Protein AF-0000000071089035 (afdb_homodimer)

Foldseek 3Di:
DDDDPPDPDDDPDDPDDDDDDDDDPPPPPPPDPPPVVVQAWAWEKEDDPPDQWIKIWTDDPNDIDIDIGGQFAFQLVVQVVVQVVVLVVLVVVVVVVVVVVVDDDDDDDDVPPPSPPRWDWFKAAQVRHTDDRRDGNNPRQDQQIWIDTRPHIHGYDYFFKDWPDWDWFLAAAAQFKTFIDTDITSFDPVPKKKWKWKKDFQVVVPVVDDDPDDPPPPSPPPGIDIHTDDIDNMDHHHPVQAPIKMKMWMWGDDVVGIDDIDMDIHNGGYHHADPDFLLVVLLVVQVDADDLQKFKEKEEALAALVCQQDPCCCVPWFVLADNQLSHCSQLLRLVLVNVLSNNGQKYKYFFAFQSSCVGPVQVSVVVVQKHKDDDAFPPPHRGGMMMIHGPLFKDWDDWDKDFLLCLCVPPPVNVVVCVLQVLFVVQNVVLNPGRKMKTWTWIATPVDRLEIEIEIETAADDDPLQLLSLLSSLLSVQVSVVVVVVVVCVVPVSHDYKYKYWYFSNDACPDPHRVCCQAVQKDDQPDPSQCSVHPNSHRSGDIGGHDFAWDWQDDPDQFFAKIPPDTGHGITIIIGPVWKDFPFWSDWRDPCSQCVSHHPDYSNRSGRGHMTMTMMGTDDD/DPDDPDDDPDDPDDDDDDDDDPDDDPPVPDPPPPVVVVQAWAWEKEDDPPDQWIKIWTDDPNDIDIDIGGQQDFQLVVQVVVQVVVLVVLVVVVVVVVVVVVPPDDDDDDVPPPSPPRWDKFKAAQVRHTDDRRDGNNPRQDQQIWIDTRPHIHGYDYFFKDWPDWDWFLAAAAQFKTFIDTDITSFDPVPKKKWKWKKDFQVVVPVVPDDPDDPPPPSDPPGIDIHTDDIDNMDHHHPVQAPIKMKMWMWGDDVVGIDDIDMDIHNGGYHHADPDFLLVVLLVVQVDADDLQKFKEKEEALAALVCQQDPCCCVPWFVLADNQLSHCSQLLRLVLVNVLSNNGQKYKYFFAFQSSCVGPVQVSVVVVQKHKDDDAFPPPHRGGMMMIHGNLFKDWDDWDKDFLLCLCVPPPVNVVVCVLQVLFPVQNVVLNPGRKMKTWTWIATPVHRLEIEIEIETAADDDPLQLLSLLSSLLSVQVSVVVVVVVVCVVPVSHDYKYKYWYFSNDACPDPHRVCCQAVQKDDQPDPSQCSVHPNSHRSGDIGGHDFAWDWQDDPDQFFAKIPPDTGHGITIIIGPVWKDFPFWSDWRDPCSQCVSHHPDYSNRSGRGHMTMTMMGTDDD

Nearest PDB structures (foldseek):
  4z2b-assembly1_A  TM=8.509E-01  e=2.675E-57  Homo sapiens
  4z0v-assembly1_A  TM=8.620E-01  e=4.207E-56  Homo sapiens
  3ngq-assembly1_A  TM=8.540E-01  e=1.198E-25  Homo sapiens
  6rw0-assembly1_A  TM=8.017E-01  e=3.126E-23  Homo sapiens
  6rvz-assembly1_A  TM=7.801E-01  e=8.099E-24  Homo sapiens

Solvent-accessible surface area (backbone atoms only — not comparable to full-atom values): 67061 Å² total; per-residue (Å²): 146,91,70,89,78,69,80,73,75,71,88,72,78,72,82,74,82,80,78,82,78,83,78,79,79,75,74,76,74,75,77,67,82,70,67,71,70,73,70,51,45,61,26,41,30,45,68,52,90,91,53,63,52,24,38,41,33,37,68,56,95,91,37,82,42,77,44,81,41,54,29,85,32,42,32,46,57,56,43,49,48,53,41,52,55,50,48,52,53,52,51,50,53,53,51,49,53,53,63,61,56,68,53,88,84,74,78,80,72,75,78,76,65,67,81,74,72,78,67,52,59,53,47,24,40,76,82,73,38,75,54,65,46,76,36,35,32,67,71,60,66,36,70,55,16,34,39,33,49,60,90,45,40,19,41,28,38,47,54,54,11,34,65,75,40,69,46,61,49,59,44,44,38,43,75,32,64,43,57,54,39,71,41,68,43,64,53,40,78,89,55,42,44,31,38,29,27,35,52,40,65,50,70,73,69,48,63,81,62,82,82,81,76,81,80,76,72,76,76,55,92,78,47,66,43,74,44,79,75,45,57,50,83,54,51,59,43,43,80,88,38,51,72,23,34,41,33,39,37,40,30,29,13,35,85,90,42,66,28,68,63,46,74,41,65,36,79,37,47,26,34,77,57,75,94,70,50,66,61,58,67,47,23,69,79,20,71,60,72,68,53,95,65,39,44,30,43,33,25,31,47,49,54,27,55,79,68,44,59,35,72,62,22,46,38,42,54,34,47,82,36,53,70,64,39,37,32,55,45,43,22,51,42,48,45,52,56,51,58,61,40,46,47,50,44,34,37,35,32,26,39,38,28,51,65,52,37,67,40,38,49,42,58,56,39,38,76,73,43,32,47,72,48,77,48,57,25,45,92,85,37,68,29,19,35,32,42,35,34,31,52,87,49,35,41,84,71,49,74,65,62,44,46,47,32,56,46,42,72,67,36,74,91,28,48,69,55,46,60,41,37,54,68,8,64,59,34,37,51,58,47,59,69,46,42,43,38,38,42,30,38,33,31,28,29,66,89,42,75,48,38,31,37,39,44,32,32,32,48,48,67,80,52,76,42,34,48,42,54,39,38,52,51,49,51,48,50,51,53,53,50,50,51,51,51,50,54,51,41,69,76,37,70,82,48,47,73,34,46,31,44,30,27,38,53,63,50,34,78,88,41,80,48,56,47,39,34,55,66,68,28,45,38,58,42,61,44,39,34,42,40,19,55,10,56,66,30,32,42,79,48,58,69,47,71,64,85,73,57,52,36,75,52,64,77,84,68,82,50,30,30,42,36,44,53,48,72,40,36,29,66,42,46,28,34,17,54,85,42,38,43,74,72,44,58,54,70,71,76,56,68,69,65,51,42,68,63,34,32,33,34,20,89,68,38,54,19,43,39,51,69,45,36,27,35,30,30,65,54,86,124,148,94,74,84,87,66,78,90,72,74,86,79,77,76,81,79,82,76,88,82,86,75,71,78,80,78,70,79,73,76,74,68,77,71,70,68,67,75,68,46,45,60,26,41,30,45,69,52,91,92,53,65,52,24,38,40,32,36,68,58,94,90,37,81,43,77,43,82,41,54,29,85,32,43,31,47,57,56,44,49,48,52,43,50,54,52,48,53,52,51,51,49,53,52,50,51,54,54,62,63,55,70,55,88,82,72,76,80,74,74,77,74,65,64,81,71,71,77,66,53,57,54,47,23,39,76,82,74,38,76,55,66,47,77,37,36,32,68,72,59,65,36,69,55,16,35,39,32,50,60,90,44,40,20,41,28,37,46,53,53,10,33,66,77,40,69,46,61,50,58,43,46,39,43,74,31,64,42,59,52,40,71,41,68,42,64,51,40,78,90,54,41,45,30,37,29,27,36,52,41,64,48,69,74,69,50,60,82,62,81,84,81,77,82,79,76,70,77,75,57,92,80,47,67,42,74,43,79,76,46,57,50,82,55,50,59,42,44,81,87,38,50,74,22,34,42,34,40,37,40,30,28,11,37,86,91,44,64,29,68,64,46,72,40,64,35,80,38,47,26,34,77,58,76,93,68,49,68,59,57,68,47,25,71,79,20,72,60,72,68,54,94,63,39,44,31,41,33,25,31,48,50,54,27,53,78,68,44,59,36,73,60,22,46,37,42,54,35,50,83,37,52,71,64,38,39,31,56,44,43,22,50,41,51,46,52,56,50,57,63,40,45,47,49,43,34,36,36,34,25,40,38,28,50,65,52,38,67,40,38,51,42,58,56,38,38,75,71,44,32,46,72,48,77,48,56,26,46,92,84,37,70,29,17,35,31,41,36,35,32,53,88,48,35,41,83,71,50,75,66,62,46,47,47,31,54,45,41,72,66,36,75,90,29,48,68,55,45,57,41,36,55,68,8,64,60,35,37,51,56,48,60,70,46,41,41,38,39,42,31,40,32,32,30,29,64,89,43,73,48,39,31,38,37,43,32,31,33,49,48,68,81,51,75,42,34,48,40,55,39,38,54,51,49,54,50,51,50,52,53,51,50,51,51,52,50,54,50,41,69,77,37,71,81,47,47,75,33,47,31,45,30,28,38,53,64,51,35,77,87,40,81,49,54,46,40,33,54,67,69,29,45,39,58,42,61,44,40,33,42,39,19,53,10,56,66,30,32,42,78,47,57,68,46,71,63,85,74,56,51,36,76,53,65,76,83,67,82,48,29,30,41,37,45,52,47,73,41,36,29,66,41,47,29,33,18,54,84,44,38,44,75,73,42,58,55,70,70,76,56,67,68,66,51,42,68,63,33,32,34,35,20,90,68,37,54,20,43,38,51,69,46,37,28,35,30,30,66,54,84,126

Radius of gyration: 47.82 Å; Cα contacts (8 Å, |Δi|>4): 2536; chains: 2; bounding box: 101×175×119 Å

Organism: Strongylocentrotus purpuratus (NCBI:txid7668)

pLDDT: mean 85.96, std 21.94, range [14.51, 98.94]

InterPro domains:
  IPR005135 Endonuclease/exonuclease/phosphatase [PF03372] (326-609)
  IPR036691 Endonuclease/exonuclease/phosphatase superfamily [G3DSA:3.60.10.10] (276-621)
  IPR036691 Endonuclease/exonuclease/phosphatase superfamily [SSF56219] (281-619)
  IPR048821 2',5'-phosphodiesterase 12-like, N-terminal domain [PF21171] (161-266)
  IPR050410 CCR4/nocturin mRNA turnover and transcription [PTHR12121] (195-618)

Secondary structure (DSSP, 8-state):
---TT-TTS------------------------TTSGGG-EEEEEE--TT-SEEEEEEEETTEEEEEEEETTSBHHHHHHHHHHHHHHHHHHHHHHHHHHTTSS-S----TT--S-----EEEE-TTSPBPPTTSBHHHHS-TT-EEEETTEEEEEEET--EEEEEE--S--BTTS-B--EEEEES--GGG-EEEEEEEEEGGGTGGGS-----------GGGEEEEEEE-SSSB---GGGBT--EEEEEE-EETTEE---EEEE-SS-BB---S--THHHHHTTSSSPPPTTEEEEEEEE---HHHHSSHHIIIIISTTS-HHHHSHHHHHHHHHHHHHHT--SEEEEEEEEHHHIIIIIHHHHHHTTEEEEEEE-TTT-SEEEEEEEETTTEEEEEE--EEHHHHHHH-GGGHHHHHHHTT-HHHHHHHHT---EEEEEEEEESS-TTEEEEEEEEE----TT-HHHHHHHHHHHHHHHHHHHHHHHHH-TT-EEEEEEEEE-S--TTSSSHHHHHHHSEE-TT-GGGGTTTTTT------EE----EEES----S-SEEETTEEE--EEEEEETTTEEEEEEPPPPPHHHHTTTSSSS-SS--SSB--EEEEEEE---/---------------------------------TTSSTT-EEEEEE--TT-SEEEEEEEETTEEEEEEEETTSBHHHHHHHHHHHHHHHHHHHHHHHHHHTTSTTS----TTS-TT----EEEE-TTSPBPPTTSBHHHHS-TT-EEEETTEEEEEEET--EEEEEE--S--BTTS-B--EEEEES--GGG-EEEEEEEEEHHHHGGGS-----------GGGEEEEEEE-SSSB---GGGBT--EEEEEE-EETTEE---EEEE-SS-BB---S--THHHHHTTSSSPPPTTEEEEEEEE---HHHHSSHHIIIIISTTS-HHHHSHHHHHHHHHHHHHHT--SEEEEEEEEHHHIIIIIHHHHHHTTEEEEEEE-TTT-SEEEEEEEETTTEEEEEE--EEHHHHHHH-GGGHHHHHHHTT-HHHHHHHHT---EEEEEEEEESS-TTEEEEEEEEE----TT-HHHHHHHHHHHHHHHHHHHHHHHHH-TT-EEEEEEEEE-S--TTSSSHHHHHHHSEE-TT-GGGGTTTTTT------EE----EEES----S-SEEETTEEE--EEEEEETTTEEEEEEPPPPPHHHHTTTSSSS-SS--SSB--EEEEEEE---

Structure (mmCIF, N/CA/C/O backbone):
data_AF-0000000071089035-model_v1
#
loop_
_entity.id
_entity.type
_entity.pdbx_description
1 polymer '2,5-phosphodiesterase 12'
#
loop_
_atom_site.group_PDB
_atom_site.id
_atom_site.type_symbol
_atom_site.label_atom_id
_atom_site.label_alt_id
_atom_site.label_comp_id
_atom_site.label_asym_id
_atom_site.label_entity_id
_atom_site.label_seq_id
_atom_site.pdbx_PDB_ins_code
_atom_site.Cartn_x
_atom_site.Cartn_y
_atom_site.Cartn_z
_atom_site.occupancy
_atom_site.B_iso_or_equiv
_atom_site.auth_seq_id
_atom_site.auth_comp_id
_atom_site.auth_asym_id
_atom_site.auth_atom_id
_atom_site.pdbx_PDB_model_num
ATOM 1 N N . MET A 1 1 ? -37.531 -51.594 -10.273 1 14.84 1 MET A N 1
ATOM 2 C CA . MET A 1 1 ? -37.406 -53.031 -10.484 1 14.84 1 MET A CA 1
ATOM 3 C C . MET A 1 1 ? -35.938 -53.469 -10.477 1 14.84 1 MET A C 1
ATOM 5 O O . MET A 1 1 ? -35.062 -52.688 -10.898 1 14.84 1 MET A O 1
ATOM 9 N N . LYS A 1 2 ? -35.562 -54.781 -10.008 1 15.98 2 LYS A N 1
ATOM 10 C CA . LYS A 1 2 ? -35.156 -55.688 -8.945 1 15.98 2 LYS A CA 1
ATOM 11 C C . LYS A 1 2 ? -33.844 -56.406 -9.32 1 15.98 2 LYS A C 1
ATOM 13 O O . LYS A 1 2 ? -32.906 -56.469 -8.531 1 15.98 2 LYS A O 1
ATOM 18 N N . LEU A 1 3 ? -33.781 -57.094 -10.531 1 14.91 3 LEU A N 1
ATOM 19 C CA . LEU A 1 3 ? -33.375 -58.5 -10.656 1 14.91 3 LEU A CA 1
ATOM 20 C C . LEU A 1 3 ? -31.922 -58.594 -11.141 1 14.91 3 LEU A C 1
ATOM 22 O O . LEU A 1 3 ? -31.141 -59.375 -10.609 1 14.91 3 LEU A O 1
ATOM 26 N N . LEU A 1 4 ? -31.438 -58.062 -12.328 1 17 4 LEU A N 1
ATOM 27 C CA . LEU A 1 4 ? -30.781 -59 -13.211 1 17 4 LEU A CA 1
ATOM 28 C C . LEU A 1 4 ? -29.312 -59.188 -12.805 1 17 4 LEU A C 1
ATOM 30 O O . LEU A 1 4 ? -28.438 -59.312 -13.672 1 17 4 LEU A O 1
ATOM 34 N N . ARG A 1 5 ? -28.906 -58.781 -11.562 1 18.06 5 ARG A N 1
ATOM 35 C CA . ARG A 1 5 ? -27.484 -58.562 -11.266 1 18.06 5 ARG A CA 1
ATOM 36 C C . ARG A 1 5 ? -26.719 -59.875 -11.305 1 18.06 5 ARG A C 1
ATOM 38 O O . ARG A 1 5 ? -25.5 -59.906 -11.141 1 18.06 5 ARG A O 1
ATOM 45 N N . TYR A 1 6 ? -27.641 -61 -11.219 1 17.38 6 TYR A N 1
ATOM 46 C CA . TYR A 1 6 ? -27.078 -62.031 -10.367 1 17.38 6 TYR A CA 1
ATOM 47 C C . TYR A 1 6 ? -25.969 -62.781 -11.086 1 17.38 6 TYR A C 1
ATOM 49 O O . TYR A 1 6 ? -25.125 -63.406 -10.453 1 17.38 6 TYR A O 1
ATOM 57 N N . ILE A 1 7 ? -26.047 -62.875 -12.523 1 17.77 7 ILE A N 1
ATOM 58 C CA . ILE A 1 7 ? -25.922 -64.25 -13.047 1 17.77 7 ILE A CA 1
ATOM 59 C C . ILE A 1 7 ? -24.453 -64.625 -13.234 1 17.77 7 ILE A C 1
ATOM 61 O O . ILE A 1 7 ? -24 -64.812 -14.359 1 17.77 7 ILE A O 1
ATOM 65 N N . GLN A 1 8 ? -23.438 -63.844 -12.656 1 17.06 8 GLN A N 1
ATOM 66 C CA . GLN A 1 8 ? -22.109 -63.875 -13.258 1 17.06 8 GLN A CA 1
ATOM 67 C C . GLN A 1 8 ? -21.453 -65.25 -13.055 1 17.06 8 GLN A C 1
ATOM 69 O O . GLN A 1 8 ? -20.328 -65.5 -13.484 1 17.06 8 GLN A O 1
ATOM 74 N N . ASN A 1 9 ? -22.047 -66.062 -12.125 1 16.66 9 ASN A N 1
ATOM 75 C CA . ASN A 1 9 ? -21 -66.75 -11.391 1 16.66 9 ASN A CA 1
ATOM 76 C C . ASN A 1 9 ? -20.344 -67.812 -12.266 1 16.66 9 ASN A C 1
ATOM 78 O O . ASN A 1 9 ? -19.125 -68.062 -12.188 1 16.66 9 ASN A O 1
ATOM 82 N N . ALA A 1 10 ? -21.188 -68.688 -12.914 1 16.33 10 ALA A N 1
ATOM 83 C CA . ALA A 1 10 ? -20.922 -70.125 -12.531 1 16.33 10 ALA A CA 1
ATOM 84 C C . ALA A 1 10 ? -19.844 -70.688 -13.414 1 16.33 10 ALA A C 1
ATOM 86 O O . ALA A 1 10 ? -18.984 -71.438 -12.93 1 16.33 10 ALA A O 1
ATOM 87 N N . LEU A 1 11 ? -19.875 -70.688 -14.812 1 17.22 11 LEU A N 1
ATOM 88 C CA . LEU A 1 11 ? -19.766 -72.062 -15.398 1 17.22 11 LEU A CA 1
ATOM 89 C C . LEU A 1 11 ? -18.312 -72.438 -15.625 1 17.22 11 LEU A C 1
ATOM 91 O O . LEU A 1 11 ? -17.641 -71.812 -16.469 1 17.22 11 LEU A O 1
ATOM 95 N N . ALA A 1 12 ? -17.484 -72.812 -14.641 1 18.92 12 ALA A N 1
ATOM 96 C CA . ALA A 1 12 ? -16.062 -73.188 -14.547 1 18.92 12 ALA A CA 1
ATOM 97 C C . ALA A 1 12 ? -15.758 -74.438 -15.391 1 18.92 12 ALA A C 1
ATOM 99 O O . ALA A 1 12 ? -14.641 -74.938 -15.336 1 18.92 12 ALA A O 1
ATOM 100 N N . VAL A 1 13 ? -16.781 -74.875 -16.328 1 17.7 13 VAL A N 1
ATOM 101 C CA . VAL A 1 13 ? -16.625 -76.312 -16.422 1 17.7 13 VAL A CA 1
ATOM 102 C C . VAL A 1 13 ? -15.258 -76.625 -17.016 1 17.7 13 VAL A C 1
ATOM 104 O O . VAL A 1 13 ? -14.727 -75.875 -17.828 1 17.7 13 VAL A O 1
ATOM 107 N N . ILE A 1 14 ? -14.727 -77.75 -16.641 1 19.12 14 ILE A N 1
ATOM 108 C CA . ILE A 1 14 ? -13.516 -78.562 -16.484 1 19.12 14 ILE A CA 1
ATOM 109 C C . ILE A 1 14 ? -13.117 -79.188 -17.828 1 19.12 14 ILE A C 1
ATOM 111 O O . ILE A 1 14 ? -12.648 -80.312 -17.891 1 19.12 14 ILE A O 1
ATOM 115 N N . VAL A 1 15 ? -13.305 -78.375 -18.969 1 18.66 15 VAL A N 1
ATOM 116 C CA . VAL A 1 15 ? -13.297 -79.25 -20.125 1 18.66 15 VAL A CA 1
ATOM 117 C C . VAL A 1 15 ? -11.93 -79.938 -20.234 1 18.66 15 VAL A C 1
ATOM 119 O O . VAL A 1 15 ? -10.898 -79.312 -20.312 1 18.66 15 VAL A O 1
ATOM 122 N N . PRO A 1 16 ? -11.984 -81.188 -19.953 1 17.95 16 PRO A N 1
ATOM 123 C CA . PRO A 1 16 ? -10.844 -82.062 -19.734 1 17.95 16 PRO A CA 1
ATOM 124 C C . PRO A 1 16 ? -9.891 -82.125 -20.938 1 17.95 16 PRO A C 1
ATOM 126 O O . PRO A 1 16 ? -10.203 -81.562 -21.984 1 17.95 16 PRO A O 1
ATOM 129 N N . ARG A 1 17 ? -9.562 -83.375 -21.312 1 18.69 17 ARG A N 1
ATOM 130 C CA . ARG A 1 17 ? -8.336 -84.125 -21.359 1 18.69 17 ARG A CA 1
ATOM 131 C C . ARG A 1 17 ? -7.789 -84.188 -22.781 1 18.69 17 ARG A C 1
ATOM 133 O O . ARG A 1 17 ? -6.574 -84.25 -23 1 18.69 17 ARG A O 1
ATOM 140 N N . GLY A 1 18 ? -8.695 -84.312 -23.859 1 18.83 18 GLY A N 1
ATOM 141 C CA . GLY A 1 18 ? -8.328 -85.438 -24.688 1 18.83 18 GLY A CA 1
ATOM 142 C C . GLY A 1 18 ? -7.109 -85.188 -25.547 1 18.83 18 GLY A C 1
ATOM 143 O O . GLY A 1 18 ? -6.719 -84 -25.75 1 18.83 18 GLY A O 1
ATOM 144 N N . ARG A 1 19 ? -6.539 -86.25 -26.188 1 20.5 19 ARG A N 1
ATOM 145 C CA . ARG A 1 19 ? -5.266 -86.812 -26.609 1 20.5 19 ARG A CA 1
ATOM 146 C C . ARG A 1 19 ? -4.848 -86.25 -27.969 1 20.5 19 ARG A C 1
ATOM 148 O O . ARG A 1 19 ? -3.717 -86.5 -28.406 1 20.5 19 ARG A O 1
ATOM 155 N N . GLN A 1 20 ? -5.703 -85.438 -28.719 1 18.91 20 GLN A N 1
ATOM 156 C CA . GLN A 1 20 ? -5.629 -85.938 -30.094 1 18.91 20 GLN A CA 1
ATOM 157 C C . GLN A 1 20 ? -4.246 -85.625 -30.688 1 18.91 20 GLN A C 1
ATOM 159 O O . GLN A 1 20 ? -3.576 -84.688 -30.312 1 18.91 20 GLN A O 1
ATOM 164 N N . GLY A 1 21 ? -3.742 -86.5 -31.672 1 20.06 21 GLY A N 1
ATOM 165 C CA . GLY A 1 21 ? -2.564 -87.062 -32.312 1 20.06 21 GLY A CA 1
ATOM 166 C C . GLY A 1 21 ? -1.979 -86.125 -33.375 1 20.06 21 GLY A C 1
ATOM 167 O O . GLY A 1 21 ? -0.901 -86.375 -33.906 1 20.06 21 GLY A O 1
ATOM 168 N N . THR A 1 22 ? -2.664 -85 -33.781 1 19.12 22 THR A N 1
ATOM 169 C CA . THR A 1 22 ? -2.48 -84.812 -35.219 1 19.12 22 THR A CA 1
ATOM 170 C C . THR A 1 22 ? -1.015 -84.562 -35.531 1 19.12 22 THR A C 1
ATOM 172 O O . THR A 1 22 ? -0.258 -84.062 -34.688 1 19.12 22 THR A O 1
ATOM 175 N N . LEU A 1 23 ? -0.651 -84.812 -36.875 1 22.42 23 LEU A N 1
ATOM 176 C CA . LEU A 1 23 ? 0.403 -85.188 -37.812 1 22.42 23 LEU A CA 1
ATOM 177 C C . LEU A 1 23 ? 1.292 -83.938 -38.094 1 22.42 23 LEU A C 1
ATOM 179 O O . LEU A 1 23 ? 0.811 -82.812 -38.156 1 22.42 23 LEU A O 1
ATOM 183 N N . PRO A 1 24 ? 2.605 -84.188 -38.125 1 21.05 24 PRO A N 1
ATOM 184 C CA . PRO A 1 24 ? 3.762 -83.25 -38.094 1 21.05 24 PRO A CA 1
ATOM 185 C C . PRO A 1 24 ? 3.898 -82.438 -39.375 1 21.05 24 PRO A C 1
ATOM 187 O O . PRO A 1 24 ? 4.891 -81.75 -39.562 1 21.05 24 PRO A O 1
ATOM 190 N N . LEU A 1 25 ? 2.781 -82.062 -40.094 1 21.42 25 LEU A N 1
ATOM 191 C CA . LEU A 1 25 ? 3.141 -81.688 -41.469 1 21.42 25 LEU A CA 1
ATOM 192 C C . LEU A 1 25 ? 4.148 -80.5 -41.469 1 21.42 25 LEU A C 1
ATOM 194 O O . LEU A 1 25 ? 3.881 -79.438 -40.906 1 21.42 25 LEU A O 1
ATOM 198 N N . LYS A 1 26 ? 5.414 -80.812 -41.625 1 21.5 26 LYS A N 1
ATOM 199 C CA . LYS A 1 26 ? 6.617 -80 -41.719 1 21.5 26 LYS A CA 1
ATOM 200 C C . LYS A 1 26 ? 6.547 -79.062 -42.906 1 21.5 26 LYS A C 1
ATOM 202 O O . LYS A 1 26 ? 6.863 -79.438 -44.031 1 21.5 26 LYS A O 1
ATOM 207 N N . LEU A 1 27 ? 5.383 -78.375 -43.188 1 20.44 27 LEU A N 1
ATOM 208 C CA . LEU A 1 27 ? 5.449 -77.625 -44.438 1 20.44 27 LEU A CA 1
ATOM 209 C C . LEU A 1 27 ? 6.629 -76.688 -44.438 1 20.44 27 LEU A C 1
ATOM 211 O O . LEU A 1 27 ? 6.773 -75.875 -43.531 1 20.44 27 LEU A O 1
ATOM 215 N N . ALA A 1 28 ? 7.727 -77 -45.125 1 22.58 28 ALA A N 1
ATOM 216 C CA . ALA A 1 28 ? 8.953 -76.25 -45.406 1 22.58 28 ALA A CA 1
ATOM 217 C C . ALA A 1 28 ? 8.641 -74.875 -46.031 1 22.58 28 ALA A C 1
ATOM 219 O O . ALA A 1 28 ? 8.148 -74.812 -47.156 1 22.58 28 ALA A O 1
ATOM 220 N N . ARG A 1 29 ? 8.055 -74 -45.312 1 24.42 29 ARG A N 1
ATOM 221 C CA . ARG A 1 29 ? 7.793 -72.688 -45.906 1 24.42 29 ARG A CA 1
ATOM 222 C C . ARG A 1 29 ? 9.039 -72.125 -46.594 1 24.42 29 ARG A C 1
ATOM 224 O O . ARG A 1 29 ? 10.086 -72 -45.938 1 24.42 29 ARG A O 1
ATOM 231 N N . ARG A 1 30 ? 9.258 -72.438 -47.844 1 25.5 30 ARG A N 1
ATOM 232 C CA . ARG A 1 30 ? 10.211 -71.812 -48.75 1 25.5 30 ARG A CA 1
ATOM 233 C C . ARG A 1 30 ? 10.258 -70.312 -48.594 1 25.5 30 ARG A C 1
ATOM 235 O O . ARG A 1 30 ? 9.219 -69.625 -48.625 1 25.5 30 ARG A O 1
ATOM 242 N N . SER A 1 31 ? 11.266 -69.812 -47.875 1 23.7 31 SER A N 1
ATOM 243 C CA . SER A 1 31 ? 11.609 -68.375 -47.562 1 23.7 31 SER A CA 1
ATOM 244 C C . SER A 1 31 ? 11.57 -67.562 -48.812 1 23.7 31 SER A C 1
ATOM 246 O O . SER A 1 31 ? 12.25 -67.812 -49.812 1 23.7 31 SER A O 1
ATOM 248 N N . LEU A 1 32 ? 10.461 -67.062 -49.312 1 27.33 32 LEU A N 1
ATOM 249 C CA . LEU A 1 32 ? 10.5 -66.062 -50.375 1 27.33 32 LEU A CA 1
ATOM 250 C C . LEU A 1 32 ? 11.656 -65.125 -50.188 1 27.33 32 LEU A C 1
ATOM 252 O O . LEU A 1 32 ? 12.031 -64.812 -49.031 1 27.33 32 LEU A O 1
ATOM 256 N N . PRO A 1 33 ? 12.531 -64.875 -51.188 1 28.86 33 PRO A N 1
ATOM 257 C CA . PRO A 1 33 ? 13.695 -64 -51.094 1 28.86 33 PRO A CA 1
ATOM 258 C C . PRO A 1 33 ? 13.359 -62.656 -50.406 1 28.86 33 PRO A C 1
ATOM 260 O O . PRO A 1 33 ? 12.305 -62.094 -50.656 1 28.86 33 PRO A O 1
ATOM 263 N N . GLY A 1 34 ? 13.742 -62.438 -49.188 1 29.7 34 GLY A N 1
ATOM 264 C CA . GLY A 1 34 ? 13.711 -61.312 -48.25 1 29.7 34 GLY A CA 1
ATOM 265 C C . GLY A 1 34 ? 14.078 -60 -48.906 1 29.7 34 GLY A C 1
ATOM 266 O O . GLY A 1 34 ? 14.156 -58.969 -48.219 1 29.7 34 GLY A O 1
ATOM 267 N N . SER A 1 35 ? 14.711 -60 -50.125 1 32.62 35 SER A N 1
ATOM 268 C CA . SER A 1 35 ? 15.328 -58.75 -50.625 1 32.62 35 SER A CA 1
ATOM 269 C C . SER A 1 35 ? 14.273 -57.719 -50.969 1 32.62 35 SER A C 1
ATOM 271 O O . SER A 1 35 ? 14.586 -56.531 -51.125 1 32.62 35 SER A O 1
ATOM 273 N N . LEU A 1 36 ? 13.195 -58.094 -51.562 1 34.84 36 LEU A N 1
ATOM 274 C CA . LEU A 1 36 ? 12.289 -57.062 -52.062 1 34.84 36 LEU A CA 1
ATOM 275 C C . LEU A 1 36 ? 11.703 -56.25 -50.906 1 34.84 36 LEU A C 1
ATOM 277 O O . LEU A 1 36 ? 11.094 -55.219 -51.125 1 34.84 36 LEU A O 1
ATOM 281 N N . LEU A 1 37 ? 11.453 -56.812 -49.781 1 38.16 37 LEU A N 1
ATOM 282 C CA . LEU A 1 37 ? 10.852 -56.125 -48.656 1 38.16 37 LEU A CA 1
ATOM 283 C C . LEU A 1 37 ? 11.781 -55.062 -48.125 1 38.16 37 LEU A C 1
ATOM 285 O O . LEU A 1 37 ? 11.391 -54.25 -47.25 1 38.16 37 LEU A O 1
ATOM 289 N N . ASP A 1 38 ? 13.016 -55.219 -48.281 1 43.19 38 ASP A N 1
ATOM 290 C CA . ASP A 1 38 ? 13.992 -54.312 -47.688 1 43.19 38 ASP A CA 1
ATOM 291 C C . ASP A 1 38 ? 13.797 -52.875 -48.188 1 43.19 38 ASP A C 1
ATOM 293 O O . ASP A 1 38 ? 14.234 -51.938 -47.531 1 43.19 38 ASP A O 1
ATOM 297 N N . LYS A 1 39 ? 13.305 -52.625 -49.531 1 54.81 39 LYS A N 1
ATOM 298 C CA . LYS A 1 39 ? 13.352 -51.25 -50.062 1 54.81 39 LYS A CA 1
ATOM 299 C C . LYS A 1 39 ? 11.984 -50.594 -50 1 54.81 39 LYS A C 1
ATOM 301 O O . LYS A 1 39 ? 11.688 -49.688 -50.781 1 54.81 39 LYS A O 1
ATOM 306 N N . MET A 1 40 ? 11.031 -51.188 -49.438 1 70.06 40 MET A N 1
ATOM 307 C CA . MET A 1 40 ? 9.734 -50.531 -49.469 1 70.06 40 MET A CA 1
ATOM 308 C C . MET A 1 40 ? 9.734 -49.312 -48.562 1 70.06 40 MET A C 1
ATOM 310 O O . MET A 1 40 ? 10.086 -49.406 -47.375 1 70.06 40 MET A O 1
ATOM 314 N N . GLY A 1 41 ? 9.469 -48.188 -49.125 1 84.5 41 GLY A N 1
ATOM 315 C CA . GLY A 1 41 ? 9.305 -46.969 -48.344 1 84.5 41 GLY A CA 1
ATOM 316 C C . GLY A 1 41 ? 8 -46.938 -47.562 1 84.5 41 GLY A C 1
ATOM 317 O O . GLY A 1 41 ? 7.242 -47.906 -47.594 1 84.5 41 GLY A O 1
ATOM 318 N N . ARG A 1 42 ? 7.84 -46.031 -46.75 1 88.5 42 ARG A N 1
ATOM 319 C CA . ARG A 1 42 ? 6.605 -45.875 -45.969 1 88.5 42 ARG A CA 1
ATOM 320 C C . ARG A 1 42 ? 5.867 -44.594 -46.438 1 88.5 42 ARG A C 1
ATOM 322 O O . ARG A 1 42 ? 6.492 -43.562 -46.719 1 88.5 42 ARG A O 1
ATOM 329 N N . ALA A 1 43 ? 4.547 -44.781 -46.625 1 91.81 43 ALA A N 1
ATOM 330 C CA . ALA A 1 43 ? 3.654 -43.656 -46.844 1 91.81 43 ALA A CA 1
ATOM 331 C C . ALA A 1 43 ? 2.756 -43.406 -45.625 1 91.81 43 ALA A C 1
ATOM 333 O O . ALA A 1 43 ? 1.956 -44.281 -45.281 1 91.81 43 ALA A O 1
ATOM 334 N N . TYR A 1 44 ? 2.895 -42.25 -45.094 1 91.88 44 TYR A N 1
ATOM 335 C CA . TYR A 1 44 ? 2.129 -41.938 -43.875 1 91.88 44 TYR A CA 1
ATOM 336 C C . TYR A 1 44 ? 0.84 -41.219 -44.219 1 91.88 44 TYR A C 1
ATOM 338 O O . TYR A 1 44 ? 0.861 -40.219 -44.969 1 91.88 44 TYR A O 1
ATOM 346 N N . VAL A 1 45 ? -0.262 -41.75 -43.688 1 94.44 45 VAL A N 1
ATOM 347 C CA . VAL A 1 45 ? -1.568 -41.156 -43.938 1 94.44 45 VAL A CA 1
ATOM 348 C C . VAL A 1 45 ? -2.232 -40.812 -42.625 1 94.44 45 VAL A C 1
ATOM 350 O O . VAL A 1 45 ? -2.398 -41.656 -41.75 1 94.44 45 VAL A O 1
ATOM 353 N N . ARG A 1 46 ? -2.498 -39.562 -42.406 1 94.12 46 ARG A N 1
ATOM 354 C CA . ARG A 1 46 ? -3.256 -39.094 -41.219 1 94.12 46 ARG A CA 1
ATOM 355 C C . ARG A 1 46 ? -4.727 -38.906 -41.562 1 94.12 46 ARG A C 1
ATOM 357 O O . ARG A 1 46 ? -5.074 -38.031 -42.375 1 94.12 46 ARG A O 1
ATOM 364 N N . CYS A 1 47 ? -5.586 -39.719 -41.031 1 94.25 47 CYS A N 1
ATOM 365 C CA . CYS A 1 47 ? -7.023 -39.688 -41.281 1 94.25 47 CYS A CA 1
ATOM 366 C C . CYS A 1 47 ? -7.801 -39.781 -39.969 1 94.25 47 CYS A C 1
ATOM 368 O O . CYS A 1 47 ? -7.973 -40.875 -39.438 1 94.25 47 CYS A O 1
ATOM 370 N N . VAL A 1 48 ? -8.25 -38.656 -39.531 1 92.31 48 VAL A N 1
ATOM 371 C CA . VAL A 1 48 ? -8.93 -38.562 -38.25 1 92.31 48 VAL A CA 1
ATOM 372 C C . VAL A 1 48 ? -10.438 -38.406 -38.469 1 92.31 48 VAL A C 1
ATOM 374 O O . VAL A 1 48 ? -10.867 -37.625 -39.281 1 92.31 48 VAL A O 1
ATOM 377 N N . GLU A 1 49 ? -11.125 -39.25 -37.688 1 88.69 49 GLU A N 1
ATOM 378 C CA . GLU A 1 49 ? -12.586 -39.219 -37.812 1 88.69 49 GLU A CA 1
ATOM 379 C C . GLU A 1 49 ? -13.125 -37.844 -37.438 1 88.69 49 GLU A C 1
ATOM 381 O O . GLU A 1 49 ? -12.734 -37.281 -36.406 1 88.69 49 GLU A O 1
ATOM 386 N N . GLY A 1 50 ? -13.953 -37.25 -38.188 1 87.31 50 GLY A N 1
ATOM 387 C CA . GLY A 1 50 ? -14.555 -35.969 -37.906 1 87.31 50 GLY A CA 1
ATOM 388 C C . GLY A 1 50 ? -13.883 -34.812 -38.656 1 87.31 50 GLY A C 1
ATOM 389 O O . GLY A 1 50 ? -14.469 -33.75 -38.844 1 87.31 50 GLY A O 1
ATOM 390 N N . GLU A 1 51 ? -12.648 -35.094 -39.094 1 92.44 51 GLU A N 1
ATOM 391 C CA . GLU A 1 51 ? -11.961 -34.062 -39.875 1 92.44 51 GLU A CA 1
ATOM 392 C C . GLU A 1 51 ? -12.32 -34.188 -41.344 1 92.44 51 GLU A C 1
ATOM 394 O O . GLU A 1 51 ? -12.57 -35.281 -41.844 1 92.44 51 GLU A O 1
ATOM 399 N N . GLU A 1 52 ? -12.281 -33.094 -42.094 1 93.25 52 GLU A N 1
ATOM 400 C CA . GLU A 1 52 ? -12.664 -33.062 -43.5 1 93.25 52 GLU A CA 1
ATOM 401 C C . GLU A 1 52 ? -11.531 -33.594 -44.375 1 93.25 52 GLU A C 1
ATOM 403 O O . GLU A 1 52 ? -11.781 -34.281 -45.375 1 93.25 52 GLU A O 1
ATOM 408 N N . ASN A 1 53 ? -10.352 -33.281 -43.938 1 95.5 53 ASN A N 1
ATOM 409 C CA . ASN A 1 53 ? -9.219 -33.594 -44.781 1 95.5 53 ASN A CA 1
ATOM 410 C C . ASN A 1 53 ? -8.312 -34.656 -44.188 1 95.5 53 ASN A C 1
ATOM 412 O O . ASN A 1 53 ? -8.398 -34.938 -42.969 1 95.5 53 ASN A O 1
ATOM 416 N N . MET A 1 54 ? -7.641 -35.344 -45 1 94.5 54 MET A N 1
ATOM 417 C CA . MET A 1 54 ? -6.582 -36.25 -44.625 1 94.5 54 MET A CA 1
ATOM 418 C C . MET A 1 54 ? -5.254 -35.875 -45.25 1 94.5 54 MET A C 1
ATOM 420 O O . MET A 1 54 ? -5.234 -35.156 -46.281 1 94.5 54 MET A O 1
ATOM 424 N N . ASN A 1 55 ? -4.203 -36.25 -44.625 1 94.25 55 ASN A N 1
ATOM 425 C CA . ASN A 1 55 ? -2.867 -35.906 -45.125 1 94.25 55 ASN A CA 1
ATOM 426 C C . ASN A 1 55 ? -2.09 -37.156 -45.531 1 94.25 55 ASN A C 1
ATOM 428 O O . ASN A 1 55 ? -2.074 -38.156 -44.781 1 94.25 55 ASN A O 1
ATOM 432 N N . ILE A 1 56 ? -1.511 -37.156 -46.719 1 93.38 56 ILE A N 1
ATOM 433 C CA . ILE A 1 56 ? -0.687 -38.25 -47.219 1 93.38 56 ILE A CA 1
ATOM 434 C C . ILE A 1 56 ? 0.747 -37.75 -47.406 1 93.38 56 ILE A C 1
ATOM 436 O O . ILE A 1 56 ? 0.98 -36.75 -48.125 1 93.38 56 ILE A O 1
ATOM 440 N N . SER A 1 57 ? 1.67 -38.438 -46.75 1 91.19 57 SER A N 1
ATOM 441 C CA . SER A 1 57 ? 3.066 -38.031 -46.875 1 91.19 57 SER A CA 1
ATOM 442 C C . SER A 1 57 ? 3.969 -39.219 -47.188 1 91.19 57 SER A C 1
ATOM 444 O O . SER A 1 57 ? 3.781 -40.312 -46.656 1 91.19 57 SER A O 1
ATOM 446 N N . PHE A 1 58 ? 4.91 -39.062 -48.156 1 89.25 58 PHE A N 1
ATOM 447 C CA . PHE A 1 58 ? 5.902 -40.094 -48.5 1 89.25 58 PHE A CA 1
ATOM 448 C C . PHE A 1 58 ? 7.105 -39.438 -49.188 1 89.25 58 PHE A C 1
ATOM 450 O O . PHE A 1 58 ? 7.043 -38.281 -49.625 1 89.25 58 PHE A O 1
ATOM 457 N N . SER A 1 59 ? 8.227 -40.156 -49.125 1 86.94 59 SER A N 1
ATOM 458 C CA . SER A 1 59 ? 9.453 -39.656 -49.75 1 86.94 59 SER A CA 1
ATOM 459 C C . SER A 1 59 ? 9.719 -40.312 -51.094 1 86.94 59 SER A C 1
ATOM 461 O O . SER A 1 59 ? 9.672 -41.531 -51.188 1 86.94 59 SER A O 1
ATOM 463 N N . TYR A 1 60 ? 9.867 -39.5 -52.094 1 84.06 60 TYR A N 1
ATOM 464 C CA . TYR A 1 60 ? 10.227 -40 -53.406 1 84.06 60 TYR A CA 1
ATOM 465 C C . TYR A 1 60 ? 11.531 -39.375 -53.875 1 84.06 60 TYR A C 1
ATOM 467 O O . TYR A 1 60 ? 11.617 -38.156 -54.031 1 84.06 60 TYR A O 1
ATOM 475 N N . ARG A 1 61 ? 12.508 -40.188 -54.094 1 74.56 61 ARG A N 1
ATOM 476 C CA . ARG A 1 61 ? 13.828 -39.75 -54.531 1 74.56 61 ARG A CA 1
ATOM 477 C C . ARG A 1 61 ? 14.367 -38.625 -53.656 1 74.56 61 ARG A C 1
ATOM 479 O O . ARG A 1 61 ? 14.766 -37.594 -54.156 1 74.56 61 ARG A O 1
ATOM 486 N N . ASN A 1 62 ? 14.32 -38.719 -52.344 1 71.5 62 ASN A N 1
ATOM 487 C CA . ASN A 1 62 ? 14.867 -37.875 -51.281 1 71.5 62 ASN A CA 1
ATOM 488 C C . ASN A 1 62 ? 14.078 -36.594 -51.156 1 71.5 62 ASN A C 1
ATOM 490 O O . ASN A 1 62 ? 14.586 -35.594 -50.625 1 71.5 62 ASN A O 1
ATOM 494 N N . LYS A 1 63 ? 13.008 -36.594 -51.812 1 79.62 63 LYS A N 1
ATOM 495 C CA . LYS A 1 63 ? 12.141 -35.438 -51.656 1 79.62 63 LYS A CA 1
ATOM 496 C C . LYS A 1 63 ? 10.859 -35.812 -50.906 1 79.62 63 LYS A C 1
ATOM 498 O O . LYS A 1 63 ? 10.18 -36.781 -51.281 1 79.62 63 LYS A O 1
ATOM 503 N N . GLN A 1 64 ? 10.633 -35.062 -49.875 1 81.12 64 GLN A N 1
ATOM 504 C CA . GLN A 1 64 ? 9.438 -35.281 -49.062 1 81.12 64 GLN A CA 1
ATOM 505 C C . GLN A 1 64 ? 8.203 -34.688 -49.719 1 81.12 64 GLN A C 1
ATOM 507 O O . GLN A 1 64 ? 8.234 -33.5 -50.156 1 81.12 64 GLN A O 1
ATOM 512 N N . SER A 1 65 ? 7.156 -35.5 -49.969 1 85.56 65 SER A N 1
ATOM 513 C CA . SER A 1 65 ? 5.895 -35.031 -50.531 1 85.56 65 SER A CA 1
ATOM 514 C C . SER A 1 65 ? 4.754 -35.156 -49.531 1 85.56 65 SER A C 1
ATOM 516 O O . SER A 1 65 ? 4.684 -36.156 -48.812 1 85.56 65 SER A O 1
ATOM 518 N N . SER A 1 66 ? 4.023 -34.094 -49.406 1 88.56 66 SER A N 1
ATOM 519 C CA . SER A 1 66 ? 2.846 -34.094 -48.531 1 88.56 66 SER A CA 1
ATOM 520 C C . SER A 1 66 ? 1.609 -33.594 -49.281 1 88.56 66 SER A C 1
ATOM 522 O O . SER A 1 66 ? 1.645 -32.531 -49.938 1 88.56 66 SER A O 1
ATOM 524 N N . LEU A 1 67 ? 0.515 -34.375 -49.25 1 91.62 67 LEU A N 1
ATOM 525 C CA . LEU A 1 67 ? -0.721 -34.031 -49.938 1 91.62 67 LEU A CA 1
ATOM 526 C C . LEU A 1 67 ? -1.889 -33.938 -48.969 1 91.62 67 LEU A C 1
ATOM 528 O O . LEU A 1 67 ? -2.086 -34.875 -48.156 1 91.62 67 LEU A O 1
ATOM 532 N N . ASN A 1 68 ? -2.557 -32.844 -49.031 1 93.81 68 ASN A N 1
ATOM 533 C CA . ASN A 1 68 ? -3.795 -32.688 -48.281 1 93.81 68 ASN A CA 1
ATOM 534 C C . ASN A 1 68 ? -5.023 -32.906 -49.156 1 93.81 68 ASN A C 1
ATOM 536 O O . ASN A 1 68 ? -5.238 -32.188 -50.125 1 93.81 68 ASN A O 1
ATOM 540 N N . ARG A 1 69 ? -5.793 -33.938 -48.781 1 93.62 69 ARG A N 1
ATOM 541 C CA . ARG A 1 69 ? -6.934 -34.312 -49.625 1 93.62 69 ARG A CA 1
ATOM 542 C C . ARG A 1 69 ? -8.188 -34.5 -48.781 1 93.62 69 ARG A C 1
ATOM 544 O O . ARG A 1 69 ? -8.102 -34.938 -47.625 1 93.62 69 ARG A O 1
ATOM 551 N N . PRO A 1 70 ? -9.375 -34.188 -49.375 1 95.5 70 PRO A N 1
ATOM 552 C CA . PRO A 1 70 ? -10.609 -34.5 -48.656 1 95.5 70 PRO A CA 1
ATOM 553 C C . PRO A 1 70 ? -10.797 -36 -48.438 1 95.5 70 PRO A C 1
ATOM 555 O O . PRO A 1 70 ? -10.492 -36.812 -49.312 1 95.5 70 PRO A O 1
ATOM 558 N N . GLN A 1 71 ? -11.273 -36.375 -47.281 1 94.69 71 GLN A N 1
ATOM 559 C CA . GLN A 1 71 ? -11.516 -37.781 -46.938 1 94.69 71 GLN A CA 1
ATOM 560 C C . GLN A 1 71 ? -12.609 -38.375 -47.812 1 94.69 71 GLN A C 1
ATOM 562 O O . GLN A 1 71 ? -12.594 -39.562 -48.125 1 94.69 71 GLN A O 1
ATOM 567 N N . ASN A 1 72 ? -13.531 -37.531 -48.25 1 93.62 72 ASN A N 1
ATOM 568 C CA . ASN A 1 72 ? -14.695 -37.969 -49 1 93.62 72 ASN A CA 1
ATOM 569 C C . ASN A 1 72 ? -14.516 -37.781 -50.5 1 93.62 72 ASN A C 1
ATOM 571 O O . ASN A 1 72 ? -15.5 -37.719 -51.25 1 93.62 72 ASN A O 1
ATOM 575 N N . GLU A 1 73 ? -13.352 -37.719 -50.875 1 94.69 73 GLU A N 1
ATOM 576 C CA . GLU A 1 73 ? -13.023 -37.625 -52.281 1 94.69 73 GLU A CA 1
ATOM 577 C C . GLU A 1 73 ? -12.609 -39 -52.844 1 94.69 73 GLU A C 1
ATOM 579 O O . GLU A 1 73 ? -12.078 -39.844 -52.125 1 94.69 73 GLU A O 1
ATOM 584 N N . ALA A 1 74 ? -12.875 -39.125 -54.188 1 95.19 74 ALA A N 1
ATOM 585 C CA . ALA A 1 74 ? -12.516 -40.375 -54.844 1 95.19 74 ALA A CA 1
ATOM 586 C C . ALA A 1 74 ? -11 -40.562 -54.875 1 95.19 74 ALA A C 1
ATOM 588 O O . ALA A 1 74 ? -10.266 -39.594 -55.125 1 95.19 74 ALA A O 1
ATOM 589 N N . LEU A 1 75 ? -10.555 -41.75 -54.688 1 95.56 75 LEU A N 1
ATOM 590 C CA . LEU A 1 75 ? -9.148 -42.125 -54.688 1 95.56 75 LEU A CA 1
ATOM 591 C C . LEU A 1 75 ? -8.469 -41.656 -55.969 1 95.56 75 LEU A C 1
ATOM 593 O O . LEU A 1 75 ? -7.301 -41.281 -55.969 1 95.56 75 LEU A O 1
ATOM 597 N N . GLU A 1 76 ? -9.141 -41.625 -57.062 1 94.5 76 GLU A N 1
ATOM 598 C CA . GLU A 1 76 ? -8.617 -41.219 -58.375 1 94.5 76 GLU A CA 1
ATOM 599 C C . GLU A 1 76 ? -7.984 -39.844 -58.344 1 94.5 76 GLU A C 1
ATOM 601 O O . GLU A 1 76 ? -6.93 -39.625 -58.938 1 94.5 76 GLU A O 1
ATOM 606 N N . LYS A 1 77 ? -8.625 -39.031 -57.625 1 94.62 77 LYS A N 1
ATOM 607 C CA . LYS A 1 77 ? -8.148 -37.656 -57.594 1 94.62 77 LYS A CA 1
ATOM 608 C C . LYS A 1 77 ? -6.832 -37.562 -56.812 1 94.62 77 LYS A C 1
ATOM 610 O O . LYS A 1 77 ? -5.938 -36.812 -57.188 1 94.62 77 LYS A O 1
ATOM 615 N N . ALA A 1 78 ? -6.773 -38.25 -55.719 1 94.62 78 ALA A N 1
ATOM 616 C CA . ALA A 1 78 ? -5.539 -38.25 -54.938 1 94.62 78 ALA A CA 1
ATOM 617 C C . ALA A 1 78 ? -4.379 -38.844 -55.75 1 94.62 78 ALA A C 1
ATOM 619 O O . ALA A 1 78 ? -3.283 -38.281 -55.75 1 94.62 78 ALA A O 1
ATOM 620 N N . LEU A 1 79 ? -4.59 -39.906 -56.438 1 93.81 79 LEU A N 1
ATOM 621 C CA . LEU A 1 79 ? -3.551 -40.562 -57.219 1 93.81 79 LEU A CA 1
ATOM 622 C C . LEU A 1 79 ? -3.107 -39.656 -58.375 1 93.81 79 LEU A C 1
ATOM 624 O O . LEU A 1 79 ? -1.916 -39.594 -58.688 1 93.81 79 LEU A O 1
ATOM 628 N N . ALA A 1 80 ? -4.082 -39.031 -58.938 1 92.38 80 ALA A N 1
ATOM 629 C CA . ALA A 1 80 ? -3.768 -38.094 -60 1 92.38 80 ALA A CA 1
ATOM 630 C C . ALA A 1 80 ? -2.887 -36.938 -59.531 1 92.38 80 ALA A C 1
ATOM 632 O O . ALA A 1 80 ? -1.965 -36.531 -60.219 1 92.38 80 ALA A O 1
ATOM 633 N N . ARG A 1 81 ? -3.26 -36.469 -58.375 1 92.69 81 ARG A N 1
ATOM 634 C CA . ARG A 1 81 ? -2.486 -35.406 -57.781 1 92.69 81 ARG A CA 1
ATOM 635 C C . ARG A 1 81 ? -1.062 -35.844 -57.469 1 92.69 81 ARG A C 1
ATOM 637 O O . ARG A 1 81 ? -0.113 -35.062 -57.625 1 92.69 81 ARG A O 1
ATOM 644 N N . ILE A 1 82 ? -0.894 -37.031 -56.938 1 91.88 82 ILE A N 1
ATOM 645 C CA . ILE A 1 82 ? 0.426 -37.594 -56.656 1 91.88 82 ILE A CA 1
ATOM 646 C C . ILE A 1 82 ? 1.234 -37.688 -57.938 1 91.88 82 ILE A C 1
ATOM 648 O O . ILE A 1 82 ? 2.398 -37.281 -58 1 91.88 82 ILE A O 1
ATOM 652 N N . GLN A 1 83 ? 0.607 -38.125 -58.938 1 89.12 83 GLN A N 1
ATOM 653 C CA . GLN A 1 83 ? 1.259 -38.25 -60.25 1 89.12 83 GLN A CA 1
ATOM 654 C C . GLN A 1 83 ? 1.706 -36.906 -60.781 1 89.12 83 GLN A C 1
ATOM 656 O O . GLN A 1 83 ? 2.832 -36.75 -61.25 1 89.12 83 GLN A O 1
ATOM 661 N N . CYS A 1 84 ? 0.793 -35.969 -60.625 1 87.94 84 CYS A N 1
ATOM 662 C CA . CYS A 1 84 ? 1.068 -34.625 -61.125 1 87.94 84 CYS A CA 1
ATOM 663 C C . CYS A 1 84 ? 2.215 -33.969 -60.375 1 87.94 84 CYS A C 1
ATOM 665 O O . CYS A 1 84 ? 3.098 -33.344 -60.969 1 87.94 84 CYS A O 1
ATOM 667 N N . THR A 1 85 ? 2.141 -34.094 -59.062 1 86.69 85 THR A N 1
ATOM 668 C CA . THR A 1 85 ? 3.15 -33.5 -58.219 1 86.69 85 THR A CA 1
ATOM 669 C C . THR A 1 85 ? 4.527 -34.094 -58.5 1 86.69 85 THR A C 1
ATOM 671 O O . THR A 1 85 ? 5.523 -33.344 -58.562 1 86.69 85 THR A O 1
ATOM 674 N N . LEU A 1 86 ? 4.637 -35.375 -58.688 1 85.38 86 LEU A N 1
ATOM 675 C CA . LEU A 1 86 ? 5.906 -36.062 -58.906 1 85.38 86 LEU A CA 1
ATOM 676 C C . LEU A 1 86 ? 6.438 -35.781 -60.312 1 85.38 86 LEU A C 1
ATOM 678 O O . LEU A 1 86 ? 7.648 -35.625 -60.5 1 85.38 86 LEU A O 1
ATOM 682 N N . LYS A 1 87 ? 5.566 -35.656 -61.219 1 81 87 LYS A N 1
ATOM 683 C CA . LYS A 1 87 ? 5.973 -35.312 -62.594 1 81 87 LYS A CA 1
ATOM 684 C C . LYS A 1 87 ? 6.57 -33.906 -62.625 1 81 87 LYS A C 1
ATOM 686 O O . LYS A 1 87 ? 7.578 -33.688 -63.312 1 81 87 LYS A O 1
ATOM 691 N N . LYS A 1 88 ? 5.906 -33.125 -61.906 1 82.06 88 LYS A N 1
ATOM 692 C CA . LYS A 1 88 ? 6.402 -31.75 -61.875 1 82.06 88 LYS A CA 1
ATOM 693 C C . LYS A 1 88 ? 7.809 -31.703 -61.281 1 82.06 88 LYS A C 1
ATOM 695 O O . LYS A 1 88 ? 8.664 -30.969 -61.781 1 82.06 88 LYS A O 1
ATOM 700 N N . HIS A 1 89 ? 8.031 -32.5 -60.25 1 79.31 89 HIS A N 1
ATOM 701 C CA . HIS A 1 89 ? 9.344 -32.531 -59.594 1 79.31 89 HIS A CA 1
ATOM 702 C C . HIS A 1 89 ? 10.398 -33.125 -60.531 1 79.31 89 HIS A C 1
ATOM 704 O O . HIS A 1 89 ? 11.539 -32.656 -60.562 1 79.31 89 HIS A O 1
ATOM 710 N N . MET A 1 90 ? 10.07 -34.125 -61.25 1 76.12 90 MET A N 1
ATOM 711 C CA . MET A 1 90 ? 10.992 -34.781 -62.156 1 76.12 90 MET A CA 1
ATOM 712 C C . MET A 1 90 ? 11.344 -33.875 -63.344 1 76.12 90 MET A C 1
ATOM 714 O O . MET A 1 90 ? 12.5 -33.844 -63.75 1 76.12 90 MET A O 1
ATOM 718 N N . ASP A 1 91 ? 10.344 -33.188 -63.75 1 76.31 91 ASP A N 1
ATOM 719 C CA . ASP A 1 91 ? 10.57 -32.25 -64.875 1 76.31 91 ASP A CA 1
ATOM 720 C C . ASP A 1 91 ? 11.492 -31.094 -64.438 1 76.31 91 ASP A C 1
ATOM 722 O O . ASP A 1 91 ? 12.359 -30.672 -65.188 1 76.31 91 ASP A O 1
ATOM 726 N N . LYS A 1 92 ? 11.32 -30.703 -63.219 1 73.19 92 LYS A N 1
ATOM 727 C CA . LYS A 1 92 ? 12.148 -29.625 -62.719 1 73.19 92 LYS A CA 1
ATOM 728 C C . LYS A 1 92 ? 13.602 -30.062 -62.562 1 73.19 92 LYS A C 1
ATOM 730 O O . LYS A 1 92 ? 14.523 -29.297 -62.812 1 73.19 92 LYS A O 1
ATOM 735 N N . GLU A 1 93 ? 13.836 -31.281 -62.156 1 71.81 93 GLU A N 1
ATOM 736 C CA . GLU A 1 93 ? 15.18 -31.828 -62 1 71.81 93 GLU A CA 1
ATOM 737 C C . GLU A 1 93 ? 15.859 -32 -63.375 1 71.81 93 GLU A C 1
ATOM 739 O O . GLU A 1 93 ? 17.062 -31.781 -63.5 1 71.81 93 GLU A O 1
ATOM 744 N N . LEU A 1 94 ? 15.102 -32.344 -64.312 1 68.25 94 LEU A N 1
ATOM 745 C CA . LEU A 1 94 ? 15.641 -32.5 -65.688 1 68.25 94 LEU A CA 1
ATOM 746 C C . LEU A 1 94 ? 16 -31.172 -66.25 1 68.25 94 LEU A C 1
ATOM 748 O O . LEU A 1 94 ? 17.031 -31.031 -66.938 1 68.25 94 LEU A O 1
ATOM 752 N N . LYS A 1 95 ? 15.172 -30.172 -65.938 1 63.69 95 LYS A N 1
ATOM 753 C CA . LYS A 1 95 ? 15.461 -28.828 -66.438 1 63.69 95 LYS A CA 1
ATOM 754 C C . LYS A 1 95 ? 16.688 -28.234 -65.75 1 63.69 95 LYS A C 1
ATOM 756 O O . LYS A 1 95 ? 17.516 -27.594 -66.375 1 63.69 95 LYS A O 1
ATOM 761 N N . LYS A 1 96 ? 16.844 -28.562 -64.5 1 60.47 96 LYS A N 1
ATOM 762 C CA . LYS A 1 96 ? 18.016 -28.062 -63.781 1 60.47 96 LYS A CA 1
ATOM 763 C C . LYS A 1 96 ? 19.297 -28.75 -64.25 1 60.47 96 LYS A C 1
ATOM 765 O O . LYS A 1 96 ? 20.328 -28.125 -64.438 1 60.47 96 LYS A O 1
ATOM 770 N N . ARG A 1 97 ? 19.344 -29.906 -64.562 1 61.88 97 ARG A N 1
ATOM 771 C CA . ARG A 1 97 ? 20.484 -30.656 -65.062 1 61.88 97 ARG A CA 1
ATOM 772 C C . ARG A 1 97 ? 20.828 -30.203 -66.5 1 61.88 97 ARG A C 1
ATOM 774 O O . ARG A 1 97 ? 22.016 -30.125 -66.875 1 61.88 97 ARG A O 1
ATOM 781 N N . LYS A 1 98 ? 19.875 -29.797 -67.188 1 58.94 98 LYS A N 1
ATOM 782 C CA . LYS A 1 98 ? 20.141 -29.281 -68.562 1 58.94 98 LYS A CA 1
ATOM 783 C C . LYS A 1 98 ? 20.734 -27.875 -68.5 1 58.94 98 LYS A C 1
ATOM 785 O O . LYS A 1 98 ? 21.578 -27.547 -69.312 1 58.94 98 LYS A O 1
ATOM 790 N N . LYS A 1 99 ? 20.203 -27.109 -67.438 1 54.69 99 LYS A N 1
ATOM 791 C CA . LYS A 1 99 ? 20.766 -25.75 -67.375 1 54.69 99 LYS A CA 1
ATOM 792 C C . LYS A 1 99 ? 22.203 -25.781 -66.812 1 54.69 99 LYS A C 1
ATOM 794 O O . LYS A 1 99 ? 23.031 -24.969 -67.25 1 54.69 99 LYS A O 1
ATOM 799 N N . MET A 1 100 ? 22.625 -26.609 -66.062 1 51.62 100 MET A N 1
ATOM 800 C CA . MET A 1 100 ? 23.984 -26.75 -65.562 1 51.62 100 MET A CA 1
ATOM 801 C C . MET A 1 100 ? 24.891 -27.375 -66.625 1 51.62 100 MET A C 1
ATOM 803 O O . MET A 1 100 ? 26.109 -27.234 -66.562 1 51.62 100 MET A O 1
ATOM 807 N N . LYS A 1 101 ? 24.453 -28.25 -67.312 1 48.44 101 LYS A N 1
ATOM 808 C CA . LYS A 1 101 ? 25.266 -28.875 -68.375 1 48.44 101 LYS A CA 1
ATOM 809 C C . LYS A 1 101 ? 25.594 -27.875 -69.5 1 48.44 101 LYS A C 1
ATOM 811 O O . LYS A 1 101 ? 26.25 -28.234 -70.5 1 48.44 101 LYS A O 1
ATOM 816 N N . LEU A 1 102 ? 24.828 -26.812 -69.562 1 44.53 102 LEU A N 1
ATOM 817 C CA . LEU A 1 102 ? 25.297 -25.953 -70.625 1 44.53 102 LEU A CA 1
ATOM 818 C C . LEU A 1 102 ? 26.719 -25.484 -70.375 1 44.53 102 LEU A C 1
ATOM 820 O O . LEU A 1 102 ? 27.25 -24.672 -71.125 1 44.53 102 LEU A O 1
ATOM 824 N N . ASP A 1 103 ? 27.375 -25.609 -69.188 1 41.12 103 ASP A N 1
ATOM 825 C CA . ASP A 1 103 ? 28.812 -25.359 -69.25 1 41.12 103 ASP A CA 1
ATOM 826 C C . ASP A 1 103 ? 29.547 -26.5 -69.938 1 41.12 103 ASP A C 1
ATOM 828 O O . ASP A 1 103 ? 29.031 -27.609 -70 1 41.12 103 ASP A O 1
ATOM 832 N N . ASP A 1 104 ? 30.922 -26.5 -70.375 1 41.06 104 ASP A N 1
ATOM 833 C CA . ASP A 1 104 ? 31.688 -27.078 -71.438 1 41.06 104 ASP A CA 1
ATOM 834 C C . ASP A 1 104 ? 31.5 -28.594 -71.5 1 41.06 104 ASP A C 1
ATOM 836 O O . ASP A 1 104 ? 31.297 -29.156 -72.625 1 41.06 104 ASP A O 1
ATOM 840 N N . SER A 1 105 ? 32.406 -29.453 -70.75 1 38.97 105 SER A N 1
ATOM 841 C CA . SER A 1 105 ? 33.094 -30.656 -71.188 1 38.97 105 SER A CA 1
ATOM 842 C C . SER A 1 105 ? 32.188 -31.875 -71.062 1 38.97 105 SER A C 1
ATOM 844 O O . SER A 1 105 ? 32.625 -33 -71.25 1 38.97 105 SER A O 1
ATOM 846 N N . VAL A 1 106 ? 31.109 -31.844 -70.375 1 40.44 106 VAL A N 1
ATOM 847 C CA . VAL A 1 106 ? 30.609 -33.156 -69.938 1 40.44 106 VAL A CA 1
ATOM 848 C C . VAL A 1 106 ? 29.781 -33.781 -71.062 1 40.44 106 VAL A C 1
ATOM 850 O O . VAL A 1 106 ? 29.141 -33.031 -71.875 1 40.44 106 VAL A O 1
ATOM 853 N N . ALA A 1 107 ? 30.094 -35.156 -71.5 1 46.19 107 ALA A N 1
ATOM 854 C CA . ALA A 1 107 ? 29.609 -36.094 -72.5 1 46.19 107 ALA A CA 1
ATOM 855 C C . ALA A 1 107 ? 28.078 -36 -72.625 1 46.19 107 ALA A C 1
ATOM 857 O O . ALA A 1 107 ? 27.391 -35.844 -71.625 1 46.19 107 ALA A O 1
ATOM 858 N N . PRO A 1 108 ? 27.516 -35.781 -73.875 1 42.16 108 PRO A N 1
ATOM 859 C CA . PRO A 1 108 ? 26.094 -35.625 -74.188 1 42.16 108 PRO A CA 1
ATOM 860 C C . PRO A 1 108 ? 25.234 -36.75 -73.625 1 42.16 108 PRO A C 1
ATOM 862 O O . PRO A 1 108 ? 25.672 -37.906 -73.562 1 42.16 108 PRO A O 1
ATOM 865 N N . LEU A 1 109 ? 24.438 -36.531 -72.625 1 39.25 109 LEU A N 1
ATOM 866 C CA . LEU A 1 109 ? 23.484 -37.5 -72.125 1 39.25 109 LEU A CA 1
ATOM 867 C C . LEU A 1 109 ? 22.703 -38.156 -73.25 1 39.25 109 LEU A C 1
ATOM 869 O O . LEU A 1 109 ? 22.531 -37.562 -74.312 1 39.25 109 LEU A O 1
ATOM 873 N N . ASN A 1 110 ? 22.766 -39.5 -73.375 1 40.09 110 ASN A N 1
ATOM 874 C CA . ASN A 1 110 ? 22.031 -40.312 -74.375 1 40.09 110 ASN A CA 1
ATOM 875 C C . ASN A 1 110 ? 20.625 -39.75 -74.625 1 40.09 110 ASN A C 1
ATOM 877 O O . ASN A 1 110 ? 19.859 -39.594 -73.625 1 40.09 110 ASN A O 1
ATOM 881 N N . PRO A 1 111 ? 20.312 -39 -75.688 1 43.25 111 PRO A N 1
ATOM 882 C CA . PRO A 1 111 ? 19.016 -38.438 -76.125 1 43.25 111 PRO A CA 1
ATOM 883 C C . PRO A 1 111 ? 17.859 -39.406 -75.875 1 43.25 111 PRO A C 1
ATOM 885 O O . PRO A 1 111 ? 16.688 -39 -76.062 1 43.25 111 PRO A O 1
ATOM 888 N N . ASN A 1 112 ? 18.156 -40.625 -76.062 1 40.62 112 ASN A N 1
ATOM 889 C CA . ASN A 1 112 ? 17.031 -41.562 -76.062 1 40.62 112 ASN A CA 1
ATOM 890 C C . ASN A 1 112 ? 16.328 -41.656 -74.75 1 40.62 112 ASN A C 1
ATOM 892 O O . ASN A 1 112 ? 15.523 -42.562 -74.5 1 40.62 112 ASN A O 1
ATOM 896 N N . GLU A 1 113 ? 16.875 -41.094 -73.75 1 41.88 113 GLU A N 1
ATOM 897 C CA . GLU A 1 113 ? 16.031 -41.25 -72.562 1 41.88 113 GLU A CA 1
ATOM 898 C C . GLU A 1 113 ? 14.742 -40.438 -72.688 1 41.88 113 GLU A C 1
ATOM 900 O O . GLU A 1 113 ? 14.766 -39.219 -72.75 1 41.88 113 GLU A O 1
ATOM 905 N N . LYS A 1 114 ? 13.812 -40.969 -73.562 1 43.09 114 LYS A N 1
ATOM 906 C CA . LYS A 1 114 ? 12.477 -40.375 -73.688 1 43.09 114 LYS A CA 1
ATOM 907 C C . LYS A 1 114 ? 11.945 -39.938 -72.312 1 43.09 114 LYS A C 1
ATOM 909 O O . LYS A 1 114 ? 11.953 -40.719 -71.375 1 43.09 114 LYS A O 1
ATOM 914 N N . PRO A 1 115 ? 11.828 -38.75 -72.125 1 43.59 115 PRO A N 1
ATOM 915 C CA . PRO A 1 115 ? 11.32 -38.125 -70.875 1 43.59 115 PRO A CA 1
ATOM 916 C C . PRO A 1 115 ? 10.008 -38.719 -70.375 1 43.59 115 PRO A C 1
ATOM 918 O O . PRO A 1 115 ? 9.586 -38.469 -69.25 1 43.59 115 PRO A O 1
ATOM 921 N N . ASN A 1 116 ? 9.125 -39.094 -71.375 1 45.16 116 ASN A N 1
ATOM 922 C CA . ASN A 1 116 ? 7.699 -39.156 -71.062 1 45.16 116 ASN A CA 1
ATOM 923 C C . ASN A 1 116 ? 7.371 -40.375 -70.25 1 45.16 116 ASN A C 1
ATOM 925 O O . ASN A 1 116 ? 6.34 -41.031 -70.438 1 45.16 116 ASN A O 1
ATOM 929 N N . ASP A 1 117 ? 8.211 -41.156 -69.75 1 50.91 117 ASP A N 1
ATOM 930 C CA . ASP A 1 117 ? 7.68 -42.344 -69.125 1 50.91 117 ASP A CA 1
ATOM 931 C C . ASP A 1 117 ? 6.668 -42 -68 1 50.91 117 ASP A C 1
ATOM 933 O O . ASP A 1 117 ? 6.973 -41.219 -67.125 1 50.91 117 ASP A O 1
ATOM 937 N N . GLU A 1 118 ? 5.363 -42.062 -68.375 1 63.72 118 GLU A N 1
ATOM 938 C CA . GLU A 1 118 ? 4.211 -41.875 -67.5 1 63.72 118 GLU A CA 1
ATOM 939 C C . GLU A 1 118 ? 4.422 -42.594 -66.125 1 63.72 118 GLU A C 1
ATOM 941 O O . GLU A 1 118 ? 4.695 -43.812 -66.125 1 63.72 118 GLU A O 1
ATOM 946 N N . LEU A 1 119 ? 4.668 -41.906 -65.125 1 78.19 119 LEU A N 1
ATOM 947 C CA . LEU A 1 119 ? 4.789 -42.469 -63.781 1 78.19 119 LEU A CA 1
ATOM 948 C C . LEU A 1 119 ? 3.494 -43.156 -63.344 1 78.19 119 LEU A C 1
ATOM 950 O O . LEU A 1 119 ? 2.445 -42.5 -63.281 1 78.19 119 LEU A O 1
ATOM 954 N N . ASN A 1 120 ? 3.443 -44.438 -63.406 1 85.88 120 ASN A N 1
ATOM 955 C CA . ASN A 1 120 ? 2.277 -45.219 -62.969 1 85.88 120 ASN A CA 1
ATOM 956 C C . ASN A 1 120 ? 2.139 -45.219 -61.469 1 85.88 120 ASN A C 1
ATOM 958 O O . ASN A 1 120 ? 3.053 -45.625 -60.75 1 85.88 120 ASN A O 1
ATOM 962 N N . VAL A 1 121 ? 0.972 -44.625 -61 1 92.56 121 VAL A N 1
ATOM 963 C CA . VAL A 1 121 ? 0.693 -44.562 -59.562 1 92.56 121 VAL A CA 1
ATOM 964 C C . VAL A 1 121 ? -0.61 -45.312 -59.25 1 92.56 121 VAL A C 1
ATOM 966 O O . VAL A 1 121 ? -1.638 -45.031 -59.906 1 92.56 121 VAL A O 1
ATOM 969 N N . PHE A 1 122 ? -0.606 -46.25 -58.438 1 93 122 PHE A N 1
ATOM 970 C CA . PHE A 1 122 ? -1.827 -46.938 -58.062 1 93 122 PHE A CA 1
ATOM 971 C C . PHE A 1 122 ? -1.711 -47.469 -56.625 1 93 122 PHE A C 1
ATOM 973 O O . PHE A 1 122 ? -0.615 -47.531 -56.062 1 93 122 PHE A O 1
ATOM 980 N N . LEU A 1 123 ? -2.795 -47.812 -56 1 94.5 123 LEU A N 1
ATOM 981 C CA . LEU A 1 123 ? -2.889 -48.344 -54.625 1 94.5 123 LEU A CA 1
ATOM 982 C C . LEU A 1 123 ? -3.387 -49.781 -54.625 1 94.5 123 LEU A C 1
ATOM 984 O O . LEU A 1 123 ? -4.336 -50.125 -55.344 1 94.5 123 LEU A O 1
ATOM 988 N N . MET A 1 124 ? -2.68 -50.562 -53.875 1 93.75 124 MET A N 1
ATOM 989 C CA . MET A 1 124 ? -3.057 -51.969 -53.781 1 93.75 124 MET A CA 1
ATOM 990 C C . MET A 1 124 ? -3.42 -52.312 -52.344 1 93.75 124 MET A C 1
ATOM 992 O O . MET A 1 124 ? -2.869 -51.75 -51.375 1 93.75 124 MET A O 1
ATOM 996 N N . SER A 1 125 ? -4.379 -53.188 -52.219 1 90.5 125 SER A N 1
ATOM 997 C CA . SER A 1 125 ? -4.738 -53.656 -50.875 1 90.5 125 SER A CA 1
ATOM 998 C C . SER A 1 125 ? -3.703 -54.656 -50.344 1 90.5 125 SER A C 1
ATOM 1000 O O . SER A 1 125 ? -2.783 -55.031 -51.094 1 90.5 125 SER A O 1
ATOM 1002 N N . ASN A 1 126 ? -3.861 -55.062 -49.094 1 82.88 126 ASN A N 1
ATOM 1003 C CA . ASN A 1 126 ? -2.959 -56 -48.438 1 82.88 126 ASN A CA 1
ATOM 1004 C C . ASN A 1 126 ? -2.947 -57.344 -49.156 1 82.88 126 ASN A C 1
ATOM 1006 O O . ASN A 1 126 ? -1.97 -58.094 -49.062 1 82.88 126 ASN A O 1
ATOM 1010 N N . ASP A 1 127 ? -4.008 -57.594 -49.938 1 83.25 127 ASP A N 1
ATOM 1011 C CA . ASP A 1 127 ? -4.121 -58.844 -50.656 1 83.25 127 ASP A CA 1
ATOM 1012 C C . ASP A 1 127 ? -3.605 -58.719 -52.094 1 83.25 127 ASP A C 1
ATOM 1014 O O . ASP A 1 127 ? -3.887 -59.562 -52.938 1 83.25 127 ASP A O 1
ATOM 1018 N N . ASN A 1 128 ? -2.926 -57.656 -52.312 1 82.69 128 ASN A N 1
ATOM 1019 C CA . ASN A 1 128 ? -2.318 -57.406 -53.625 1 82.69 128 ASN A CA 1
ATOM 1020 C C . ASN A 1 128 ? -3.377 -57.219 -54.719 1 82.69 128 ASN A C 1
ATOM 1022 O O . ASN A 1 128 ? -3.201 -57.688 -55.844 1 82.69 128 ASN A O 1
ATOM 1026 N N . THR A 1 129 ? -4.465 -56.75 -54.219 1 90.25 129 THR A N 1
ATOM 1027 C CA . THR A 1 129 ? -5.504 -56.406 -55.188 1 90.25 129 THR A CA 1
ATOM 1028 C C . THR A 1 129 ? -5.566 -54.906 -55.375 1 90.25 129 THR A C 1
ATOM 1030 O O . THR A 1 129 ? -5.379 -54.125 -54.438 1 90.25 129 THR A O 1
ATOM 1033 N N . PHE A 1 130 ? -5.746 -54.594 -56.594 1 91.06 130 PHE A N 1
ATOM 1034 C CA . PHE A 1 130 ? -5.867 -53.188 -56.906 1 91.06 130 PHE A CA 1
ATOM 1035 C C . PHE A 1 130 ? -7.117 -52.594 -56.281 1 91.06 130 PHE A C 1
ATOM 1037 O O . PHE A 1 130 ? -8.188 -53.219 -56.312 1 91.06 130 PHE A O 1
ATOM 1044 N N . ILE A 1 131 ? -6.922 -51.469 -55.656 1 93.5 131 ILE A N 1
ATOM 1045 C CA . ILE A 1 131 ? -8.07 -50.781 -55.094 1 93.5 131 ILE A CA 1
ATOM 1046 C C . ILE A 1 131 ? -8.734 -49.938 -56.188 1 93.5 131 ILE A C 1
ATOM 1048 O O . ILE A 1 131 ? -8.055 -49.219 -56.906 1 93.5 131 ILE A O 1
ATOM 1052 N N . ASP A 1 132 ? -10.094 -50.062 -56.188 1 92.88 132 ASP A N 1
ATOM 1053 C CA . ASP A 1 132 ? -10.875 -49.312 -57.156 1 92.88 132 ASP A CA 1
ATOM 1054 C C . ASP A 1 132 ? -10.68 -47.781 -56.969 1 92.88 132 ASP A C 1
ATOM 1056 O O . ASP A 1 132 ? -10.719 -47.281 -55.844 1 92.88 132 ASP A O 1
ATOM 1060 N N . VAL A 1 133 ? -10.492 -47.094 -58 1 92.56 133 VAL A N 1
ATOM 1061 C CA . VAL A 1 133 ? -10.172 -45.656 -57.969 1 92.56 133 VAL A CA 1
ATOM 1062 C C . VAL A 1 133 ? -11.398 -44.844 -57.562 1 92.56 133 VAL A C 1
ATOM 1064 O O . VAL A 1 133 ? -11.289 -43.688 -57.156 1 92.56 133 VAL A O 1
ATOM 1067 N N . ASN A 1 134 ? -12.562 -45.438 -57.562 1 93.06 134 ASN A N 1
ATOM 1068 C CA . ASN A 1 134 ? -13.797 -44.719 -57.188 1 93.06 134 ASN A CA 1
ATOM 1069 C C . ASN A 1 134 ? -14.078 -44.812 -55.719 1 93.06 134 ASN A C 1
ATOM 1071 O O . ASN A 1 134 ? -14.977 -44.125 -55.188 1 93.06 134 ASN A O 1
ATOM 1075 N N . VAL A 1 135 ? -13.266 -45.594 -55.062 1 94.31 135 VAL A N 1
ATOM 1076 C CA . VAL A 1 135 ? -13.422 -45.719 -53.625 1 94.31 135 VAL A CA 1
ATOM 1077 C C . VAL A 1 135 ? -12.977 -44.406 -52.969 1 94.31 135 VAL A C 1
ATOM 1079 O O . VAL A 1 135 ? -12.086 -43.719 -53.469 1 94.31 135 VAL A O 1
ATOM 1082 N N . LEU A 1 136 ? -13.711 -44.062 -51.906 1 95 136 LEU A N 1
ATOM 1083 C CA . LEU A 1 136 ? -13.375 -42.844 -51.188 1 95 136 LEU A CA 1
ATOM 1084 C C . LEU A 1 136 ? -12.023 -42.969 -50.5 1 95 136 LEU A C 1
ATOM 1086 O O . LEU A 1 136 ? -11.641 -44.062 -50.062 1 95 136 LEU A O 1
ATOM 1090 N N . ASN A 1 137 ? -11.344 -41.844 -50.406 1 94.88 137 ASN A N 1
ATOM 1091 C CA . ASN A 1 137 ? -10.023 -41.812 -49.781 1 94.88 137 ASN A CA 1
ATOM 1092 C C . ASN A 1 137 ? -10.055 -42.438 -48.375 1 94.88 137 ASN A C 1
ATOM 1094 O O . ASN A 1 137 ? -9.156 -43.188 -48 1 94.88 137 ASN A O 1
ATOM 1098 N N . GLU A 1 138 ? -11.047 -42.094 -47.562 1 93.69 138 GLU A N 1
ATOM 1099 C CA . GLU A 1 138 ? -11.148 -42.562 -46.188 1 93.69 138 GLU A CA 1
ATOM 1100 C C . GLU A 1 138 ? -11.156 -44.094 -46.125 1 93.69 138 GLU A C 1
ATOM 1102 O O . GLU A 1 138 ? -10.641 -44.688 -45.188 1 93.69 138 GLU A O 1
ATOM 1107 N N . LYS A 1 139 ? -11.641 -44.75 -47.188 1 92.94 139 LYS A N 1
ATOM 1108 C CA . LYS A 1 139 ? -11.758 -46.219 -47.188 1 92.94 139 LYS A CA 1
ATOM 1109 C C . LYS A 1 139 ? -10.609 -46.844 -47.969 1 92.94 139 LYS A C 1
ATOM 1111 O O . LYS A 1 139 ? -10.258 -48 -47.75 1 92.94 139 LYS A O 1
ATOM 1116 N N . ALA A 1 140 ? -10.023 -46.094 -48.875 1 94.44 140 ALA A N 1
ATOM 1117 C CA . ALA A 1 140 ? -9 -46.625 -49.75 1 94.44 140 ALA A CA 1
ATOM 1118 C C . ALA A 1 140 ? -7.66 -46.781 -49.031 1 94.44 140 ALA A C 1
ATOM 1120 O O . ALA A 1 140 ? -7.004 -47.812 -49.094 1 94.44 140 ALA A O 1
ATOM 1121 N N . TRP A 1 141 ? -7.32 -45.719 -48.281 1 94.31 141 TRP A N 1
ATOM 1122 C CA . TRP A 1 141 ? -6.008 -45.656 -47.656 1 94.31 141 TRP A CA 1
ATOM 1123 C C . TRP A 1 141 ? -6.016 -46.375 -46.312 1 94.31 141 TRP A C 1
ATOM 1125 O O . TRP A 1 141 ? -5.992 -45.75 -45.25 1 94.31 141 TRP A O 1
ATOM 1135 N N . ARG A 1 142 ? -5.996 -47.656 -46.344 1 90.44 142 ARG A N 1
ATOM 1136 C CA . ARG A 1 142 ? -6.02 -48.5 -45.156 1 90.44 142 ARG A CA 1
ATOM 1137 C C . ARG A 1 142 ? -4.613 -48.938 -44.75 1 90.44 142 ARG A C 1
ATOM 1139 O O . ARG A 1 142 ? -3.701 -48.938 -45.594 1 90.44 142 ARG A O 1
ATOM 1146 N N . ASP A 1 143 ? -4.57 -49.156 -43.469 1 89.5 143 ASP A N 1
ATOM 1147 C CA . ASP A 1 143 ? -3.299 -49.656 -42.969 1 89.5 143 ASP A CA 1
ATOM 1148 C C . ASP A 1 143 ? -2.883 -50.938 -43.688 1 89.5 143 ASP A C 1
ATOM 1150 O O . ASP A 1 143 ? -3.672 -51.875 -43.781 1 89.5 143 ASP A O 1
ATOM 1154 N N . GLY A 1 144 ? -1.669 -50.969 -44.25 1 87.38 144 GLY A N 1
ATOM 1155 C CA . GLY A 1 144 ? -1.154 -52.156 -44.906 1 87.38 144 GLY A CA 1
ATOM 1156 C C . GLY A 1 144 ? -1.299 -52.094 -46.406 1 87.38 144 GLY A C 1
ATOM 1157 O O . GLY A 1 144 ? -0.727 -52.906 -47.125 1 87.38 144 GLY A O 1
ATOM 1158 N N . ALA A 1 145 ? -2.043 -51.188 -46.875 1 92.12 145 ALA A N 1
ATOM 1159 C CA . ALA A 1 145 ? -2.115 -50.969 -48.312 1 92.12 145 ALA A CA 1
ATOM 1160 C C . ALA A 1 145 ? -0.753 -50.594 -48.875 1 92.12 145 ALA A C 1
ATOM 1162 O O . ALA A 1 145 ? 0.162 -50.25 -48.125 1 92.12 145 ALA A O 1
ATOM 1163 N N . VAL A 1 146 ? -0.61 -50.812 -50.219 1 94.12 146 VAL A N 1
ATOM 1164 C CA . VAL A 1 146 ? 0.674 -50.5 -50.844 1 94.12 146 VAL A CA 1
ATOM 1165 C C . VAL A 1 146 ? 0.487 -49.5 -51.969 1 94.12 146 VAL A C 1
ATOM 1167 O O . VAL A 1 146 ? -0.252 -49.75 -52.906 1 94.12 146 VAL A O 1
ATOM 1170 N N . LEU A 1 147 ? 1.137 -48.406 -51.75 1 93.81 147 LEU A N 1
ATOM 1171 C CA . LEU A 1 147 ? 1.188 -47.406 -52.812 1 93.81 147 LEU A CA 1
ATOM 1172 C C . LEU A 1 147 ? 2.35 -47.688 -53.781 1 93.81 147 LEU A C 1
ATOM 1174 O O . LEU A 1 147 ? 3.498 -47.781 -53.344 1 93.81 147 LEU A O 1
ATOM 1178 N N . SER A 1 148 ? 2.047 -47.719 -54.969 1 91.81 148 SER A N 1
ATOM 1179 C CA . SER A 1 148 ? 3.078 -47.938 -56 1 91.81 148 SER A CA 1
ATOM 1180 C C . SER A 1 148 ? 3.281 -46.688 -56.844 1 91.81 148 SER A C 1
ATOM 1182 O O . SER A 1 148 ? 2.33 -46.188 -57.438 1 91.81 148 SER A O 1
ATOM 1184 N N . VAL A 1 149 ? 4.473 -46.281 -56.812 1 90.44 149 VAL A N 1
ATOM 1185 C CA . VAL A 1 149 ? 4.871 -45.125 -57.625 1 90.44 149 VAL A CA 1
ATOM 1186 C C . VAL A 1 149 ? 6.051 -45.531 -58.531 1 90.44 149 VAL A C 1
ATOM 1188 O O . VAL A 1 149 ? 7.203 -45.5 -58.094 1 90.44 149 VAL A O 1
ATOM 1191 N N . GLY A 1 150 ? 5.727 -45.75 -59.75 1 82.88 150 GLY A N 1
ATOM 1192 C CA . GLY A 1 150 ? 6.777 -46.25 -60.625 1 82.88 150 GLY A CA 1
ATOM 1193 C C . GLY A 1 150 ? 7.371 -47.562 -60.156 1 82.88 150 GLY A C 1
ATOM 1194 O O . GLY A 1 150 ? 6.656 -48.531 -60 1 82.88 150 GLY A O 1
ATOM 1195 N N . GLU A 1 151 ? 8.648 -47.469 -59.812 1 82.06 151 GLU A N 1
ATOM 1196 C CA . GLU A 1 151 ? 9.328 -48.656 -59.375 1 82.06 151 GLU A CA 1
ATOM 1197 C C . GLU A 1 151 ? 9.398 -48.75 -57.875 1 82.06 151 GLU A C 1
ATOM 1199 O O . GLU A 1 151 ? 9.812 -49.75 -57.312 1 82.06 151 GLU A O 1
ATOM 1204 N N . MET A 1 152 ? 8.898 -47.719 -57.312 1 88.12 152 MET A N 1
ATOM 1205 C CA . MET A 1 152 ? 8.992 -47.656 -55.844 1 88.12 152 MET A CA 1
ATOM 1206 C C . MET A 1 152 ? 7.668 -48.031 -55.188 1 88.12 152 MET A C 1
ATOM 1208 O O . MET A 1 152 ? 6.598 -47.688 -55.719 1 88.12 152 MET A O 1
ATOM 1212 N N . GLN A 1 153 ? 7.707 -48.812 -54.188 1 90.62 153 GLN A N 1
ATOM 1213 C CA . GLN A 1 153 ? 6.531 -49.188 -53.438 1 90.62 153 GLN A CA 1
ATOM 1214 C C . GLN A 1 153 ? 6.613 -48.688 -52 1 90.62 153 GLN A C 1
ATOM 1216 O O . GLN A 1 153 ? 7.688 -48.656 -51.406 1 90.62 153 GLN A O 1
ATOM 1221 N N . TYR A 1 154 ? 5.426 -48.219 -51.5 1 92.75 154 TYR A N 1
ATOM 1222 C CA . TYR A 1 154 ? 5.328 -47.688 -50.156 1 92.75 154 TYR A CA 1
ATOM 1223 C C . TYR A 1 154 ? 4.234 -48.375 -49.344 1 92.75 154 TYR A C 1
ATOM 1225 O O . TYR A 1 154 ? 3.107 -48.531 -49.844 1 92.75 154 TYR A O 1
ATOM 1233 N N . GLU A 1 155 ? 4.617 -48.844 -48.219 1 91.62 155 GLU A N 1
ATOM 1234 C CA . GLU A 1 155 ? 3.584 -49.344 -47.312 1 91.62 155 GLU A CA 1
ATOM 1235 C C . GLU A 1 155 ? 2.799 -48.188 -46.688 1 91.62 155 GLU A C 1
ATOM 1237 O O . GLU A 1 155 ? 3.385 -47.281 -46.125 1 91.62 155 GLU A O 1
ATOM 1242 N N . VAL A 1 156 ? 1.506 -48.281 -46.781 1 93.31 156 VAL A N 1
ATOM 1243 C CA . VAL A 1 156 ? 0.667 -47.25 -46.219 1 93.31 156 VAL A CA 1
ATOM 1244 C C . VAL A 1 156 ? 0.555 -47.438 -44.719 1 93.31 156 VAL A C 1
ATOM 1246 O O . VAL A 1 156 ? 0.157 -48.5 -44.25 1 93.31 156 VAL A O 1
ATOM 1249 N N . CYS A 1 157 ? 0.959 -46.406 -44 1 91.56 157 CYS A N 1
ATOM 1250 C CA . CYS A 1 157 ? 0.844 -46.344 -42.531 1 91.56 157 CYS A CA 1
ATOM 1251 C C . CYS A 1 157 ? -0.211 -45.312 -42.125 1 91.56 157 CYS A C 1
ATOM 1253 O O . CYS A 1 157 ? 0.079 -44.125 -42 1 91.56 157 CYS A O 1
ATOM 1255 N N . ARG A 1 158 ? -1.373 -45.875 -41.75 1 92.75 158 ARG A N 1
ATOM 1256 C CA . ARG A 1 158 ? -2.484 -45 -41.406 1 92.75 158 ARG A CA 1
ATOM 1257 C C . ARG A 1 158 ? -2.477 -44.688 -39.906 1 92.75 158 ARG A C 1
ATOM 1259 O O . ARG A 1 158 ? -2.492 -45.594 -39.062 1 92.75 158 ARG A O 1
ATOM 1266 N N . ASN A 1 159 ? -2.529 -43.438 -39.531 1 93.31 159 ASN A N 1
ATOM 1267 C CA . ASN A 1 159 ? -2.617 -42.938 -38.156 1 93.31 159 ASN A CA 1
ATOM 1268 C C . ASN A 1 159 ? -1.551 -43.562 -37.281 1 93.31 159 ASN A C 1
ATOM 1270 O O . ASN A 1 159 ? -1.859 -44.062 -36.188 1 93.31 159 ASN A O 1
ATOM 1274 N N . PHE A 1 160 ? -0.348 -43.531 -37.781 1 91.5 160 PHE A N 1
ATOM 1275 C CA . PHE A 1 160 ? 0.788 -44.031 -37.031 1 91.5 160 PHE A CA 1
ATOM 1276 C C . PHE A 1 160 ? 1.198 -43.031 -35.969 1 91.5 160 PHE A C 1
ATOM 1278 O O . PHE A 1 160 ? 1 -41.812 -36.125 1 91.5 160 PHE A O 1
ATOM 1285 N N . PRO A 1 161 ? 1.733 -43.594 -34.844 1 94.12 161 PRO A N 1
ATOM 1286 C CA . PRO A 1 161 ? 2.201 -42.719 -33.781 1 94.12 161 PRO A CA 1
ATOM 1287 C C . PRO A 1 161 ? 3.168 -41.656 -34.312 1 94.12 161 PRO A C 1
ATOM 1289 O O . PRO A 1 161 ? 4.09 -41.969 -35.062 1 94.12 161 PRO A O 1
ATOM 1292 N N . SER A 1 162 ? 2.902 -40.406 -33.938 1 92.5 162 SER A N 1
ATOM 1293 C CA . SER A 1 162 ? 3.732 -39.312 -34.406 1 92.5 162 SER A CA 1
ATOM 1294 C C . SER A 1 162 ? 3.967 -38.281 -33.312 1 92.5 162 SER A C 1
ATOM 1296 O O . SER A 1 162 ? 3.094 -38.031 -32.469 1 92.5 162 SER A O 1
ATOM 1298 N N . VAL A 1 163 ? 5.18 -37.688 -33.344 1 93.94 163 VAL A N 1
ATOM 1299 C CA . VAL A 1 163 ? 5.5 -36.562 -32.469 1 93.94 163 VAL A CA 1
ATOM 1300 C C . VAL A 1 163 ? 5.266 -35.25 -33.25 1 93.94 163 VAL A C 1
ATOM 1302 O O . VAL A 1 163 ? 5.941 -34.969 -34.219 1 93.94 163 VAL A O 1
ATOM 1305 N N . LEU A 1 164 ? 4.316 -34.5 -32.781 1 91.12 164 LEU A N 1
ATOM 1306 C CA . LEU A 1 164 ? 3.977 -33.25 -33.438 1 91.12 164 LEU A CA 1
ATOM 1307 C C . LEU A 1 164 ? 4.945 -32.156 -33.031 1 91.12 164 LEU A C 1
ATOM 1309 O O . LEU A 1 164 ? 5.383 -31.359 -33.844 1 91.12 164 LEU A O 1
ATOM 1313 N N . ARG A 1 165 ? 5.137 -32.094 -31.781 1 92.5 165 ARG A N 1
ATOM 1314 C CA . ARG A 1 165 ? 6.031 -31.078 -31.25 1 92.5 165 ARG A CA 1
ATOM 1315 C C . ARG A 1 165 ? 6.891 -31.641 -30.109 1 92.5 165 ARG A C 1
ATOM 1317 O O . ARG A 1 165 ? 6.414 -32.438 -29.297 1 92.5 165 ARG A O 1
ATOM 1324 N N . LEU A 1 166 ? 8.141 -31.344 -30.172 1 94.38 166 LEU A N 1
ATOM 1325 C CA . LEU A 1 166 ? 9.102 -31.703 -29.141 1 94.38 166 LEU A CA 1
ATOM 1326 C C . LEU A 1 166 ? 10 -30.516 -28.797 1 94.38 166 LEU A C 1
ATOM 1328 O O . LEU A 1 166 ? 10.742 -30.031 -29.656 1 94.38 166 LEU A O 1
ATOM 1332 N N . CYS A 1 167 ? 9.844 -30.062 -27.547 1 92.75 167 CYS A N 1
ATOM 1333 C CA . CYS A 1 167 ? 10.648 -28.922 -27.125 1 92.75 167 CYS A CA 1
ATOM 1334 C C . CYS A 1 167 ? 11.32 -29.203 -25.781 1 92.75 167 CYS A C 1
ATOM 1336 O O . CYS A 1 167 ? 10.734 -29.844 -24.906 1 92.75 167 CYS A O 1
ATOM 1338 N N . LEU A 1 168 ? 12.562 -28.766 -25.734 1 93.38 168 LEU A N 1
ATOM 1339 C CA . LEU A 1 168 ? 13.297 -28.828 -24.469 1 93.38 168 LEU A CA 1
ATOM 1340 C C . LEU A 1 168 ? 13.469 -27.438 -23.875 1 93.38 168 LEU A C 1
ATOM 1342 O O . LEU A 1 168 ? 13.438 -26.438 -24.594 1 93.38 168 LEU A O 1
ATOM 1346 N N . PRO A 1 169 ? 13.602 -27.375 -22.547 1 91.5 169 PRO A N 1
ATOM 1347 C CA . PRO A 1 169 ? 13.836 -26.078 -21.938 1 91.5 169 PRO A CA 1
ATOM 1348 C C . PRO A 1 169 ? 15.117 -25.406 -22.422 1 91.5 169 PRO A C 1
ATOM 1350 O O . PRO A 1 169 ? 16.109 -26.094 -22.703 1 91.5 169 PRO A O 1
ATOM 1353 N N . SER A 1 170 ? 15.086 -24.047 -22.516 1 89.56 170 SER A N 1
ATOM 1354 C CA . SER A 1 170 ? 16.219 -23.281 -23 1 89.56 170 SER A CA 1
ATOM 1355 C C . SER A 1 170 ? 17.359 -23.281 -21.984 1 89.56 170 SER A C 1
ATOM 1357 O O . SER A 1 170 ? 18.516 -23.047 -22.344 1 89.56 170 SER A O 1
ATOM 1359 N N . PHE A 1 171 ? 16.969 -23.531 -20.734 1 89.94 171 PHE A N 1
ATOM 1360 C CA . PHE A 1 171 ? 17.938 -23.578 -19.656 1 89.94 171 PHE A CA 1
ATOM 1361 C C . PHE A 1 171 ? 17.859 -24.906 -18.922 1 89.94 171 PHE A C 1
ATOM 1363 O O . PHE A 1 171 ? 16.781 -25.391 -18.609 1 89.94 171 PHE A O 1
ATOM 1370 N N . VAL A 1 172 ? 19.094 -25.5 -18.797 1 93.25 172 VAL A N 1
ATOM 1371 C CA . VAL A 1 172 ? 19.156 -26.781 -18.109 1 93.25 172 VAL A CA 1
ATOM 1372 C C . VAL A 1 172 ? 20.219 -26.719 -17.016 1 93.25 172 VAL A C 1
ATOM 1374 O O . VAL A 1 172 ? 21.375 -26.391 -17.281 1 93.25 172 VAL A O 1
ATOM 1377 N N . LEU A 1 173 ? 19.812 -27.047 -15.773 1 92.5 173 LEU A N 1
ATOM 1378 C CA . LEU A 1 173 ? 20.703 -26.984 -14.625 1 92.5 173 LEU A CA 1
ATOM 1379 C C . LEU A 1 173 ? 21.031 -28.375 -14.109 1 92.5 173 LEU A C 1
ATOM 1381 O O . LEU A 1 173 ? 20.172 -29.266 -14.109 1 92.5 173 LEU A O 1
ATOM 1385 N N . VAL A 1 174 ? 22.297 -28.469 -13.617 1 92.44 174 VAL A N 1
ATOM 1386 C CA . VAL A 1 174 ? 22.734 -29.719 -13 1 92.44 174 VAL A CA 1
ATOM 1387 C C . VAL A 1 174 ? 21.859 -30.016 -11.781 1 92.44 174 VAL A C 1
ATOM 1389 O O . VAL A 1 174 ? 21.547 -29.125 -10.992 1 92.44 174 VAL A O 1
ATOM 1392 N N . GLY A 1 175 ? 21.406 -31.203 -11.727 1 86.12 175 GLY A N 1
ATOM 1393 C CA . GLY A 1 175 ? 20.656 -31.625 -10.547 1 86.12 175 GLY A CA 1
ATOM 1394 C C . GLY A 1 175 ? 19.172 -31.391 -10.664 1 86.12 175 GLY A C 1
ATOM 1395 O O . GLY A 1 175 ? 18.406 -31.812 -9.789 1 86.12 175 GLY A O 1
ATOM 1396 N N . CYS A 1 176 ? 18.75 -30.797 -11.711 1 87.19 176 CYS A N 1
ATOM 1397 C CA . CYS A 1 176 ? 17.328 -30.562 -11.953 1 87.19 176 CYS A CA 1
ATOM 1398 C C . CYS A 1 176 ? 16.828 -31.406 -13.117 1 87.19 176 CYS A C 1
ATOM 1400 O O . CYS A 1 176 ? 17.359 -31.312 -14.227 1 87.19 176 CYS A O 1
ATOM 1402 N N . PRO A 1 177 ? 15.836 -32.156 -12.844 1 86.62 177 PRO A N 1
ATOM 1403 C CA . PRO A 1 177 ? 15.305 -32.969 -13.945 1 86.62 177 PRO A CA 1
ATOM 1404 C C . PRO A 1 177 ? 14.75 -32.094 -15.086 1 86.62 177 PRO A C 1
ATOM 1406 O O . PRO A 1 177 ? 14.125 -31.078 -14.844 1 86.62 177 PRO A O 1
ATOM 1409 N N . VAL A 1 178 ? 15.016 -32.594 -16.25 1 89.69 178 VAL A N 1
ATOM 1410 C CA . VAL A 1 178 ? 14.523 -31.906 -17.453 1 89.69 178 VAL A CA 1
ATOM 1411 C C . VAL A 1 178 ? 13.242 -32.562 -17.938 1 89.69 178 VAL A C 1
ATOM 1413 O O . VAL A 1 178 ? 13.219 -33.781 -18.203 1 89.69 178 VAL A O 1
ATOM 1416 N N . PHE A 1 179 ? 12.18 -31.781 -18.047 1 88.44 179 PHE A N 1
ATOM 1417 C CA . PHE A 1 179 ? 10.898 -32.281 -18.516 1 88.44 179 PHE A CA 1
ATOM 1418 C C . PHE A 1 179 ? 10.617 -31.797 -19.938 1 88.44 179 PHE A C 1
ATOM 1420 O O . PHE A 1 179 ? 10.305 -30.625 -20.141 1 88.44 179 PHE A O 1
ATOM 1427 N N . PRO A 1 180 ? 10.664 -32.719 -20.906 1 91.12 180 PRO A N 1
ATOM 1428 C CA . PRO A 1 180 ? 10.391 -32.281 -22.281 1 91.12 180 PRO A CA 1
ATOM 1429 C C . PRO A 1 180 ? 8.914 -31.984 -22.531 1 91.12 180 PRO A C 1
ATOM 1431 O O . PRO A 1 180 ? 8.039 -32.594 -21.906 1 91.12 180 PRO A O 1
ATOM 1434 N N . ARG A 1 181 ? 8.719 -31.047 -23.375 1 91.06 181 ARG A N 1
ATOM 1435 C CA . ARG A 1 181 ? 7.375 -30.734 -23.844 1 91.06 181 ARG A CA 1
ATOM 1436 C C . ARG A 1 181 ? 7.086 -31.438 -25.172 1 91.06 181 ARG A C 1
ATOM 1438 O O . ARG A 1 181 ? 7.547 -30.984 -26.219 1 91.06 181 ARG A O 1
ATOM 1445 N N . ILE A 1 182 ? 6.215 -32.469 -25.047 1 91.62 182 ILE A N 1
ATOM 1446 C CA . ILE A 1 182 ? 5.98 -33.312 -26.219 1 91.62 182 ILE A CA 1
ATOM 1447 C C . ILE A 1 182 ? 4.488 -33.344 -26.531 1 91.62 182 ILE A C 1
ATOM 1449 O O . ILE A 1 182 ? 3.666 -33.594 -25.641 1 91.62 182 ILE A O 1
ATOM 1453 N N . THR A 1 183 ? 4.203 -32.969 -27.688 1 90.12 183 THR A N 1
ATOM 1454 C CA . THR A 1 183 ? 2.855 -33.188 -28.203 1 90.12 183 THR A CA 1
ATOM 1455 C C . THR A 1 183 ? 2.826 -34.344 -29.203 1 90.12 183 THR A C 1
ATOM 1457 O O . THR A 1 183 ? 3.617 -34.344 -30.156 1 90.12 183 THR A O 1
ATOM 1460 N N . THR A 1 184 ? 1.971 -35.312 -28.938 1 92.12 184 THR A N 1
ATOM 1461 C CA . THR A 1 184 ? 1.915 -36.469 -29.781 1 92.12 184 THR A CA 1
ATOM 1462 C C . THR A 1 184 ? 0.493 -36.719 -30.281 1 92.12 184 THR A C 1
ATOM 1464 O O . THR A 1 184 ? -0.449 -36.062 -29.828 1 92.12 184 THR A O 1
ATOM 1467 N N . GLU A 1 185 ? 0.47 -37.469 -31.328 1 92.5 185 GLU A N 1
ATOM 1468 C CA . GLU A 1 185 ? -0.805 -37.969 -31.844 1 92.5 185 GLU A CA 1
ATOM 1469 C C . GLU A 1 185 ? -0.771 -39.469 -32.094 1 92.5 185 GLU A C 1
ATOM 1471 O O . GLU A 1 185 ? 0.242 -40 -32.562 1 92.5 185 GLU A O 1
ATOM 1476 N N . PHE A 1 186 ? -1.928 -40.188 -31.766 1 92.75 186 PHE A N 1
ATOM 1477 C CA . PHE A 1 186 ? -2.152 -41.625 -32 1 92.75 186 PHE A CA 1
ATOM 1478 C C . PHE A 1 186 ? -1.174 -42.469 -31.188 1 92.75 186 PHE A C 1
ATOM 1480 O O . PHE A 1 186 ? -0.657 -43.469 -31.672 1 92.75 186 PHE A O 1
ATOM 1487 N N . VAL A 1 187 ? -0.815 -41.969 -30.016 1 92.75 187 VAL A N 1
ATOM 1488 C CA . VAL A 1 187 ? 0.184 -42.625 -29.188 1 92.75 187 VAL A CA 1
ATOM 1489 C C . VAL A 1 187 ? -0.46 -43.094 -27.875 1 92.75 187 VAL A C 1
ATOM 1491 O O . VAL A 1 187 ? -1.505 -42.562 -27.484 1 92.75 187 VAL A O 1
ATOM 1494 N N . LYS A 1 188 ? 0.001 -44.156 -27.438 1 90.19 188 LYS A N 1
ATOM 1495 C CA . LYS A 1 188 ? -0.13 -44.438 -26.016 1 90.19 188 LYS A CA 1
ATOM 1496 C C . LYS A 1 188 ? 1.13 -44.062 -25.25 1 90.19 188 LYS A C 1
ATOM 1498 O O . LYS A 1 188 ? 2.146 -44.75 -25.312 1 90.19 188 LYS A O 1
ATOM 1503 N N . GLU A 1 189 ? 1.021 -43.094 -24.484 1 85.25 189 GLU A N 1
ATOM 1504 C CA . GLU A 1 189 ? 2.16 -42.406 -23.891 1 85.25 189 GLU A CA 1
ATOM 1505 C C . GLU A 1 189 ? 3.076 -43.375 -23.156 1 85.25 189 GLU A C 1
ATOM 1507 O O . GLU A 1 189 ? 4.297 -43.219 -23.156 1 85.25 189 GLU A O 1
ATOM 1512 N N . GLU A 1 190 ? 2.49 -44.406 -22.609 1 85.94 190 GLU A N 1
ATOM 1513 C CA . GLU A 1 190 ? 3.266 -45.344 -21.812 1 85.94 190 GLU A CA 1
ATOM 1514 C C . GLU A 1 190 ? 4.195 -46.188 -22.688 1 85.94 190 GLU A C 1
ATOM 1516 O O . GLU A 1 190 ? 5.141 -46.781 -22.188 1 85.94 190 GLU A O 1
ATOM 1521 N N . TRP A 1 191 ? 3.967 -46.156 -24.016 1 90.81 191 TRP A N 1
ATOM 1522 C CA . TRP A 1 191 ? 4.738 -47.031 -24.891 1 90.81 191 TRP A CA 1
ATOM 1523 C C . TRP A 1 191 ? 5.863 -46.25 -25.578 1 90.81 191 TRP A C 1
ATOM 1525 O O . TRP A 1 191 ? 6.754 -46.844 -26.188 1 90.81 191 TRP A O 1
ATOM 1535 N N . ASN A 1 192 ? 5.805 -44.969 -25.438 1 93.06 192 ASN A N 1
ATOM 1536 C CA . ASN A 1 192 ? 6.863 -44.188 -26.047 1 93.06 192 ASN A CA 1
ATOM 1537 C C . ASN A 1 192 ? 8.234 -44.562 -25.469 1 93.06 192 ASN A C 1
ATOM 1539 O O . ASN A 1 192 ? 8.344 -44.938 -24.312 1 93.06 192 ASN A O 1
ATOM 1543 N N . THR A 1 193 ? 9.203 -44.469 -26.344 1 94.5 193 THR A N 1
ATOM 1544 C CA . THR A 1 193 ? 10.57 -44.656 -25.875 1 94.5 193 THR A CA 1
ATOM 1545 C C . THR A 1 193 ? 11.367 -43.375 -25.984 1 94.5 193 THR A C 1
ATOM 1547 O O . THR A 1 193 ? 11.109 -42.562 -26.875 1 94.5 193 THR A O 1
ATOM 1550 N N . TYR A 1 194 ? 12.266 -43.219 -25.094 1 95.75 194 TYR A N 1
ATOM 1551 C CA . TYR A 1 194 ? 13.078 -42.031 -25 1 95.75 194 TYR A CA 1
ATOM 1552 C C . TYR A 1 194 ? 14.562 -42.375 -24.906 1 95.75 194 TYR A C 1
ATOM 1554 O O . TYR A 1 194 ? 14.93 -43.375 -24.297 1 95.75 194 TYR A O 1
ATOM 1562 N N . GLN A 1 195 ? 15.375 -41.562 -25.594 1 96.69 195 GLN A N 1
ATOM 1563 C CA . GLN A 1 195 ? 16.828 -41.656 -25.469 1 96.69 195 GLN A CA 1
ATOM 1564 C C . GLN A 1 195 ? 17.453 -40.281 -25.312 1 96.69 195 GLN A C 1
ATOM 1566 O O . GLN A 1 195 ? 17.219 -39.375 -26.109 1 96.69 195 GLN A O 1
ATOM 1571 N N . TRP A 1 196 ? 18.234 -40.125 -24.234 1 97.06 196 TRP A N 1
ATOM 1572 C CA . TRP A 1 196 ? 18.953 -38.906 -23.984 1 97.06 196 TRP A CA 1
ATOM 1573 C C . TRP A 1 196 ? 20.422 -39.031 -24.375 1 97.06 196 TRP A C 1
ATOM 1575 O O . TRP A 1 196 ? 21.047 -40.062 -24.125 1 97.06 196 TRP A O 1
ATOM 1585 N N . PHE A 1 197 ? 20.938 -38 -25.047 1 96.94 197 PHE A N 1
ATOM 1586 C CA . PHE A 1 197 ? 22.328 -38 -25.469 1 96.94 197 PHE A CA 1
ATOM 1587 C C . PHE A 1 197 ? 23.031 -36.75 -24.953 1 96.94 197 PHE A C 1
ATOM 1589 O O . PHE A 1 197 ? 22.422 -35.688 -24.797 1 96.94 197 PHE A O 1
ATOM 1596 N N . ARG A 1 198 ? 24.312 -36.812 -24.703 1 96.88 198 ARG A N 1
ATOM 1597 C CA . ARG A 1 198 ? 25.203 -35.688 -24.359 1 96.88 198 ARG A CA 1
ATOM 1598 C C . ARG A 1 198 ? 26.219 -35.438 -25.469 1 96.88 198 ARG A C 1
ATOM 1600 O O . ARG A 1 198 ? 26.781 -36.375 -26.016 1 96.88 198 ARG A O 1
ATOM 1607 N N . GLN A 1 199 ? 26.406 -34.219 -25.734 1 95 199 GLN A N 1
ATOM 1608 C CA . GLN A 1 199 ? 27.406 -33.844 -26.734 1 95 199 GLN A CA 1
ATOM 1609 C C . GLN A 1 199 ? 28.812 -34.031 -26.203 1 95 199 GLN A C 1
ATOM 1611 O O . GLN A 1 199 ? 29.141 -33.5 -25.125 1 95 199 GLN A O 1
ATOM 1616 N N . VAL A 1 200 ? 29.672 -34.781 -26.922 1 91.75 200 VAL A N 1
ATOM 1617 C CA . VAL A 1 200 ? 31.047 -34.969 -26.5 1 91.75 200 VAL A CA 1
ATOM 1618 C C . VAL A 1 200 ? 32 -34.656 -27.641 1 91.75 200 VAL A C 1
ATOM 1620 O O . VAL A 1 200 ? 31.609 -34.719 -28.812 1 91.75 200 VAL A O 1
ATOM 1623 N N . ASN A 1 201 ? 33.281 -34.094 -27.359 1 79.75 201 ASN A N 1
ATOM 1624 C CA . ASN A 1 201 ? 34.312 -33.875 -28.375 1 79.75 201 ASN A CA 1
ATOM 1625 C C . ASN A 1 201 ? 34.906 -35.219 -28.844 1 79.75 201 ASN A C 1
ATOM 1627 O O . ASN A 1 201 ? 35.094 -36.125 -28.047 1 79.75 201 ASN A O 1
ATOM 1631 N N . LYS A 1 202 ? 35.125 -35.5 -30.094 1 70.25 202 LYS A N 1
ATOM 1632 C CA . LYS A 1 202 ? 35.656 -36.719 -30.688 1 70.25 202 LYS A CA 1
ATOM 1633 C C . LYS A 1 202 ? 37 -37.094 -30.078 1 70.25 202 LYS A C 1
ATOM 1635 O O . LYS A 1 202 ? 37.312 -38.281 -29.953 1 70.25 202 LYS A O 1
ATOM 1640 N N . ASP A 1 203 ? 37.844 -36.125 -29.812 1 55.59 203 ASP A N 1
ATOM 1641 C CA . ASP A 1 203 ? 39.188 -36.562 -29.391 1 55.59 203 ASP A CA 1
ATOM 1642 C C . ASP A 1 203 ? 39.125 -37.344 -28.078 1 55.59 203 ASP A C 1
ATOM 1644 O O . ASP A 1 203 ? 39.938 -38.219 -27.828 1 55.59 203 ASP A O 1
ATOM 1648 N N . MET A 1 204 ? 38.219 -37 -27.203 1 48.97 204 MET A N 1
ATOM 1649 C CA . MET A 1 204 ? 38.25 -37.625 -25.875 1 48.97 204 MET A CA 1
ATOM 1650 C C . MET A 1 204 ? 37.719 -39.031 -25.922 1 48.97 204 MET A C 1
ATOM 1652 O O . MET A 1 204 ? 37.781 -39.781 -24.922 1 48.97 204 MET A O 1
ATOM 1656 N N . SER A 1 205 ? 36.969 -39.312 -26.938 1 41.88 205 SER A N 1
ATOM 1657 C CA . SER A 1 205 ? 36.531 -40.719 -26.891 1 41.88 205 SER A CA 1
ATOM 1658 C C . SER A 1 205 ? 37.656 -41.656 -27.25 1 41.88 205 SER A C 1
ATOM 1660 O O . SER A 1 205 ? 37.688 -42.844 -26.844 1 41.88 205 SER A O 1
ATOM 1662 N N . GLU A 1 206 ? 38.531 -41.312 -28.328 1 36.31 206 GLU A N 1
ATOM 1663 C CA . GLU A 1 206 ? 39.531 -42.25 -28.766 1 36.31 206 GLU A CA 1
ATOM 1664 C C . GLU A 1 206 ? 40.75 -42.219 -27.859 1 36.31 206 GLU A C 1
ATOM 1666 O O . GLU A 1 206 ? 41.812 -42.75 -28.188 1 36.31 206 GLU A O 1
ATOM 1671 N N . LYS A 1 207 ? 40.844 -41.531 -26.797 1 38.94 207 LYS A N 1
ATOM 1672 C CA . LYS A 1 207 ? 42.156 -41.656 -26.188 1 38.94 207 LYS A CA 1
ATOM 1673 C C . LYS A 1 207 ? 42.5 -43.125 -25.953 1 38.94 207 LYS A C 1
ATOM 1675 O O . LYS A 1 207 ? 43.531 -43.438 -25.328 1 38.94 207 LYS A O 1
ATOM 1680 N N . ASP A 1 208 ? 41.656 -44.25 -25.891 1 33.25 208 ASP A N 1
ATOM 1681 C CA . ASP A 1 208 ? 42.656 -45.312 -25.719 1 33.25 208 ASP A CA 1
ATOM 1682 C C . ASP A 1 208 ? 43.594 -45.406 -26.922 1 33.25 208 ASP A C 1
ATOM 1684 O O . ASP A 1 208 ? 44.5 -46.219 -26.938 1 33.25 208 ASP A O 1
ATOM 1688 N N . VAL A 1 209 ? 43.062 -45.281 -28.172 1 30.5 209 VAL A N 1
ATOM 1689 C CA . VAL A 1 209 ? 44.062 -45.781 -29.109 1 30.5 209 VAL A CA 1
ATOM 1690 C C . VAL A 1 209 ? 45.125 -44.688 -29.312 1 30.5 209 VAL A C 1
ATOM 1692 O O . VAL A 1 209 ? 44.875 -43.5 -29.094 1 30.5 209 VAL A O 1
ATOM 1695 N N . ASN A 1 210 ? 46.375 -44.938 -30.031 1 28.31 210 ASN A N 1
ATOM 1696 C CA . ASN A 1 210 ? 47.75 -44.5 -30.172 1 28.31 210 ASN A CA 1
ATOM 1697 C C . ASN A 1 210 ? 47.844 -43.094 -30.766 1 28.31 210 ASN A C 1
ATOM 1699 O O . ASN A 1 210 ? 48.938 -42.594 -31 1 28.31 210 ASN A O 1
ATOM 1703 N N . LYS A 1 211 ? 46.969 -42.719 -31.906 1 27.16 211 LYS A N 1
ATOM 1704 C CA . LYS A 1 211 ? 47.719 -41.875 -32.812 1 27.16 211 LYS A CA 1
ATOM 1705 C C . LYS A 1 211 ? 47.938 -40.5 -32.219 1 27.16 211 LYS A C 1
ATOM 1707 O O . LYS A 1 211 ? 47 -39.906 -31.672 1 27.16 211 LYS A O 1
ATOM 1712 N N . GLU A 1 212 ? 49.219 -39.969 -32 1 29.16 212 GLU A N 1
ATOM 1713 C CA . GLU A 1 212 ? 49.875 -38.688 -31.75 1 29.16 212 GLU A CA 1
ATOM 1714 C C . GLU A 1 212 ? 49.312 -37.594 -32.656 1 29.16 212 GLU A C 1
ATOM 1716 O O . GLU A 1 212 ? 49.844 -36.469 -32.688 1 29.16 212 GLU A O 1
ATOM 1721 N N . SER A 1 213 ? 48.562 -38 -33.844 1 26.88 213 SER A N 1
ATOM 1722 C CA . SER A 1 213 ? 48.812 -37.062 -34.938 1 26.88 213 SER A CA 1
ATOM 1723 C C . SER A 1 213 ? 48.406 -35.656 -34.562 1 26.88 213 SER A C 1
ATOM 1725 O O . SER A 1 213 ? 47.75 -35.438 -33.562 1 26.88 213 SER A O 1
ATOM 1727 N N . SER A 1 214 ? 47.938 -34.781 -35.719 1 28.83 214 SER A N 1
ATOM 1728 C CA . SER A 1 214 ? 48.094 -33.438 -36.25 1 28.83 214 SER A CA 1
ATOM 1729 C C . SER A 1 214 ? 47.125 -32.469 -35.625 1 28.83 214 SER A C 1
ATOM 1731 O O . SER A 1 214 ? 45.969 -32.844 -35.312 1 28.83 214 SER A O 1
ATOM 1733 N N . ASN A 1 215 ? 47.656 -31.391 -35.062 1 30.8 215 ASN A N 1
ATOM 1734 C CA . ASN A 1 215 ? 47.219 -30.188 -34.344 1 30.8 215 ASN A CA 1
ATOM 1735 C C . ASN A 1 215 ? 46.188 -29.406 -35.125 1 30.8 215 ASN A C 1
ATOM 1737 O O . ASN A 1 215 ? 46 -28.203 -34.875 1 30.8 215 ASN A O 1
ATOM 1741 N N . ASP A 1 216 ? 45.781 -29.859 -36.406 1 29.45 216 ASP A N 1
ATOM 1742 C CA . ASP A 1 216 ? 45.094 -28.797 -37.125 1 29.45 216 ASP A CA 1
ATOM 1743 C C . ASP A 1 216 ? 43.844 -28.328 -36.344 1 29.45 216 ASP A C 1
ATOM 1745 O O . ASP A 1 216 ? 43.062 -29.156 -35.875 1 29.45 216 ASP A O 1
ATOM 1749 N N . ALA A 1 217 ? 43.75 -27.078 -35.969 1 31.94 217 ALA A N 1
ATOM 1750 C CA . ALA A 1 217 ? 42.906 -26.125 -35.25 1 31.94 217 ALA A CA 1
ATOM 1751 C C . ALA A 1 217 ? 41.469 -26.203 -35.781 1 31.94 217 ALA A C 1
ATOM 1753 O O . ALA A 1 217 ? 40.562 -25.562 -35.25 1 31.94 217 ALA A O 1
ATOM 1754 N N . THR A 1 218 ? 41.469 -26.344 -37.156 1 33.75 218 THR A N 1
ATOM 1755 C CA . THR A 1 218 ? 40.094 -26.016 -37.562 1 33.75 218 THR A CA 1
ATOM 1756 C C . THR A 1 218 ? 39.094 -27 -36.938 1 33.75 218 THR A C 1
ATOM 1758 O O . THR A 1 218 ? 38.969 -28.125 -37.438 1 33.75 218 THR A O 1
ATOM 1761 N N . LYS A 1 219 ? 38.938 -27.109 -35.688 1 38.28 219 LYS A N 1
ATOM 1762 C CA . LYS A 1 219 ? 37.938 -28 -35.094 1 38.28 219 LYS A CA 1
ATOM 1763 C C . LYS A 1 219 ? 36.562 -27.828 -35.75 1 38.28 219 LYS A C 1
ATOM 1765 O O . LYS A 1 219 ? 35.875 -26.844 -35.531 1 38.28 219 LYS A O 1
ATOM 1770 N N . THR A 1 220 ? 36.406 -28.109 -37.094 1 37.72 220 THR A N 1
ATOM 1771 C CA . THR A 1 220 ? 35.156 -28.047 -37.844 1 37.72 220 THR A CA 1
ATOM 1772 C C . THR A 1 220 ? 34.031 -28.734 -37.094 1 37.72 220 THR A C 1
ATOM 1774 O O . THR A 1 220 ? 34.25 -29.656 -36.312 1 37.72 220 THR A O 1
ATOM 1777 N N . GLU A 1 221 ? 32.719 -28.234 -37.031 1 46.47 221 GLU A N 1
ATOM 1778 C CA . GLU A 1 221 ? 31.406 -28.734 -36.594 1 46.47 221 GLU A CA 1
ATOM 1779 C C . GLU A 1 221 ? 31.297 -30.234 -36.844 1 46.47 221 GLU A C 1
ATOM 1781 O O . GLU A 1 221 ? 30.328 -30.859 -36.438 1 46.47 221 GLU A O 1
ATOM 1786 N N . HIS A 1 222 ? 32.219 -30.828 -37.531 1 48.19 222 HIS A N 1
ATOM 1787 C CA . HIS A 1 222 ? 32.156 -32.219 -38 1 48.19 222 HIS A CA 1
ATOM 1788 C C . HIS A 1 222 ? 32.469 -33.188 -36.875 1 48.19 222 HIS A C 1
ATOM 1790 O O . HIS A 1 222 ? 32.188 -34.375 -36.969 1 48.19 222 HIS A O 1
ATOM 1796 N N . ASP A 1 223 ? 33.125 -32.719 -35.844 1 54.38 223 ASP A N 1
ATOM 1797 C CA . ASP A 1 223 ? 33.719 -33.688 -34.906 1 54.38 223 ASP A CA 1
ATOM 1798 C C . ASP A 1 223 ? 32.812 -33.906 -33.688 1 54.38 223 ASP A C 1
ATOM 1800 O O . ASP A 1 223 ? 33.312 -34.281 -32.625 1 54.38 223 ASP A O 1
ATOM 1804 N N . LEU A 1 224 ? 31.641 -33.531 -33.625 1 69.94 224 LEU A N 1
ATOM 1805 C CA . LEU A 1 224 ? 30.797 -33.719 -32.438 1 69.94 224 LEU A CA 1
ATOM 1806 C C . LEU A 1 224 ? 30.078 -35.062 -32.469 1 69.94 224 LEU A C 1
ATOM 1808 O O . LEU A 1 224 ? 29.578 -35.469 -33.531 1 69.94 224 LEU A O 1
ATOM 1812 N N . GLU A 1 225 ? 30.359 -35.875 -31.484 1 87.88 225 GLU A N 1
ATOM 1813 C CA . GLU A 1 225 ? 29.672 -37.156 -31.297 1 87.88 225 GLU A CA 1
ATOM 1814 C C . GLU A 1 225 ? 28.672 -37.062 -30.141 1 87.88 225 GLU A C 1
ATOM 1816 O O . GLU A 1 225 ? 28.719 -36.125 -29.328 1 87.88 225 GLU A O 1
ATOM 1821 N N . TRP A 1 226 ? 27.656 -37.875 -30.188 1 94.56 226 TRP A N 1
ATOM 1822 C CA . TRP A 1 226 ? 26.609 -37.938 -29.172 1 94.56 226 TRP A CA 1
ATOM 1823 C C . TRP A 1 226 ? 26.719 -39.25 -28.375 1 94.56 226 TRP A C 1
ATOM 1825 O O . TRP A 1 226 ? 26.766 -40.312 -28.969 1 94.56 226 TRP A O 1
ATOM 1835 N N . LEU A 1 227 ? 26.844 -39.094 -27.016 1 95.12 227 LEU A N 1
ATOM 1836 C CA . LEU A 1 227 ? 26.875 -40.219 -26.109 1 95.12 227 LEU A CA 1
ATOM 1837 C C . LEU A 1 227 ? 25.516 -40.406 -25.438 1 95.12 227 LEU A C 1
ATOM 1839 O O . LEU A 1 227 ? 24.984 -39.469 -24.828 1 95.12 227 LEU A O 1
ATOM 1843 N N . GLU A 1 228 ? 24.969 -41.656 -25.5 1 96.19 228 GLU A N 1
ATOM 1844 C CA . GLU A 1 228 ? 23.688 -41.906 -24.844 1 96.19 228 GLU A CA 1
ATOM 1845 C C . GLU A 1 228 ? 23.844 -41.875 -23.328 1 96.19 228 GLU A C 1
ATOM 1847 O O . GLU A 1 228 ? 24.703 -42.594 -22.781 1 96.19 228 GLU A O 1
ATOM 1852 N N . VAL A 1 229 ? 23.047 -41.188 -22.625 1 95.69 229 VAL A N 1
ATOM 1853 C CA . VAL A 1 229 ? 23.25 -41.031 -21.188 1 95.69 229 VAL A CA 1
ATOM 1854 C C . VAL A 1 229 ? 21.984 -41.406 -20.453 1 95.69 229 VAL A C 1
ATOM 1856 O O . VAL A 1 229 ? 21.969 -41.469 -19.219 1 95.69 229 VAL A O 1
ATOM 1859 N N . GLY A 1 230 ? 20.891 -41.656 -21.156 1 94.31 230 GLY A N 1
ATOM 1860 C CA . GLY A 1 230 ? 19.672 -42.031 -20.469 1 94.31 230 GLY A CA 1
ATOM 1861 C C . GLY A 1 230 ? 18.578 -42.531 -21.422 1 94.31 2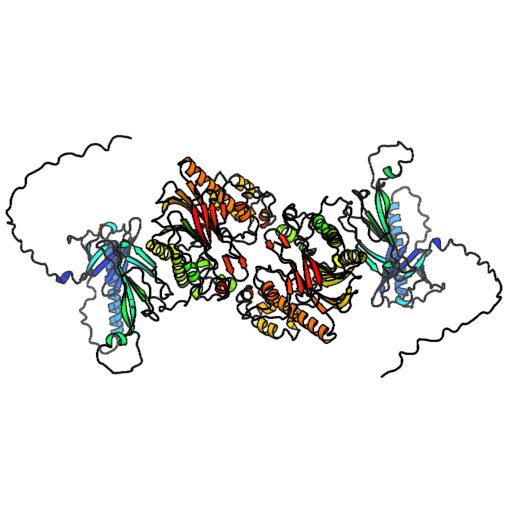30 GLY A C 1
ATOM 1862 O O . GLY A 1 230 ? 18.609 -42.188 -22.609 1 94.31 230 GLY A O 1
ATOM 1863 N N . GLN A 1 231 ? 17.531 -43.219 -20.891 1 94.56 231 GLN A N 1
ATOM 1864 C CA . GLN A 1 231 ? 16.469 -43.812 -21.719 1 94.56 231 GLN A CA 1
ATOM 1865 C C . GLN A 1 231 ? 15.094 -43.531 -21.125 1 94.56 231 GLN A C 1
ATOM 1867 O O . GLN A 1 231 ? 14.086 -44 -21.641 1 94.56 231 GLN A O 1
ATOM 1872 N N . ARG A 1 232 ? 15.062 -42.688 -20.047 1 91.19 232 ARG A N 1
ATOM 1873 C CA . ARG A 1 232 ? 13.789 -42.312 -19.453 1 91.19 232 ARG A CA 1
ATOM 1874 C C . ARG A 1 232 ? 13.266 -41.031 -20.094 1 91.19 232 ARG A C 1
ATOM 1876 O O . ARG A 1 232 ? 13.984 -40.344 -20.844 1 91.19 232 ARG A O 1
ATOM 1883 N N . LYS A 1 233 ? 11.992 -40.844 -19.859 1 90.25 233 LYS A N 1
ATOM 1884 C CA . LYS A 1 233 ? 11.391 -39.625 -20.422 1 90.25 233 LYS A CA 1
ATOM 1885 C C . LYS A 1 233 ? 12.109 -38.375 -19.922 1 90.25 233 LYS A C 1
ATOM 1887 O O . LYS A 1 233 ? 12.289 -37.406 -20.672 1 90.25 233 LYS A O 1
ATOM 1892 N N . THR A 1 234 ? 12.461 -38.469 -18.609 1 90.94 234 THR A N 1
ATOM 1893 C CA . THR A 1 234 ? 13.148 -37.344 -18 1 90.94 234 THR A CA 1
ATOM 1894 C C . THR A 1 234 ? 14.617 -37.656 -17.75 1 90.94 234 THR A C 1
ATOM 1896 O O . THR A 1 234 ? 14.977 -38.844 -17.609 1 90.94 234 THR A O 1
ATOM 1899 N N . TYR A 1 235 ? 15.445 -36.625 -17.812 1 92.88 235 TYR A N 1
ATOM 1900 C CA . TYR A 1 235 ? 16.859 -36.781 -17.531 1 92.88 235 TYR A CA 1
ATOM 1901 C C . TYR A 1 235 ? 17.344 -35.719 -16.547 1 92.88 235 TYR A C 1
ATOM 1903 O O . TYR A 1 235 ? 16.938 -34.562 -16.641 1 92.88 235 TYR A O 1
ATOM 1911 N N . THR A 1 236 ? 18.062 -36.125 -15.539 1 91.69 236 THR A N 1
ATOM 1912 C CA . THR A 1 236 ? 18.672 -35.188 -14.586 1 91.69 236 THR A CA 1
ATOM 1913 C C . THR A 1 236 ? 20.156 -35.031 -14.859 1 91.69 236 THR A C 1
ATOM 1915 O O . THR A 1 236 ? 20.953 -35.906 -14.547 1 91.69 236 THR A O 1
ATOM 1918 N N . PRO A 1 237 ? 20.5 -33.938 -15.391 1 94.62 237 PRO A N 1
ATOM 1919 C CA . PRO A 1 237 ? 21.922 -33.719 -15.703 1 94.62 237 PRO A CA 1
ATOM 1920 C C . PRO A 1 237 ? 22.812 -33.812 -14.469 1 94.62 237 PRO A C 1
ATOM 1922 O O . PRO A 1 237 ? 22.406 -33.438 -13.367 1 94.62 237 PRO A O 1
ATOM 1925 N N . THR A 1 238 ? 24 -34.25 -14.734 1 93.75 238 THR A N 1
ATOM 1926 C CA . THR A 1 238 ? 25.016 -34.375 -13.695 1 93.75 238 THR A CA 1
ATOM 1927 C C . THR A 1 238 ? 26.172 -33.438 -13.969 1 93.75 238 THR A C 1
ATOM 1929 O O . THR A 1 238 ? 26.156 -32.688 -14.953 1 93.75 238 THR A O 1
ATOM 1932 N N . LEU A 1 239 ? 27.078 -33.469 -13.078 1 93.69 239 LEU A N 1
ATOM 1933 C CA . LEU A 1 239 ? 28.234 -32.594 -13.219 1 93.69 239 LEU A CA 1
ATOM 1934 C C . LEU A 1 239 ? 29 -32.906 -14.5 1 93.69 239 LEU A C 1
ATOM 1936 O O . LEU A 1 239 ? 29.625 -32 -15.086 1 93.69 239 LEU A O 1
ATOM 1940 N N . THR A 1 240 ? 28.938 -34.094 -14.969 1 93.88 240 THR A N 1
ATOM 1941 C CA . THR A 1 240 ? 29.625 -34.5 -16.188 1 93.88 240 THR A CA 1
ATOM 1942 C C . THR A 1 240 ? 29 -33.875 -17.422 1 93.88 240 THR A C 1
ATOM 1944 O O . THR A 1 240 ? 29.609 -33.812 -18.484 1 93.88 240 THR A O 1
ATOM 1947 N N . ASP A 1 241 ? 27.781 -33.406 -17.219 1 95.88 241 ASP A N 1
ATOM 1948 C CA . ASP A 1 241 ? 27.047 -32.844 -18.359 1 95.88 241 ASP A CA 1
ATOM 1949 C C . ASP A 1 241 ? 27.344 -31.359 -18.531 1 95.88 241 ASP A C 1
ATOM 1951 O O . ASP A 1 241 ? 26.984 -30.766 -19.547 1 95.88 241 ASP A O 1
ATOM 1955 N N . VAL A 1 242 ? 28 -30.781 -17.547 1 95.56 242 VAL A N 1
ATOM 1956 C CA . VAL A 1 242 ? 28.203 -29.328 -17.547 1 95.56 242 VA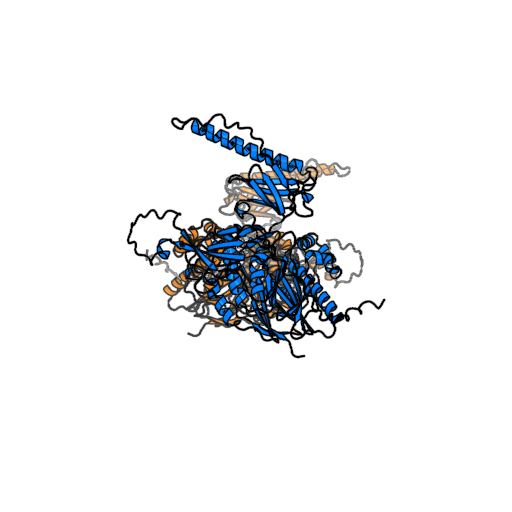L A CA 1
ATOM 1957 C C . VAL A 1 242 ? 29 -28.922 -18.797 1 95.56 242 VAL A C 1
ATOM 1959 O O . VAL A 1 242 ? 30.031 -29.547 -19.109 1 95.56 242 VAL A O 1
ATOM 1962 N N . GLY A 1 243 ? 28.5 -27.891 -19.469 1 94.81 243 GLY A N 1
ATOM 1963 C CA . GLY A 1 243 ? 29.188 -27.375 -20.641 1 94.81 243 GLY A CA 1
ATOM 1964 C C . GLY A 1 243 ? 28.75 -28.062 -21.938 1 94.81 243 GLY A C 1
ATOM 1965 O O . GLY A 1 243 ? 29.109 -27.625 -23.031 1 94.81 243 GLY A O 1
ATOM 1966 N N . SER A 1 244 ? 27.984 -29.172 -21.828 1 95.25 244 SER A N 1
ATOM 1967 C CA . SER A 1 244 ? 27.531 -29.938 -23 1 95.25 244 SER A CA 1
ATOM 1968 C C . SER A 1 244 ? 26.047 -29.688 -23.281 1 95.25 244 SER A C 1
ATOM 1970 O O . SER A 1 244 ? 25.281 -29.391 -22.359 1 95.25 244 SER A O 1
ATOM 1972 N N . LYS A 1 245 ? 25.719 -29.812 -24.469 1 96.06 245 LYS A N 1
ATOM 1973 C CA . LYS A 1 245 ? 24.312 -29.812 -24.828 1 96.06 245 LYS A CA 1
ATOM 1974 C C . LYS A 1 245 ? 23.703 -31.203 -24.688 1 96.06 245 LYS A C 1
ATOM 1976 O O . LYS A 1 245 ? 24.422 -32.219 -24.672 1 96.06 245 LYS A O 1
ATOM 1981 N N . LEU A 1 246 ? 22.469 -31.203 -24.531 1 96.06 246 LEU A N 1
ATOM 1982 C CA . LEU A 1 246 ? 21.734 -32.469 -24.469 1 96.06 246 LEU A CA 1
ATOM 1983 C C . LEU A 1 246 ? 20.797 -32.594 -25.672 1 96.06 246 LEU A C 1
ATOM 1985 O O . LEU A 1 246 ? 20.344 -31.609 -26.234 1 96.06 246 LEU A O 1
ATOM 1989 N N . LYS A 1 247 ? 20.609 -33.844 -26.047 1 96.75 247 LYS A N 1
ATOM 1990 C CA . LYS A 1 247 ? 19.688 -34.188 -27.125 1 96.75 247 LYS A CA 1
ATOM 1991 C C . LYS A 1 247 ? 18.703 -35.25 -26.688 1 96.75 247 LYS A C 1
ATOM 1993 O O . LYS A 1 247 ? 19.094 -36.219 -26.016 1 96.75 247 LYS A O 1
ATOM 1998 N N . LEU A 1 248 ? 17.5 -35.062 -26.969 1 97 248 LEU A N 1
ATOM 1999 C CA . LEU A 1 248 ? 16.484 -36.062 -26.703 1 97 248 LEU A CA 1
ATOM 2000 C C . LEU A 1 248 ? 15.914 -36.625 -28 1 97 248 LEU A C 1
ATOM 2002 O O . LEU A 1 248 ? 15.57 -35.875 -28.906 1 97 248 LEU A O 1
ATOM 2006 N N . LEU A 1 249 ? 15.906 -37.938 -28.094 1 96.94 249 LEU A N 1
ATOM 2007 C CA . LEU A 1 249 ? 15.203 -38.625 -29.156 1 96.94 249 LEU A CA 1
ATOM 2008 C C . LEU A 1 249 ? 13.945 -39.312 -28.625 1 96.94 249 LEU A C 1
ATOM 2010 O O . LEU A 1 249 ? 14.023 -40.156 -27.734 1 96.94 249 LEU A O 1
ATOM 2014 N N . CYS A 1 250 ? 12.867 -38.906 -29.094 1 96 250 CYS A N 1
ATOM 2015 C CA . CYS A 1 250 ? 11.594 -39.5 -28.703 1 96 250 CYS A CA 1
ATOM 2016 C C . CYS A 1 250 ? 11 -40.312 -29.859 1 96 250 CYS A C 1
ATOM 2018 O O . CYS A 1 250 ? 10.805 -39.781 -30.953 1 96 250 CYS A O 1
ATOM 2020 N N . THR A 1 251 ? 10.719 -41.562 -29.609 1 95.5 251 THR A N 1
ATOM 2021 C CA . THR A 1 251 ? 10.078 -42.406 -30.594 1 95.5 251 THR A CA 1
ATOM 2022 C C . THR A 1 251 ? 8.656 -42.781 -30.156 1 95.5 251 THR A C 1
ATOM 2024 O O . THR A 1 251 ? 8.469 -43.5 -29.188 1 95.5 251 THR A O 1
ATOM 2027 N N . PRO A 1 252 ? 7.715 -42.25 -30.875 1 95.06 252 PRO A N 1
ATOM 2028 C CA . PRO A 1 252 ? 6.324 -42.531 -30.5 1 95.06 252 PRO A CA 1
ATOM 2029 C C . PRO A 1 252 ? 5.895 -43.938 -30.828 1 95.06 252 PRO A C 1
ATOM 2031 O O . PRO A 1 252 ? 6.277 -44.5 -31.875 1 95.06 252 PRO A O 1
ATOM 2034 N N . LYS A 1 253 ? 5.09 -44.5 -29.922 1 94.56 253 LYS A N 1
ATOM 2035 C CA . LYS A 1 253 ? 4.668 -45.875 -30.094 1 94.56 253 LYS A CA 1
ATOM 2036 C C . LYS A 1 253 ? 3.211 -46.062 -29.688 1 94.56 253 LYS A C 1
ATOM 2038 O O . LYS A 1 253 ? 2.684 -45.312 -28.875 1 94.56 253 LYS A O 1
ATOM 2043 N N . ASN A 1 254 ? 2.609 -46.906 -30.312 1 92.88 254 ASN A N 1
ATOM 2044 C CA . ASN A 1 254 ? 1.283 -47.406 -29.969 1 92.88 254 ASN A CA 1
ATOM 2045 C C . ASN A 1 254 ? 1.188 -48.906 -30.156 1 92.88 254 ASN A C 1
ATOM 2047 O O . ASN A 1 254 ? 0.836 -49.375 -31.234 1 92.88 254 ASN A O 1
ATOM 2051 N N . GLY A 1 255 ? 1.481 -49.656 -29.094 1 88.19 255 GLY A N 1
ATOM 2052 C CA . GLY A 1 255 ? 1.571 -51.094 -29.25 1 88.19 255 GLY A CA 1
ATOM 2053 C C . GLY A 1 255 ? 2.721 -51.531 -30.141 1 88.19 255 GLY A C 1
ATOM 2054 O O . GLY A 1 255 ? 3.873 -51.156 -29.906 1 88.19 255 GLY A O 1
ATOM 2055 N N . GLU A 1 256 ? 2.338 -52.156 -31.234 1 84.38 256 GLU A N 1
ATOM 2056 C CA . GLU A 1 256 ? 3.359 -52.656 -32.125 1 84.38 256 GLU A CA 1
ATOM 2057 C C . GLU A 1 256 ? 3.715 -51.625 -33.188 1 84.38 256 GLU A C 1
ATOM 2059 O O . GLU A 1 256 ? 4.734 -51.75 -33.875 1 84.38 256 GLU A O 1
ATOM 2064 N N . LYS A 1 257 ? 2.887 -50.594 -33.219 1 88.5 257 LYS A N 1
ATOM 2065 C CA . LYS A 1 257 ? 3.143 -49.531 -34.188 1 88.5 257 LYS A CA 1
ATOM 2066 C C . LYS A 1 257 ? 4.102 -48.5 -33.625 1 88.5 257 LYS A C 1
ATOM 2068 O O . LYS A 1 257 ? 3.973 -48.094 -32.469 1 88.5 257 LYS A O 1
ATOM 2073 N N . PHE A 1 258 ? 5.195 -48.219 -34.438 1 89.81 258 PHE A N 1
ATOM 2074 C CA . PHE A 1 258 ? 6.109 -47.156 -34 1 89.81 258 PHE A CA 1
ATOM 2075 C C . PHE A 1 258 ? 6.312 -46.125 -35.094 1 89.81 258 PHE A C 1
ATOM 2077 O O . PHE A 1 258 ? 6.363 -46.469 -36.281 1 89.81 258 PHE A O 1
ATOM 2084 N N . GLY A 1 259 ? 6.32 -44.938 -34.688 1 89.31 259 GLY A N 1
ATOM 2085 C CA . GLY A 1 259 ? 6.543 -43.812 -35.594 1 89.31 259 GLY A CA 1
ATOM 2086 C C . GLY A 1 259 ? 7.996 -43.406 -35.688 1 89.31 259 GLY A C 1
ATOM 2087 O O . GLY A 1 259 ? 8.867 -44.031 -35.094 1 89.31 259 GLY A O 1
ATOM 2088 N N . GLU A 1 260 ? 8.148 -42.344 -36.594 1 88.06 260 GLU A N 1
ATOM 2089 C CA . GLU A 1 260 ? 9.5 -41.812 -36.75 1 88.06 260 GLU A CA 1
ATOM 2090 C C . GLU A 1 260 ? 9.938 -41.031 -35.5 1 88.06 260 GLU A C 1
ATOM 2092 O O . GLU A 1 260 ? 9.156 -40.25 -34.938 1 88.06 260 GLU A O 1
ATOM 2097 N N . GLY A 1 261 ? 11.109 -41.312 -35.094 1 92.69 261 GLY A N 1
ATOM 2098 C CA . GLY A 1 261 ? 11.648 -40.594 -33.969 1 92.69 261 GLY A CA 1
ATOM 2099 C C . GLY A 1 261 ? 11.906 -39.125 -34.25 1 92.69 261 GLY A C 1
ATOM 2100 O O . GLY A 1 261 ? 12.328 -38.781 -35.375 1 92.69 261 GLY A O 1
ATOM 2101 N N . LYS A 1 262 ? 11.617 -38.344 -33.281 1 94.94 262 LYS A N 1
ATOM 2102 C CA . LYS A 1 262 ? 11.922 -36.938 -33.375 1 94.94 262 LYS A CA 1
ATOM 2103 C C . LYS A 1 262 ? 12.984 -36.531 -32.344 1 94.94 262 LYS A C 1
ATOM 2105 O O . LYS A 1 262 ? 12.945 -36.969 -31.203 1 94.94 262 LYS A O 1
ATOM 2110 N N . GLU A 1 263 ? 13.93 -35.719 -32.844 1 95.44 263 GLU A N 1
ATOM 2111 C CA . GLU A 1 263 ? 15.016 -35.312 -31.969 1 95.44 263 GLU A CA 1
ATOM 2112 C C . GLU A 1 263 ? 14.93 -33.812 -31.672 1 95.44 263 GLU A C 1
ATOM 2114 O O . GLU A 1 263 ? 14.391 -33.031 -32.469 1 95.44 263 GLU A O 1
ATOM 2119 N N . CYS A 1 264 ? 15.398 -33.438 -30.484 1 96.06 264 CYS A N 1
ATOM 2120 C CA . CYS A 1 264 ? 15.508 -32.062 -30.062 1 96.06 264 CYS A CA 1
ATOM 2121 C C . CYS A 1 264 ? 16.75 -31.828 -29.219 1 96.06 264 CYS A C 1
ATOM 2123 O O . CYS A 1 264 ? 17.031 -32.594 -28.312 1 96.06 264 CYS A O 1
ATOM 2125 N N . VAL A 1 265 ? 17.484 -30.781 -29.625 1 95.44 265 VAL A N 1
ATOM 2126 C CA . VAL A 1 265 ? 18.703 -30.438 -28.906 1 95.44 265 VAL A CA 1
ATOM 2127 C C . VAL A 1 265 ? 18.469 -29.203 -28.047 1 95.44 265 VAL A C 1
ATOM 2129 O O . VAL A 1 265 ? 17.766 -28.281 -28.453 1 95.44 265 VAL A O 1
ATOM 2132 N N . THR A 1 266 ? 19.031 -29.203 -26.844 1 94.62 266 THR A N 1
ATOM 2133 C CA . THR A 1 266 ? 18.906 -28.031 -26 1 94.62 266 THR A CA 1
ATOM 2134 C C . THR A 1 266 ? 19.562 -26.812 -26.641 1 94.62 266 THR A C 1
ATOM 2136 O O . THR A 1 266 ? 20.594 -26.938 -27.312 1 94.62 266 THR A O 1
ATOM 2139 N N . MET A 1 267 ? 18.922 -25.672 -26.438 1 91.06 267 MET A N 1
ATOM 2140 C CA . MET A 1 267 ? 19.422 -24.422 -27.016 1 91.06 267 MET A CA 1
ATOM 2141 C C . MET A 1 267 ? 20.766 -24.047 -26.375 1 91.06 267 MET A C 1
ATOM 2143 O O . MET A 1 267 ? 21.625 -23.469 -27.047 1 91.06 267 MET A O 1
ATOM 2147 N N . ARG A 1 268 ? 20.875 -24.281 -25.031 1 92.25 268 ARG A N 1
ATOM 2148 C CA . ARG A 1 268 ? 22.078 -23.922 -24.281 1 92.25 268 ARG A CA 1
ATOM 2149 C C . ARG A 1 268 ? 22.703 -25.156 -23.625 1 92.25 268 ARG A C 1
ATOM 2151 O O . ARG A 1 268 ? 22.047 -26.188 -23.5 1 92.25 268 ARG A O 1
ATOM 2158 N N . ALA A 1 269 ? 24 -24.969 -23.312 1 95 269 ALA A N 1
ATOM 2159 C CA . ALA A 1 269 ? 24.688 -26.047 -22.594 1 95 269 ALA A CA 1
ATOM 2160 C C . ALA A 1 269 ? 24.203 -26.141 -21.156 1 95 269 ALA A C 1
ATOM 2162 O O . ALA A 1 269 ? 23.703 -25.172 -20.594 1 95 269 ALA A O 1
ATOM 2163 N N . VAL A 1 270 ? 24.344 -27.281 -20.609 1 95.75 270 VAL A N 1
ATOM 2164 C CA . VAL A 1 270 ? 24.031 -27.516 -19.219 1 95.75 270 VAL A CA 1
ATOM 2165 C C . VAL A 1 270 ? 24.906 -26.656 -18.312 1 95.75 270 VAL A C 1
ATOM 2167 O O . VAL A 1 270 ? 26.109 -26.516 -18.562 1 95.75 270 VAL A O 1
ATOM 2170 N N . LYS A 1 271 ? 24.297 -26.016 -17.359 1 93.69 271 LYS A N 1
ATOM 2171 C CA . LYS A 1 271 ? 25.031 -25.172 -16.438 1 93.69 271 LYS A CA 1
ATOM 2172 C C . LYS A 1 271 ? 24.828 -25.625 -14.992 1 93.69 271 LYS A C 1
ATOM 2174 O O . LYS A 1 271 ? 23.891 -26.359 -14.695 1 93.69 271 LYS A O 1
ATOM 2179 N N . CYS A 1 272 ? 25.797 -25.172 -14.164 1 91.06 272 CYS A N 1
ATOM 2180 C CA . CYS A 1 272 ? 25.609 -25.359 -12.727 1 91.06 272 CYS A CA 1
ATOM 2181 C C . CYS A 1 272 ? 24.688 -24.281 -12.164 1 91.06 272 CYS A C 1
ATOM 2183 O O . CYS A 1 272 ? 24.797 -23.109 -12.523 1 91.06 272 CYS A O 1
ATOM 2185 N N . GLY A 1 273 ? 23.703 -24.75 -11.516 1 86.06 273 GLY A N 1
ATOM 2186 C CA . GLY A 1 273 ? 22.875 -23.781 -10.82 1 86.06 273 GLY A CA 1
ATOM 2187 C C . GLY A 1 273 ? 23.578 -23.141 -9.641 1 86.06 273 GLY A C 1
ATOM 2188 O O . GLY A 1 273 ? 24.781 -23.328 -9.453 1 86.06 273 GLY A O 1
ATOM 2189 N N . PRO A 1 274 ? 22.859 -22.312 -8.906 1 87.06 274 PRO A N 1
ATOM 2190 C CA . PRO A 1 274 ? 23.422 -21.719 -7.688 1 87.06 274 PRO A CA 1
ATOM 2191 C C . PRO A 1 274 ? 23.906 -22.766 -6.695 1 87.06 274 PRO A C 1
ATOM 2193 O O . PRO A 1 274 ? 23.375 -23.875 -6.652 1 87.06 274 PRO A O 1
ATOM 2196 N N . GLU A 1 275 ? 24.906 -22.453 -6.004 1 82.44 275 GLU A N 1
ATOM 2197 C CA . GLU A 1 275 ? 25.5 -23.391 -5.047 1 82.44 275 GLU A CA 1
ATOM 2198 C C . GLU A 1 275 ? 24.516 -23.719 -3.924 1 82.44 275 GLU A C 1
ATOM 2200 O O . GLU A 1 275 ? 24.453 -24.859 -3.465 1 82.44 275 GLU A O 1
ATOM 2205 N N . VAL A 1 276 ? 23.844 -22.688 -3.566 1 89.25 276 VAL A N 1
ATOM 2206 C CA . VAL A 1 276 ? 22.938 -22.859 -2.445 1 89.25 276 VAL A CA 1
ATOM 2207 C C . VAL A 1 276 ? 21.594 -22.219 -2.773 1 89.25 276 VAL A C 1
ATOM 2209 O O . VAL A 1 276 ? 21.531 -21.094 -3.262 1 89.25 276 VAL A O 1
ATOM 2212 N N . TYR A 1 277 ? 20.578 -23.062 -2.574 1 92.38 277 TYR A N 1
ATOM 2213 C CA . TYR A 1 277 ? 19.219 -22.547 -2.666 1 92.38 277 TYR A CA 1
ATOM 2214 C C . TYR A 1 277 ? 18.641 -22.297 -1.28 1 92.38 277 TYR A C 1
ATOM 2216 O O . TYR A 1 277 ? 18.609 -23.203 -0.439 1 92.38 277 TYR A O 1
ATOM 2224 N N . PRO A 1 278 ? 18.047 -21.109 -1.033 1 95.56 278 PRO A N 1
ATOM 2225 C CA . PRO A 1 278 ? 17.547 -20.781 0.302 1 95.56 278 PRO A CA 1
ATOM 2226 C C . PRO A 1 278 ? 16.469 -21.766 0.775 1 95.56 278 PRO A C 1
ATOM 2228 O O . PRO A 1 278 ? 16.359 -22.031 1.973 1 95.56 278 PRO A O 1
ATOM 2231 N N . PHE A 1 279 ? 15.75 -22.359 -0.157 1 96.25 279 PHE A N 1
ATOM 2232 C CA . PHE A 1 279 ? 14.664 -23.234 0.249 1 96.25 279 PHE A CA 1
ATOM 2233 C C . PHE A 1 279 ? 15.203 -24.562 0.789 1 96.25 279 PHE A C 1
ATOM 2235 O O . PHE A 1 279 ? 14.469 -25.328 1.408 1 96.25 279 PHE A O 1
ATOM 2242 N N . GLN A 1 280 ? 16.453 -24.875 0.61 1 94.38 280 GLN A N 1
ATOM 2243 C CA . GLN A 1 280 ? 17.047 -26.094 1.156 1 94.38 280 GLN A CA 1
ATOM 2244 C C . GLN A 1 280 ? 17.062 -26.047 2.682 1 94.38 280 GLN A C 1
ATOM 2246 O O . GLN A 1 280 ? 16.938 -27.078 3.338 1 94.38 280 GLN A O 1
ATOM 2251 N N . LYS A 1 281 ? 17.219 -24.812 3.23 1 96.5 281 LYS A N 1
ATOM 2252 C CA . LYS A 1 281 ? 17.125 -24.656 4.68 1 96.5 281 LYS A CA 1
ATOM 2253 C C . LYS A 1 281 ? 15.742 -25.031 5.191 1 96.5 281 LYS A C 1
ATOM 2255 O O . LYS A 1 281 ? 15.609 -25.625 6.266 1 96.5 281 LYS A O 1
ATOM 2260 N N . ARG A 1 282 ? 14.75 -24.75 4.445 1 97.5 282 ARG A N 1
ATOM 2261 C CA . ARG A 1 282 ? 13.383 -25.094 4.812 1 97.5 282 ARG A CA 1
ATOM 2262 C C . ARG A 1 282 ? 13.117 -26.578 4.664 1 97.5 282 ARG A C 1
ATOM 2264 O O . ARG A 1 282 ? 12.367 -27.172 5.449 1 97.5 282 ARG A O 1
ATOM 2271 N N . HIS A 1 283 ? 13.781 -27.188 3.678 1 96.56 283 HIS A N 1
ATOM 2272 C CA . HIS A 1 283 ? 13.633 -28.625 3.441 1 96.56 283 HIS A CA 1
ATOM 2273 C C . HIS A 1 283 ? 14.094 -29.438 4.648 1 96.56 283 HIS A C 1
ATOM 2275 O O . HIS A 1 283 ? 13.656 -30.562 4.848 1 96.56 283 HIS A O 1
ATOM 2281 N N . GLU A 1 284 ? 14.945 -28.828 5.445 1 97.19 284 GLU A N 1
ATOM 2282 C CA . GLU A 1 284 ? 15.398 -29.516 6.656 1 97.19 284 GLU A CA 1
ATOM 2283 C C . GLU A 1 284 ? 14.242 -29.766 7.613 1 97.19 284 GLU A C 1
ATOM 2285 O O . GLU A 1 284 ? 14.258 -30.719 8.383 1 97.19 284 GLU A O 1
ATOM 2290 N N . PHE A 1 285 ? 13.203 -28.984 7.465 1 97.62 285 PHE A N 1
ATOM 2291 C CA . PHE A 1 285 ? 12.055 -29.109 8.352 1 97.62 285 PHE A CA 1
ATOM 2292 C C . PHE A 1 285 ? 10.992 -30.016 7.742 1 97.62 285 PHE A C 1
ATOM 2294 O O . PHE A 1 285 ? 10.008 -30.359 8.398 1 97.62 285 PHE A O 1
ATOM 2301 N N . THR A 1 286 ? 11.203 -30.438 6.469 1 97.94 286 THR A N 1
ATOM 2302 C CA . THR A 1 286 ? 10.188 -31.219 5.766 1 97.94 286 THR A CA 1
ATOM 2303 C C . THR A 1 286 ? 10.789 -32.469 5.168 1 97.94 286 THR A C 1
ATOM 2305 O O . THR A 1 286 ? 10.258 -33.031 4.207 1 97.94 286 THR A O 1
ATOM 2308 N N . LYS A 1 287 ? 11.883 -32.875 5.617 1 94.88 287 LYS A N 1
ATOM 2309 C CA . LYS A 1 287 ? 12.625 -34.031 5.07 1 94.88 287 LYS A CA 1
ATOM 2310 C C . LYS A 1 287 ? 11.797 -35.312 5.125 1 94.88 287 LYS A C 1
ATOM 2312 O O . LYS A 1 287 ? 11.828 -36.125 4.199 1 94.88 287 LYS A O 1
ATOM 2317 N N . ASN A 1 288 ? 11.086 -35.438 6.207 1 95 288 ASN A N 1
ATOM 2318 C CA . ASN A 1 288 ? 10.297 -36.625 6.41 1 95 288 ASN A CA 1
ATOM 2319 C C . ASN A 1 288 ? 8.828 -36.406 6.062 1 95 288 ASN A C 1
ATOM 2321 O O . ASN A 1 288 ? 8.289 -35.344 6.309 1 95 288 ASN A O 1
ATOM 2325 N N . ARG A 1 289 ? 8.273 -37.469 5.551 1 95.25 289 ARG A N 1
ATOM 2326 C CA . ARG A 1 289 ? 6.836 -37.438 5.32 1 95.25 289 ARG A CA 1
ATOM 2327 C C . ARG A 1 289 ? 6.07 -37.375 6.637 1 95.25 289 ARG A C 1
ATOM 2329 O O . ARG A 1 289 ? 6.586 -37.781 7.68 1 95.25 289 ARG A O 1
ATOM 2336 N N . THR A 1 290 ? 4.875 -36.844 6.488 1 95.69 290 THR A N 1
ATOM 2337 C CA . THR A 1 290 ? 4.062 -36.75 7.695 1 95.69 290 THR A CA 1
ATOM 2338 C C . THR A 1 290 ? 3.463 -38.094 8.078 1 95.69 290 THR A C 1
ATOM 2340 O O . THR A 1 290 ? 3.408 -39 7.254 1 95.69 290 THR A O 1
ATOM 2343 N N . THR A 1 291 ? 3.07 -38.188 9.367 1 92.69 291 THR A N 1
ATOM 2344 C CA . THR A 1 291 ? 2.336 -39.344 9.844 1 92.69 291 THR A CA 1
ATOM 2345 C C . THR A 1 291 ? 0.864 -39.25 9.453 1 92.69 291 THR A C 1
ATOM 2347 O O . THR A 1 291 ? 0.375 -38.188 9.102 1 92.69 291 THR A O 1
ATOM 2350 N N . PRO A 1 292 ? 0.144 -40.375 9.508 1 89.06 292 PRO A N 1
ATOM 2351 C CA . PRO A 1 292 ? -1.254 -40.406 9.07 1 89.06 292 PRO A CA 1
ATOM 2352 C C . PRO A 1 292 ? -2.133 -39.406 9.844 1 89.06 292 PRO A C 1
ATOM 2354 O O . PRO A 1 292 ? -3.172 -38.969 9.336 1 89.06 292 PRO A O 1
ATOM 2357 N N . ASP A 1 293 ? -1.752 -39.031 11.008 1 90.06 293 ASP A N 1
ATOM 2358 C CA . ASP A 1 293 ? -2.576 -38.156 11.82 1 90.06 293 ASP A CA 1
ATOM 2359 C C . ASP A 1 293 ? -2.215 -36.688 11.562 1 90.06 293 ASP A C 1
ATOM 2361 O O . ASP A 1 293 ? -2.883 -35.781 12.07 1 90.06 293 ASP A O 1
ATOM 2365 N N . CYS A 1 294 ? -1.181 -36.469 10.805 1 94.81 294 CYS A N 1
ATOM 2366 C CA . CYS A 1 294 ? -0.684 -35.125 10.523 1 94.81 294 CYS A CA 1
ATOM 2367 C C . CYS A 1 294 ? -0.809 -34.812 9.039 1 94.81 294 CYS A C 1
ATOM 2369 O O . CYS A 1 294 ? -0.762 -35.719 8.195 1 94.81 294 CYS A O 1
ATOM 2371 N N . LEU A 1 295 ? -1.072 -33.562 8.781 1 96.5 295 LEU A N 1
ATOM 2372 C CA . LEU A 1 295 ? -1.17 -33.062 7.414 1 96.5 295 LEU A CA 1
ATOM 2373 C C . LEU A 1 295 ? -0.222 -31.891 7.199 1 96.5 295 LEU A C 1
ATOM 2375 O O . LEU A 1 295 ? -0.202 -30.953 7.992 1 96.5 295 LEU A O 1
ATOM 2379 N N . ARG A 1 296 ? 0.615 -32 6.207 1 98.69 296 ARG A N 1
ATOM 2380 C CA . ARG A 1 296 ? 1.441 -30.859 5.801 1 98.69 296 ARG A CA 1
ATOM 2381 C C . ARG A 1 296 ? 0.824 -30.141 4.613 1 98.69 296 ARG A C 1
ATOM 2383 O O . ARG A 1 296 ? 0.632 -30.719 3.547 1 98.69 296 ARG A O 1
ATOM 2390 N N . ILE A 1 297 ? 0.508 -28.844 4.789 1 98.81 297 ILE A N 1
ATOM 2391 C CA . ILE A 1 297 ? -0.19 -28.047 3.783 1 98.81 297 ILE A CA 1
ATOM 2392 C C . ILE A 1 297 ? 0.685 -26.859 3.355 1 98.81 297 ILE A C 1
ATOM 2394 O O . ILE A 1 297 ? 1.257 -26.172 4.199 1 98.81 297 ILE A O 1
ATOM 2398 N N . PHE A 1 298 ? 0.784 -26.672 2.018 1 98.88 298 PHE A N 1
ATOM 2399 C CA . PHE A 1 298 ? 1.488 -25.516 1.495 1 98.88 298 PHE A CA 1
ATOM 2400 C C . PHE A 1 298 ? 0.59 -24.703 0.563 1 98.88 298 PHE A C 1
ATOM 2402 O O . PHE A 1 298 ? -0.181 -25.281 -0.21 1 98.88 298 PHE A O 1
ATOM 2409 N N . SER A 1 299 ? 0.645 -23.422 0.631 1 98.94 299 SER A N 1
ATOM 2410 C CA . SER A 1 299 ? 0.111 -22.469 -0.338 1 98.94 299 SER A CA 1
ATOM 2411 C C . SER A 1 299 ? 1.225 -21.641 -0.971 1 98.94 299 SER A C 1
ATOM 2413 O O . SER A 1 299 ? 2.113 -21.141 -0.272 1 98.94 299 SER A O 1
ATOM 2415 N N . TYR A 1 300 ? 1.22 -21.547 -2.314 1 98.88 300 TYR A N 1
ATOM 2416 C CA . TYR A 1 300 ? 2.346 -20.906 -2.986 1 98.88 300 TYR A CA 1
ATOM 2417 C C . TYR A 1 300 ? 1.911 -20.281 -4.309 1 98.88 300 TYR A C 1
ATOM 2419 O O . TYR A 1 300 ? 1.545 -21 -5.246 1 98.88 300 TYR A O 1
ATOM 2427 N N . ASN A 1 301 ? 1.881 -18.938 -4.391 1 98.88 301 ASN A N 1
ATOM 2428 C CA . ASN A 1 301 ? 1.785 -18.266 -5.68 1 98.88 301 ASN A CA 1
ATOM 2429 C C . ASN A 1 301 ? 3.096 -18.344 -6.457 1 98.88 301 ASN A C 1
ATOM 2431 O O . ASN A 1 301 ? 4.09 -17.734 -6.074 1 98.88 301 ASN A O 1
ATOM 2435 N N . ILE A 1 302 ? 3.072 -19.031 -7.566 1 98.81 302 ILE A N 1
ATOM 2436 C CA . ILE A 1 302 ? 4.336 -19.391 -8.188 1 98.81 302 ILE A CA 1
ATOM 2437 C C . ILE A 1 302 ? 4.633 -18.469 -9.359 1 98.81 302 ILE A C 1
ATOM 2439 O O . ILE A 1 302 ? 5.562 -18.703 -10.133 1 98.81 302 ILE A O 1
ATOM 2443 N N . LEU A 1 303 ? 3.865 -17.406 -9.531 1 98.62 303 LEU A N 1
ATOM 2444 C CA . LEU A 1 303 ? 4.086 -16.359 -10.523 1 98.62 303 LEU A CA 1
ATOM 2445 C C . LEU A 1 303 ? 3.951 -16.906 -11.938 1 98.62 303 LEU A C 1
ATOM 2447 O O . LEU A 1 303 ? 4.859 -17.578 -12.438 1 98.62 303 LEU A O 1
ATOM 2451 N N . ALA A 1 304 ? 2.936 -16.609 -12.617 1 98.06 304 ALA A N 1
ATOM 2452 C CA . ALA A 1 304 ? 2.707 -17.062 -13.984 1 98.06 304 ALA A CA 1
ATOM 2453 C C . ALA A 1 304 ? 3.736 -16.469 -14.945 1 98.06 304 ALA A C 1
ATOM 2455 O O . ALA A 1 304 ? 4.172 -15.328 -14.766 1 98.06 304 ALA A O 1
ATOM 2456 N N . ASP A 1 305 ? 4.023 -17.188 -15.961 1 95.94 305 ASP A N 1
ATOM 2457 C CA . ASP A 1 305 ? 5.043 -16.781 -16.938 1 95.94 305 ASP A CA 1
ATOM 2458 C C . ASP A 1 305 ? 4.707 -15.422 -17.547 1 95.94 305 ASP A C 1
ATOM 2460 O O . ASP A 1 305 ? 5.59 -14.578 -17.719 1 95.94 305 ASP A O 1
ATOM 2464 N N . MET A 1 306 ? 3.494 -15.18 -17.875 1 93.94 306 MET A N 1
ATOM 2465 C CA . MET A 1 306 ? 3.074 -13.969 -18.562 1 93.94 306 MET A CA 1
ATOM 2466 C C . MET A 1 306 ? 3.252 -12.742 -17.672 1 93.94 306 MET A C 1
ATOM 2468 O O . MET A 1 306 ? 3.391 -11.625 -18.172 1 93.94 306 MET A O 1
ATOM 2472 N N . TYR A 1 307 ? 3.285 -12.953 -16.359 1 94.75 307 TYR A N 1
ATOM 2473 C CA . TYR A 1 307 ? 3.469 -11.844 -15.438 1 94.75 307 TYR A CA 1
ATOM 2474 C C . TYR A 1 307 ? 4.945 -11.633 -15.125 1 94.75 307 TYR A C 1
ATOM 2476 O O . TYR A 1 307 ? 5.336 -10.57 -14.633 1 94.75 307 TYR A O 1
ATOM 2484 N N . ALA A 1 308 ? 5.742 -12.602 -15.344 1 94.81 308 ALA A N 1
ATOM 2485 C CA . ALA A 1 308 ? 7.164 -12.57 -15 1 94.81 308 ALA A CA 1
ATOM 2486 C C . ALA A 1 308 ? 7.988 -11.984 -16.141 1 94.81 308 ALA A C 1
ATOM 2488 O O . ALA A 1 308 ? 8.883 -11.172 -15.914 1 94.81 308 ALA A O 1
ATOM 2489 N N . ASP A 1 309 ? 7.656 -12.43 -17.312 1 87.69 309 ASP A N 1
ATOM 2490 C CA . ASP A 1 309 ? 8.555 -12.102 -18.406 1 87.69 309 ASP A CA 1
ATOM 2491 C C . ASP A 1 309 ? 7.855 -11.227 -19.453 1 87.69 309 ASP A C 1
ATOM 2493 O O . ASP A 1 309 ? 7.531 -11.695 -20.547 1 87.69 309 ASP A O 1
ATOM 2497 N N . SER A 1 310 ? 7.629 -10.016 -19.188 1 90.38 310 SER A N 1
ATOM 2498 C CA . SER A 1 310 ? 7.148 -8.961 -20.062 1 90.38 310 SER A CA 1
ATOM 2499 C C . SER A 1 310 ? 8.039 -7.73 -20 1 90.38 310 SER A C 1
ATOM 2501 O O . SER A 1 310 ? 8.859 -7.602 -19.078 1 90.38 310 SER A O 1
ATOM 2503 N N . ASP A 1 311 ? 7.902 -6.879 -20.938 1 91.12 311 ASP A N 1
ATOM 2504 C CA . ASP A 1 311 ? 8.672 -5.637 -20.906 1 91.12 311 ASP A CA 1
ATOM 2505 C C . ASP A 1 311 ? 8.359 -4.832 -19.641 1 91.12 311 ASP A C 1
ATOM 2507 O O . ASP A 1 311 ? 9.266 -4.281 -19.016 1 91.12 311 ASP A O 1
ATOM 2511 N N . PHE A 1 312 ? 7.188 -4.832 -19.344 1 92.88 312 PHE A N 1
ATOM 2512 C CA . PHE A 1 312 ? 6.762 -4.105 -18.156 1 92.88 312 PHE A CA 1
ATOM 2513 C C . PHE A 1 312 ? 7.363 -4.719 -16.891 1 92.88 312 PHE A C 1
ATOM 2515 O O . PHE A 1 312 ? 7.879 -4.004 -16.031 1 92.88 312 PHE A O 1
ATOM 2522 N N . SER A 1 313 ? 7.281 -6.016 -16.781 1 93.06 313 SER A N 1
ATOM 2523 C CA . SER A 1 313 ? 7.832 -6.691 -15.602 1 93.06 313 SER A CA 1
ATOM 2524 C C . SER A 1 313 ? 9.344 -6.5 -15.516 1 93.06 313 SER A C 1
ATOM 2526 O O . SER A 1 313 ? 9.875 -6.223 -14.438 1 93.06 313 SER A O 1
ATOM 2528 N N . ARG A 1 314 ? 10.023 -6.59 -16.625 1 94.06 314 ARG A N 1
ATOM 2529 C CA . ARG A 1 314 ? 11.477 -6.48 -16.656 1 94.06 314 ARG A CA 1
ATOM 2530 C C . ARG A 1 314 ? 11.93 -5.07 -16.312 1 94.06 314 ARG A C 1
ATOM 2532 O O . ARG A 1 314 ? 12.953 -4.887 -15.641 1 94.06 314 ARG A O 1
ATOM 2539 N N . ASP A 1 315 ? 11.086 -4.137 -16.703 1 93.81 315 ASP A N 1
ATOM 2540 C CA . ASP A 1 315 ? 11.547 -2.756 -16.594 1 93.81 315 ASP A CA 1
ATOM 2541 C C . ASP A 1 315 ? 11.008 -2.096 -15.336 1 93.81 315 ASP A C 1
ATOM 2543 O O . ASP A 1 315 ? 11.617 -1.164 -14.805 1 93.81 315 ASP A O 1
ATOM 2547 N N . TYR A 1 316 ? 9.922 -2.648 -14.875 1 93.5 316 TYR A N 1
ATOM 2548 C CA . TYR A 1 316 ? 9.25 -1.869 -13.844 1 93.5 316 TYR A CA 1
ATOM 2549 C C . TYR A 1 316 ? 8.953 -2.727 -12.617 1 93.5 316 TYR A C 1
ATOM 2551 O O . TYR A 1 316 ? 9.18 -2.299 -11.484 1 93.5 316 TYR A O 1
ATOM 2559 N N . LEU A 1 317 ? 8.492 -3.91 -12.758 1 94.25 317 LEU A N 1
ATOM 2560 C CA . LEU A 1 317 ? 8.094 -4.723 -11.609 1 94.25 317 LEU A CA 1
ATOM 2561 C C . LEU A 1 317 ? 9.305 -5.391 -10.969 1 94.25 317 LEU A C 1
ATOM 2563 O O . LEU A 1 317 ? 9.438 -5.387 -9.742 1 94.25 317 LEU A O 1
ATOM 2567 N N . TYR A 1 318 ? 10.172 -5.953 -11.867 1 97.25 318 TYR A N 1
ATOM 2568 C CA . TYR A 1 318 ? 11.344 -6.68 -11.391 1 97.25 318 TYR A CA 1
ATOM 2569 C C . TYR A 1 318 ? 12.609 -6.156 -12.055 1 97.25 318 TYR A C 1
ATOM 2571 O O . TYR A 1 318 ? 13.398 -6.934 -12.602 1 97.25 318 TYR A O 1
ATOM 2579 N N . PRO A 1 319 ? 12.836 -4.855 -11.953 1 96.06 319 PRO A N 1
ATOM 2580 C CA . PRO A 1 319 ? 13.969 -4.273 -12.68 1 96.06 319 PRO A CA 1
ATOM 2581 C C . PRO A 1 319 ? 15.32 -4.793 -12.18 1 96.06 319 PRO A C 1
ATOM 2583 O O . PRO A 1 319 ? 16.328 -4.664 -12.883 1 96.06 319 PRO A O 1
ATOM 2586 N N . TYR A 1 320 ? 15.438 -5.402 -11.07 1 96.88 320 TYR A N 1
ATOM 2587 C CA . TYR A 1 320 ? 16.672 -5.91 -10.469 1 96.88 320 TYR A CA 1
ATOM 2588 C C . TYR A 1 320 ? 16.938 -7.344 -10.906 1 96.88 320 TYR A C 1
ATOM 2590 O O . TYR A 1 320 ? 18.047 -7.859 -10.719 1 96.88 320 TYR A O 1
ATOM 2598 N N . CYS A 1 321 ? 15.969 -8.023 -11.422 1 97 321 CYS A N 1
ATOM 2599 C CA . CYS A 1 321 ? 16.062 -9.453 -11.727 1 97 321 CYS A CA 1
ATOM 2600 C C . CYS A 1 321 ? 16.609 -9.664 -13.141 1 97 321 CYS A C 1
ATOM 2602 O O . CYS A 1 321 ? 16.172 -9 -14.078 1 97 321 CYS A O 1
ATOM 2604 N N . SER A 1 322 ? 17.5 -10.617 -13.312 1 94.75 322 SER A N 1
ATOM 2605 C CA . SER A 1 322 ? 18.047 -10.914 -14.633 1 94.75 322 SER A CA 1
ATOM 2606 C C . SER A 1 322 ? 17 -11.562 -15.531 1 94.75 322 SER A C 1
ATOM 2608 O O . SER A 1 322 ? 16.125 -12.297 -15.055 1 94.75 322 SER A O 1
ATOM 2610 N N . PRO A 1 323 ? 17.125 -11.32 -16.797 1 93.62 323 PRO A N 1
ATOM 2611 C CA . PRO A 1 323 ? 16.203 -11.969 -17.719 1 93.62 323 PRO A CA 1
ATOM 2612 C C . PRO A 1 323 ? 16.234 -13.492 -17.625 1 93.62 323 PRO A C 1
ATOM 2614 O O . PRO A 1 323 ? 15.195 -14.148 -17.797 1 93.62 323 PRO A O 1
ATOM 2617 N N . VAL A 1 324 ? 17.328 -14.086 -17.344 1 91.5 324 VAL A N 1
ATOM 2618 C CA . VAL A 1 324 ? 17.453 -15.539 -17.203 1 91.5 324 VAL A CA 1
ATOM 2619 C C . VAL A 1 324 ? 16.609 -16.016 -16.031 1 91.5 324 VAL A C 1
ATOM 2621 O O . VAL A 1 324 ? 15.906 -17.031 -16.141 1 91.5 324 VAL A O 1
ATOM 2624 N N . ALA A 1 325 ? 16.641 -15.289 -14.969 1 94.88 325 ALA A N 1
ATOM 2625 C CA . ALA A 1 325 ? 15.93 -15.688 -13.75 1 94.88 325 ALA A CA 1
ATOM 2626 C C . ALA A 1 325 ? 14.422 -15.477 -13.906 1 94.88 325 ALA A C 1
ATOM 2628 O O . ALA A 1 325 ? 13.641 -16.031 -13.125 1 94.88 325 ALA A O 1
ATOM 2629 N N . LEU A 1 326 ? 14.039 -14.75 -14.945 1 96.75 326 LEU A N 1
ATOM 2630 C CA . LEU A 1 326 ? 12.617 -14.508 -15.195 1 96.75 326 LEU A CA 1
ATOM 2631 C C . LEU A 1 326 ? 12.062 -15.523 -16.188 1 96.75 326 LEU A C 1
ATOM 2633 O O . LEU A 1 326 ? 10.844 -15.672 -16.312 1 96.75 326 LEU A O 1
ATOM 2637 N N . ASP A 1 327 ? 12.953 -16.172 -16.891 1 94.5 327 ASP A N 1
ATOM 2638 C CA . ASP A 1 327 ? 12.547 -17.141 -17.891 1 94.5 327 ASP A CA 1
ATOM 2639 C C . ASP A 1 327 ? 11.93 -18.391 -17.25 1 94.5 327 ASP A C 1
ATOM 2641 O O . ASP A 1 327 ? 12.5 -18.953 -16.312 1 94.5 327 ASP A O 1
ATOM 2645 N N . ILE A 1 328 ? 10.836 -18.812 -17.797 1 95.44 328 ILE A N 1
ATOM 2646 C CA . ILE A 1 328 ? 10.094 -19.906 -17.188 1 95.44 328 ILE A CA 1
ATOM 2647 C C . ILE A 1 328 ? 10.914 -21.188 -17.25 1 95.44 328 ILE A C 1
ATOM 2649 O O . ILE A 1 328 ? 10.82 -22.047 -16.359 1 95.44 328 ILE A O 1
ATOM 2653 N N . ASP A 1 329 ? 11.781 -21.359 -18.25 1 92.69 329 ASP A N 1
ATOM 2654 C CA . ASP A 1 329 ? 12.609 -22.562 -18.375 1 92.69 329 ASP A CA 1
ATOM 2655 C C . ASP A 1 329 ? 13.625 -22.656 -17.25 1 92.69 329 ASP A C 1
ATOM 2657 O O . ASP A 1 329 ? 14.039 -23.75 -16.875 1 92.69 329 ASP A O 1
ATOM 2661 N N . TYR A 1 330 ? 13.984 -21.516 -16.75 1 93.12 330 TYR A N 1
ATOM 2662 C CA . TYR A 1 330 ? 14.844 -21.484 -15.578 1 93.12 330 TYR A CA 1
ATOM 2663 C C . TYR A 1 330 ? 14.031 -21.656 -14.305 1 93.12 330 TYR A C 1
ATOM 2665 O O . TYR A 1 330 ? 14.352 -22.5 -13.461 1 93.12 330 TYR A O 1
ATOM 2673 N N . ARG A 1 331 ? 12.992 -20.922 -14.148 1 95.94 331 ARG A N 1
ATOM 2674 C CA . ARG A 1 331 ? 12.172 -20.875 -12.945 1 95.94 331 ARG A CA 1
ATOM 2675 C C . ARG A 1 331 ? 11.523 -22.219 -12.656 1 95.94 331 ARG A C 1
ATOM 2677 O O . ARG A 1 331 ? 11.406 -22.625 -11.5 1 95.94 331 ARG A O 1
ATOM 2684 N N . GLU A 1 332 ? 11.078 -22.906 -13.719 1 94.94 332 GLU A N 1
ATOM 2685 C CA . GLU A 1 332 ? 10.383 -24.172 -13.516 1 94.94 332 GLU A CA 1
ATOM 2686 C C . GLU A 1 332 ? 11.281 -25.188 -12.828 1 94.94 332 GLU A C 1
ATOM 2688 O O . GLU A 1 332 ? 10.812 -26 -12.023 1 94.94 332 GLU A O 1
ATOM 2693 N N . GLN A 1 333 ? 12.539 -25.203 -13.156 1 92.38 333 GLN A N 1
ATOM 2694 C CA . GLN A 1 333 ? 13.484 -26.125 -12.539 1 92.38 333 GLN A CA 1
ATOM 2695 C C . GLN A 1 333 ? 13.641 -25.828 -11.047 1 92.38 333 GLN A C 1
ATOM 2697 O O . GLN A 1 333 ? 13.68 -26.75 -10.227 1 92.38 333 GLN A O 1
ATOM 2702 N N . LEU A 1 334 ? 13.672 -24.531 -10.703 1 94.12 334 LEU A N 1
ATOM 2703 C CA . LEU A 1 334 ? 13.758 -24.141 -9.305 1 94.12 334 LEU A CA 1
ATOM 2704 C C . LEU A 1 334 ? 12.461 -24.469 -8.57 1 94.12 334 LEU A C 1
ATOM 2706 O O . LEU A 1 334 ? 12.492 -24.969 -7.438 1 94.12 334 LEU A O 1
ATOM 2710 N N . LEU A 1 335 ? 11.367 -24.203 -9.203 1 96.75 335 LEU A N 1
ATOM 2711 C CA . LEU A 1 335 ? 10.062 -24.484 -8.617 1 96.75 335 LEU A CA 1
ATOM 2712 C C . LEU A 1 335 ? 9.93 -25.969 -8.289 1 96.75 335 LEU A C 1
ATOM 2714 O O . LEU A 1 335 ? 9.5 -26.328 -7.188 1 96.75 335 LEU A O 1
ATOM 2718 N N . LEU A 1 336 ? 10.258 -26.781 -9.234 1 93.31 336 LEU A N 1
ATOM 2719 C CA . LEU A 1 336 ? 10.133 -28.234 -9.039 1 93.31 336 LEU A CA 1
ATOM 2720 C C . LEU A 1 336 ? 11.023 -28.703 -7.902 1 93.31 336 LEU A C 1
ATOM 2722 O O . LEU A 1 336 ? 10.609 -29.531 -7.082 1 93.31 336 LEU A O 1
ATOM 2726 N N . LYS A 1 337 ? 12.25 -28.188 -7.918 1 90.81 337 LYS A N 1
ATOM 2727 C CA . LYS A 1 337 ? 13.164 -28.531 -6.832 1 90.81 337 LYS A CA 1
ATOM 2728 C C . LYS A 1 337 ? 12.602 -28.109 -5.48 1 90.81 337 LYS A C 1
ATOM 2730 O O . LYS A 1 337 ? 12.625 -28.875 -4.516 1 90.81 337 LYS A O 1
ATOM 2735 N N . GLU A 1 338 ? 12.125 -26.922 -5.395 1 95.88 338 GLU A N 1
ATOM 2736 C CA . GLU A 1 338 ? 11.602 -26.375 -4.148 1 95.88 338 GLU A CA 1
ATOM 2737 C C . GLU A 1 338 ? 10.367 -27.141 -3.686 1 95.88 338 GLU A C 1
ATOM 2739 O O . GLU A 1 338 ? 10.328 -27.641 -2.559 1 95.88 338 GLU A O 1
ATOM 2744 N N . ILE A 1 339 ? 9.438 -27.281 -4.551 1 97.31 339 ILE A N 1
ATOM 2745 C CA . ILE A 1 339 ? 8.141 -27.875 -4.223 1 97.31 339 ILE A CA 1
ATOM 2746 C C . ILE A 1 339 ? 8.32 -29.344 -3.828 1 97.31 339 ILE A C 1
ATOM 2748 O O . ILE A 1 339 ? 7.691 -29.812 -2.881 1 97.31 339 ILE A O 1
ATOM 2752 N N . SER A 1 340 ? 9.18 -30.016 -4.527 1 93.12 340 SER A N 1
ATOM 2753 C CA . SER A 1 340 ? 9.406 -31.438 -4.266 1 93.12 340 SER A CA 1
ATOM 2754 C C . SER A 1 340 ? 9.953 -31.656 -2.861 1 93.12 340 SER A C 1
ATOM 2756 O O . SER A 1 340 ? 9.617 -32.656 -2.207 1 93.12 340 SER A O 1
ATOM 2758 N N . GLY A 1 341 ? 10.75 -30.734 -2.402 1 94.19 341 GLY A N 1
ATOM 2759 C CA . GLY A 1 341 ? 11.398 -30.891 -1.111 1 94.19 341 GLY A CA 1
ATOM 2760 C C . GLY A 1 341 ? 10.477 -30.641 0.061 1 94.19 341 GLY A C 1
ATOM 2761 O O . GLY A 1 341 ? 10.789 -30.984 1.199 1 94.19 341 GLY A O 1
ATOM 2762 N N . TYR A 1 342 ? 9.336 -30.078 -0.19 1 97.69 342 TYR A N 1
ATOM 2763 C CA . TYR A 1 342 ? 8.438 -29.719 0.899 1 97.69 342 TYR A CA 1
ATOM 2764 C C . TYR A 1 342 ? 7.695 -30.953 1.413 1 97.69 342 TYR A C 1
ATOM 2766 O O . TYR A 1 342 ? 7.137 -30.938 2.514 1 97.69 342 TYR A O 1
ATOM 2774 N N . ASN A 1 343 ? 7.656 -32.031 0.564 1 97.19 343 ASN A N 1
ATOM 2775 C CA . ASN A 1 343 ? 6.934 -33.25 0.963 1 97.19 343 ASN A CA 1
ATOM 2776 C C . ASN A 1 343 ? 5.547 -32.906 1.51 1 97.19 343 ASN A C 1
ATOM 2778 O O . ASN A 1 343 ? 5.172 -33.375 2.586 1 97.19 343 ASN A O 1
ATOM 2782 N N . ALA A 1 344 ? 4.859 -32.062 0.814 1 98.56 344 ALA A N 1
ATOM 2783 C CA . ALA A 1 344 ? 3.525 -31.641 1.238 1 98.56 344 ALA A CA 1
ATOM 2784 C C . ALA A 1 344 ? 2.514 -32.781 1.022 1 98.56 344 ALA A C 1
ATOM 2786 O O . ALA A 1 344 ? 2.66 -33.562 0.102 1 98.56 344 ALA A O 1
ATOM 2787 N N . ASP A 1 345 ? 1.541 -32.875 1.873 1 98.56 345 ASP A N 1
ATOM 2788 C CA . ASP A 1 345 ? 0.403 -33.75 1.63 1 98.56 345 ASP A CA 1
ATOM 2789 C C . ASP A 1 345 ? -0.623 -33.062 0.717 1 98.56 345 ASP A C 1
ATOM 2791 O O . ASP A 1 345 ? -1.272 -33.75 -0.091 1 98.56 345 ASP A O 1
ATOM 2795 N N . ILE A 1 346 ? -0.796 -31.812 0.95 1 98.75 346 ILE A N 1
ATOM 2796 C CA . ILE A 1 346 ? -1.658 -30.953 0.143 1 98.75 346 ILE A CA 1
ATOM 2797 C C . ILE A 1 346 ? -0.889 -29.719 -0.292 1 98.75 346 ILE A C 1
ATOM 2799 O O . ILE A 1 346 ? -0.325 -29 0.542 1 98.75 346 ILE A O 1
ATOM 2803 N N . LEU A 1 347 ? -0.845 -29.5 -1.567 1 98.88 347 LEU A N 1
ATOM 2804 C CA . LEU A 1 347 ? -0.131 -28.375 -2.146 1 98.88 347 LEU A CA 1
ATOM 2805 C C . LEU A 1 347 ? -1.062 -27.531 -3.006 1 98.88 347 LEU A C 1
ATOM 2807 O O . LEU A 1 347 ? -1.591 -28 -4.012 1 98.88 347 LEU A O 1
ATOM 2811 N N . CYS A 1 348 ? -1.321 -26.281 -2.609 1 98.94 348 CYS A N 1
ATOM 2812 C CA . CYS A 1 348 ? -2.139 -25.344 -3.359 1 98.94 348 CYS A CA 1
ATOM 2813 C C . CYS A 1 348 ? -1.268 -24.297 -4.055 1 98.94 348 CYS A C 1
ATOM 2815 O O . CYS A 1 348 ? -0.557 -23.531 -3.393 1 98.94 348 CYS A O 1
ATOM 2817 N N . LEU A 1 349 ? -1.351 -24.234 -5.344 1 98.94 349 LEU A N 1
ATOM 2818 C CA . LEU A 1 349 ? -0.563 -23.281 -6.129 1 98.94 349 LEU A CA 1
ATOM 2819 C C . LEU A 1 349 ? -1.465 -22.266 -6.812 1 98.94 349 LEU A C 1
ATOM 2821 O O . LEU A 1 349 ? -2.547 -22.609 -7.293 1 98.94 349 LEU A O 1
ATOM 2825 N N . GLN A 1 350 ? -1.092 -21 -6.809 1 98.94 350 GLN A N 1
ATOM 2826 C CA . GLN A 1 350 ? -1.742 -19.938 -7.555 1 98.94 350 GLN A CA 1
ATOM 2827 C C . GLN A 1 350 ? -0.857 -19.453 -8.695 1 98.94 350 GLN A C 1
ATOM 2829 O O . GLN A 1 350 ? 0.361 -19.641 -8.672 1 98.94 350 GLN A O 1
ATOM 2834 N N . GLU A 1 351 ? -1.495 -18.859 -9.727 1 98.5 351 GLU A N 1
ATOM 2835 C CA . GLU A 1 351 ? -0.822 -18.406 -10.938 1 98.5 351 GLU A CA 1
ATOM 2836 C C . GLU A 1 351 ? -0.057 -19.547 -11.602 1 98.5 351 GLU A C 1
ATOM 2838 O O . GLU A 1 351 ? 1.093 -19.375 -12.016 1 98.5 351 GLU A O 1
ATOM 2843 N N . CYS A 1 352 ? -0.664 -20.641 -11.602 1 98.69 352 CYS A N 1
ATOM 2844 C CA . CYS A 1 352 ? -0.099 -21.781 -12.289 1 98.69 352 CYS A CA 1
ATOM 2845 C C . CYS A 1 352 ? -0.45 -21.766 -13.773 1 98.69 352 CYS A C 1
ATOM 2847 O O . CYS A 1 352 ? -1.604 -21.984 -14.148 1 98.69 352 CYS A O 1
ATOM 2849 N N . GLY A 1 353 ? 0.575 -21.578 -14.555 1 98.06 353 GLY A N 1
ATOM 2850 C CA . GLY A 1 353 ? 0.339 -21.594 -15.984 1 98.06 353 GLY A CA 1
ATOM 2851 C C . GLY A 1 353 ? -0.104 -22.953 -16.5 1 98.06 353 GLY A C 1
ATOM 2852 O O . GLY A 1 353 ? 0.375 -23.984 -16.031 1 98.06 353 GLY A O 1
ATOM 2853 N N . LYS A 1 354 ? -0.971 -22.906 -17.484 1 97 354 LYS A N 1
ATOM 2854 C CA . LYS A 1 354 ? -1.502 -24.141 -18.062 1 97 354 LYS A CA 1
ATOM 2855 C C . LYS A 1 354 ? -0.387 -25 -18.641 1 97 354 LYS A C 1
ATOM 2857 O O . LYS A 1 354 ? -0.332 -26.219 -18.406 1 97 354 LYS A O 1
ATOM 2862 N N . LYS A 1 355 ? 0.488 -24.453 -19.406 1 93.31 355 LYS A N 1
ATOM 2863 C CA . LYS A 1 355 ? 1.589 -25.188 -20.031 1 93.31 355 LYS A CA 1
ATOM 2864 C C . LYS A 1 355 ? 2.547 -25.734 -18.969 1 93.31 355 LYS A C 1
ATOM 2866 O O . LYS A 1 355 ? 2.988 -26.891 -19.062 1 93.31 355 LYS A O 1
ATOM 2871 N N . LEU A 1 356 ? 2.869 -24.891 -18.047 1 95.5 356 LEU A N 1
ATOM 2872 C CA . LEU A 1 356 ? 3.738 -25.344 -16.969 1 95.5 356 LEU A CA 1
ATOM 2873 C C . LEU A 1 356 ? 3.135 -26.547 -16.25 1 95.5 356 LEU A C 1
ATOM 2875 O O . LEU A 1 356 ? 3.838 -27.516 -15.953 1 95.5 356 LEU A O 1
ATOM 2879 N N . TYR A 1 357 ? 1.893 -26.453 -15.961 1 96.94 357 TYR A N 1
ATOM 2880 C CA . TYR A 1 357 ? 1.187 -27.531 -15.281 1 96.94 357 TYR A CA 1
ATOM 2881 C C . TYR A 1 357 ? 1.246 -28.828 -16.094 1 96.94 357 TYR A C 1
ATOM 2883 O O . TYR A 1 357 ? 1.627 -29.875 -15.578 1 96.94 357 TYR A O 1
ATOM 2891 N N . GLU A 1 358 ? 0.889 -28.75 -17.344 1 93.88 358 GLU A N 1
ATOM 2892 C CA . GLU A 1 358 ? 0.704 -29.906 -18.203 1 93.88 358 GLU A CA 1
ATOM 2893 C C . GLU A 1 358 ? 2.039 -30.578 -18.516 1 93.88 358 GLU A C 1
ATOM 2895 O O . GLU A 1 358 ? 2.133 -31.812 -18.547 1 93.88 358 GLU A O 1
ATOM 2900 N N . TYR A 1 359 ? 3.049 -29.781 -18.656 1 89.44 359 TYR A N 1
ATOM 2901 C CA . TYR A 1 359 ? 4.262 -30.328 -19.234 1 89.44 359 TYR A CA 1
ATOM 2902 C C . TYR A 1 359 ? 5.32 -30.578 -18.172 1 89.44 359 TYR A C 1
ATOM 2904 O O . TYR A 1 359 ? 6.254 -31.359 -18.375 1 89.44 359 TYR A O 1
ATOM 2912 N N . SER A 1 360 ? 5.188 -29.922 -17.047 1 91.88 360 SER A N 1
ATOM 2913 C CA . SER A 1 360 ? 6.273 -30.031 -16.078 1 91.88 360 SER A CA 1
ATOM 2914 C C . SER A 1 360 ? 5.754 -30.438 -14.711 1 91.88 360 SER A C 1
ATOM 2916 O O . SER A 1 360 ? 6.055 -31.531 -14.219 1 91.88 360 SER A O 1
ATOM 2918 N N . LEU A 1 361 ? 4.871 -29.672 -14.172 1 96.19 361 LEU A N 1
ATOM 2919 C CA . LEU A 1 361 ? 4.473 -29.891 -12.781 1 96.19 361 LEU A CA 1
ATOM 2920 C C . LEU A 1 361 ? 3.719 -31.219 -12.641 1 96.19 361 LEU A C 1
ATOM 2922 O O . LEU A 1 361 ? 4.059 -32.031 -11.789 1 96.19 361 LEU A O 1
ATOM 2926 N N . LYS A 1 362 ? 2.689 -31.438 -13.492 1 95.44 362 LYS A N 1
ATOM 2927 C CA . LYS A 1 362 ? 1.851 -32.625 -13.359 1 95.44 362 LYS A CA 1
ATOM 2928 C C . LYS A 1 362 ? 2.668 -33.906 -13.555 1 95.44 362 LYS A C 1
ATOM 2930 O O . LYS A 1 362 ? 2.664 -34.781 -12.688 1 95.44 362 LYS A O 1
ATOM 2935 N N . PRO A 1 363 ? 3.4 -34.031 -14.648 1 88.81 363 PRO A N 1
ATOM 2936 C CA . PRO A 1 363 ? 4.172 -35.25 -14.797 1 88.81 363 PRO A CA 1
ATOM 2937 C C . PRO A 1 363 ? 5.207 -35.438 -13.688 1 88.81 363 PRO A C 1
ATOM 2939 O O . PRO A 1 363 ? 5.367 -36.562 -13.172 1 88.81 363 PRO A O 1
ATOM 2942 N N . ALA A 1 364 ? 5.934 -34.406 -13.273 1 90.25 364 ALA A N 1
ATOM 2943 C CA . ALA A 1 364 ? 6.973 -34.469 -12.25 1 90.25 364 ALA A CA 1
ATOM 2944 C C . ALA A 1 364 ? 6.387 -34.906 -10.906 1 90.25 364 ALA A C 1
ATOM 2946 O O . ALA A 1 364 ? 6.918 -35.781 -10.234 1 90.25 364 ALA A O 1
ATOM 2947 N N . LEU A 1 365 ? 5.332 -34.281 -10.555 1 95.38 365 LEU A N 1
ATOM 2948 C CA . LEU A 1 365 ? 4.758 -34.531 -9.242 1 95.38 365 LEU A CA 1
ATOM 2949 C C . LEU A 1 365 ? 4 -35.844 -9.234 1 95.38 365 LEU A C 1
ATOM 2951 O O . LEU A 1 365 ? 3.934 -36.531 -8.211 1 95.38 365 LEU A O 1
ATOM 2955 N N . THR A 1 366 ? 3.441 -36.25 -10.375 1 92.88 366 THR A N 1
ATOM 2956 C CA . THR A 1 366 ? 2.842 -37.562 -10.484 1 92.88 366 THR A CA 1
ATOM 2957 C C . THR A 1 366 ? 3.877 -38.656 -10.195 1 92.88 366 THR A C 1
ATOM 2959 O O . THR A 1 366 ? 3.59 -39.625 -9.484 1 92.88 366 THR A O 1
ATOM 2962 N N . ASP A 1 367 ? 4.988 -38.438 -10.727 1 85.75 367 ASP A N 1
ATOM 2963 C CA . ASP A 1 367 ? 6.074 -39.406 -10.5 1 85.75 367 ASP A CA 1
ATOM 2964 C C . ASP A 1 367 ? 6.434 -39.469 -9.016 1 85.75 367 ASP A C 1
ATOM 2966 O O . ASP A 1 367 ? 6.984 -40.469 -8.562 1 85.75 367 ASP A O 1
ATOM 2970 N N . GLN A 1 368 ? 6.141 -38.469 -8.328 1 90.69 368 GLN A N 1
ATOM 2971 C CA . GLN A 1 368 ? 6.453 -38.438 -6.902 1 90.69 368 GLN A CA 1
ATOM 2972 C C . GLN A 1 368 ? 5.266 -38.906 -6.062 1 90.69 368 GLN A C 1
ATOM 2974 O O . GLN A 1 368 ? 5.309 -38.844 -4.828 1 90.69 368 GLN A O 1
ATOM 2979 N N . GLY A 1 369 ? 4.199 -39.25 -6.715 1 94 369 GLY A N 1
ATOM 2980 C CA . GLY A 1 369 ? 3.072 -39.812 -6.004 1 94 369 GLY A CA 1
ATOM 2981 C C . GLY A 1 369 ? 1.932 -38.844 -5.797 1 94 369 GLY A C 1
ATOM 2982 O O . GLY A 1 369 ? 1.024 -39.094 -5.004 1 94 369 GLY A O 1
ATOM 2983 N N . TYR A 1 370 ? 1.956 -37.75 -6.527 1 97.75 370 TYR A N 1
ATOM 2984 C CA . TYR A 1 370 ? 0.881 -36.75 -6.406 1 97.75 370 TYR A CA 1
ATOM 2985 C C . TYR A 1 370 ? -0.134 -36.938 -7.531 1 97.75 370 TYR A C 1
ATOM 2987 O O . TYR A 1 370 ? 0.197 -37.438 -8.609 1 97.75 370 TYR A O 1
ATOM 2995 N N . LYS A 1 371 ? -1.302 -36.562 -7.25 1 98.12 371 LYS A N 1
ATOM 2996 C CA . LYS A 1 371 ? -2.307 -36.25 -8.266 1 98.12 371 LYS A CA 1
ATOM 2997 C C . LYS A 1 371 ? -2.6 -34.75 -8.328 1 98.12 371 LYS A C 1
ATOM 2999 O O . LYS A 1 371 ? -2.66 -34.094 -7.297 1 98.12 371 LYS A O 1
ATOM 3004 N N . GLY A 1 372 ? -2.748 -34.25 -9.539 1 98.38 372 GLY A N 1
ATOM 3005 C CA . GLY A 1 372 ? -2.926 -32.812 -9.703 1 98.38 372 GLY A CA 1
ATOM 3006 C C . GLY A 1 372 ? -4.25 -32.438 -10.344 1 98.38 372 GLY A C 1
ATOM 3007 O O . GLY A 1 372 ? -4.766 -33.188 -11.188 1 98.38 372 GLY A O 1
ATOM 3008 N N . LEU A 1 373 ? -4.828 -31.344 -9.953 1 98.69 373 LEU A N 1
ATOM 3009 C CA . LEU A 1 373 ? -6 -30.703 -10.531 1 98.69 373 LEU A CA 1
ATOM 3010 C C . LEU A 1 373 ? -5.703 -29.25 -10.898 1 98.69 373 LEU A C 1
ATOM 3012 O O . LEU A 1 373 ? -5 -28.562 -10.164 1 98.69 373 LEU A O 1
ATOM 3016 N N . LEU A 1 374 ? -6.16 -28.812 -12.07 1 98.62 374 LEU A N 1
ATOM 3017 C CA . LEU A 1 374 ? -5.965 -27.438 -12.492 1 98.62 374 LEU A CA 1
ATOM 3018 C C . LEU A 1 374 ? -7.285 -26.797 -12.906 1 98.62 374 LEU A C 1
ATOM 3020 O O . LEU A 1 374 ? -8.109 -27.438 -13.562 1 98.62 374 LEU A O 1
ATOM 3024 N N . ILE A 1 375 ? -7.535 -25.609 -12.5 1 98.62 375 ILE A N 1
ATOM 3025 C CA . ILE A 1 375 ? -8.57 -24.766 -13.086 1 98.62 375 ILE A CA 1
ATOM 3026 C C . ILE A 1 375 ? -7.969 -23.422 -13.484 1 98.62 375 ILE A C 1
ATOM 3028 O O . ILE A 1 375 ? -7.27 -22.781 -12.688 1 98.62 375 ILE A O 1
ATOM 3032 N N . CYS A 1 376 ? -8.188 -23.047 -14.688 1 98.19 376 CYS A N 1
ATOM 3033 C CA . CYS A 1 376 ? -7.684 -21.766 -15.164 1 98.19 376 CYS A CA 1
ATOM 3034 C C . CYS A 1 376 ? -8.695 -20.641 -14.914 1 98.19 376 CYS A C 1
ATOM 3036 O O . CYS A 1 376 ? -9.891 -20.906 -14.758 1 98.19 376 CYS A O 1
ATOM 3038 N N . LYS A 1 377 ? -8.219 -19.484 -14.828 1 97.56 377 LYS A N 1
ATOM 3039 C CA . LYS A 1 377 ? -9.094 -18.312 -14.766 1 97.56 377 LYS A CA 1
ATOM 3040 C C . LYS A 1 377 ? -9.984 -18.219 -16 1 97.56 377 LYS A C 1
ATOM 3042 O O . LYS A 1 377 ? -9.695 -18.844 -17.031 1 97.56 377 LYS A O 1
ATOM 3047 N N . THR A 1 378 ? -11 -17.469 -15.805 1 95 378 THR A N 1
ATOM 3048 C CA . THR A 1 378 ? -11.922 -17.312 -16.922 1 95 378 THR A CA 1
ATOM 3049 C C . THR A 1 378 ? -11.359 -16.344 -17.953 1 95 378 THR A C 1
ATOM 3051 O O . THR A 1 378 ? -10.203 -15.938 -17.875 1 95 378 THR A O 1
ATOM 3054 N N . ARG A 1 379 ? -12.109 -16.141 -19.062 1 91.25 379 ARG A N 1
ATOM 3055 C CA . ARG A 1 379 ? -11.805 -15.18 -20.125 1 91.25 379 ARG A CA 1
ATOM 3056 C C . ARG A 1 379 ? -10.516 -15.547 -20.844 1 91.25 379 ARG A C 1
ATOM 3058 O O . ARG A 1 379 ? -9.656 -14.695 -21.078 1 91.25 379 ARG A O 1
ATOM 3065 N N . GLN A 1 380 ? -10.234 -16.781 -20.969 1 89.44 380 GLN A N 1
ATOM 3066 C CA . GLN A 1 380 ? -9.141 -17.344 -21.75 1 89.44 380 GLN A CA 1
ATOM 3067 C C . GLN A 1 380 ? -7.789 -16.969 -21.156 1 89.44 380 GLN A C 1
ATOM 3069 O O . GLN A 1 380 ? -6.828 -16.719 -21.875 1 89.44 380 GLN A O 1
ATOM 3074 N N . THR A 1 381 ? -7.801 -16.812 -19.875 1 91.44 381 THR A N 1
ATOM 3075 C CA . THR A 1 381 ? -6.539 -16.594 -19.172 1 91.44 381 THR A CA 1
ATOM 3076 C C . THR A 1 381 ? -5.82 -17.922 -18.953 1 91.44 381 THR A C 1
ATOM 3078 O O . THR A 1 381 ? -6.34 -18.812 -18.266 1 91.44 381 THR A O 1
ATOM 3081 N N . PRO A 1 382 ? -4.609 -18.094 -19.422 1 94.62 382 PRO A N 1
ATOM 3082 C CA . PRO A 1 382 ? -3.979 -19.422 -19.422 1 94.62 382 PRO A CA 1
ATOM 3083 C C . PRO A 1 382 ? -3.213 -19.703 -18.141 1 94.62 382 PRO A C 1
ATOM 3085 O O . PRO A 1 382 ? -2.096 -20.234 -18.188 1 94.62 382 PRO A O 1
ATOM 3088 N N . GLU A 1 383 ? -3.666 -19.219 -17.062 1 97.5 383 GLU A N 1
ATOM 3089 C CA . GLU A 1 383 ? -3.137 -19.547 -15.742 1 97.5 383 GLU A CA 1
ATOM 3090 C C . GLU A 1 383 ? -4.242 -19.578 -14.695 1 97.5 383 GLU A C 1
ATOM 3092 O O . GLU A 1 383 ? -5.332 -19.047 -14.922 1 97.5 383 GLU A O 1
ATOM 3097 N N . GLY A 1 384 ? -4.008 -20.297 -13.641 1 98.44 384 GLY A N 1
ATOM 3098 C CA . GLY A 1 384 ? -5.004 -20.391 -12.586 1 98.44 384 GLY A CA 1
ATOM 3099 C C . GLY A 1 384 ? -4.488 -21.094 -11.344 1 98.44 384 GLY A C 1
ATOM 3100 O O . GLY A 1 384 ? -3.369 -20.828 -10.898 1 98.44 384 GLY A O 1
ATOM 3101 N N . GLU A 1 385 ? -5.445 -21.859 -10.711 1 98.88 385 GLU A N 1
ATOM 3102 C CA . GLU A 1 385 ? -5.176 -22.547 -9.453 1 98.88 385 GLU A CA 1
ATOM 3103 C C . GLU A 1 385 ? -4.91 -24.031 -9.68 1 98.88 385 GLU A C 1
ATOM 3105 O O . GLU A 1 385 ? -5.637 -24.688 -10.422 1 98.88 385 GLU A O 1
ATOM 3110 N N . ALA A 1 386 ? -3.846 -24.516 -9.047 1 98.94 386 ALA A N 1
ATOM 3111 C CA . ALA A 1 386 ? -3.541 -25.938 -9.094 1 98.94 386 ALA A CA 1
ATOM 3112 C C . ALA A 1 386 ? -3.49 -26.547 -7.691 1 98.94 386 ALA A C 1
ATOM 3114 O O . ALA A 1 386 ? -2.973 -25.922 -6.762 1 98.94 386 ALA A O 1
ATOM 3115 N N . LEU A 1 387 ? -4.07 -27.688 -7.555 1 98.88 387 LEU A N 1
ATOM 3116 C CA . LEU A 1 387 ? -4.066 -28.438 -6.309 1 98.88 387 LEU A CA 1
ATOM 3117 C C . LEU A 1 387 ? -3.404 -29.797 -6.5 1 98.88 387 LEU A C 1
ATOM 3119 O O . LEU A 1 387 ? -3.76 -30.547 -7.418 1 98.88 387 LEU A O 1
ATOM 3123 N N . PHE A 1 388 ? -2.389 -30.109 -5.766 1 98.88 388 PHE A N 1
ATOM 3124 C CA . PHE A 1 388 ? -1.763 -31.422 -5.746 1 98.88 388 PHE A CA 1
ATOM 3125 C C . PHE A 1 388 ? -1.952 -32.094 -4.391 1 98.88 388 PHE A C 1
ATOM 3127 O O . PHE A 1 388 ? -1.868 -31.438 -3.35 1 98.88 388 PHE A O 1
ATOM 3134 N N . TYR A 1 389 ? -2.26 -33.375 -4.375 1 98.81 389 TYR A N 1
ATOM 3135 C CA . TYR A 1 389 ? -2.365 -34.125 -3.143 1 98.81 389 TYR A CA 1
ATOM 3136 C C . TYR A 1 389 ? -1.704 -35.5 -3.297 1 98.81 389 TYR A C 1
ATOM 3138 O O . TYR A 1 389 ? -1.597 -36.031 -4.41 1 98.81 389 TYR A O 1
ATOM 3146 N N . ARG A 1 390 ? -1.261 -36.062 -2.264 1 97.81 390 ARG A N 1
ATOM 3147 C CA . ARG A 1 390 ? -0.616 -37.375 -2.279 1 97.81 390 ARG A CA 1
ATOM 3148 C C . ARG A 1 390 ? -1.642 -38.469 -2.457 1 97.81 390 ARG A C 1
ATOM 3150 O O . ARG A 1 390 ? -2.562 -38.625 -1.649 1 97.81 390 ARG A O 1
ATOM 3157 N N . GLU A 1 391 ? -1.415 -39.344 -3.375 1 96.56 391 GLU A N 1
ATOM 3158 C CA . GLU A 1 391 ? -2.389 -40.344 -3.756 1 96.56 391 GLU A CA 1
ATOM 3159 C C . GLU A 1 391 ? -2.453 -41.469 -2.719 1 96.56 391 GLU A C 1
ATOM 3161 O O . GLU A 1 391 ? -3.469 -42.156 -2.605 1 96.56 391 GLU A O 1
ATOM 3166 N N . ASP A 1 392 ? -1.384 -41.688 -2.061 1 95.94 392 ASP A N 1
ATOM 3167 C CA . ASP A 1 392 ? -1.379 -42.75 -1.061 1 95.94 392 ASP A CA 1
ATOM 3168 C C . ASP A 1 392 ? -2.051 -42.281 0.232 1 95.94 392 ASP A C 1
ATOM 3170 O O . ASP A 1 392 ? -2.338 -43.125 1.111 1 95.94 392 ASP A O 1
ATOM 3174 N N . ARG A 1 393 ? -2.398 -41.031 0.32 1 96.88 393 ARG A N 1
ATOM 3175 C CA . ARG A 1 393 ? -3.014 -40.5 1.529 1 96.88 393 ARG A CA 1
ATOM 3176 C C . ARG A 1 393 ? -4.477 -40.125 1.286 1 96.88 393 ARG A C 1
ATOM 3178 O O . ARG A 1 393 ? -5.301 -40.219 2.201 1 96.88 393 ARG A O 1
ATOM 3185 N N . PHE A 1 394 ? -4.734 -39.656 0.025 1 98 394 PHE A N 1
ATOM 3186 C CA . PHE A 1 394 ? -6.07 -39.125 -0.226 1 98 394 PHE A CA 1
ATOM 3187 C C . PHE A 1 394 ? -6.637 -39.688 -1.527 1 98 394 PHE A C 1
ATOM 3189 O O . PHE A 1 394 ? -5.887 -40.031 -2.434 1 98 394 PHE A O 1
ATOM 3196 N N . ARG A 1 395 ? -7.926 -39.719 -1.595 1 97.62 395 ARG A N 1
ATOM 3197 C CA . ARG A 1 395 ? -8.688 -40 -2.807 1 97.62 395 ARG A CA 1
ATOM 3198 C C . ARG A 1 395 ? -9.672 -38.875 -3.104 1 97.62 395 ARG A C 1
ATOM 3200 O O . ARG A 1 395 ? -10.328 -38.375 -2.197 1 97.62 395 ARG A O 1
ATOM 3207 N N . LEU A 1 396 ? -9.711 -38.5 -4.332 1 98.31 396 LEU A N 1
ATOM 3208 C CA . LEU A 1 396 ? -10.641 -37.438 -4.727 1 98.31 396 LEU A CA 1
ATOM 3209 C C . LEU A 1 396 ? -12.086 -37.938 -4.633 1 98.31 396 LEU A C 1
ATOM 3211 O O . LEU A 1 396 ? -12.461 -38.906 -5.281 1 98.31 396 LEU A O 1
ATOM 3215 N N . HIS A 1 397 ? -12.82 -37.344 -3.826 1 96.88 397 HIS A N 1
ATOM 3216 C CA . HIS A 1 397 ? -14.227 -37.688 -3.674 1 96.88 397 HIS A CA 1
ATOM 3217 C C . HIS A 1 397 ? -15.094 -36.906 -4.652 1 96.88 397 HIS A C 1
ATOM 3219 O O . HIS A 1 397 ? -15.945 -37.469 -5.336 1 96.88 397 HIS A O 1
ATOM 3225 N N . GLU A 1 398 ? -14.906 -35.531 -4.723 1 97.19 398 GLU A N 1
ATOM 3226 C CA . GLU A 1 398 ? -15.68 -34.688 -5.602 1 97.19 398 GLU A CA 1
ATOM 3227 C C . GLU A 1 398 ? -14.992 -33.312 -5.805 1 97.19 398 GLU A C 1
ATOM 3229 O O . GLU A 1 398 ? -14.18 -32.906 -4.98 1 97.19 398 GLU A O 1
ATOM 3234 N N . GLN A 1 399 ? -15.289 -32.656 -6.941 1 98.44 399 GLN A N 1
ATOM 3235 C CA . GLN A 1 399 ? -14.797 -31.328 -7.262 1 98.44 399 GLN A CA 1
ATOM 3236 C C . GLN A 1 399 ? -15.945 -30.328 -7.383 1 98.44 399 GLN A C 1
ATOM 3238 O O . GLN A 1 399 ? -17 -30.656 -7.934 1 98.44 399 GLN A O 1
ATOM 3243 N N . TYR A 1 400 ? -15.734 -29.094 -6.898 1 98.62 400 TYR A N 1
ATOM 3244 C CA . TYR A 1 400 ? -16.781 -28.094 -6.898 1 98.62 400 TYR A CA 1
ATOM 3245 C C . TYR A 1 400 ? -16.25 -26.75 -7.379 1 98.62 400 TYR A C 1
ATOM 3247 O O . TYR A 1 400 ? -16.578 -25.703 -6.809 1 98.62 400 TYR A O 1
ATOM 3255 N N . ASP A 1 401 ? -15.406 -26.75 -8.398 1 98.75 401 ASP A N 1
ATOM 3256 C CA . ASP A 1 401 ? -14.789 -25.531 -8.906 1 98.75 401 ASP A CA 1
ATOM 3257 C C . ASP A 1 401 ? -15.844 -24.547 -9.414 1 98.75 401 ASP A C 1
ATOM 3259 O O . ASP A 1 401 ? -16.859 -24.953 -9.992 1 98.75 401 ASP A O 1
ATOM 3263 N N . ILE A 1 402 ? -15.516 -23.188 -9.25 1 98.69 402 ILE A N 1
ATOM 3264 C CA . ILE A 1 402 ? -16.453 -22.188 -9.758 1 98.69 402 ILE A CA 1
ATOM 3265 C C . ILE A 1 402 ? -15.688 -20.969 -10.273 1 98.69 402 ILE A C 1
ATOM 3267 O O . ILE A 1 402 ? -14.562 -20.719 -9.852 1 98.69 402 ILE A O 1
ATOM 3271 N N . SER A 1 403 ? -16.375 -20.234 -11.234 1 98.44 403 SER A N 1
ATOM 3272 C CA . SER A 1 403 ? -16.062 -18.844 -11.516 1 98.44 403 SER A CA 1
ATOM 3273 C C . SER A 1 403 ? -16.703 -17.922 -10.484 1 98.44 403 SER A C 1
ATOM 3275 O O . SER A 1 403 ? -17.922 -18 -10.242 1 98.44 403 SER A O 1
ATOM 3277 N N . LEU A 1 404 ? -15.961 -17.078 -9.938 1 98.75 404 LEU A N 1
ATOM 3278 C CA . LEU A 1 404 ? -16.516 -16.25 -8.875 1 98.75 404 LEU A CA 1
ATOM 3279 C C . LEU A 1 404 ? -17.562 -15.273 -9.422 1 98.75 404 LEU A C 1
ATOM 3281 O O . LEU A 1 404 ? -18.594 -15.047 -8.797 1 98.75 404 LEU A O 1
ATOM 3285 N N . ALA A 1 405 ? -17.266 -14.688 -10.562 1 98.5 405 ALA A N 1
ATOM 3286 C CA . ALA A 1 405 ? -18.219 -13.766 -11.18 1 98.5 405 ALA A CA 1
ATOM 3287 C C . ALA A 1 405 ? -19.531 -14.469 -11.523 1 98.5 405 ALA A C 1
ATOM 3289 O O . ALA A 1 405 ? -20.609 -13.93 -11.289 1 98.5 405 ALA A O 1
ATOM 3290 N N . GLU A 1 406 ? -19.422 -15.695 -12.07 1 98.19 406 GLU A N 1
ATOM 3291 C CA . GLU A 1 406 ? -20.609 -16.453 -12.438 1 98.19 406 GLU A CA 1
ATOM 3292 C C . GLU A 1 406 ? -21.391 -16.891 -11.195 1 98.19 406 GLU A C 1
ATOM 3294 O O . GLU A 1 406 ? -22.625 -16.828 -11.18 1 98.19 406 GLU A O 1
ATOM 3299 N N . ALA A 1 407 ? -20.672 -17.359 -10.242 1 98.5 407 ALA A N 1
ATOM 3300 C CA . ALA A 1 407 ? -21.328 -17.766 -9.008 1 98.5 407 ALA A CA 1
ATOM 3301 C C . ALA A 1 407 ? -22.062 -16.594 -8.359 1 98.5 407 ALA A C 1
ATOM 3303 O O . ALA A 1 407 ? -23.172 -16.734 -7.852 1 98.5 407 ALA A O 1
ATOM 3304 N N . PHE A 1 408 ? -21.422 -15.453 -8.305 1 98.31 408 PHE A N 1
ATOM 3305 C CA . PHE A 1 408 ? -22.031 -14.227 -7.789 1 98.31 408 PHE A CA 1
ATOM 3306 C C . PHE A 1 408 ? -23.359 -13.938 -8.484 1 98.31 408 PHE A C 1
ATOM 3308 O O . PHE A 1 408 ? -24.359 -13.672 -7.82 1 98.31 408 PHE A O 1
ATOM 3315 N N . GLN A 1 409 ? -23.359 -14.031 -9.719 1 97.75 409 GLN A N 1
ATOM 3316 C CA . GLN A 1 409 ? -24.5 -13.625 -10.531 1 97.75 409 GLN A CA 1
ATOM 3317 C C . GLN A 1 409 ? -25.594 -14.688 -10.516 1 97.75 409 GLN A C 1
ATOM 3319 O O . GLN A 1 409 ? -26.781 -14.367 -10.492 1 97.75 409 GLN A O 1
ATOM 3324 N N . LYS A 1 410 ? -25.25 -16 -10.5 1 97.12 410 LYS A N 1
ATOM 3325 C CA . LYS A 1 410 ? -26.219 -17.047 -10.852 1 97.12 410 LYS A CA 1
ATOM 3326 C C . LYS A 1 410 ? -26.672 -17.812 -9.609 1 97.12 410 LYS A C 1
ATOM 3328 O O . LYS A 1 410 ? -27.766 -18.391 -9.602 1 97.12 410 LYS A O 1
ATOM 3333 N N . GLU A 1 411 ? -25.891 -17.859 -8.625 1 97.06 411 GLU A N 1
ATOM 3334 C CA . GLU A 1 411 ? -26.266 -18.641 -7.453 1 97.06 411 GLU A CA 1
ATOM 3335 C C . GLU A 1 411 ? -27.328 -17.938 -6.629 1 97.06 411 GLU A C 1
ATOM 3337 O O . GLU A 1 411 ? -27.203 -16.75 -6.324 1 97.06 411 GLU A O 1
ATOM 3342 N N . SER A 1 412 ? -28.328 -18.625 -6.215 1 96.31 412 SER A N 1
ATOM 3343 C CA . SER A 1 412 ? -29.453 -18.078 -5.48 1 96.31 412 SER A CA 1
ATOM 3344 C C . SER A 1 412 ? -29.031 -17.578 -4.102 1 96.31 412 SER A C 1
ATOM 3346 O O . SER A 1 412 ? -29.594 -16.609 -3.584 1 96.31 412 SER A O 1
ATOM 3348 N N . SER A 1 413 ? -28.031 -18.172 -3.549 1 96.06 413 SER A N 1
ATOM 3349 C CA . SER A 1 413 ? -27.547 -17.797 -2.227 1 96.06 413 SER A CA 1
ATOM 3350 C C . SER A 1 413 ? -26.938 -16.406 -2.244 1 96.06 413 SER A C 1
ATOM 3352 O O . SER A 1 413 ? -26.719 -15.797 -1.189 1 96.06 413 SER A O 1
ATOM 3354 N N . ASN A 1 414 ? -26.672 -15.883 -3.438 1 98 414 ASN A N 1
ATOM 3355 C CA . ASN A 1 414 ? -26.031 -14.578 -3.555 1 98 414 ASN A CA 1
ATOM 3356 C C . ASN A 1 414 ? -27 -13.516 -4.066 1 98 414 ASN A C 1
ATOM 3358 O O . ASN A 1 414 ? -26.578 -12.422 -4.449 1 98 414 ASN A O 1
ATOM 3362 N N . SER A 1 415 ? -28.281 -13.789 -4.094 1 97.62 415 SER A N 1
ATOM 3363 C CA . SER A 1 415 ? -29.266 -12.859 -4.637 1 97.62 415 SER A CA 1
ATOM 3364 C C . SER A 1 415 ? -29.25 -11.523 -3.895 1 97.62 415 SER A C 1
ATOM 3366 O O . SER A 1 415 ? -29.422 -10.469 -4.5 1 97.62 415 SER A O 1
ATOM 3368 N N . ASP A 1 416 ? -29.078 -11.586 -2.598 1 97.38 416 ASP A N 1
ATOM 3369 C CA . ASP A 1 416 ? -29.016 -10.367 -1.802 1 97.38 416 ASP A CA 1
ATOM 3370 C C . ASP A 1 416 ? -27.781 -9.539 -2.168 1 97.38 416 ASP A C 1
ATOM 3372 O O . ASP A 1 416 ? -27.844 -8.312 -2.205 1 97.38 416 ASP A O 1
ATOM 3376 N N . LEU A 1 417 ? -26.656 -10.219 -2.455 1 97.69 417 LEU A N 1
ATOM 3377 C CA . LEU A 1 417 ? -25.438 -9.539 -2.871 1 97.69 417 LEU A CA 1
ATOM 3378 C C . LEU A 1 417 ? -25.641 -8.82 -4.199 1 97.69 417 LEU A C 1
ATOM 3380 O O . LEU A 1 417 ? -25.234 -7.668 -4.355 1 97.69 417 LEU A O 1
ATOM 3384 N N . VAL A 1 418 ? -26.25 -9.539 -5.102 1 98.06 418 VAL A N 1
ATOM 3385 C CA . VAL A 1 418 ? -26.484 -8.984 -6.43 1 98.06 418 VAL A CA 1
ATOM 3386 C C . VAL A 1 418 ? -27.375 -7.75 -6.328 1 98.06 418 VAL A C 1
ATOM 3388 O O . VAL A 1 418 ? -27.109 -6.738 -6.98 1 98.06 418 VAL A O 1
ATOM 3391 N N . GLU A 1 419 ? -28.375 -7.828 -5.551 1 97.75 419 GLU A N 1
ATOM 3392 C CA . GLU A 1 419 ? -29.281 -6.707 -5.359 1 97.75 419 GLU A CA 1
ATOM 3393 C C . GLU A 1 419 ? -28.547 -5.492 -4.797 1 97.75 419 GLU A C 1
ATOM 3395 O O . GLU A 1 419 ? -28.734 -4.367 -5.27 1 97.75 419 GLU A O 1
ATOM 3400 N N . ALA A 1 420 ? -27.719 -5.727 -3.838 1 97.44 420 ALA A N 1
ATOM 3401 C CA . ALA A 1 420 ? -26.984 -4.641 -3.199 1 97.44 420 ALA A CA 1
ATOM 3402 C C . ALA A 1 420 ? -25.969 -4.02 -4.16 1 97.44 420 ALA A C 1
ATOM 3404 O O . ALA A 1 420 ? -25.922 -2.799 -4.309 1 97.44 420 ALA A O 1
ATOM 3405 N N . VAL A 1 421 ? -25.188 -4.824 -4.832 1 98.19 421 VAL A N 1
ATOM 3406 C CA . VAL A 1 421 ? -24.094 -4.379 -5.695 1 98.19 421 VAL A CA 1
ATOM 3407 C C . VAL A 1 421 ? -24.672 -3.688 -6.934 1 98.19 421 VAL A C 1
ATOM 3409 O O . VAL A 1 421 ? -24.062 -2.75 -7.461 1 98.19 421 VAL A O 1
ATOM 3412 N N . SER A 1 422 ? -25.875 -4.059 -7.309 1 97.44 422 SER A N 1
ATOM 3413 C CA . SER A 1 422 ? -26.516 -3.518 -8.508 1 97.44 422 SER A CA 1
ATOM 3414 C C . SER A 1 422 ? -26.938 -2.064 -8.305 1 97.44 422 SER A C 1
ATOM 3416 O O . SER A 1 422 ? -27.234 -1.356 -9.266 1 97.44 422 SER A O 1
ATOM 3418 N N . LYS A 1 423 ? -26.953 -1.646 -7.051 1 97.19 423 LYS A N 1
ATOM 3419 C CA . LYS A 1 423 ? -27.234 -0.243 -6.77 1 97.19 423 LYS A CA 1
ATOM 3420 C C . LYS A 1 423 ? -26.172 0.669 -7.363 1 97.19 423 LYS A C 1
ATOM 3422 O O . LYS A 1 423 ? -26.422 1.856 -7.59 1 97.19 423 LYS A O 1
ATOM 3427 N N . SER A 1 424 ? -25 0.126 -7.625 1 97.81 424 SER A N 1
ATOM 3428 C CA . SER A 1 424 ? -23.938 0.807 -8.344 1 97.81 424 SER A CA 1
ATOM 3429 C C . SER A 1 424 ? -23.547 0.052 -9.617 1 97.81 424 SER A C 1
ATOM 3431 O O . SER A 1 424 ? -22.844 -0.96 -9.555 1 97.81 424 SER A O 1
ATOM 3433 N N . PRO A 1 425 ? -23.953 0.612 -10.727 1 97.75 425 PRO A N 1
ATOM 3434 C CA . PRO A 1 425 ? -23.609 -0.059 -11.977 1 97.75 425 PRO A CA 1
ATOM 3435 C C . PRO A 1 425 ? -22.094 -0.201 -12.172 1 97.75 425 PRO A C 1
ATOM 3437 O O . PRO A 1 425 ? -21.641 -1.207 -12.719 1 97.75 425 PRO A O 1
ATOM 3440 N N . ALA A 1 426 ? -21.391 0.809 -11.711 1 97.94 426 ALA A N 1
ATOM 3441 C CA . ALA A 1 426 ? -19.938 0.765 -11.836 1 97.94 426 ALA A CA 1
ATOM 3442 C C . ALA A 1 426 ? -19.359 -0.381 -11.016 1 97.94 426 ALA A C 1
ATOM 3444 O O . ALA A 1 426 ? -18.469 -1.097 -11.477 1 97.94 426 ALA A O 1
ATOM 3445 N N . MET A 1 427 ? -19.812 -0.527 -9.844 1 98 427 MET A N 1
ATOM 3446 C CA . MET A 1 427 ? -19.328 -1.612 -8.992 1 98 427 MET A CA 1
ATOM 3447 C C . MET A 1 427 ? -19.719 -2.969 -9.57 1 98 427 MET A C 1
ATOM 3449 O O . MET A 1 427 ? -18.906 -3.902 -9.562 1 98 427 MET A O 1
ATOM 3453 N N . LEU A 1 428 ? -20.953 -3.07 -10.039 1 98.38 428 LEU A N 1
ATOM 3454 C CA . LEU A 1 428 ? -21.422 -4.312 -10.648 1 98.38 428 LEU A CA 1
ATOM 3455 C C . LEU A 1 428 ? -20.531 -4.723 -11.812 1 98.38 428 LEU A C 1
ATOM 3457 O O . LEU A 1 428 ? -20.172 -5.895 -11.93 1 98.38 428 LEU A O 1
ATOM 3461 N N . ASN A 1 429 ? -20.234 -3.779 -12.586 1 98.25 429 ASN A N 1
ATOM 3462 C CA . ASN A 1 429 ? -19.359 -4.051 -13.719 1 98.25 429 ASN A CA 1
ATOM 3463 C C . ASN A 1 429 ? -17.984 -4.555 -13.258 1 98.25 429 ASN A C 1
ATOM 3465 O O . ASN A 1 429 ? -17.406 -5.445 -13.883 1 98.25 429 ASN A O 1
ATOM 3469 N N . GLN A 1 430 ? -17.438 -4.004 -12.227 1 97.94 430 GLN A N 1
ATOM 3470 C CA . GLN A 1 430 ? -16.141 -4.43 -11.695 1 97.94 430 GLN A CA 1
ATOM 3471 C C . GLN A 1 430 ? -16.203 -5.879 -11.227 1 97.94 430 GLN A C 1
ATOM 3473 O O . GLN A 1 430 ? -15.258 -6.645 -11.445 1 97.94 430 GLN A O 1
ATOM 3478 N N . VAL A 1 431 ? -17.234 -6.285 -10.602 1 98.31 431 VAL A N 1
ATOM 3479 C CA . VAL A 1 431 ? -17.375 -7.637 -10.062 1 98.31 431 VAL A CA 1
ATOM 3480 C C . VAL A 1 431 ? -17.516 -8.633 -11.211 1 98.31 431 VAL A C 1
ATOM 3482 O O . VAL A 1 431 ? -16.859 -9.672 -11.227 1 98.31 431 VAL A O 1
ATOM 3485 N N . LEU A 1 432 ? -18.281 -8.297 -12.219 1 98.06 432 LEU A N 1
ATOM 3486 C CA . LEU A 1 432 ? -18.656 -9.227 -13.281 1 98.06 432 LEU A CA 1
ATOM 3487 C C . LEU A 1 432 ? -17.516 -9.406 -14.273 1 98.06 432 LEU A C 1
ATOM 3489 O O . LEU A 1 432 ? -17.484 -10.398 -15.008 1 98.06 432 LEU A O 1
ATOM 3493 N N . THR A 1 433 ? -16.594 -8.516 -14.281 1 97.44 433 THR A N 1
ATOM 3494 C CA . THR A 1 433 ? -15.539 -8.562 -15.297 1 97.44 433 THR A CA 1
ATOM 3495 C C . THR A 1 433 ? -14.273 -9.195 -14.742 1 97.44 433 THR A C 1
ATOM 3497 O O . THR A 1 433 ? -13.266 -9.305 -15.438 1 97.44 433 THR A O 1
ATOM 3500 N N . ARG A 1 434 ? -14.281 -9.602 -13.5 1 97.25 434 ARG A N 1
ATOM 3501 C CA . ARG A 1 434 ? -13.125 -10.281 -12.922 1 97.25 434 ARG A CA 1
ATOM 3502 C C . ARG A 1 434 ? -13.062 -11.734 -13.375 1 97.25 434 ARG A C 1
ATOM 3504 O O . ARG A 1 434 ? -14.094 -12.367 -13.602 1 97.25 434 ARG A O 1
ATOM 3511 N N . SER A 1 435 ? -11.883 -12.281 -13.477 1 98 435 SER A N 1
ATOM 3512 C CA . SER A 1 435 ? -11.695 -13.633 -14.008 1 98 435 SER A CA 1
ATOM 3513 C C . SER A 1 435 ? -11.367 -14.617 -12.898 1 98 435 SER A C 1
ATOM 3515 O O . SER A 1 435 ? -11.141 -15.805 -13.164 1 98 435 SER A O 1
ATOM 3517 N N . SER A 1 436 ? -11.367 -14.219 -11.672 1 98.38 436 SER A N 1
ATOM 3518 C CA . SER A 1 436 ? -10.938 -15.047 -10.555 1 98.38 436 SER A CA 1
ATOM 3519 C C . SER A 1 436 ? -11.805 -16.297 -10.43 1 98.38 436 SER A C 1
ATOM 3521 O O . SER A 1 436 ? -13.008 -16.25 -10.703 1 98.38 436 SER A O 1
ATOM 3523 N N . VAL A 1 437 ? -11.188 -17.406 -10.008 1 98.88 437 VAL A N 1
ATOM 3524 C CA . VAL A 1 437 ? -11.867 -18.688 -9.836 1 98.88 437 VAL A CA 1
ATOM 3525 C C . VAL A 1 437 ? -11.594 -19.234 -8.438 1 98.88 437 VAL A C 1
ATOM 3527 O O . VAL A 1 437 ? -10.68 -18.766 -7.75 1 98.88 437 VAL A O 1
ATOM 3530 N N . LEU A 1 438 ? -12.43 -20.109 -8.016 1 98.94 438 LEU A N 1
ATOM 3531 C CA . LEU A 1 438 ? -12.242 -20.906 -6.812 1 98.94 438 LEU A CA 1
ATOM 3532 C C . LEU A 1 438 ? -12.141 -22.391 -7.16 1 98.94 438 LEU A C 1
ATOM 3534 O O . LEU A 1 438 ? -13.055 -22.953 -7.762 1 98.94 438 LEU A O 1
ATOM 3538 N N . GLN A 1 439 ? -10.984 -22.953 -6.84 1 98.94 439 GLN A N 1
ATOM 3539 C CA . GLN A 1 439 ? -10.797 -24.391 -6.938 1 98.94 439 GLN A CA 1
ATOM 3540 C C . GLN A 1 439 ? -11.188 -25.078 -5.637 1 98.94 439 GLN A C 1
ATOM 3542 O O . GLN A 1 439 ? -10.742 -24.688 -4.559 1 98.94 439 GLN A O 1
ATOM 3547 N N . VAL A 1 440 ? -12.078 -26.125 -5.754 1 98.94 440 VAL A N 1
ATOM 3548 C CA . VAL A 1 440 ? -12.5 -26.844 -4.551 1 98.94 440 VAL A CA 1
ATOM 3549 C C . VAL A 1 440 ? -12.477 -28.344 -4.805 1 98.94 440 VAL A C 1
ATOM 3551 O O . VAL A 1 440 ? -13.07 -28.828 -5.777 1 98.94 440 VAL A O 1
ATOM 3554 N N . ALA A 1 441 ? -11.828 -29.078 -3.977 1 98.88 441 ALA A N 1
ATOM 3555 C CA . ALA A 1 441 ? -11.797 -30.531 -4.023 1 98.88 441 ALA A CA 1
ATOM 3556 C C . ALA A 1 441 ? -12.062 -31.125 -2.643 1 98.88 441 ALA A C 1
ATOM 3558 O O . ALA A 1 441 ? -11.531 -30.641 -1.64 1 98.88 441 ALA A O 1
ATOM 3559 N N . VAL A 1 442 ? -12.945 -32.094 -2.562 1 98.75 442 VAL A N 1
ATOM 3560 C CA . VAL A 1 442 ? -13.133 -32.875 -1.339 1 98.75 442 VAL A CA 1
ATOM 3561 C C . VAL A 1 442 ? -12.312 -34.156 -1.408 1 98.75 442 VAL A C 1
ATOM 3563 O O . VAL A 1 442 ? -12.508 -34.969 -2.312 1 98.75 442 VAL A O 1
ATOM 3566 N N . LEU A 1 443 ? -11.406 -34.312 -0.477 1 98.62 443 LEU A N 1
ATOM 3567 C CA . LEU A 1 443 ? -10.5 -35.438 -0.423 1 98.62 443 LEU A CA 1
ATOM 3568 C C . LEU A 1 443 ? -10.852 -36.375 0.741 1 98.62 443 LEU A C 1
ATOM 3570 O O . LEU A 1 443 ? -11.094 -35.906 1.856 1 98.62 443 LEU A O 1
ATOM 3574 N N . GLU A 1 444 ? -10.891 -37.625 0.432 1 97.62 444 GLU A N 1
ATOM 3575 C CA . GLU A 1 444 ? -11.109 -38.656 1.455 1 97.62 444 GLU A CA 1
ATOM 3576 C C . GLU A 1 444 ? -9.789 -39.219 1.95 1 97.62 444 GLU A C 1
ATOM 3578 O O . GLU A 1 444 ? -8.922 -39.562 1.15 1 97.62 444 GLU A O 1
ATOM 3583 N N . ASP A 1 445 ? -9.641 -39.25 3.244 1 95.75 445 ASP A N 1
ATOM 3584 C CA . ASP A 1 445 ? -8.445 -39.875 3.83 1 95.75 445 ASP A CA 1
ATOM 3585 C C . ASP A 1 445 ? -8.43 -41.375 3.607 1 95.75 445 ASP A C 1
ATOM 3587 O O . ASP A 1 445 ? -9.352 -42.062 4.023 1 95.75 445 ASP A O 1
ATOM 3591 N N . CYS A 1 446 ? -7.387 -41.906 3.037 1 95.62 446 CYS A N 1
ATOM 3592 C CA . CYS A 1 446 ? -7.293 -43.312 2.703 1 95.62 446 CYS A CA 1
ATOM 3593 C C . CYS A 1 446 ? -7.172 -44.156 3.963 1 95.62 446 CYS A C 1
ATOM 3595 O O . CYS A 1 446 ? -7.562 -45.344 3.967 1 95.62 446 CYS A O 1
ATOM 3597 N N . HIS A 1 447 ? -6.688 -43.594 5.035 1 92.06 447 HIS A N 1
ATOM 3598 C CA . HIS A 1 447 ? -6.48 -44.344 6.273 1 92.06 447 HIS A CA 1
ATOM 3599 C C . HIS A 1 447 ? -7.746 -44.344 7.129 1 92.06 447 HIS A C 1
ATOM 3601 O O . HIS A 1 447 ? -7.945 -45.25 7.934 1 92.06 447 HIS A O 1
ATOM 3607 N N . ASP A 1 448 ? -8.555 -43.312 7.008 1 92.69 448 ASP A N 1
ATOM 3608 C CA . ASP A 1 448 ? -9.82 -43.188 7.727 1 92.69 448 ASP A CA 1
ATOM 3609 C C . ASP A 1 448 ? -10.883 -42.531 6.859 1 92.69 448 ASP A C 1
ATOM 3611 O O . ASP A 1 448 ? -11.031 -41.281 6.891 1 92.69 448 ASP A O 1
ATOM 3615 N N . PRO A 1 449 ? -11.688 -43.281 6.254 1 91 449 PRO A N 1
ATOM 3616 C CA . PRO A 1 449 ? -12.648 -42.719 5.297 1 91 449 PRO A CA 1
ATOM 3617 C C . PRO A 1 449 ? -13.664 -41.781 5.949 1 91 449 PRO A C 1
ATOM 3619 O O . PRO A 1 449 ? -14.398 -41.094 5.25 1 91 449 PRO A O 1
ATOM 3622 N N . ARG A 1 450 ? -13.742 -41.781 7.273 1 93.81 450 ARG A N 1
ATOM 3623 C CA . ARG A 1 450 ? -14.633 -40.844 7.961 1 93.81 450 ARG A CA 1
ATOM 3624 C C . ARG A 1 450 ? -14.062 -39.438 7.941 1 93.81 450 ARG A C 1
ATOM 3626 O O . ARG A 1 450 ? -14.781 -38.469 8.188 1 93.81 450 ARG A O 1
ATOM 3633 N N . ARG A 1 451 ? -12.773 -39.375 7.723 1 94.94 451 ARG A N 1
ATOM 3634 C CA . ARG A 1 451 ? -12.102 -38.062 7.641 1 94.94 451 ARG A CA 1
ATOM 3635 C C . ARG A 1 451 ? -12.055 -37.562 6.199 1 94.94 451 ARG A C 1
ATOM 3637 O O . ARG A 1 451 ? -11.5 -38.25 5.324 1 94.94 451 ARG A O 1
ATOM 3644 N N . ARG A 1 452 ? -12.633 -36.438 5.973 1 97.12 452 ARG A N 1
ATOM 3645 C CA . ARG A 1 452 ? -12.57 -35.781 4.676 1 97.12 452 ARG A CA 1
ATOM 3646 C C . ARG A 1 452 ? -12.094 -34.344 4.82 1 97.12 452 ARG A C 1
ATOM 3648 O O . ARG A 1 452 ? -12.297 -33.719 5.859 1 97.12 452 ARG A O 1
ATOM 3655 N N . ILE A 1 453 ? -11.43 -33.875 3.82 1 98.19 453 ILE A N 1
ATOM 3656 C CA . ILE A 1 453 ? -10.93 -32.5 3.789 1 98.19 453 ILE A CA 1
ATOM 3657 C C . ILE A 1 453 ? -11.461 -31.797 2.547 1 98.19 453 ILE A C 1
ATOM 3659 O O . ILE A 1 453 ? -11.344 -32.312 1.431 1 98.19 453 ILE A O 1
ATOM 3663 N N . CYS A 1 454 ? -12.133 -30.75 2.754 1 98.81 454 CYS A N 1
ATOM 3664 C CA . CYS A 1 454 ? -12.492 -29.859 1.651 1 98.81 454 CYS A CA 1
ATOM 3665 C C . CYS A 1 454 ? -11.438 -28.781 1.445 1 98.81 454 CYS A C 1
ATOM 3667 O O . CYS A 1 454 ? -11.32 -27.859 2.254 1 98.81 454 CYS A O 1
ATOM 3669 N N . VAL A 1 455 ? -10.664 -28.906 0.38 1 98.88 455 VAL A N 1
ATOM 3670 C CA . VAL A 1 455 ? -9.586 -27.969 0.101 1 98.88 455 VAL A CA 1
ATOM 3671 C C . VAL A 1 455 ? -10.039 -26.938 -0.928 1 98.88 455 VAL A C 1
ATOM 3673 O O . VAL A 1 455 ? -10.453 -27.297 -2.035 1 98.88 455 VAL A O 1
ATOM 3676 N N . ALA A 1 456 ? -10.023 -25.719 -0.511 1 98.94 456 ALA A N 1
ATOM 3677 C CA . ALA A 1 456 ? -10.312 -24.594 -1.398 1 98.94 456 ALA A CA 1
ATOM 3678 C C . ALA A 1 456 ? -9.055 -23.781 -1.686 1 98.94 456 ALA A C 1
ATOM 3680 O O . ALA A 1 456 ? -8.227 -23.562 -0.794 1 98.94 456 ALA A O 1
ATOM 3681 N N . ASN A 1 457 ? -8.828 -23.391 -2.945 1 98.94 457 ASN A N 1
ATOM 3682 C CA . ASN A 1 457 ? -7.668 -22.656 -3.449 1 98.94 457 ASN A CA 1
ATOM 3683 C C . ASN A 1 457 ? -8.086 -21.5 -4.355 1 98.94 457 ASN A C 1
ATOM 3685 O O . ASN A 1 457 ? -8.898 -21.688 -5.27 1 98.94 457 ASN A O 1
ATOM 3689 N N . THR A 1 458 ? -7.523 -20.25 -4.074 1 98.94 458 THR A N 1
ATOM 3690 C CA . THR A 1 458 ? -7.973 -19.125 -4.883 1 98.94 458 THR A CA 1
ATOM 3691 C C . THR A 1 458 ? -6.898 -18.047 -4.953 1 98.94 458 THR A C 1
ATOM 3693 O O . THR A 1 458 ? -5.887 -18.125 -4.258 1 98.94 458 THR A O 1
ATOM 3696 N N . HIS A 1 459 ? -7.027 -17.156 -5.875 1 98.88 459 HIS A N 1
ATOM 3697 C CA . HIS A 1 459 ? -6.25 -15.93 -6.078 1 98.88 459 HIS A CA 1
ATOM 3698 C C . HIS A 1 459 ? -7.16 -14.742 -6.344 1 98.88 459 HIS A C 1
ATOM 3700 O O . HIS A 1 459 ? -7.656 -14.57 -7.457 1 98.88 459 HIS A O 1
ATOM 3706 N N . LEU A 1 460 ? -7.293 -13.891 -5.371 1 98.75 460 LEU A N 1
ATOM 3707 C CA . LEU A 1 460 ? -8.25 -12.797 -5.465 1 98.75 460 LEU A CA 1
ATOM 3708 C C . LEU A 1 460 ? -7.684 -11.648 -6.297 1 98.75 460 LEU A C 1
ATOM 3710 O O . LEU A 1 460 ? -6.469 -11.562 -6.492 1 98.75 460 LEU A O 1
ATOM 3714 N N . TYR A 1 461 ? -8.555 -10.758 -6.707 1 97.69 461 TYR A N 1
ATOM 3715 C CA . TYR A 1 461 ? -8.234 -9.609 -7.547 1 97.69 461 TYR A CA 1
ATOM 3716 C C . TYR A 1 461 ? -7.336 -8.625 -6.809 1 97.69 461 TYR A C 1
ATOM 3718 O O . TYR A 1 461 ? -7.586 -8.305 -5.645 1 97.69 461 TYR A O 1
ATOM 3726 N N . PHE A 1 462 ? -6.367 -8.141 -7.625 1 94.38 462 PHE A N 1
ATOM 3727 C CA . PHE A 1 462 ? -5.496 -7.152 -6.992 1 94.38 462 PHE A CA 1
ATOM 3728 C C . PHE A 1 462 ? -5.699 -5.777 -7.613 1 94.38 462 PHE A C 1
ATOM 3730 O O . PHE A 1 462 ? -5.566 -5.609 -8.828 1 94.38 462 PHE A O 1
ATOM 3737 N N . HIS A 1 463 ? -5.906 -4.918 -6.789 1 93.69 463 HIS A N 1
ATOM 3738 C CA . HIS A 1 463 ? -5.852 -3.469 -6.949 1 93.69 463 HIS A CA 1
ATOM 3739 C C . HIS A 1 463 ? -5.879 -2.762 -5.598 1 93.69 463 HIS A C 1
ATOM 3741 O O . HIS A 1 463 ? -6.621 -3.156 -4.699 1 93.69 463 HIS A O 1
ATOM 3747 N N . PRO A 1 464 ? -5.043 -1.752 -5.438 1 88.81 464 PRO A N 1
ATOM 3748 C CA . PRO A 1 464 ? -4.961 -1.108 -4.125 1 88.81 464 PRO A CA 1
ATOM 3749 C C . PRO A 1 464 ? -6.316 -0.606 -3.631 1 88.81 464 PRO A C 1
ATOM 3751 O O . PRO A 1 464 ? -6.559 -0.563 -2.422 1 88.81 464 PRO A O 1
ATOM 3754 N N . ARG A 1 465 ? -7.211 -0.291 -4.504 1 93.31 465 ARG A N 1
ATOM 3755 C CA . ARG A 1 465 ? -8.5 0.282 -4.125 1 93.31 465 ARG A CA 1
ATOM 3756 C C . ARG A 1 465 ? -9.641 -0.667 -4.473 1 93.31 465 ARG A C 1
ATOM 3758 O O . ARG A 1 465 ? -10.719 -0.227 -4.879 1 93.31 465 ARG A O 1
ATOM 3765 N N . ALA A 1 466 ? -9.352 -1.913 -4.363 1 96.31 466 ALA A N 1
ATOM 3766 C CA . ALA A 1 466 ? -10.383 -2.873 -4.73 1 96.31 466 ALA A CA 1
ATOM 3767 C C . ALA A 1 466 ? -10.773 -3.742 -3.539 1 96.31 466 ALA A C 1
ATOM 3769 O O . ALA A 1 466 ? -11.125 -4.914 -3.703 1 96.31 466 ALA A O 1
ATOM 3770 N N . GLY A 1 467 ? -10.711 -3.174 -2.348 1 97 467 GLY A N 1
ATOM 3771 C CA . GLY A 1 467 ? -11.086 -3.932 -1.164 1 97 467 GLY A CA 1
ATOM 3772 C C . GLY A 1 467 ? -12.523 -4.402 -1.185 1 97 467 GLY A C 1
ATOM 3773 O O . GLY A 1 467 ? -12.828 -5.516 -0.752 1 97 467 GLY A O 1
ATOM 3774 N N . HIS A 1 468 ? -13.445 -3.602 -1.709 1 97.69 468 HIS A N 1
ATOM 3775 C CA . HIS A 1 468 ? -14.859 -3.932 -1.783 1 97.69 468 HIS A CA 1
ATOM 3776 C C . HIS A 1 468 ? -15.109 -5.082 -2.754 1 97.69 468 HIS A C 1
ATOM 3778 O O . HIS A 1 468 ? -15.984 -5.918 -2.521 1 97.69 468 HIS A O 1
ATOM 3784 N N . ILE A 1 469 ? -14.32 -5.18 -3.809 1 98.31 469 ILE A N 1
ATOM 3785 C CA . ILE A 1 469 ? -14.438 -6.273 -4.766 1 98.31 469 ILE A CA 1
ATOM 3786 C C . ILE A 1 469 ? -13.969 -7.578 -4.121 1 98.31 469 ILE A C 1
ATOM 3788 O O . ILE A 1 469 ? -14.617 -8.617 -4.266 1 98.31 469 ILE A O 1
ATOM 3792 N N . ARG A 1 470 ? -12.859 -7.504 -3.391 1 98.44 470 ARG A N 1
ATOM 3793 C CA . ARG A 1 470 ? -12.328 -8.688 -2.719 1 98.44 470 ARG A CA 1
ATOM 3794 C C . ARG A 1 470 ? -13.289 -9.18 -1.641 1 98.44 470 ARG A C 1
ATOM 3796 O O . ARG A 1 470 ? -13.383 -10.383 -1.388 1 98.44 470 ARG A O 1
ATOM 3803 N N . LEU A 1 471 ? -13.992 -8.258 -1.017 1 98.38 471 LEU A N 1
ATOM 3804 C CA . LEU A 1 471 ? -15 -8.664 -0.043 1 98.38 471 LEU A CA 1
ATOM 3805 C C . LEU A 1 471 ? -16.109 -9.477 -0.709 1 98.38 471 LEU A C 1
ATOM 3807 O O . LEU A 1 471 ? -16.531 -10.5 -0.179 1 98.38 471 LEU A O 1
ATOM 3811 N N . ILE A 1 472 ? -16.562 -8.977 -1.86 1 98.62 472 ILE A N 1
ATOM 3812 C CA . ILE A 1 472 ? -17.594 -9.688 -2.6 1 98.62 472 ILE A CA 1
ATOM 3813 C C . ILE A 1 472 ? -17.094 -11.062 -3.014 1 98.62 472 ILE A C 1
ATOM 3815 O O . ILE A 1 472 ? -17.812 -12.055 -2.887 1 98.62 472 ILE A O 1
ATOM 3819 N N . GLN A 1 473 ? -15.914 -11.125 -3.504 1 98.81 473 GLN A N 1
ATOM 3820 C CA . GLN A 1 473 ? -15.328 -12.406 -3.877 1 98.81 473 GLN A CA 1
ATOM 3821 C C . GLN A 1 473 ? -15.242 -13.344 -2.676 1 98.81 473 GLN A C 1
ATOM 3823 O O . GLN A 1 473 ? -15.586 -14.523 -2.779 1 98.81 473 GLN A O 1
ATOM 3828 N N . THR A 1 474 ? -14.781 -12.812 -1.573 1 98.81 474 THR A N 1
ATOM 3829 C CA . THR A 1 474 ? -14.57 -13.617 -0.375 1 98.81 474 THR A CA 1
ATOM 3830 C C . THR A 1 474 ? -15.898 -14.18 0.135 1 98.81 474 THR A C 1
ATOM 3832 O O . THR A 1 474 ? -15.992 -15.359 0.462 1 98.81 474 THR A O 1
ATOM 3835 N N . ILE A 1 475 ? -16.938 -13.359 0.204 1 98.81 475 ILE A N 1
ATOM 3836 C CA . ILE A 1 475 ? -18.219 -13.844 0.722 1 98.81 475 ILE A CA 1
ATOM 3837 C C . ILE A 1 475 ? -18.812 -14.859 -0.245 1 98.81 475 ILE A C 1
ATOM 3839 O O . ILE A 1 475 ? -19.469 -15.812 0.177 1 98.81 475 ILE A O 1
ATOM 3843 N N . THR A 1 476 ? -18.641 -14.633 -1.529 1 98.88 476 THR A N 1
ATOM 3844 C CA . THR A 1 476 ? -19.078 -15.609 -2.523 1 98.88 476 THR A CA 1
ATOM 3845 C C . THR A 1 476 ? -18.406 -16.953 -2.287 1 98.88 476 THR A C 1
ATOM 3847 O O . THR A 1 476 ? -19.062 -18 -2.363 1 98.88 476 THR A O 1
ATOM 3850 N N . ILE A 1 477 ? -17.141 -16.969 -2.014 1 98.88 477 ILE A N 1
ATOM 3851 C CA . ILE A 1 477 ? -16.375 -18.172 -1.713 1 98.88 477 ILE A CA 1
ATOM 3852 C C . ILE A 1 477 ? -16.938 -18.844 -0.464 1 98.88 477 ILE A C 1
ATOM 3854 O O . ILE A 1 477 ? -17.219 -20.047 -0.466 1 98.88 477 ILE A O 1
ATOM 3858 N N . LEU A 1 478 ? -17.156 -18.062 0.563 1 98.81 478 LEU A N 1
ATOM 3859 C CA . LEU A 1 478 ? -17.562 -18.594 1.853 1 98.81 478 LEU A CA 1
ATOM 3860 C C . LEU A 1 478 ? -18.953 -19.219 1.755 1 98.81 478 LEU A C 1
ATOM 3862 O O . LEU A 1 478 ? -19.203 -20.297 2.326 1 98.81 478 LEU A O 1
ATOM 3866 N N . ARG A 1 479 ? -19.828 -18.578 1.067 1 98.75 479 ARG A N 1
ATOM 3867 C CA . ARG A 1 479 ? -21.172 -19.125 0.882 1 98.75 479 ARG A CA 1
ATOM 3868 C C . ARG A 1 479 ? -21.125 -20.422 0.093 1 98.75 479 ARG A C 1
ATOM 3870 O O . ARG A 1 479 ? -21.859 -21.359 0.401 1 98.75 479 ARG A O 1
ATOM 3877 N N . HIS A 1 480 ? -20.328 -20.438 -0.944 1 98.69 480 HIS A N 1
ATOM 3878 C CA . HIS A 1 480 ? -20.156 -21.672 -1.718 1 98.69 480 HIS A CA 1
ATOM 3879 C C . HIS A 1 480 ? -19.625 -22.797 -0.845 1 98.69 480 HIS A C 1
ATOM 3881 O O . HIS A 1 480 ? -20.109 -23.922 -0.922 1 98.69 480 HIS A O 1
ATOM 3887 N N . LEU A 1 481 ? -18.672 -22.562 -0.027 1 98.75 481 LEU A N 1
ATOM 3888 C CA . LEU A 1 481 ? -18.062 -23.562 0.848 1 98.75 481 LEU A CA 1
ATOM 3889 C C . LEU A 1 481 ? -19.062 -24.047 1.892 1 98.75 481 LEU A C 1
ATOM 3891 O O . LEU A 1 481 ? -19.094 -25.234 2.234 1 98.75 481 LEU A O 1
ATOM 3895 N N . GLN A 1 482 ? -19.844 -23.109 2.406 1 98.38 482 GLN A N 1
ATOM 3896 C CA . GLN A 1 482 ? -20.875 -23.484 3.359 1 98.38 482 GLN A CA 1
ATOM 3897 C C . GLN A 1 482 ? -21.875 -24.453 2.732 1 98.38 482 GLN A C 1
ATOM 3899 O O . GLN A 1 482 ? -22.312 -25.406 3.385 1 98.38 482 GLN A O 1
ATOM 3904 N N . LYS A 1 483 ? -22.234 -24.125 1.527 1 98.12 483 LYS A N 1
ATOM 3905 C CA . LYS A 1 483 ? -23.141 -25 0.806 1 98.12 483 LYS A CA 1
ATOM 3906 C C . LYS A 1 483 ? -22.547 -26.406 0.655 1 98.12 483 LYS A C 1
ATOM 3908 O O . LYS A 1 483 ? -23.25 -27.391 0.865 1 98.12 483 LYS A O 1
ATOM 3913 N N . ILE A 1 484 ? -21.328 -26.5 0.306 1 98.12 484 ILE A N 1
ATOM 3914 C CA . ILE A 1 484 ? -20.641 -27.781 0.14 1 98.12 484 ILE A CA 1
ATOM 3915 C C . ILE A 1 484 ? -20.609 -28.531 1.475 1 98.12 484 ILE A C 1
ATOM 3917 O O . ILE A 1 484 ? -20.875 -29.719 1.532 1 98.12 484 ILE A O 1
ATOM 3921 N N . GLN A 1 485 ? -20.219 -27.828 2.502 1 97.88 485 GLN A N 1
ATOM 3922 C CA . GLN A 1 485 ? -20.172 -28.438 3.828 1 97.88 485 GLN A CA 1
ATOM 3923 C C . GLN A 1 485 ? -21.516 -29.031 4.215 1 97.88 485 GLN A C 1
ATOM 3925 O O . GLN A 1 485 ? -21.594 -30.188 4.672 1 97.88 485 GLN A O 1
ATOM 3930 N N . GLN A 1 486 ? -22.562 -28.266 4.016 1 97.12 486 GLN A N 1
ATOM 3931 C CA . GLN A 1 486 ? -23.906 -28.719 4.352 1 97.12 486 GLN A CA 1
ATOM 3932 C C . GLN A 1 486 ? -24.297 -29.953 3.551 1 97.12 486 GLN A C 1
ATOM 3934 O O . GLN A 1 486 ? -24.828 -30.922 4.105 1 97.12 486 GLN A O 1
ATOM 3939 N N . GLN A 1 487 ? -24.047 -29.922 2.312 1 97.12 487 GLN A N 1
ATOM 3940 C CA . GLN A 1 487 ? -24.406 -31.031 1.432 1 97.12 487 GLN A CA 1
ATOM 3941 C C . GLN A 1 487 ? -23.703 -32.312 1.862 1 97.12 487 GLN A C 1
ATOM 3943 O O . GLN A 1 487 ? -24.328 -33.375 1.897 1 97.12 487 GLN A O 1
ATOM 3948 N N . HIS A 1 488 ? -22.453 -32.281 2.193 1 96.62 488 HIS A N 1
ATOM 3949 C CA . HIS A 1 488 ? -21.688 -33.438 2.568 1 96.62 488 HIS A CA 1
ATOM 3950 C C . HIS A 1 488 ? -22.125 -33.969 3.932 1 96.62 488 HIS A C 1
ATOM 3952 O O . HIS A 1 488 ? -22.219 -35.188 4.129 1 96.62 488 HIS A O 1
ATOM 3958 N N . LEU A 1 489 ? -22.359 -33.094 4.855 1 95.75 489 LEU A N 1
ATOM 3959 C CA . LEU A 1 489 ? -22.75 -33.5 6.203 1 95.75 489 LEU A CA 1
ATOM 3960 C C . LEU A 1 489 ? -24.172 -34.062 6.219 1 95.75 489 LEU A C 1
ATOM 3962 O O . LEU A 1 489 ? -24.484 -34.938 7.02 1 95.75 489 LEU A O 1
ATOM 3966 N N . GLU A 1 490 ? -25.031 -33.531 5.355 1 96.56 490 GLU A N 1
ATOM 3967 C CA . GLU A 1 490 ? -26.375 -34.062 5.227 1 96.56 490 GLU A CA 1
ATOM 3968 C C . GLU A 1 490 ? -26.359 -35.5 4.645 1 96.56 490 GLU A C 1
ATOM 3970 O O . GLU A 1 490 ? -27.109 -36.344 5.09 1 96.56 490 GLU A O 1
ATOM 3975 N N . LYS A 1 491 ? -25.547 -35.688 3.664 1 94.94 491 LYS A N 1
ATOM 3976 C CA . LYS A 1 491 ? -25.453 -36.969 3.006 1 94.94 491 LYS A CA 1
ATOM 3977 C C . LYS A 1 491 ? -24.766 -38 3.91 1 94.94 491 LYS A C 1
ATOM 3979 O O . LYS A 1 491 ? -25.125 -39.188 3.896 1 94.94 491 LYS A O 1
ATOM 3984 N N . ASN A 1 492 ? -23.766 -37.531 4.652 1 93.44 492 ASN A N 1
ATOM 3985 C CA . ASN A 1 492 ? -23.031 -38.406 5.551 1 93.44 492 ASN A CA 1
ATOM 3986 C C . ASN A 1 492 ? -22.812 -37.75 6.914 1 93.44 492 ASN A C 1
ATOM 3988 O O . ASN A 1 492 ? -21.734 -37.25 7.195 1 93.44 492 ASN A O 1
ATOM 3992 N N . PRO A 1 493 ? -23.703 -37.938 7.809 1 91.38 493 PRO A N 1
ATOM 3993 C CA . PRO A 1 493 ? -23.641 -37.25 9.094 1 91.38 493 PRO A CA 1
ATOM 3994 C C . PRO A 1 493 ? -22.484 -37.719 9.969 1 91.38 493 PRO A C 1
ATOM 3996 O O . PRO A 1 493 ? -22.062 -37 10.883 1 91.38 493 PRO A O 1
ATOM 3999 N N . ASP A 1 494 ? -21.922 -38.844 9.688 1 92 494 ASP A N 1
ATOM 4000 C CA . ASP A 1 494 ? -20.906 -39.438 10.555 1 92 494 ASP A CA 1
ATOM 4001 C C . ASP A 1 494 ? -19.5 -39 10.133 1 92 494 ASP A C 1
ATOM 4003 O O . ASP A 1 494 ? -18.531 -39.281 10.836 1 92 494 ASP A O 1
ATOM 4007 N N . ILE A 1 495 ? -19.391 -38.25 9.109 1 93.81 495 ILE A N 1
ATOM 4008 C CA . ILE A 1 495 ? -18.062 -37.875 8.641 1 93.81 495 ILE A CA 1
ATOM 4009 C C . ILE A 1 495 ? -17.594 -36.594 9.344 1 93.81 495 ILE A C 1
ATOM 4011 O O . ILE A 1 495 ? -18.422 -35.812 9.812 1 93.81 495 ILE A O 1
ATOM 4015 N N . LYS A 1 496 ? -16.266 -36.469 9.477 1 95 496 LYS A N 1
ATOM 4016 C CA . LYS A 1 496 ? -15.617 -35.188 9.828 1 95 496 LYS A CA 1
ATOM 4017 C C . LYS A 1 496 ? -15.102 -34.469 8.586 1 95 496 LYS A C 1
ATOM 4019 O O . LYS A 1 496 ? -14.211 -34.969 7.898 1 95 496 LYS A O 1
ATOM 4024 N N . LEU A 1 497 ? -15.711 -33.406 8.305 1 97.38 497 LEU A N 1
ATOM 4025 C CA . LEU A 1 497 ? -15.289 -32.625 7.137 1 97.38 497 LEU A CA 1
ATOM 4026 C C . LEU A 1 497 ? -14.531 -31.375 7.559 1 97.38 497 LEU A C 1
ATOM 4028 O O . LEU A 1 497 ? -15.133 -30.422 8.039 1 97.38 497 LEU A O 1
ATOM 4032 N N . ALA A 1 498 ? -13.242 -31.391 7.414 1 97.81 498 ALA A N 1
ATOM 4033 C CA . ALA A 1 498 ? -12.406 -30.234 7.734 1 97.81 498 ALA A CA 1
ATOM 4034 C C . ALA A 1 498 ? -12.273 -29.297 6.531 1 97.81 498 ALA A C 1
ATOM 4036 O O . ALA A 1 498 ? -11.922 -29.734 5.434 1 97.81 498 ALA A O 1
ATOM 4037 N N . MET A 1 499 ? -12.602 -28.047 6.723 1 98.5 499 MET A N 1
ATOM 4038 C CA . MET A 1 499 ? -12.484 -27.047 5.664 1 98.5 499 MET A CA 1
ATOM 4039 C C . MET A 1 499 ? -11.109 -26.406 5.664 1 98.5 499 MET A C 1
ATOM 4041 O O . MET A 1 499 ? -10.609 -25.984 6.715 1 98.5 499 MET A O 1
ATOM 4045 N N . ILE A 1 500 ? -10.453 -26.359 4.516 1 98.81 500 ILE A N 1
ATOM 4046 C CA . ILE A 1 500 ? -9.172 -25.688 4.348 1 98.81 500 ILE A CA 1
ATOM 4047 C C . ILE A 1 500 ? -9.266 -24.672 3.207 1 98.81 500 ILE A C 1
ATOM 4049 O O . ILE A 1 500 ? -9.734 -25 2.115 1 98.81 500 ILE A O 1
ATOM 4053 N N . LEU A 1 501 ? -8.922 -23.438 3.439 1 98.88 501 LEU A N 1
ATOM 4054 C CA . LEU A 1 501 ? -8.875 -22.391 2.422 1 98.88 501 LEU A CA 1
ATOM 4055 C C . LEU A 1 501 ? -7.453 -21.844 2.268 1 98.88 501 LEU A C 1
ATOM 4057 O O . LEU A 1 501 ? -6.891 -21.281 3.209 1 98.88 501 LEU A O 1
ATOM 4061 N N . CYS A 1 502 ? -6.844 -22.062 1.108 1 98.81 502 CYS A N 1
ATOM 4062 C CA . CYS A 1 502 ? -5.52 -21.547 0.764 1 98.81 502 CYS A CA 1
ATOM 4063 C C . CYS A 1 502 ? -5.602 -20.547 -0.377 1 98.81 502 CYS A C 1
ATOM 4065 O O . CYS A 1 502 ? -6.535 -20.578 -1.179 1 98.81 502 CYS A O 1
ATOM 4067 N N . GLY A 1 503 ? -4.617 -19.672 -0.396 1 98.69 503 GLY A N 1
ATOM 4068 C CA . GLY A 1 503 ? -4.535 -18.844 -1.59 1 98.69 503 GLY A CA 1
ATOM 4069 C C . GLY A 1 503 ? -3.873 -17.5 -1.342 1 98.69 503 GLY A C 1
ATOM 4070 O O . GLY A 1 503 ? -3.48 -17.203 -0.214 1 98.69 503 GLY A O 1
ATOM 4071 N N . ASP A 1 504 ? -3.662 -16.766 -2.398 1 98.75 504 ASP A N 1
ATOM 4072 C CA . ASP A 1 504 ? -3.291 -15.359 -2.398 1 98.75 504 ASP A CA 1
ATOM 4073 C C . ASP A 1 504 ? -4.527 -14.469 -2.363 1 98.75 504 ASP A C 1
ATOM 4075 O O . ASP A 1 504 ? -5.199 -14.289 -3.381 1 98.75 504 ASP A O 1
ATOM 4079 N N . LEU A 1 505 ? -4.742 -13.898 -1.215 1 98.62 505 LEU A N 1
ATOM 4080 C CA . LEU A 1 505 ? -5.988 -13.164 -1.04 1 98.62 505 LEU A CA 1
ATOM 4081 C C . LEU A 1 505 ? -5.793 -11.68 -1.336 1 98.62 505 LEU A C 1
ATOM 4083 O O . LEU A 1 505 ? -6.746 -10.898 -1.281 1 98.62 505 LEU A O 1
ATOM 4087 N N . ASN A 1 506 ? -4.594 -11.273 -1.652 1 97.75 506 ASN A N 1
ATOM 4088 C CA . ASN A 1 506 ? -4.262 -9.891 -1.961 1 97.75 506 ASN A CA 1
ATOM 4089 C C . ASN A 1 506 ? -4.785 -8.938 -0.891 1 97.75 506 ASN A C 1
ATOM 4091 O O . ASN A 1 506 ? -5.312 -7.867 -1.209 1 97.75 506 ASN A O 1
ATOM 4095 N N . SER A 1 507 ? -4.711 -9.359 0.313 1 96.56 507 SER A N 1
ATOM 4096 C CA . SER A 1 507 ? -5.102 -8.594 1.493 1 96.56 507 SER A CA 1
ATOM 4097 C C . SER A 1 507 ? -4.273 -8.992 2.709 1 96.56 507 SER A C 1
ATOM 4099 O O . SER A 1 507 ? -4.246 -10.164 3.094 1 96.56 507 SER A O 1
ATOM 4101 N N . ALA A 1 508 ? -3.621 -8.039 3.238 1 93.5 508 ALA A N 1
ATOM 4102 C CA . ALA A 1 508 ? -2.807 -8.305 4.422 1 93.5 508 ALA A CA 1
ATOM 4103 C C . ALA A 1 508 ? -3.678 -8.43 5.668 1 93.5 508 ALA A C 1
ATOM 4105 O O . ALA A 1 508 ? -4.785 -7.891 5.715 1 93.5 508 ALA A O 1
ATOM 4106 N N . PRO A 1 509 ? -3.191 -9.102 6.699 1 91.75 509 PRO A N 1
ATOM 4107 C CA . PRO A 1 509 ? -3.967 -9.273 7.93 1 91.75 509 PRO A CA 1
ATOM 4108 C C . PRO A 1 509 ? -4.293 -7.945 8.609 1 91.75 509 PRO A C 1
ATOM 4110 O O . PRO A 1 509 ? -5.305 -7.836 9.312 1 91.75 509 PRO A O 1
ATOM 4113 N N . THR A 1 510 ? -3.48 -6.938 8.398 1 86.12 510 THR A N 1
ATOM 4114 C CA . THR A 1 510 ? -3.658 -5.652 9.07 1 86.12 510 THR A CA 1
ATOM 4115 C C . THR A 1 510 ? -4.668 -4.785 8.32 1 86.12 510 THR A C 1
ATOM 4117 O O . THR A 1 510 ? -5.133 -3.773 8.844 1 86.12 510 THR A O 1
ATOM 4120 N N . CYS A 1 511 ? -4.949 -5.172 7.172 1 88.56 511 CYS A N 1
ATOM 4121 C CA . CYS A 1 511 ? -5.926 -4.434 6.379 1 88.56 511 CYS A CA 1
ATOM 4122 C C . CYS A 1 511 ? -7.348 -4.836 6.75 1 88.56 511 CYS A C 1
ATOM 4124 O O . CYS A 1 511 ? -7.648 -6.023 6.883 1 88.56 511 CYS A O 1
ATOM 4126 N N . PRO A 1 512 ? -8.18 -3.92 6.867 1 90.69 512 PRO A N 1
ATOM 4127 C CA . PRO A 1 512 ? -9.578 -4.289 7.109 1 90.69 512 PRO A CA 1
ATOM 4128 C C . PRO A 1 512 ? -10.203 -5.039 5.934 1 90.69 512 PRO A C 1
ATOM 4130 O O . PRO A 1 512 ? -9.719 -4.93 4.805 1 90.69 512 PRO A O 1
ATOM 4133 N N . GLY A 1 513 ? -11.234 -5.801 6.242 1 94.25 513 GLY A N 1
ATOM 4134 C CA . GLY A 1 513 ? -12.047 -6.371 5.184 1 94.25 513 GLY A CA 1
ATOM 4135 C C . GLY A 1 513 ? -11.938 -7.883 5.09 1 94.25 513 GLY A C 1
ATOM 4136 O O . GLY A 1 513 ? -12.625 -8.609 5.805 1 94.25 513 GLY A O 1
ATOM 4137 N N . VAL A 1 514 ? -11.023 -8.344 4.211 1 97.31 514 VAL A N 1
ATOM 4138 C CA . VAL A 1 514 ? -11 -9.75 3.816 1 97.31 514 VAL A CA 1
ATOM 4139 C C . VAL A 1 514 ? -10.656 -10.625 5.023 1 97.31 514 VAL A C 1
ATOM 4141 O O . VAL A 1 514 ? -11.43 -11.5 5.406 1 97.31 514 VAL A O 1
ATOM 4144 N N . PHE A 1 515 ? -9.531 -10.359 5.609 1 95.94 515 PHE A N 1
ATOM 4145 C CA . PHE A 1 515 ? -9.109 -11.18 6.742 1 95.94 515 PHE A CA 1
ATOM 4146 C C . PHE A 1 515 ? -10.062 -11 7.922 1 95.94 515 PHE A C 1
ATOM 4148 O O . PHE A 1 515 ? -10.32 -11.945 8.672 1 95.94 515 PHE A O 1
ATOM 4155 N N . GLU A 1 516 ? -10.539 -9.789 8.086 1 95.75 516 GLU A N 1
ATOM 4156 C CA . GLU A 1 516 ? -11.539 -9.516 9.109 1 95.75 516 GLU A CA 1
ATOM 4157 C C . GLU A 1 516 ? -12.766 -10.406 8.938 1 95.75 516 GLU A C 1
ATOM 4159 O O . GLU A 1 516 ? -13.25 -11.008 9.898 1 95.75 516 GLU A O 1
ATOM 4164 N N . LEU A 1 517 ? -13.273 -10.484 7.738 1 98.19 517 LEU A N 1
ATOM 4165 C CA . LEU A 1 517 ? -14.43 -11.336 7.441 1 98.19 517 LEU A CA 1
ATOM 4166 C C . LEU A 1 517 ? -14.117 -12.797 7.738 1 98.19 517 LEU A C 1
ATOM 4168 O O . LEU A 1 517 ? -14.93 -13.5 8.336 1 98.19 517 LEU A O 1
ATOM 4172 N N . LEU A 1 518 ? -12.953 -13.219 7.387 1 98.06 518 LEU A N 1
ATOM 4173 C CA . LEU A 1 518 ? -12.555 -14.609 7.562 1 98.06 518 LEU A CA 1
ATOM 4174 C C . LEU A 1 518 ? -12.383 -14.945 9.039 1 98.06 518 LEU A C 1
ATOM 4176 O O . LEU A 1 518 ? -12.75 -16.031 9.484 1 98.06 518 LEU A O 1
ATOM 4180 N N . SER A 1 519 ? -11.844 -14.039 9.797 1 95.56 519 SER A N 1
ATOM 4181 C CA . SER A 1 519 ? -11.484 -14.297 11.18 1 95.56 519 SER A CA 1
ATOM 4182 C C . SER A 1 519 ? -12.633 -13.977 12.125 1 95.56 519 SER A C 1
ATOM 4184 O O . SER A 1 519 ? -12.938 -14.75 13.039 1 95.56 519 SER A O 1
ATOM 4186 N N . LYS A 1 520 ? -13.352 -12.844 11.914 1 95.69 520 LYS A N 1
ATOM 4187 C CA . LYS A 1 520 ? -14.398 -12.391 12.828 1 95.69 520 LYS A CA 1
ATOM 4188 C C . LYS A 1 520 ? -15.773 -12.828 12.344 1 95.69 520 LYS A C 1
ATOM 4190 O O . LYS A 1 520 ? -16.766 -12.719 13.078 1 95.69 520 LYS A O 1
ATOM 4195 N N . LYS A 1 521 ? -15.891 -13.25 11.102 1 98.06 521 LYS A N 1
ATOM 4196 C CA . LYS A 1 521 ? -17.094 -13.836 10.508 1 98.06 521 LYS A CA 1
ATOM 4197 C C . LYS A 1 521 ? -18.156 -12.773 10.266 1 98.06 521 LYS A C 1
ATOM 4199 O O . LYS A 1 521 ? -19.328 -13.102 10.078 1 98.06 521 LYS A O 1
ATOM 4204 N N . HIS A 1 522 ? -17.672 -11.5 10.328 1 97.69 522 HIS A N 1
ATOM 4205 C CA . HIS A 1 522 ? -18.656 -10.422 10.219 1 97.69 522 HIS A CA 1
ATOM 4206 C C . HIS A 1 522 ? -18.016 -9.148 9.672 1 97.69 522 HIS A C 1
ATOM 4208 O O . HIS A 1 522 ? -16.891 -8.805 10.039 1 97.69 522 HIS A O 1
ATOM 4214 N N . ILE A 1 523 ? -18.688 -8.469 8.742 1 97.69 523 ILE A N 1
ATOM 4215 C CA . ILE A 1 523 ? -18.375 -7.133 8.25 1 97.69 523 ILE A CA 1
ATOM 4216 C C . ILE A 1 523 ? -19.594 -6.223 8.406 1 97.69 523 ILE A C 1
ATOM 4218 O O . ILE A 1 523 ? -20.656 -6.516 7.863 1 97.69 523 ILE A O 1
ATOM 4222 N N . PRO A 1 524 ? -19.469 -5.191 9.18 1 96.75 524 PRO A N 1
ATOM 4223 C CA . PRO A 1 524 ? -20.609 -4.277 9.312 1 96.75 524 PRO A CA 1
ATOM 4224 C C . PRO A 1 524 ? -20.859 -3.455 8.055 1 96.75 524 PRO A C 1
ATOM 4226 O O . PRO A 1 524 ? -19.969 -3.359 7.195 1 96.75 524 PRO A O 1
ATOM 4229 N N . GLU A 1 525 ? -22 -2.863 7.977 1 96.31 525 GLU A N 1
ATOM 4230 C CA . GLU A 1 525 ? -22.422 -2.094 6.812 1 96.31 525 GLU A CA 1
ATOM 4231 C C . GLU A 1 525 ? -21.562 -0.859 6.613 1 96.31 525 GLU A C 1
ATOM 4233 O O . GLU A 1 525 ? -21.359 -0.407 5.484 1 96.31 525 GLU A O 1
ATOM 4238 N N . ASN A 1 526 ? -21 -0.335 7.641 1 95.12 526 ASN A N 1
ATOM 4239 C CA . ASN A 1 526 ? -20.219 0.89 7.551 1 95.12 526 ASN A CA 1
ATOM 4240 C C . ASN A 1 526 ? -18.719 0.593 7.523 1 95.12 526 ASN A C 1
ATOM 4242 O O . ASN A 1 526 ? -17.906 1.437 7.91 1 95.12 526 ASN A O 1
ATOM 4246 N N . ASN A 1 527 ? -18.344 -0.581 7.117 1 96.81 527 ASN A N 1
ATOM 4247 C CA . ASN A 1 527 ? -16.922 -0.901 6.957 1 96.81 527 ASN A CA 1
ATOM 4248 C C . ASN A 1 527 ? -16.266 -0.036 5.883 1 96.81 527 ASN A C 1
ATOM 4250 O O . ASN A 1 527 ? -16.875 0.21 4.832 1 96.81 527 ASN A O 1
ATOM 4254 N N . VAL A 1 528 ? -15.062 0.369 6.117 1 97.12 528 VAL A N 1
ATOM 4255 C CA . VAL A 1 528 ? -14.359 1.337 5.277 1 97.12 528 VAL A CA 1
ATOM 4256 C C . VAL A 1 528 ? -14.109 0.734 3.896 1 97.12 528 VAL A C 1
ATOM 4258 O O . VAL A 1 528 ? -14.039 1.458 2.9 1 97.12 528 VAL A O 1
ATOM 4261 N N . GLN A 1 529 ? -14.016 -0.536 3.756 1 96.69 529 GLN A N 1
ATOM 4262 C CA . GLN A 1 529 ? -13.68 -1.212 2.508 1 96.69 529 GLN A CA 1
ATOM 4263 C C . GLN A 1 529 ? -14.75 -0.97 1.446 1 96.69 529 GLN A C 1
ATOM 4265 O O . GLN A 1 529 ? -14.469 -1.018 0.248 1 96.69 529 GLN A O 1
ATOM 4270 N N . TRP A 1 530 ? -15.961 -0.733 1.876 1 97.56 530 TRP A N 1
ATOM 4271 C CA . TRP A 1 530 ? -17.031 -0.493 0.92 1 97.56 530 TRP A CA 1
ATOM 4272 C C . TRP A 1 530 ? -16.781 0.785 0.128 1 97.56 530 TRP A C 1
ATOM 4274 O O . TRP A 1 530 ? -17.375 0.991 -0.934 1 97.56 530 TRP A O 1
ATOM 4284 N N . TYR A 1 531 ? -15.914 1.617 0.651 1 97.06 531 TYR A N 1
ATOM 4285 C CA . TYR A 1 531 ? -15.711 2.939 0.069 1 97.06 531 TYR A CA 1
ATOM 4286 C C . TYR A 1 531 ? -14.445 2.971 -0.78 1 97.06 531 TYR A C 1
ATOM 4288 O O . TYR A 1 531 ? -14.07 4.02 -1.306 1 97.06 531 TYR A O 1
ATOM 4296 N N . CYS A 1 532 ? -13.773 1.885 -1 1 96.25 532 CYS A N 1
ATOM 4297 C CA . CYS A 1 532 ? -12.469 1.823 -1.658 1 96.25 532 CYS A CA 1
ATOM 4298 C C . CYS A 1 532 ? -12.57 2.273 -3.111 1 96.25 532 CYS A C 1
ATOM 4300 O O . CYS A 1 532 ? -11.625 2.832 -3.662 1 96.25 532 CYS A O 1
ATOM 4302 N N . GLY A 1 533 ? -13.742 2.098 -3.695 1 95.94 533 GLY A N 1
ATOM 4303 C CA . GLY A 1 533 ? -13.906 2.465 -5.094 1 95.94 533 GLY A CA 1
ATOM 4304 C C . GLY A 1 533 ? -14.43 3.877 -5.281 1 95.94 533 GLY A C 1
ATOM 4305 O O . GLY A 1 533 ? -14.711 4.293 -6.406 1 95.94 533 GLY A O 1
ATOM 4306 N N . GLY A 1 534 ? -14.602 4.617 -4.238 1 96.38 534 GLY A N 1
ATOM 4307 C CA . GLY A 1 534 ? -15.188 5.945 -4.324 1 96.38 534 GLY A CA 1
ATOM 4308 C C . GLY A 1 534 ? -16.703 5.926 -4.34 1 96.38 534 GLY A C 1
ATOM 4309 O O . GLY A 1 534 ? -17.312 4.867 -4.215 1 96.38 534 GLY A O 1
ATOM 4310 N N . LYS A 1 535 ? -17.234 7.09 -4.547 1 95.25 535 LYS A N 1
ATOM 4311 C CA . LYS A 1 535 ? -18.688 7.223 -4.543 1 95.25 535 LYS A CA 1
ATOM 4312 C C . LYS A 1 535 ? -19.312 6.48 -5.723 1 95.25 535 LYS A C 1
ATOM 4314 O O . LYS A 1 535 ? -20.422 5.949 -5.613 1 95.25 535 LYS A O 1
ATOM 4319 N N . GLU A 1 536 ? -18.578 6.441 -6.754 1 95.62 536 GLU A N 1
ATOM 4320 C CA . GLU A 1 536 ? -19.094 5.824 -7.973 1 95.62 536 GLU A CA 1
ATOM 4321 C C . GLU A 1 536 ? -19.297 4.32 -7.789 1 95.62 536 GLU A C 1
ATOM 4323 O O . GLU A 1 536 ? -20.219 3.742 -8.344 1 95.62 536 GLU A O 1
ATOM 4328 N N . GLU A 1 537 ? -18.391 3.719 -7.051 1 96.94 537 GLU A N 1
ATOM 4329 C CA . GLU A 1 537 ? -18.469 2.277 -6.836 1 96.94 537 GLU A CA 1
ATOM 4330 C C . GLU A 1 537 ? -18.953 1.956 -5.426 1 96.94 537 GLU A C 1
ATOM 4332 O O . GLU A 1 537 ? -18.469 1.021 -4.793 1 96.94 537 GLU A O 1
ATOM 4337 N N . PHE A 1 538 ? -19.859 2.738 -4.957 1 97.06 538 PHE A N 1
ATOM 4338 C CA . PHE A 1 538 ? -20.422 2.523 -3.625 1 97.06 538 PHE A CA 1
ATOM 4339 C C . PHE A 1 538 ? -21.844 1.984 -3.709 1 97.06 538 PHE A C 1
ATOM 4341 O O . PHE A 1 538 ? -22.719 2.619 -4.297 1 97.06 538 PHE A O 1
ATOM 4348 N N . CYS A 1 539 ? -22.047 0.897 -3.045 1 95.5 539 CYS A N 1
ATOM 4349 C CA . CYS A 1 539 ? -23.344 0.244 -3.154 1 95.5 539 CYS A CA 1
ATOM 4350 C C . CYS A 1 539 ? -24.203 0.535 -1.93 1 95.5 539 CYS A C 1
ATOM 4352 O O . CYS A 1 539 ? -25.281 -0.041 -1.771 1 95.5 539 CYS A O 1
ATOM 4354 N N . GLY A 1 540 ? -23.812 1.309 -1.04 1 94.44 540 GLY A N 1
ATOM 4355 C CA . GLY A 1 540 ? -24.562 1.608 0.17 1 94.44 540 GLY A CA 1
ATOM 4356 C C . GLY A 1 540 ? -24.125 0.786 1.365 1 94.44 540 GLY A C 1
ATOM 4357 O O . GLY A 1 540 ? -24.719 0.863 2.438 1 94.44 540 GLY A O 1
ATOM 4358 N N . GLY A 1 541 ? -23.094 0.026 1.15 1 93.06 541 GLY A N 1
ATOM 4359 C CA . GLY A 1 541 ? -22.625 -0.846 2.219 1 93.06 541 GLY A CA 1
ATOM 4360 C C . GLY A 1 541 ? -23.547 -2.033 2.455 1 93.06 541 GLY A C 1
ATOM 4361 O O . GLY A 1 541 ? -24.719 -1.995 2.102 1 93.06 541 GLY A O 1
ATOM 4362 N N . MET A 1 542 ? -22.922 -3.082 3.006 1 95.56 542 MET A N 1
ATOM 4363 C CA . MET A 1 542 ? -23.672 -4.289 3.318 1 95.56 542 MET A CA 1
ATOM 4364 C C . MET A 1 542 ? -23.047 -5.043 4.484 1 95.56 542 MET A C 1
ATOM 4366 O O . MET A 1 542 ? -21.812 -5.023 4.648 1 95.56 542 MET A O 1
ATOM 4370 N N . THR A 1 543 ? -23.938 -5.566 5.27 1 97.75 543 THR A N 1
ATOM 4371 C CA . THR A 1 543 ? -23.453 -6.457 6.32 1 97.75 543 THR A CA 1
ATOM 4372 C C . THR A 1 543 ? -23.188 -7.855 5.77 1 97.75 543 THR A C 1
ATOM 4374 O O . THR A 1 543 ? -24 -8.391 5.02 1 97.75 543 THR A O 1
ATOM 4377 N N . LEU A 1 544 ? -22.062 -8.391 6.047 1 98.38 544 LEU A N 1
ATOM 4378 C CA . LEU A 1 544 ? -21.719 -9.75 5.633 1 98.38 544 LEU A CA 1
ATOM 4379 C C . LEU A 1 544 ? -21.438 -10.633 6.84 1 98.38 544 LEU A C 1
ATOM 4381 O O . LEU A 1 544 ? -20.922 -10.172 7.852 1 98.38 544 LEU A O 1
ATOM 4385 N N . SER A 1 545 ? -21.812 -11.859 6.754 1 98.19 545 SER A N 1
ATOM 4386 C CA . SER A 1 545 ? -21.547 -12.844 7.797 1 98.19 545 SER A CA 1
ATOM 4387 C C . SER A 1 545 ? -21.422 -14.25 7.215 1 98.19 545 SER A C 1
ATOM 4389 O O . SER A 1 545 ? -21.906 -14.516 6.109 1 98.19 545 SER A O 1
ATOM 4391 N N . HIS A 1 546 ? -20.797 -15.117 7.863 1 97.94 546 HIS A N 1
ATOM 4392 C CA . HIS A 1 546 ? -20.703 -16.531 7.52 1 97.94 546 HIS A CA 1
ATOM 4393 C C . HIS A 1 546 ? -20.547 -17.391 8.766 1 97.94 546 HIS A C 1
ATOM 4395 O O . HIS A 1 546 ? -20.375 -16.859 9.875 1 97.94 546 HIS A O 1
ATOM 4401 N N . SER A 1 547 ? -20.578 -18.719 8.633 1 97.56 547 SER A N 1
ATOM 4402 C CA . SER A 1 547 ? -20.625 -19.578 9.812 1 97.56 547 SER A CA 1
ATOM 4403 C C . SER A 1 547 ? -19.406 -20.484 9.891 1 97.56 547 SER A C 1
ATOM 4405 O O . SER A 1 547 ? -19.281 -21.281 10.82 1 97.56 547 SER A O 1
ATOM 4407 N N . LEU A 1 548 ? -18.531 -20.422 8.945 1 98.19 548 LEU A N 1
ATOM 4408 C CA . LEU A 1 548 ? -17.375 -21.297 8.93 1 98.19 548 LEU A CA 1
ATOM 4409 C C . LEU A 1 548 ? -16.359 -20.859 9.984 1 98.19 548 LEU A C 1
ATOM 4411 O O . LEU A 1 548 ? -16.156 -19.656 10.195 1 98.19 548 LEU A O 1
ATOM 4415 N N . ASP A 1 549 ? -15.703 -21.844 10.633 1 97.62 549 ASP A N 1
ATOM 4416 C CA . ASP A 1 549 ? -14.711 -21.578 11.664 1 97.62 549 ASP A CA 1
ATOM 4417 C C . ASP A 1 549 ? -13.297 -21.812 11.133 1 97.62 549 ASP A C 1
ATOM 4419 O O . ASP A 1 549 ? -12.828 -22.953 11.055 1 97.62 549 ASP A O 1
ATOM 4423 N N . PHE A 1 550 ? -12.609 -20.703 10.906 1 97.94 550 PHE A N 1
ATOM 4424 C CA . PHE A 1 550 ? -11.258 -20.781 10.375 1 97.94 550 PHE A CA 1
ATOM 442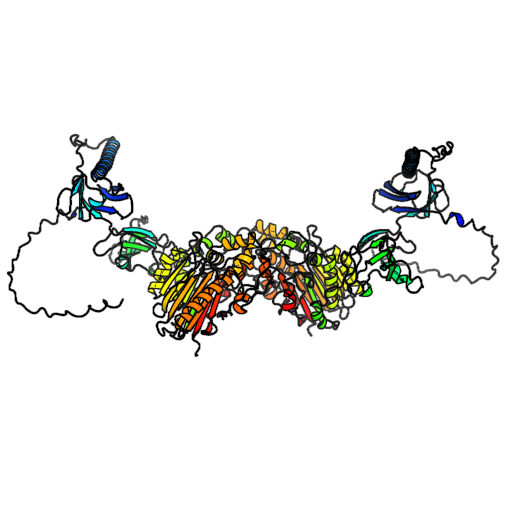5 C C . PHE A 1 550 ? -10.242 -20.25 11.383 1 97.94 550 PHE A C 1
ATOM 4427 O O . PHE A 1 550 ? -10.539 -19.344 12.156 1 97.94 550 PHE A O 1
ATOM 4434 N N . THR A 1 551 ? -9.148 -20.859 11.367 1 97.31 551 THR A N 1
ATOM 4435 C CA . THR A 1 551 ? -7.953 -20.328 12.016 1 97.31 551 THR A CA 1
ATOM 4436 C C . THR A 1 551 ? -6.805 -20.203 11.023 1 97.31 551 THR A C 1
ATOM 4438 O O . THR A 1 551 ? -6.594 -21.094 10.195 1 97.31 551 THR A O 1
ATOM 4441 N N . ASN A 1 552 ? -6.141 -19.047 11.039 1 97.62 552 ASN A N 1
ATOM 4442 C CA . ASN A 1 552 ? -4.945 -18.875 10.227 1 97.62 552 ASN A CA 1
ATOM 4443 C C . ASN A 1 552 ? -3.799 -19.75 10.719 1 97.62 552 ASN A C 1
ATOM 4445 O O . ASN A 1 552 ? -3.324 -19.578 11.844 1 97.62 552 ASN A O 1
ATOM 4449 N N . ALA A 1 553 ? -3.324 -20.609 9.922 1 98.06 553 ALA A N 1
ATOM 4450 C CA . ALA A 1 553 ? -2.361 -21.625 10.359 1 98.06 553 ALA A CA 1
ATOM 4451 C C . ALA A 1 553 ? -0.935 -21.078 10.305 1 98.06 553 ALA A C 1
ATOM 4453 O O . ALA A 1 553 ? -0.023 -21.656 10.906 1 98.06 553 ALA A O 1
ATOM 4454 N N . CYS A 1 554 ? -0.709 -20.031 9.523 1 96.94 554 CYS A N 1
ATOM 4455 C CA . CYS A 1 554 ? 0.595 -19.375 9.406 1 96.94 554 CYS A CA 1
ATOM 4456 C C . CYS A 1 554 ? 0.519 -17.922 9.805 1 96.94 554 CYS A C 1
ATOM 4458 O O . CYS A 1 554 ? -0.147 -17.125 9.141 1 96.94 554 CYS A O 1
ATOM 4460 N N . THR A 1 555 ? 1.256 -17.547 10.844 1 93.62 555 THR A N 1
ATOM 4461 C CA . THR A 1 555 ? 1.098 -16.188 11.367 1 93.62 555 THR A CA 1
ATOM 4462 C C . THR A 1 555 ? 2.457 -15.539 11.609 1 93.62 555 THR A C 1
ATOM 4464 O O . THR A 1 555 ? 2.537 -14.352 11.922 1 93.62 555 THR A O 1
ATOM 4467 N N . SER A 1 556 ? 3.494 -16.219 11.445 1 89.88 556 SER A N 1
ATOM 4468 C CA . SER A 1 556 ? 4.805 -15.742 11.867 1 89.88 556 SER A CA 1
ATOM 4469 C C . SER A 1 556 ? 5.469 -14.914 10.773 1 89.88 556 SER A C 1
ATOM 4471 O O . SER A 1 556 ? 6.445 -14.203 11.023 1 89.88 556 SER A O 1
ATOM 4473 N N . GLN A 1 557 ? 4.938 -14.969 9.625 1 89.44 557 GLN A N 1
ATOM 4474 C CA . GLN A 1 557 ? 5.586 -14.312 8.492 1 89.44 557 GLN A CA 1
ATOM 4475 C C . GLN A 1 557 ? 5.406 -12.805 8.555 1 89.44 557 GLN A C 1
ATOM 4477 O O . GLN A 1 557 ? 4.336 -12.312 8.922 1 89.44 557 GLN A O 1
ATOM 4482 N N . GLU A 1 558 ? 6.434 -12.094 8.211 1 91.5 558 GLU A N 1
ATOM 4483 C CA . GLU A 1 558 ? 6.34 -10.648 8.07 1 91.5 558 GLU A CA 1
ATOM 4484 C C . GLU A 1 558 ? 5.785 -10.258 6.699 1 91.5 558 GLU A C 1
ATOM 4486 O O . GLU A 1 558 ? 5.082 -9.258 6.57 1 91.5 558 GLU A O 1
ATOM 4491 N N . TYR A 1 559 ? 6.164 -11.016 5.789 1 96.38 559 TYR A N 1
ATOM 4492 C CA . TYR A 1 559 ? 5.707 -10.828 4.418 1 96.38 559 TYR A CA 1
ATOM 4493 C C . TYR A 1 559 ? 5.719 -12.141 3.652 1 96.38 559 TYR A C 1
ATOM 4495 O O . TYR A 1 559 ? 6.383 -13.102 4.062 1 96.38 559 TYR A O 1
ATOM 4503 N N . THR A 1 560 ? 4.977 -12.234 2.586 1 98.19 560 THR A N 1
ATOM 4504 C CA . THR A 1 560 ? 5.035 -13.359 1.652 1 98.19 560 THR A CA 1
ATOM 4505 C C . THR A 1 560 ? 5.34 -12.867 0.239 1 98.19 560 THR A C 1
ATOM 4507 O O . THR A 1 560 ? 5.598 -13.672 -0.66 1 98.19 560 THR A O 1
ATOM 4510 N N . ASN A 1 561 ? 5.25 -11.602 0.035 1 97.81 561 ASN A N 1
ATOM 4511 C CA . ASN A 1 561 ? 5.613 -10.906 -1.195 1 97.81 561 ASN A CA 1
ATOM 4512 C C . ASN A 1 561 ? 6.621 -9.789 -0.933 1 97.81 561 ASN A C 1
ATOM 4514 O O . ASN A 1 561 ? 6.457 -9.016 0.006 1 97.81 561 ASN A O 1
ATOM 4518 N N . PHE A 1 562 ? 7.672 -9.711 -1.659 1 97 562 PHE A N 1
ATOM 4519 C CA . PHE A 1 562 ? 8.734 -8.734 -1.448 1 97 562 PHE A CA 1
ATOM 4520 C C . PHE A 1 562 ? 9.297 -8.258 -2.779 1 97 562 PHE A C 1
ATOM 4522 O O . PHE A 1 562 ? 10.25 -8.844 -3.303 1 97 562 PHE A O 1
ATOM 4529 N N . VAL A 1 563 ? 8.805 -7.156 -3.318 1 96.69 563 VAL A N 1
ATOM 4530 C CA . VAL A 1 563 ? 9.242 -6.586 -4.586 1 96.69 563 VAL A CA 1
ATOM 4531 C C . VAL A 1 563 ? 9.516 -5.094 -4.414 1 96.69 563 VAL A C 1
ATOM 4533 O O . VAL A 1 563 ? 9.227 -4.52 -3.361 1 96.69 563 VAL A O 1
ATOM 4536 N N . ALA A 1 564 ? 10.07 -4.461 -5.445 1 94.12 564 ALA A N 1
ATOM 4537 C CA . ALA A 1 564 ? 10.32 -3.021 -5.398 1 94.12 564 ALA A CA 1
ATOM 4538 C C . ALA A 1 564 ? 9.016 -2.24 -5.312 1 94.12 564 ALA A C 1
ATOM 4540 O O . ALA A 1 564 ? 8.133 -2.404 -6.16 1 94.12 564 ALA A O 1
ATOM 4541 N N . GLY A 1 565 ? 8.891 -1.483 -4.27 1 90.19 565 GLY A N 1
ATOM 4542 C CA . GLY A 1 565 ? 7.734 -0.606 -4.16 1 90.19 565 GLY A CA 1
ATOM 4543 C C . GLY A 1 565 ? 6.566 -1.249 -3.438 1 90.19 565 GLY A C 1
ATOM 4544 O O . GLY A 1 565 ? 5.539 -0.604 -3.209 1 90.19 565 GLY A O 1
ATOM 4545 N N . PHE A 1 566 ? 6.719 -2.514 -3.068 1 92.81 566 PHE A N 1
ATOM 4546 C CA . PHE A 1 566 ? 5.586 -3.174 -2.426 1 92.81 566 PHE A CA 1
ATOM 4547 C C . PHE A 1 566 ? 6.055 -4.367 -1.604 1 92.81 566 PHE A C 1
ATOM 4549 O O . PHE A 1 566 ? 6.73 -5.258 -2.121 1 92.81 566 PHE A O 1
ATOM 4556 N N . VAL A 1 567 ? 5.703 -4.469 -0.353 1 93.69 567 VAL A N 1
ATOM 4557 C CA . VAL A 1 567 ? 5.961 -5.578 0.56 1 93.69 567 VAL A CA 1
ATOM 4558 C C . VAL A 1 567 ? 4.715 -5.863 1.394 1 93.69 567 VAL A C 1
ATOM 4560 O O . VAL A 1 567 ? 4.168 -4.961 2.035 1 93.69 567 VAL A O 1
ATOM 4563 N N . ALA A 1 568 ? 4.277 -7.227 1.421 1 94.94 568 ALA A N 1
ATOM 4564 C CA . ALA A 1 568 ? 3.082 -7.531 2.199 1 94.94 568 ALA A CA 1
ATOM 4565 C C . ALA A 1 568 ? 2.918 -9.039 2.387 1 94.94 568 ALA A C 1
ATOM 4567 O O . ALA A 1 568 ? 3.516 -9.828 1.651 1 94.94 568 ALA A O 1
ATOM 4568 N N . SER A 1 569 ? 2.195 -9.383 3.414 1 96.75 569 SER A N 1
ATOM 4569 C CA . SER A 1 569 ? 1.746 -10.758 3.605 1 96.75 569 SER A CA 1
ATOM 4570 C C . SER A 1 569 ? 0.381 -10.984 2.967 1 96.75 569 SER A C 1
ATOM 4572 O O . SER A 1 569 ? -0.634 -10.492 3.463 1 96.75 569 SER A O 1
ATOM 4574 N N . LEU A 1 570 ? 0.34 -11.828 1.938 1 97.94 570 LEU A N 1
ATOM 4575 C CA . LEU A 1 570 ? -0.873 -11.891 1.13 1 97.94 570 LEU A CA 1
ATOM 4576 C C . LEU A 1 570 ? -1.383 -13.328 1.033 1 97.94 570 LEU A C 1
ATOM 4578 O O . LEU A 1 570 ? -2.52 -13.562 0.615 1 97.94 570 LEU A O 1
ATOM 4582 N N . ASP A 1 571 ? -0.55 -14.273 1.394 1 98.69 571 ASP A N 1
ATOM 4583 C CA . ASP A 1 571 ? -0.854 -15.688 1.223 1 98.69 571 ASP A CA 1
ATOM 4584 C C . ASP A 1 571 ? -1.324 -16.312 2.535 1 98.69 571 ASP A C 1
ATOM 4586 O O . ASP A 1 571 ? -0.835 -15.953 3.609 1 98.69 571 ASP A O 1
ATOM 4590 N N . TYR A 1 572 ? -2.24 -17.297 2.398 1 98.62 572 TYR A N 1
ATOM 4591 C CA . TYR A 1 572 ? -2.857 -17.812 3.611 1 98.62 572 TYR A CA 1
ATOM 4592 C C . TYR A 1 572 ? -3.021 -19.328 3.531 1 98.62 572 TYR A C 1
ATOM 4594 O O . TYR A 1 572 ? -3.164 -19.891 2.439 1 98.62 572 TYR A O 1
ATOM 4602 N N . VAL A 1 573 ? -2.957 -19.969 4.637 1 98.81 573 VAL A N 1
ATOM 4603 C CA . VAL A 1 573 ? -3.477 -21.312 4.934 1 98.81 573 VAL A CA 1
ATOM 4604 C C . VAL A 1 573 ? -4.445 -21.234 6.109 1 98.81 573 VAL A C 1
ATOM 4606 O O . VAL A 1 573 ? -4.023 -21.172 7.266 1 98.81 573 VAL A O 1
ATOM 4609 N N . LEU A 1 574 ? -5.703 -21.234 5.77 1 98.81 574 LEU A N 1
ATOM 4610 C CA . LEU A 1 574 ? -6.746 -21.234 6.789 1 98.81 574 LEU A CA 1
ATOM 4611 C C . LEU A 1 574 ? -7.301 -22.641 6.992 1 98.81 574 LEU A C 1
ATOM 4613 O O . LEU A 1 574 ? -7.66 -23.312 6.027 1 98.81 574 LEU A O 1
ATOM 4617 N N . ILE A 1 575 ? -7.387 -23.062 8.258 1 98.62 575 ILE A N 1
ATOM 4618 C CA . ILE A 1 575 ? -7.828 -24.422 8.539 1 98.62 575 ILE A CA 1
ATOM 4619 C C . ILE A 1 575 ? -9.07 -24.391 9.422 1 98.62 575 ILE A C 1
ATOM 4621 O O . ILE A 1 575 ? -9.305 -23.406 10.141 1 98.62 575 ILE A O 1
ATOM 4625 N N . ASP A 1 576 ? -9.789 -25.422 9.336 1 97.06 576 ASP A N 1
ATOM 4626 C CA . ASP A 1 576 ? -10.961 -25.625 10.172 1 97.06 576 ASP A CA 1
ATOM 4627 C C . ASP A 1 576 ? -10.578 -25.703 11.648 1 97.06 576 ASP A C 1
ATOM 4629 O O . ASP A 1 576 ? -9.898 -26.641 12.062 1 97.06 576 ASP A O 1
ATOM 4633 N N . SER A 1 577 ? -11.086 -24.859 12.461 1 96.12 577 SER A N 1
ATOM 4634 C CA . SER A 1 577 ? -10.664 -24.797 13.859 1 96.12 577 SER A CA 1
ATOM 4635 C C . SER A 1 577 ? -11.336 -25.875 14.695 1 96.12 577 SER A C 1
ATOM 4637 O O . SER A 1 577 ? -10.891 -26.172 15.805 1 96.12 577 SER A O 1
ATOM 4639 N N . ASN A 1 578 ? -12.398 -26.453 14.195 1 95.75 578 ASN A N 1
ATOM 4640 C CA . ASN A 1 578 ? -13.117 -27.484 14.938 1 95.75 578 ASN A CA 1
ATOM 4641 C C . ASN A 1 578 ? -12.453 -28.844 14.805 1 95.75 578 ASN A C 1
ATOM 4643 O O . ASN A 1 578 ? -12.453 -29.641 15.75 1 95.75 578 ASN A O 1
ATOM 4647 N N . HIS A 1 579 ? -11.844 -29.078 13.664 1 96.38 579 HIS A N 1
ATOM 4648 C CA . HIS A 1 579 ? -11.391 -30.438 13.383 1 96.38 579 HIS A CA 1
ATOM 4649 C C . HIS A 1 579 ? -9.867 -30.516 13.352 1 96.38 579 HIS A C 1
ATOM 4651 O O . HIS A 1 579 ? -9.297 -31.594 13.492 1 96.38 579 HIS A O 1
ATOM 4657 N N . LEU A 1 580 ? -9.234 -29.391 13.102 1 97.75 580 LEU A N 1
ATOM 4658 C CA . LEU A 1 580 ? -7.789 -29.406 12.938 1 97.75 580 LEU A CA 1
ATOM 4659 C C . LEU A 1 580 ? -7.117 -28.453 13.922 1 97.75 580 LEU A C 1
ATOM 4661 O O . LEU A 1 580 ? -7.746 -27.5 14.391 1 97.75 580 LEU A O 1
ATOM 4665 N N . GLU A 1 581 ? -5.895 -28.703 14.273 1 97.88 581 GLU A N 1
ATOM 4666 C CA . GLU A 1 581 ? -5.055 -27.812 15.07 1 97.88 581 GLU A CA 1
ATOM 4667 C C . GLU A 1 581 ? -3.646 -27.719 14.492 1 97.88 581 GLU A C 1
ATOM 4669 O O . GLU A 1 581 ? -3.129 -28.688 13.93 1 97.88 58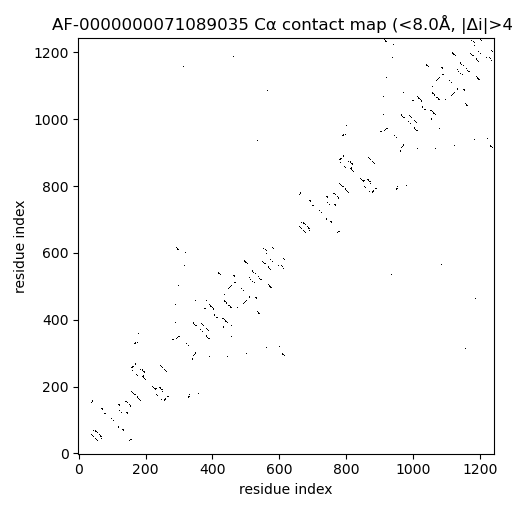1 GLU A O 1
ATOM 4674 N N . VAL A 1 582 ? -3.037 -26.594 14.68 1 98.12 582 VAL A N 1
ATOM 4675 C CA . VAL A 1 582 ? -1.71 -26.344 14.133 1 98.12 582 VAL A CA 1
ATOM 4676 C C . VAL A 1 582 ? -0.65 -26.984 15.023 1 98.12 582 VAL A C 1
ATOM 4678 O O . VAL A 1 582 ? -0.627 -26.75 16.234 1 98.12 582 VAL A O 1
ATOM 4681 N N . LEU A 1 583 ? 0.193 -27.766 14.445 1 97.31 583 LEU A N 1
ATOM 4682 C CA . LEU A 1 583 ? 1.324 -28.344 15.156 1 97.31 583 LEU A CA 1
ATOM 4683 C C . LEU A 1 583 ? 2.551 -27.438 15.062 1 97.31 583 LEU A C 1
ATOM 4685 O O . LEU A 1 583 ? 3.223 -27.188 16.062 1 97.31 583 LEU A O 1
ATOM 4689 N N . ARG A 1 584 ? 2.787 -27 13.891 1 97.12 584 ARG A N 1
ATOM 4690 C CA . ARG A 1 584 ? 3.92 -26.109 13.672 1 97.12 584 ARG A CA 1
ATOM 4691 C C . ARG A 1 584 ? 3.842 -25.438 12.305 1 97.12 584 ARG A C 1
ATOM 4693 O O . ARG A 1 584 ? 3.264 -26 11.367 1 97.12 584 ARG A O 1
ATOM 4700 N N . GLU A 1 585 ? 4.406 -24.25 12.227 1 98.06 585 GLU A N 1
ATOM 4701 C CA . GLU A 1 585 ? 4.645 -23.562 10.961 1 98.06 585 GLU A CA 1
ATOM 4702 C C . GLU A 1 585 ? 6.02 -23.906 10.391 1 98.06 585 GLU A C 1
ATOM 4704 O O . GLU A 1 585 ? 6.992 -24.031 11.141 1 98.06 585 GLU A O 1
ATOM 4709 N N . ILE A 1 586 ? 6.062 -24.188 9.125 1 98.25 586 ILE A N 1
ATOM 4710 C CA . ILE A 1 586 ? 7.375 -24.312 8.492 1 98.25 586 ILE A CA 1
ATOM 4711 C C . ILE A 1 586 ? 8.047 -22.938 8.422 1 98.25 586 ILE A C 1
ATOM 4713 O O . ILE A 1 586 ? 7.473 -21.984 7.879 1 98.25 586 ILE A O 1
ATOM 4717 N N . PRO A 1 587 ? 9.195 -22.797 8.938 1 97.5 587 PRO A N 1
ATOM 4718 C CA . PRO A 1 587 ? 9.828 -21.469 9.023 1 97.5 587 PRO A CA 1
ATOM 4719 C C . PRO A 1 587 ? 9.977 -20.797 7.66 1 97.5 587 PRO A C 1
ATOM 4721 O O . PRO A 1 587 ? 10.273 -21.469 6.668 1 97.5 587 PRO A O 1
ATOM 4724 N N . MET A 1 588 ? 9.789 -19.547 7.652 1 97.81 588 MET A N 1
ATOM 4725 C CA . MET A 1 588 ? 10.008 -18.75 6.449 1 97.81 588 MET A CA 1
ATOM 4726 C C . MET A 1 588 ? 11.5 -18.609 6.145 1 97.81 588 MET A C 1
ATOM 4728 O O . MET A 1 588 ? 12.336 -18.828 7.023 1 97.81 588 MET A O 1
ATOM 4732 N N . PRO A 1 589 ? 11.812 -18.266 4.871 1 97.19 589 PRO A N 1
ATOM 4733 C CA . PRO A 1 589 ? 13.227 -17.969 4.605 1 97.19 589 PRO A CA 1
ATOM 4734 C C . PRO A 1 589 ? 13.75 -16.797 5.426 1 97.19 589 PRO A C 1
ATOM 4736 O O . PRO A 1 589 ? 12.992 -15.875 5.738 1 97.19 589 PRO A O 1
ATOM 4739 N N . ASP A 1 590 ? 15.039 -16.906 5.723 1 96.06 590 ASP A N 1
ATOM 4740 C CA . ASP A 1 590 ? 15.672 -15.766 6.375 1 96.06 590 ASP A CA 1
ATOM 4741 C C . ASP A 1 590 ? 15.594 -14.516 5.5 1 96.06 590 ASP A C 1
ATOM 4743 O O . ASP A 1 590 ? 15.781 -14.586 4.285 1 96.06 590 ASP A O 1
ATOM 4747 N N . HIS A 1 591 ? 15.344 -13.438 6.148 1 95.06 591 HIS A N 1
ATOM 4748 C CA . HIS A 1 591 ? 15.234 -12.18 5.422 1 95.06 591 HIS A CA 1
ATOM 4749 C C . HIS A 1 591 ? 16.516 -11.875 4.645 1 95.06 591 HIS A C 1
ATOM 4751 O O . HIS A 1 591 ? 16.453 -11.352 3.529 1 95.06 591 HIS A O 1
ATOM 4757 N N . ASP A 1 592 ? 17.703 -12.188 5.168 1 95.31 592 ASP A N 1
ATOM 4758 C CA . ASP A 1 592 ? 18.984 -11.945 4.516 1 95.31 592 ASP A CA 1
ATOM 4759 C C . ASP A 1 592 ? 19.078 -12.727 3.207 1 95.31 592 ASP A C 1
ATOM 4761 O O . ASP A 1 592 ? 19.703 -12.266 2.25 1 95.31 592 ASP A O 1
ATOM 4765 N N . ASP A 1 593 ? 18.5 -13.914 3.178 1 96.5 593 ASP A N 1
ATOM 4766 C CA . ASP A 1 593 ? 18.484 -14.695 1.944 1 96.5 593 ASP A CA 1
ATOM 4767 C C . ASP A 1 593 ? 17.609 -14.039 0.885 1 96.5 593 ASP A C 1
ATOM 4769 O O . ASP A 1 593 ? 17.953 -14.039 -0.301 1 96.5 593 ASP A O 1
ATOM 4773 N N . VAL A 1 594 ? 16.5 -13.469 1.347 1 97 594 VAL A N 1
ATOM 4774 C CA . VAL A 1 594 ? 15.523 -12.867 0.441 1 97 594 VAL A CA 1
ATOM 4775 C C . VAL A 1 594 ? 16.125 -11.633 -0.231 1 97 594 VAL A C 1
ATOM 4777 O O . VAL A 1 594 ? 15.938 -11.414 -1.43 1 97 594 VAL A O 1
ATOM 4780 N N . ILE A 1 595 ? 16.938 -10.859 0.487 1 96.06 595 ILE A N 1
ATOM 4781 C CA . ILE A 1 595 ? 17.422 -9.594 -0.035 1 96.06 595 ILE A CA 1
ATOM 4782 C C . ILE A 1 595 ? 18.828 -9.773 -0.605 1 96.06 595 ILE A C 1
ATOM 4784 O O . ILE A 1 595 ? 19.453 -8.805 -1.053 1 96.06 595 ILE A O 1
ATOM 4788 N N . ALA A 1 596 ? 19.391 -11.031 -0.545 1 95.75 596 ALA A N 1
ATOM 4789 C CA . ALA A 1 596 ? 20.734 -11.273 -1.044 1 95.75 596 ALA A CA 1
ATOM 4790 C C . ALA A 1 596 ? 20.875 -10.852 -2.504 1 95.75 596 ALA A C 1
ATOM 4792 O O . ALA A 1 596 ? 21.938 -10.383 -2.926 1 95.75 596 ALA A O 1
ATOM 4793 N N . HIS A 1 597 ? 19.844 -11.078 -3.283 1 96.06 597 HIS A N 1
ATOM 4794 C CA . HIS A 1 597 ? 19.781 -10.617 -4.664 1 96.06 597 HIS A CA 1
ATOM 4795 C C . HIS A 1 597 ? 18.734 -9.531 -4.84 1 96.06 597 HIS A C 1
ATOM 4797 O O . HIS A 1 597 ? 17.922 -9.586 -5.773 1 96.06 597 HIS A O 1
ATOM 4803 N N . VAL A 1 598 ? 18.625 -8.617 -3.916 1 96.62 598 VAL A N 1
ATOM 4804 C CA . VAL A 1 598 ? 17.859 -7.379 -3.904 1 96.62 598 VAL A CA 1
ATOM 4805 C C . VAL A 1 598 ? 16.422 -7.668 -3.471 1 96.62 598 VAL A C 1
ATOM 4807 O O . VAL A 1 598 ? 15.945 -7.113 -2.479 1 96.62 598 VAL A O 1
ATOM 4810 N N . ALA A 1 599 ? 15.68 -8.477 -4.219 1 97.94 599 ALA A N 1
ATOM 4811 C CA . ALA A 1 599 ? 14.273 -8.758 -3.947 1 97.94 599 ALA A CA 1
ATOM 4812 C C . ALA A 1 599 ? 13.789 -9.961 -4.758 1 97.94 599 ALA A C 1
ATOM 4814 O O . ALA A 1 599 ? 14.594 -10.695 -5.336 1 97.94 599 ALA A O 1
ATOM 4815 N N . LEU A 1 600 ? 12.469 -10.203 -4.664 1 98.31 600 LEU A N 1
ATOM 4816 C CA . LEU A 1 600 ? 11.875 -11.336 -5.367 1 98.31 600 LEU A CA 1
ATOM 4817 C C . LEU A 1 600 ? 11.227 -10.883 -6.672 1 98.31 600 LEU A C 1
ATOM 4819 O O . LEU A 1 600 ? 10.711 -9.766 -6.762 1 98.31 600 LEU A O 1
ATOM 4823 N N . PRO A 1 601 ? 11.25 -11.828 -7.664 1 98.12 601 PRO A N 1
ATOM 4824 C CA . PRO A 1 601 ? 12.047 -13.047 -7.84 1 98.12 601 PRO A CA 1
ATOM 4825 C C . PRO A 1 601 ? 13.523 -12.75 -8.125 1 98.12 601 PRO A C 1
ATOM 4827 O O . PRO A 1 601 ? 13.891 -11.594 -8.328 1 98.12 601 PRO A O 1
ATOM 4830 N N . ASN A 1 602 ? 14.281 -13.727 -8.039 1 97.62 602 ASN A N 1
ATOM 4831 C CA . ASN A 1 602 ? 15.703 -13.602 -8.359 1 97.62 602 ASN A CA 1
ATOM 4832 C C . ASN A 1 602 ? 16.312 -14.961 -8.727 1 97.62 602 ASN A C 1
ATOM 4834 O O . ASN A 1 602 ? 15.586 -15.898 -9.055 1 97.62 602 ASN A O 1
ATOM 4838 N N . GLU A 1 603 ? 17.594 -15.164 -8.703 1 95.06 603 GLU A N 1
ATOM 4839 C CA . GLU A 1 603 ? 18.297 -16.344 -9.211 1 95.06 603 GLU A CA 1
ATOM 4840 C C . GLU A 1 603 ? 18.016 -17.562 -8.344 1 95.06 603 GLU A C 1
ATOM 4842 O O . GLU A 1 603 ? 18.172 -18.703 -8.805 1 95.06 603 GLU A O 1
ATOM 4847 N N . VAL A 1 604 ? 17.578 -17.266 -7.102 1 96.56 604 VAL A N 1
ATOM 4848 C CA . VAL A 1 604 ? 17.453 -18.422 -6.211 1 96.56 604 VAL A CA 1
ATOM 4849 C C . VAL A 1 604 ? 16.016 -18.531 -5.711 1 96.56 604 VAL A C 1
ATOM 4851 O O . VAL A 1 604 ? 15.648 -19.516 -5.059 1 96.56 604 VAL A O 1
ATOM 4854 N N . PHE A 1 605 ? 15.172 -17.516 -5.977 1 98.12 605 PHE A N 1
ATOM 4855 C CA . PHE A 1 605 ? 13.734 -17.516 -5.699 1 98.12 605 PHE A CA 1
ATOM 4856 C C . PHE A 1 605 ? 12.938 -17.344 -6.984 1 98.12 605 PHE A C 1
ATOM 4858 O O . PHE A 1 605 ? 12.906 -16.25 -7.559 1 98.12 605 PHE A O 1
ATOM 4865 N N . PRO A 1 606 ? 12.211 -18.312 -7.379 1 97.38 606 PRO A N 1
ATOM 4866 C CA . PRO A 1 606 ? 11.594 -18.312 -8.711 1 97.38 606 PRO A CA 1
ATOM 4867 C C . PRO A 1 606 ? 10.289 -17.516 -8.75 1 97.38 606 PRO A C 1
ATOM 4869 O O . PRO A 1 606 ? 9.711 -17.328 -9.828 1 97.38 606 PRO A O 1
ATOM 4872 N N . SER A 1 607 ? 9.758 -17.078 -7.668 1 98.69 607 SER A N 1
ATOM 4873 C CA . SER A 1 607 ? 8.5 -16.344 -7.594 1 98.69 607 SER A CA 1
ATOM 4874 C C . SER A 1 607 ? 8.656 -15.062 -6.781 1 98.69 607 SER A C 1
ATOM 4876 O O . SER A 1 607 ? 9.562 -14.961 -5.949 1 98.69 607 SER A O 1
ATOM 4878 N N . ASP A 1 608 ? 7.797 -14.078 -7.062 1 98.5 608 ASP A N 1
ATOM 4879 C CA . ASP A 1 608 ? 7.785 -12.859 -6.254 1 98.5 608 ASP A CA 1
ATOM 4880 C C . ASP A 1 608 ? 7.066 -13.094 -4.926 1 98.5 608 ASP A C 1
ATOM 4882 O O . ASP A 1 608 ? 7.008 -12.203 -4.078 1 98.5 608 ASP A O 1
ATOM 4886 N N . HIS A 1 609 ? 6.516 -14.297 -4.703 1 98.81 609 HIS A N 1
ATOM 4887 C CA . HIS A 1 609 ? 5.945 -14.734 -3.436 1 98.81 609 HIS A CA 1
ATOM 4888 C C . HIS A 1 609 ? 6.789 -15.836 -2.805 1 98.81 609 HIS A C 1
ATOM 4890 O O . HIS A 1 609 ? 7.594 -16.469 -3.486 1 98.81 609 HIS A O 1
ATOM 4896 N N . LEU A 1 610 ? 6.617 -15.992 -1.544 1 98.69 610 LEU A N 1
ATOM 4897 C CA . LEU A 1 610 ? 7.191 -17.094 -0.792 1 98.69 610 LEU A CA 1
ATOM 4898 C C . LEU A 1 610 ? 6.121 -18.125 -0.433 1 98.69 610 LEU A C 1
ATOM 4900 O O . LEU A 1 610 ? 4.992 -17.75 -0.106 1 98.69 610 LEU A O 1
ATOM 4904 N N . ALA A 1 611 ? 6.5 -19.359 -0.523 1 98.69 611 ALA A N 1
ATOM 4905 C CA . ALA A 1 611 ? 5.586 -20.406 -0.091 1 98.69 611 ALA A CA 1
ATOM 4906 C C . ALA A 1 611 ? 5.359 -20.359 1.418 1 98.69 611 ALA A C 1
ATOM 4908 O O . ALA A 1 611 ? 6.293 -20.094 2.182 1 98.69 611 ALA A O 1
ATOM 4909 N N . ILE A 1 612 ? 4.145 -20.625 1.817 1 98.62 612 ILE A N 1
ATOM 4910 C CA . ILE A 1 612 ? 3.869 -20.766 3.242 1 98.62 612 ILE A CA 1
ATOM 4911 C C . ILE A 1 612 ? 3.35 -22.172 3.531 1 98.62 612 ILE A C 1
ATOM 4913 O O . ILE A 1 612 ? 2.609 -22.734 2.729 1 98.62 612 ILE A O 1
ATOM 4917 N N . GLY A 1 613 ? 3.832 -22.75 4.641 1 98.44 613 GLY A N 1
ATOM 4918 C CA . GLY A 1 613 ? 3.475 -24.125 4.957 1 98.44 613 GLY A CA 1
ATOM 4919 C C . GLY A 1 613 ? 3.369 -24.391 6.445 1 98.44 613 GLY A C 1
ATOM 4920 O O . GLY A 1 613 ? 3.92 -23.641 7.254 1 98.44 613 GLY A O 1
ATOM 4921 N N . CYS A 1 614 ? 2.646 -25.422 6.773 1 98.69 614 CYS A N 1
ATOM 4922 C CA . CYS A 1 614 ? 2.455 -25.797 8.164 1 98.69 614 CYS A CA 1
ATOM 4923 C C . CYS A 1 614 ? 2.098 -27.281 8.281 1 98.69 614 CYS A C 1
ATOM 4925 O O . CYS A 1 614 ? 1.67 -27.891 7.301 1 98.69 614 CYS A O 1
ATOM 4927 N N . ASP A 1 615 ? 2.354 -27.828 9.43 1 98.56 615 ASP A N 1
ATOM 4928 C CA . ASP A 1 615 ? 1.853 -29.125 9.844 1 98.56 615 ASP A CA 1
ATOM 4929 C C . ASP A 1 615 ? 0.646 -28.984 10.773 1 98.56 615 ASP A C 1
ATOM 4931 O O . ASP A 1 615 ? 0.688 -28.234 11.742 1 98.56 615 ASP A O 1
ATOM 4935 N N . VAL A 1 616 ? -0.387 -29.688 10.359 1 98.31 616 VAL A N 1
ATOM 4936 C CA . VAL A 1 616 ? -1.588 -29.656 11.188 1 98.31 616 VAL A CA 1
ATOM 4937 C C . VAL A 1 616 ? -1.979 -31.078 11.57 1 98.31 616 VAL A C 1
ATOM 4939 O O . VAL A 1 616 ? -1.531 -32.031 10.945 1 98.31 616 VAL A O 1
ATOM 4942 N N . ARG A 1 617 ? -2.76 -31.219 12.641 1 97.19 617 ARG A N 1
ATOM 4943 C CA . ARG A 1 617 ? -3.219 -32.531 13.062 1 97.19 617 ARG A CA 1
ATOM 4944 C C . ARG A 1 617 ? -4.719 -32.531 13.344 1 97.19 617 ARG A C 1
ATOM 4946 O O . ARG A 1 617 ? -5.285 -31.484 13.688 1 97.19 617 ARG A O 1
ATOM 4953 N N . TRP A 1 618 ? -5.324 -33.719 13.141 1 95.56 618 TRP A N 1
ATOM 4954 C CA . TRP A 1 618 ? -6.727 -33.906 13.508 1 95.56 618 TRP A CA 1
ATOM 4955 C C . TRP A 1 618 ? -6.914 -33.812 15.016 1 95.56 618 TRP A C 1
ATOM 4957 O O . TRP A 1 618 ? -6.133 -34.375 15.781 1 95.56 618 TRP A O 1
ATOM 4967 N N . LYS A 1 619 ? -7.906 -33.031 15.383 1 93.75 619 LYS A N 1
ATOM 4968 C CA . LYS A 1 619 ? -8.234 -32.938 16.797 1 93.75 619 LYS A CA 1
ATOM 4969 C C . LYS A 1 619 ? -8.883 -34.25 17.281 1 93.75 619 LYS A C 1
ATOM 4971 O O . LYS A 1 619 ? -9.609 -34.906 16.531 1 93.75 619 LYS A O 1
ATOM 4976 N N . ASN A 1 620 ? -8.539 -34.594 18.578 1 81.5 620 ASN A N 1
ATOM 4977 C CA . ASN A 1 620 ? -9.133 -35.781 19.188 1 81.5 620 ASN A CA 1
ATOM 4978 C C . ASN A 1 620 ? -10.547 -35.5 19.688 1 81.5 620 ASN A C 1
ATOM 4980 O O . ASN A 1 620 ? -10.789 -34.5 20.359 1 81.5 620 ASN A O 1
ATOM 4984 N N . THR A 1 621 ? -11.562 -35.75 18.984 1 56.81 621 THR A N 1
ATOM 4985 C CA . THR A 1 621 ? -12.867 -35.688 19.625 1 56.81 621 THR A CA 1
ATOM 4986 C C . THR A 1 621 ? -13.031 -36.781 20.656 1 56.81 621 THR A C 1
ATOM 4988 O O . THR A 1 621 ? -12.508 -37.875 20.484 1 56.81 621 THR A O 1
ATOM 4991 N N . MET B 1 1 ? 36.844 51.125 13.492 1 14.51 1 MET B N 1
ATOM 4992 C CA . MET B 1 1 ? 37.031 52.344 14.242 1 14.51 1 MET B CA 1
ATOM 4993 C C . MET B 1 1 ? 36.125 52.375 15.477 1 14.51 1 MET B C 1
ATOM 4995 O O . MET B 1 1 ? 34.969 52 15.398 1 14.51 1 MET B O 1
ATOM 4999 N N . LYS B 1 2 ? 36.812 52.656 16.875 1 16.47 2 LYS B N 1
ATOM 5000 C CA . LYS B 1 2 ? 37.188 52.469 18.281 1 16.47 2 LYS B CA 1
ATOM 5001 C C . LYS B 1 2 ? 36.375 53.375 19.188 1 16.47 2 LYS B C 1
ATOM 5003 O O . LYS B 1 2 ? 35.844 52.938 20.203 1 16.47 2 LYS B O 1
ATOM 5008 N N . LEU B 1 3 ? 36.375 54.844 18.984 1 15.56 3 LEU B N 1
ATOM 5009 C CA . LEU B 1 3 ? 36.625 55.938 19.906 1 15.56 3 LEU B CA 1
ATOM 5010 C C . LEU B 1 3 ? 35.312 56.594 20.344 1 15.56 3 LEU B C 1
ATOM 5012 O O . LEU B 1 3 ? 35.188 57.062 21.484 1 15.56 3 LEU B O 1
ATOM 5016 N N . LEU B 1 4 ? 34.219 56.812 19.594 1 16.8 4 LEU B N 1
ATOM 5017 C CA . LEU B 1 4 ? 33.594 58.125 19.609 1 16.8 4 LEU B CA 1
ATOM 5018 C C . LEU B 1 4 ? 32.781 58.344 20.875 1 16.8 4 LEU B C 1
ATOM 5020 O O . LEU B 1 4 ? 32.094 59.375 21.031 1 16.8 4 LEU B O 1
ATOM 5024 N N . ARG B 1 5 ? 32.469 57.25 21.734 1 18.23 5 ARG B N 1
ATOM 5025 C CA . ARG B 1 5 ? 31.25 57.281 22.516 1 18.23 5 ARG B CA 1
ATOM 5026 C C . ARG B 1 5 ? 31.406 58.188 23.734 1 18.23 5 ARG B C 1
ATOM 5028 O O . ARG B 1 5 ? 31.391 57.719 24.875 1 18.23 5 ARG B O 1
ATOM 5035 N N . TYR B 1 6 ? 32.281 59.25 23.5 1 17.09 6 TYR B N 1
ATOM 5036 C CA . TYR B 1 6 ? 32.875 59.969 24.625 1 17.09 6 TYR B CA 1
ATOM 5037 C C . TYR B 1 6 ? 31.781 60.719 25.422 1 17.09 6 TYR B C 1
ATOM 5039 O O . TYR B 1 6 ? 31.672 60.531 26.641 1 17.09 6 TYR B O 1
ATOM 5047 N N . ILE B 1 7 ? 31.344 62.062 25.141 1 16.97 7 ILE B N 1
ATOM 5048 C CA . ILE B 1 7 ? 31.641 63.188 26.016 1 16.97 7 ILE B CA 1
ATOM 5049 C C . ILE B 1 7 ? 30.406 63.594 26.797 1 16.97 7 ILE B C 1
ATOM 5051 O O . ILE B 1 7 ? 30.5 64.188 27.875 1 16.97 7 ILE B O 1
ATOM 5055 N N . GLN B 1 8 ? 29.062 63.438 26.406 1 17.31 8 GLN B N 1
ATOM 5056 C CA . GLN B 1 8 ? 28.219 64.625 26.547 1 17.31 8 GLN B CA 1
ATOM 5057 C C . GLN B 1 8 ? 27.688 64.75 27.969 1 17.31 8 GLN B C 1
ATOM 5059 O O . GLN B 1 8 ? 26.516 64.5 28.234 1 17.31 8 GLN B O 1
ATOM 5064 N N . ASN B 1 9 ? 28.375 64.5 29.078 1 17.23 9 ASN B N 1
ATOM 5065 C CA . ASN B 1 9 ? 27.688 64.25 30.359 1 17.23 9 ASN B CA 1
ATOM 5066 C C . ASN B 1 9 ? 27.266 65.562 31 1 17.23 9 ASN B C 1
ATOM 5068 O O . ASN B 1 9 ? 26.891 65.625 32.156 1 17.23 9 ASN B O 1
ATOM 5072 N N . ALA B 1 10 ? 27.625 66.75 30.25 1 16.55 10 ALA B N 1
ATOM 5073 C CA . ALA B 1 10 ? 28.047 67.688 31.266 1 16.55 10 ALA B CA 1
ATOM 5074 C C . ALA B 1 10 ? 26.844 68.25 32.062 1 16.55 10 ALA B C 1
ATOM 5076 O O . ALA B 1 10 ? 26.844 68.188 33.281 1 16.55 10 ALA B O 1
ATOM 5077 N N . LEU B 1 11 ? 26.312 69.625 31.906 1 17.2 11 LEU B N 1
ATOM 5078 C CA . LEU B 1 11 ? 26.344 70.688 32.844 1 17.2 11 LEU B CA 1
ATOM 5079 C C . LEU B 1 11 ? 24.984 70.875 33.5 1 17.2 11 LEU B C 1
ATOM 5081 O O . LEU B 1 11 ? 23.984 71.125 32.844 1 17.2 11 LEU B O 1
ATOM 5085 N N . ALA B 1 12 ? 24.656 70.312 34.656 1 18.34 12 ALA B N 1
ATOM 5086 C CA . ALA B 1 12 ? 23.453 70.188 35.469 1 18.34 12 ALA B CA 1
ATOM 5087 C C . ALA B 1 12 ? 23.109 71.5 36.125 1 18.34 12 ALA B C 1
ATOM 5089 O O . ALA B 1 12 ? 23.266 71.688 37.344 1 18.34 12 ALA B O 1
ATOM 5090 N N . VAL B 1 13 ? 23.375 72.688 35.375 1 17.72 13 VAL B N 1
ATOM 5091 C CA . VAL B 1 13 ? 23.406 73.812 36.312 1 17.72 13 VAL B CA 1
ATOM 5092 C C . VAL B 1 13 ? 22.031 74 36.938 1 17.72 13 VAL B C 1
ATOM 5094 O O . VAL B 1 13 ? 21 73.812 36.281 1 17.72 13 VAL B O 1
ATOM 5097 N N . ILE B 1 14 ? 21.953 74.438 38.219 1 19.23 14 ILE B N 1
ATOM 5098 C CA . ILE B 1 14 ? 21.141 74.375 39.438 1 19.23 14 ILE B CA 1
ATOM 5099 C C . ILE B 1 14 ? 20.125 75.5 39.438 1 19.23 14 ILE B C 1
ATOM 5101 O O . ILE B 1 14 ? 19.406 75.688 40.438 1 19.23 14 ILE B O 1
ATOM 5105 N N . VAL B 1 15 ? 19.797 76.125 38.281 1 19.47 15 VAL B N 1
ATOM 5106 C CA . VAL B 1 15 ? 19.391 77.5 38.594 1 19.47 15 VAL B CA 1
ATOM 5107 C C . VAL B 1 15 ? 18.094 77.438 39.406 1 19.47 15 VAL B C 1
ATOM 5109 O O . VAL B 1 15 ? 17.203 76.625 39.125 1 19.47 15 VAL B O 1
ATOM 5112 N N . PRO B 1 16 ? 18.047 78.438 40.344 1 19.47 16 PRO B N 1
ATOM 5113 C CA . PRO B 1 16 ? 17.219 78.562 41.562 1 19.47 16 PRO B CA 1
ATOM 5114 C C . PRO B 1 16 ? 15.766 78.875 41.219 1 19.47 16 PRO B C 1
ATOM 5116 O O . PRO B 1 16 ? 15.461 79.312 40.125 1 19.47 16 PRO B O 1
ATOM 5119 N N . ARG B 1 17 ? 14.844 78.75 42.219 1 19.64 17 ARG B N 1
ATOM 5120 C CA . ARG B 1 17 ? 13.461 78.375 42.5 1 19.64 17 ARG B CA 1
ATOM 5121 C C . ARG B 1 17 ? 12.539 79.562 42.438 1 19.64 17 ARG B C 1
ATOM 5123 O O . ARG B 1 17 ? 11.383 79.5 42.844 1 19.64 17 ARG B O 1
ATOM 5130 N N . GLY B 1 18 ? 12.961 80.625 41.625 1 18.78 18 GLY B N 1
ATOM 5131 C CA . GLY B 1 18 ? 12.266 81.812 42.062 1 18.78 18 GLY B CA 1
ATOM 5132 C C . GLY B 1 18 ? 10.758 81.75 41.938 1 18.78 18 GLY B C 1
ATOM 5133 O O . GLY B 1 18 ? 10.25 80.875 41.219 1 18.78 18 GLY B O 1
ATOM 5134 N N . ARG B 1 19 ? 10.016 82.75 42.562 1 19.97 19 ARG B N 1
ATOM 5135 C CA . ARG B 1 19 ? 8.734 82.875 43.25 1 19.97 19 ARG B CA 1
ATOM 5136 C C . ARG B 1 19 ? 7.578 82.875 42.281 1 19.97 19 ARG B C 1
ATOM 5138 O O . ARG B 1 19 ? 7.785 83.125 41.062 1 19.97 19 ARG B O 1
ATOM 5145 N N . GLN B 1 20 ? 6.367 83.562 42.656 1 18.66 20 GLN B N 1
ATOM 5146 C CA . GLN B 1 20 ? 4.988 83.188 42.969 1 18.66 20 GLN B CA 1
ATOM 5147 C C . GLN B 1 20 ? 4.051 83.562 41.812 1 18.66 20 GLN B C 1
ATOM 5149 O O . GLN B 1 20 ? 3.16 82.812 41.438 1 18.66 20 GLN B O 1
ATOM 5154 N N . GLY B 1 21 ? 4.02 84.812 41.312 1 21.67 21 GLY B N 1
ATOM 5155 C CA . GLY B 1 21 ? 2.803 85.625 41.25 1 21.67 21 GLY B CA 1
ATOM 5156 C C . GLY B 1 21 ? 1.971 85.375 40.031 1 21.67 21 GLY B C 1
ATOM 5157 O O . GLY B 1 21 ? 2.512 85.25 38.906 1 21.67 21 GLY B O 1
ATOM 5158 N N . THR B 1 22 ? 0.787 84.688 40.188 1 19.58 22 THR B N 1
ATOM 5159 C CA . THR B 1 22 ? -0.183 84.062 39.312 1 19.58 22 THR B CA 1
ATOM 5160 C C . THR B 1 22 ? -0.899 85.125 38.469 1 19.58 22 THR B C 1
ATOM 5162 O O . THR B 1 22 ? -1.887 84.812 37.781 1 19.58 22 THR B O 1
ATOM 5165 N N . LEU B 1 23 ? -0.302 86.062 38.062 1 19.77 23 LEU B N 1
ATOM 5166 C CA . LEU B 1 23 ? -1.221 87.125 37.656 1 19.77 23 LEU B CA 1
ATOM 5167 C C . LEU B 1 23 ? -2.02 86.688 36.438 1 19.77 23 LEU B C 1
ATOM 5169 O O . LEU B 1 23 ? -3.088 87.25 36.156 1 19.77 23 LEU B O 1
ATOM 5173 N N . PRO B 1 24 ? -1.772 85.625 35.594 1 19.66 24 PRO B N 1
ATOM 5174 C CA . PRO B 1 24 ? -2.055 86.125 34.219 1 19.66 24 PRO B CA 1
ATOM 5175 C C . PRO B 1 24 ? -3.537 86.375 34 1 19.66 24 PRO B C 1
ATOM 5177 O O . PRO B 1 24 ? -4.387 85.875 34.75 1 19.66 24 PRO B O 1
ATOM 5180 N N . LEU B 1 25 ? -3.785 87.312 33.062 1 21.33 25 LEU B N 1
ATOM 5181 C CA . LEU B 1 25 ? -4.805 88 32.25 1 21.33 25 LEU B CA 1
ATOM 5182 C C . LEU B 1 25 ? -5.652 87 31.5 1 21.33 25 LEU B C 1
ATOM 5184 O O . LEU B 1 25 ? -5.133 86.188 30.703 1 21.33 25 LEU B O 1
ATOM 5188 N N . LYS B 1 26 ? -6.672 86.5 32.094 1 20.45 26 LYS B N 1
ATOM 5189 C CA . LYS B 1 26 ? -7.688 85.562 31.578 1 20.45 26 LYS B CA 1
ATOM 5190 C C . LYS B 1 26 ? -8.289 86.125 30.281 1 20.45 26 LYS B C 1
ATOM 5192 O O . LYS B 1 26 ? -9.055 87.062 30.297 1 20.45 26 LYS B O 1
ATOM 5197 N N . LEU B 1 27 ? -7.418 86.188 29.234 1 20.19 27 LEU B N 1
ATOM 5198 C CA . LEU B 1 27 ? -8.055 86.562 27.969 1 20.19 27 LEU B CA 1
ATOM 5199 C C . LEU B 1 27 ? -9.25 85.688 27.688 1 20.19 27 LEU B C 1
ATOM 5201 O O . LEU B 1 27 ? -9.141 84.438 27.781 1 20.19 27 LEU B O 1
ATOM 5205 N N . ALA B 1 28 ? -10.469 86.125 27.828 1 22.14 28 ALA B N 1
ATOM 5206 C CA . ALA B 1 28 ? -11.789 85.5 27.594 1 22.14 28 ALA B CA 1
ATOM 5207 C C . ALA B 1 28 ? -11.867 84.875 26.203 1 22.14 28 ALA B C 1
ATOM 5209 O O . ALA B 1 28 ? -11.836 85.562 25.188 1 22.14 28 ALA B O 1
ATOM 5210 N N . ARG B 1 29 ? -11.094 83.875 25.906 1 22.98 29 ARG B N 1
ATOM 5211 C CA . ARG B 1 29 ? -11.234 83.375 24.562 1 22.98 29 ARG B CA 1
ATOM 5212 C C . ARG B 1 29 ? -12.695 83.062 24.234 1 22.98 29 ARG B C 1
ATOM 5214 O O . ARG B 1 29 ? -13.367 82.375 25 1 22.98 29 ARG B O 1
ATOM 5221 N N . ARG B 1 30 ? -13.375 83.812 23.531 1 23.7 30 ARG B N 1
ATOM 5222 C CA . ARG B 1 30 ? -14.688 83.688 22.906 1 23.7 30 ARG B CA 1
ATOM 5223 C C . ARG B 1 30 ? -14.852 82.312 22.234 1 23.7 30 ARG B C 1
ATOM 5225 O O . ARG B 1 30 ? -14.016 81.938 21.422 1 23.7 30 ARG B O 1
ATOM 5232 N N . SER B 1 31 ? -15.5 81.438 22.984 1 23.11 31 SER B N 1
ATOM 5233 C CA . SER B 1 31 ? -15.883 80.062 22.562 1 23.11 31 SER B CA 1
ATOM 5234 C C . SER B 1 31 ? -16.484 80.125 21.156 1 23.11 31 SER B C 1
ATOM 5236 O O . SER B 1 31 ? -17.484 80.812 20.906 1 23.11 31 SER B O 1
ATOM 5238 N N . LEU B 1 32 ? -15.742 80.188 20.094 1 27.88 32 LEU B N 1
ATOM 5239 C CA . LEU B 1 32 ? -16.391 80 18.797 1 27.88 32 LEU B CA 1
ATOM 5240 C C . LEU B 1 32 ? -17.5 78.938 18.859 1 27.88 32 LEU B C 1
ATOM 5242 O O . LEU B 1 32 ? -17.391 78 19.609 1 27.88 32 LEU B O 1
ATOM 5246 N N . PRO B 1 33 ? -18.75 79.25 18.469 1 28.91 33 PRO B N 1
ATOM 5247 C CA . PRO B 1 33 ? -19.906 78.375 18.531 1 28.91 33 PRO B CA 1
ATOM 5248 C C . PRO B 1 33 ? -19.562 76.938 18.078 1 28.91 33 PRO B C 1
ATOM 5250 O O . PRO B 1 33 ? -18.812 76.75 17.109 1 28.91 33 PRO B O 1
ATOM 5253 N N . GLY B 1 34 ? -19.469 76 18.953 1 30.05 34 GLY B N 1
ATOM 5254 C CA . GLY B 1 34 ? -19.297 74.562 18.922 1 30.05 34 GLY B CA 1
ATOM 5255 C C . GLY B 1 34 ? -20.109 73.875 17.844 1 30.05 34 GLY B C 1
ATOM 5256 O O . GLY B 1 34 ? -20.109 72.625 17.734 1 30.05 34 GLY B O 1
ATOM 5257 N N . SER B 1 35 ? -21.188 74.562 17.328 1 32.56 35 SER B N 1
ATOM 5258 C CA . SER B 1 35 ? -22.141 73.875 16.438 1 32.56 35 SER B CA 1
ATOM 5259 C C . SER B 1 35 ? -21.484 73.5 15.117 1 32.56 35 SER B C 1
ATOM 5261 O O . SER B 1 35 ? -22.078 72.75 14.328 1 32.56 35 SER B O 1
ATOM 5263 N N . LEU B 1 36 ? -20.578 74.25 14.641 1 34.56 36 LEU B N 1
ATOM 5264 C CA . LEU B 1 36 ? -20.062 73.938 13.312 1 34.56 36 LEU B CA 1
ATOM 5265 C C . LEU B 1 36 ? -19.266 72.625 13.312 1 34.56 36 LEU B C 1
ATOM 5267 O O . LEU B 1 36 ? -18.922 72.125 12.25 1 34.56 36 LEU B O 1
ATOM 5271 N N . LEU B 1 37 ? -18.609 72.25 14.344 1 38.16 37 LEU B N 1
ATOM 5272 C CA . LEU B 1 37 ? -17.766 71.062 14.406 1 38.16 37 LEU B CA 1
ATOM 5273 C C . LEU B 1 37 ? -18.609 69.812 14.336 1 38.16 37 LEU B C 1
ATOM 5275 O O . LEU B 1 37 ? -18.078 68.75 14.164 1 38.16 37 LEU B O 1
ATOM 5279 N N . ASP B 1 38 ? -19.766 69.875 14.859 1 42.94 38 ASP B N 1
ATOM 5280 C CA . ASP B 1 38 ? -20.609 68.688 14.945 1 42.94 38 ASP B CA 1
ATOM 5281 C C . ASP B 1 38 ? -20.859 68.062 13.562 1 42.94 38 ASP B C 1
ATOM 5283 O O . ASP B 1 38 ? -21.234 66.875 13.445 1 42.94 38 ASP B O 1
ATOM 5287 N N . LYS B 1 39 ? -20.922 68.875 12.438 1 54.34 39 LYS B N 1
ATOM 5288 C CA . LYS B 1 39 ? -21.375 68.375 11.148 1 54.34 39 LYS B CA 1
ATOM 5289 C C . LYS B 1 39 ? -20.203 68.062 10.234 1 54.34 39 LYS B C 1
ATOM 5291 O O . LYS B 1 39 ? -20.344 68.062 9.008 1 54.34 39 LYS B O 1
ATOM 5296 N N . MET B 1 40 ? -19.016 68.125 10.742 1 69.31 40 MET B N 1
ATOM 5297 C CA . MET B 1 40 ? -17.938 67.938 9.773 1 69.31 40 MET B CA 1
ATOM 5298 C C . MET B 1 40 ? -17.812 66.438 9.445 1 69.31 40 MET B C 1
ATOM 5300 O O . MET B 1 40 ? -17.719 65.625 10.352 1 69.31 40 MET B O 1
ATOM 5304 N N . GLY B 1 41 ? -17.969 66.125 8.25 1 84.31 41 GLY B N 1
ATOM 5305 C CA . GLY B 1 41 ? -17.719 64.75 7.797 1 84.31 41 GLY B CA 1
ATOM 5306 C C . GLY B 1 41 ? -16.25 64.375 7.781 1 84.31 41 GLY B C 1
ATOM 5307 O O . GLY B 1 41 ? -15.406 65.125 8.203 1 84.31 41 GLY B O 1
ATOM 5308 N N . ARG B 1 42 ? -15.961 63.188 7.621 1 88.5 42 ARG B N 1
ATOM 5309 C CA . ARG B 1 42 ? -14.586 62.719 7.508 1 88.5 42 ARG B CA 1
ATOM 5310 C C . ARG B 1 42 ? -14.258 62.312 6.078 1 88.5 42 ARG B C 1
ATOM 5312 O O . ARG B 1 42 ? -15.102 61.719 5.391 1 88.5 42 ARG B O 1
ATOM 5319 N N . ALA B 1 43 ? -13.086 62.781 5.637 1 91.75 43 ALA B N 1
ATOM 5320 C CA . ALA B 1 43 ? -12.523 62.312 4.375 1 91.75 43 ALA B CA 1
ATOM 5321 C C . ALA B 1 43 ? -11.297 61.438 4.617 1 91.75 43 ALA B C 1
ATOM 5323 O O . ALA B 1 43 ? -10.305 61.875 5.188 1 91.75 43 ALA B O 1
ATOM 5324 N N . TYR B 1 44 ? -11.406 60.25 4.156 1 91.81 44 TYR B N 1
ATOM 5325 C CA . TYR B 1 44 ? -10.328 59.281 4.383 1 91.81 44 TYR B CA 1
ATOM 5326 C C . TYR B 1 44 ? -9.375 59.25 3.193 1 91.81 44 TYR B C 1
ATOM 5328 O O . TYR B 1 44 ? -9.812 59.125 2.047 1 91.81 44 TYR B O 1
ATOM 5336 N N . VAL B 1 45 ? -8.078 59.406 3.531 1 94.44 45 VAL B N 1
ATOM 5337 C CA . VAL B 1 45 ? -7.059 59.375 2.49 1 94.44 45 VAL B CA 1
ATOM 5338 C C . VAL B 1 45 ? -6.031 58.312 2.793 1 94.44 45 VAL B C 1
ATOM 5340 O O . VAL B 1 45 ? -5.438 58.281 3.873 1 94.44 45 VAL B O 1
ATOM 5343 N N . ARG B 1 46 ? -5.91 57.312 1.93 1 94.06 46 ARG B N 1
ATOM 5344 C CA . ARG B 1 46 ? -4.871 56.312 2.027 1 94.06 46 ARG B CA 1
ATOM 5345 C C . ARG B 1 46 ? -3.666 56.656 1.166 1 94.06 46 ARG B C 1
ATOM 5347 O O . ARG B 1 46 ? -3.77 56.719 -0.061 1 94.06 46 ARG B O 1
ATOM 5354 N N . CYS B 1 47 ? -2.562 56.969 1.775 1 94.19 47 CYS B N 1
ATOM 5355 C CA . CYS B 1 47 ? -1.328 57.344 1.104 1 94.19 47 CYS B CA 1
ATOM 5356 C C . CYS B 1 47 ? -0.133 56.594 1.682 1 94.19 47 CYS B C 1
ATOM 5358 O O . CYS B 1 47 ? 0.38 56.969 2.742 1 94.19 47 CYS B O 1
ATOM 5360 N N . VAL B 1 48 ? 0.266 55.562 0.97 1 92.31 48 VAL B N 1
ATOM 5361 C CA . VAL B 1 48 ? 1.337 54.719 1.45 1 92.31 48 VAL B CA 1
ATOM 5362 C C . VAL B 1 48 ? 2.623 55 0.681 1 92.31 48 VAL B C 1
ATOM 5364 O O . VAL B 1 48 ? 2.605 55.125 -0.546 1 92.31 48 VAL B O 1
ATOM 5367 N N . GLU B 1 49 ? 3.66 55.156 1.49 1 88.69 49 GLU B N 1
ATOM 5368 C CA . GLU B 1 49 ? 4.953 55.438 0.876 1 88.69 49 GLU B CA 1
ATOM 5369 C C . GLU B 1 49 ? 5.375 54.312 -0.07 1 88.69 49 GLU B C 1
ATOM 5371 O O . GLU B 1 49 ? 5.281 53.125 0.276 1 88.69 49 GLU B O 1
ATOM 5376 N N . GLY B 1 50 ? 5.789 54.562 -1.23 1 87.19 50 GLY B N 1
ATOM 5377 C CA . GLY B 1 50 ? 6.234 53.594 -2.211 1 87.19 50 GLY B CA 1
ATOM 5378 C C . GLY B 1 50 ? 5.172 53.25 -3.242 1 87.19 50 GLY B C 1
ATOM 5379 O O . GLY B 1 50 ? 5.488 52.75 -4.32 1 87.19 50 GLY B O 1
ATOM 5380 N N . GLU B 1 51 ? 3.92 53.562 -2.865 1 92.38 51 GLU B N 1
ATOM 5381 C CA . GLU B 1 51 ? 2.848 53.344 -3.83 1 92.38 51 GLU B CA 1
ATOM 5382 C C . GLU B 1 51 ? 2.676 54.531 -4.758 1 92.38 51 GLU B C 1
ATOM 5384 O O . GLU B 1 51 ? 2.922 55.688 -4.359 1 92.38 51 GLU B O 1
ATOM 5389 N N . GLU B 1 52 ? 2.211 54.312 -5.977 1 93.19 52 GLU B N 1
ATOM 5390 C CA . GLU B 1 52 ? 2.064 55.344 -6.977 1 93.19 52 GLU B CA 1
ATOM 5391 C C . GLU B 1 52 ? 0.792 56.156 -6.742 1 93.19 52 GLU B C 1
ATOM 5393 O O . GLU B 1 52 ? 0.782 57.375 -6.926 1 93.19 52 GLU B O 1
ATOM 5398 N N . ASN B 1 53 ? -0.192 55.469 -6.25 1 95.5 53 ASN B N 1
ATOM 5399 C CA . ASN B 1 53 ? -1.496 56.094 -6.148 1 95.5 53 ASN B CA 1
ATOM 5400 C C . ASN B 1 53 ? -1.948 56.219 -4.695 1 95.5 53 ASN B C 1
ATOM 5402 O O . ASN B 1 53 ? -1.406 55.562 -3.812 1 95.5 53 ASN B O 1
ATOM 5406 N N . MET B 1 54 ? -2.738 57.188 -4.477 1 94.5 54 MET B N 1
ATOM 5407 C CA . MET B 1 54 ? -3.434 57.344 -3.203 1 94.5 54 MET B CA 1
ATOM 5408 C C . MET B 1 54 ? -4.945 57.344 -3.402 1 94.5 54 MET B C 1
ATOM 5410 O O . MET B 1 54 ? -5.43 57.594 -4.512 1 94.5 54 MET B O 1
ATOM 5414 N N . ASN B 1 55 ? -5.648 56.969 -2.387 1 94.19 55 ASN B N 1
ATOM 5415 C CA . ASN B 1 55 ? -7.105 56.875 -2.451 1 94.19 55 ASN B CA 1
ATOM 5416 C C . ASN B 1 55 ? -7.77 57.906 -1.523 1 94.19 55 ASN B C 1
ATOM 5418 O O . ASN B 1 55 ? -7.371 58.031 -0.366 1 94.19 55 ASN B O 1
ATOM 5422 N N . ILE B 1 56 ? -8.719 58.656 -2.039 1 93.31 56 ILE B N 1
ATOM 5423 C CA . ILE B 1 56 ? -9.484 59.625 -1.269 1 93.31 56 ILE B CA 1
ATOM 5424 C C . ILE B 1 56 ? -10.953 59.219 -1.236 1 93.31 56 ILE B C 1
ATOM 5426 O O . ILE B 1 56 ? -11.57 59 -2.285 1 93.31 56 ILE B O 1
ATOM 5430 N N . SER B 1 57 ? -11.461 59.062 -0.024 1 91.12 57 SER B N 1
ATOM 5431 C CA . SER B 1 57 ? -12.852 58.625 0.107 1 91.12 57 SER B CA 1
ATOM 5432 C C . SER B 1 57 ? -13.609 59.531 1.082 1 91.12 57 SER B C 1
ATOM 5434 O O . SER B 1 57 ? -13.078 59.906 2.125 1 91.12 57 SER B O 1
ATOM 5436 N N . PHE B 1 58 ? -14.836 59.969 0.741 1 89.25 58 PHE B N 1
ATOM 5437 C CA . PHE B 1 58 ? -15.727 60.75 1.604 1 89.25 58 PHE B CA 1
ATOM 5438 C C . PHE B 1 58 ? -17.172 60.625 1.154 1 89.25 58 PHE B C 1
ATOM 5440 O O . PHE B 1 58 ? -17.438 60.156 0.05 1 89.25 58 PHE B O 1
ATOM 5447 N N . SER B 1 59 ? -18.062 60.875 2.092 1 86.88 59 SER B N 1
ATOM 5448 C CA . SER B 1 59 ? -19.5 60.781 1.794 1 86.88 59 SER B CA 1
ATOM 5449 C C . SER B 1 59 ? -20.109 62.156 1.569 1 86.88 59 SER B C 1
ATOM 5451 O O . SER B 1 59 ? -19.906 63.062 2.369 1 86.88 59 SER B O 1
ATOM 5453 N N . TYR B 1 60 ? -20.734 62.281 0.429 1 83.94 60 TYR B N 1
ATOM 5454 C CA . TYR B 1 60 ? -21.453 63.531 0.127 1 83.94 60 TYR B CA 1
ATOM 5455 C C . TYR B 1 60 ? -22.922 63.25 -0.154 1 83.94 60 TYR B C 1
ATOM 5457 O O . TYR B 1 60 ? -23.25 62.531 -1.096 1 83.94 60 TYR B O 1
ATOM 5465 N N . ARG B 1 61 ? -23.75 63.781 0.669 1 74.12 61 ARG B N 1
ATOM 5466 C CA . ARG B 1 61 ? -25.203 63.594 0.559 1 74.12 61 ARG B CA 1
ATOM 5467 C C . ARG B 1 61 ? -25.562 62.125 0.465 1 74.12 61 ARG B C 1
ATOM 5469 O O . ARG B 1 61 ? -26.266 61.719 -0.453 1 74.12 61 ARG B O 1
ATOM 5476 N N . ASN B 1 62 ? -25.047 61.25 1.296 1 71.25 62 ASN B N 1
ATOM 5477 C CA . ASN B 1 62 ? -25.328 59.844 1.499 1 71.25 62 ASN B CA 1
ATOM 5478 C C . ASN B 1 62 ? -24.75 59 0.369 1 71.25 62 ASN B C 1
ATOM 5480 O O . ASN B 1 62 ? -25.188 57.844 0.163 1 71.25 62 ASN B O 1
ATOM 5484 N N . LYS B 1 63 ? -23.984 59.656 -0.378 1 79.62 63 LYS B N 1
ATOM 5485 C CA . LYS B 1 63 ? -23.312 58.875 -1.417 1 79.62 63 LYS B CA 1
ATOM 5486 C C . LYS B 1 63 ? -21.812 58.812 -1.156 1 79.62 63 LYS B C 1
ATOM 5488 O O . LYS B 1 63 ? -21.156 59.812 -0.91 1 79.62 63 LYS B O 1
ATOM 5493 N N . GLN B 1 64 ? -21.359 57.594 -1.165 1 81.06 64 GLN B N 1
ATOM 5494 C CA . GLN B 1 64 ? -19.938 57.375 -0.943 1 81.06 64 GLN B CA 1
ATOM 5495 C C . GLN B 1 64 ? -19.125 57.625 -2.215 1 81.06 64 GLN B C 1
ATOM 5497 O O . GLN B 1 64 ? -19.484 57.125 -3.289 1 81.06 64 GLN B O 1
ATOM 5502 N N . SER B 1 65 ? -18.125 58.5 -2.139 1 85.69 65 SER B N 1
ATOM 5503 C CA . SER B 1 65 ? -17.234 58.812 -3.258 1 85.69 65 SER B CA 1
ATOM 5504 C C . SER B 1 65 ? -15.805 58.375 -2.961 1 85.69 65 SER B C 1
ATOM 5506 O O . SER B 1 65 ? -15.32 58.5 -1.836 1 85.69 65 SER B O 1
ATOM 5508 N N . SER B 1 66 ? -15.258 57.656 -3.912 1 88.62 66 SER B N 1
ATOM 5509 C CA . SER B 1 66 ? -13.867 57.219 -3.803 1 88.62 66 SER B CA 1
ATOM 5510 C C . SER B 1 66 ? -13.062 57.625 -5.039 1 88.62 66 SER B C 1
ATOM 5512 O O . SER B 1 66 ? -13.484 57.375 -6.168 1 88.62 66 SER B O 1
ATOM 5514 N N . LEU B 1 67 ? -11.922 58.281 -4.828 1 91.69 67 LEU B N 1
ATOM 5515 C CA . LEU B 1 67 ? -11.086 58.75 -5.93 1 91.69 67 LEU B CA 1
ATOM 5516 C C . LEU B 1 67 ? -9.672 58.188 -5.809 1 91.69 67 LEU B C 1
ATOM 5518 O O . LEU B 1 67 ? -9.062 58.25 -4.742 1 91.69 67 LEU B O 1
ATOM 5522 N N . ASN B 1 68 ? -9.25 57.594 -6.867 1 93.88 68 ASN B N 1
ATOM 5523 C CA . ASN B 1 68 ? -7.875 57.125 -6.984 1 93.88 68 ASN B CA 1
ATOM 5524 C C . ASN B 1 68 ? -7.016 58.094 -7.777 1 93.88 68 ASN B C 1
ATOM 5526 O O . ASN B 1 68 ? -7.281 58.375 -8.953 1 93.88 68 ASN B O 1
ATOM 5530 N N . ARG B 1 69 ? -6.008 58.656 -7.086 1 93.62 69 ARG B N 1
ATOM 5531 C CA . ARG B 1 69 ? -5.195 59.688 -7.727 1 93.62 69 ARG B CA 1
ATOM 5532 C C . ARG B 1 69 ? -3.709 59.406 -7.516 1 93.62 69 ARG B C 1
ATOM 5534 O O . ARG B 1 69 ? -3.311 58.875 -6.492 1 93.62 69 ARG B O 1
ATOM 5541 N N . PRO B 1 70 ? -2.885 59.812 -8.523 1 95.44 70 PRO B N 1
ATOM 5542 C CA . PRO B 1 70 ? -1.441 59.719 -8.297 1 95.44 70 PRO B CA 1
ATOM 5543 C C . PRO B 1 70 ? -0.956 60.594 -7.156 1 95.44 70 PRO B C 1
ATOM 5545 O O . PRO B 1 70 ? -1.424 61.75 -7.008 1 95.44 70 PRO B O 1
ATOM 5548 N N . GLN B 1 71 ? -0.047 60.094 -6.367 1 94.69 71 GLN B N 1
ATOM 5549 C CA . GLN B 1 71 ? 0.511 60.844 -5.246 1 94.69 71 GLN B CA 1
ATOM 5550 C C . GLN B 1 71 ? 1.309 62.031 -5.73 1 94.69 71 GLN B C 1
ATOM 5552 O O . GLN B 1 71 ? 1.369 63.062 -5.051 1 94.69 71 GLN B O 1
ATOM 5557 N N . ASN B 1 72 ? 1.876 61.938 -6.93 1 93.56 72 ASN B N 1
ATOM 5558 C CA . ASN B 1 72 ? 2.758 62.969 -7.457 1 93.56 72 ASN B CA 1
ATOM 5559 C C . ASN B 1 72 ? 2.027 63.875 -8.438 1 93.56 72 ASN B C 1
ATOM 5561 O O . ASN B 1 72 ? 2.658 64.5 -9.281 1 93.56 72 ASN B O 1
ATOM 5565 N N . GLU B 1 73 ? 0.815 63.906 -8.273 1 94.62 73 GLU B N 1
ATOM 5566 C CA . GLU B 1 73 ? -0.005 64.812 -9.07 1 94.62 73 GLU B CA 1
ATOM 5567 C C . GLU B 1 73 ? -0.377 66.062 -8.281 1 94.62 73 GLU B C 1
ATOM 5569 O O . GLU B 1 73 ? -0.479 66.062 -7.055 1 94.62 73 GLU B O 1
ATOM 5574 N N . ALA B 1 74 ? -0.575 67.188 -9.094 1 95.19 74 ALA B N 1
ATOM 5575 C CA . ALA B 1 74 ? -0.937 68.438 -8.453 1 95.19 74 ALA B CA 1
ATOM 5576 C C . ALA B 1 74 ? -2.326 68.312 -7.824 1 95.19 74 ALA B C 1
ATOM 5578 O O . ALA B 1 74 ? -3.236 67.75 -8.398 1 95.19 74 ALA B O 1
ATOM 5579 N N . LEU B 1 75 ? -2.471 68.938 -6.684 1 95.56 75 LEU B N 1
ATOM 5580 C CA . LEU B 1 75 ? -3.715 68.938 -5.926 1 95.56 75 LEU B CA 1
ATOM 5581 C C . LEU B 1 75 ? -4.863 69.5 -6.785 1 95.56 75 LEU B C 1
ATOM 5583 O O . LEU B 1 75 ? -6 69 -6.645 1 95.56 75 LEU B O 1
ATOM 5587 N N . GLU B 1 76 ? -4.637 70.312 -7.719 1 94.44 76 GLU B N 1
ATOM 5588 C CA . GLU B 1 76 ? -5.641 70.938 -8.594 1 94.44 76 GLU B CA 1
ATOM 5589 C C . GLU B 1 76 ? -6.434 69.875 -9.336 1 94.44 76 GLU B C 1
ATOM 5591 O O . GLU B 1 76 ? -7.652 70 -9.484 1 94.44 76 GLU B O 1
ATOM 5596 N N . LYS B 1 77 ? -5.723 68.938 -9.711 1 94.62 77 LYS B N 1
ATOM 5597 C CA . LYS B 1 77 ? -6.363 67.875 -10.5 1 94.62 77 LYS B CA 1
ATOM 5598 C C . LYS B 1 77 ? -7.32 67.062 -9.648 1 94.62 77 LYS B C 1
ATOM 5600 O O . LYS B 1 77 ? -8.398 66.688 -10.109 1 94.62 77 LYS B O 1
ATOM 5605 N N . ALA B 1 78 ? -6.867 66.688 -8.469 1 94.56 78 ALA B N 1
ATOM 5606 C CA . ALA B 1 78 ? -7.727 65.938 -7.559 1 94.56 78 ALA B CA 1
ATOM 5607 C C . ALA B 1 78 ? -8.992 66.75 -7.215 1 94.56 78 ALA B C 1
ATOM 5609 O O . ALA B 1 78 ? -10.094 66.188 -7.23 1 94.56 78 ALA B O 1
ATOM 5610 N N . LEU B 1 79 ? -8.883 68 -6.953 1 93.81 79 LEU B N 1
ATOM 5611 C CA . LEU B 1 79 ? -10.023 68.812 -6.594 1 93.81 79 LEU B CA 1
ATOM 5612 C C . LEU B 1 79 ? -10.977 69 -7.77 1 93.81 79 LEU B C 1
ATOM 5614 O O . LEU B 1 79 ? -12.195 69 -7.59 1 93.81 79 LEU B O 1
ATOM 5618 N N . ALA B 1 80 ? -10.367 69.125 -8.898 1 92.38 80 ALA B N 1
ATOM 5619 C CA . ALA B 1 80 ? -11.188 69.188 -10.102 1 92.38 80 ALA B CA 1
ATOM 5620 C C . ALA B 1 80 ? -12.008 67.938 -10.32 1 92.38 80 ALA B C 1
ATOM 5622 O O . ALA B 1 80 ? -13.172 68 -10.727 1 92.38 80 ALA B O 1
ATOM 5623 N N . ARG B 1 81 ? -11.32 66.875 -10.094 1 92.75 81 ARG B N 1
ATOM 5624 C CA . ARG B 1 81 ? -12.008 65.562 -10.258 1 92.75 81 ARG B CA 1
ATOM 5625 C C . ARG B 1 81 ? -13.133 65.438 -9.25 1 92.75 81 ARG B C 1
ATOM 5627 O O . ARG B 1 81 ? -14.18 64.875 -9.562 1 92.75 81 ARG B O 1
ATOM 5634 N N . ILE B 1 82 ? -12.906 65.812 -8.016 1 91.81 82 ILE B N 1
ATOM 5635 C CA . ILE B 1 82 ? -13.938 65.812 -6.984 1 91.81 82 ILE B CA 1
ATOM 5636 C C . ILE B 1 82 ? -15.125 66.625 -7.41 1 91.81 82 ILE B C 1
ATOM 5638 O O . ILE B 1 82 ? -16.281 66.188 -7.316 1 91.81 82 ILE B O 1
ATOM 5642 N N . GLN B 1 83 ? -14.836 67.75 -7.914 1 89.06 83 GLN B N 1
ATOM 5643 C CA . GLN B 1 83 ? -15.875 68.688 -8.375 1 89.06 83 GLN B CA 1
ATOM 5644 C C . GLN B 1 83 ? -16.688 68.062 -9.508 1 89.06 83 GLN B C 1
ATOM 5646 O O . GLN B 1 83 ? -17.922 68.125 -9.5 1 89.06 83 GLN B O 1
ATOM 5651 N N . CYS B 1 84 ? -15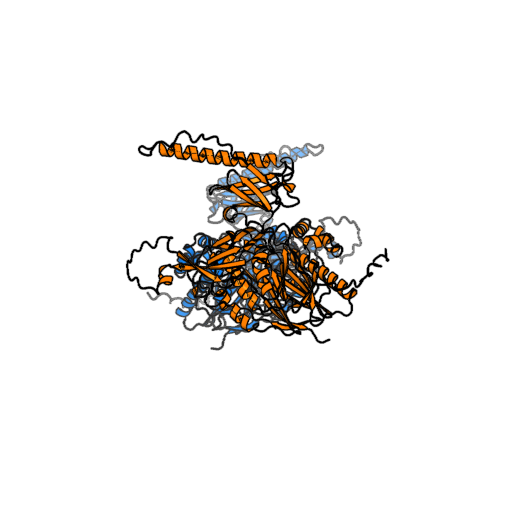.938 67.5 -10.406 1 87.81 84 CYS B N 1
ATOM 5652 C CA . CYS B 1 84 ? -16.578 66.875 -11.57 1 87.81 84 CYS B CA 1
ATOM 5653 C C . CYS B 1 84 ? -17.469 65.75 -11.172 1 87.81 84 CYS B C 1
ATOM 5655 O O . CYS B 1 84 ? -18.594 65.562 -11.664 1 87.81 84 CYS B O 1
ATOM 5657 N N . THR B 1 85 ? -16.922 64.875 -10.328 1 86.69 85 THR B N 1
ATOM 5658 C CA . THR B 1 85 ? -17.656 63.688 -9.906 1 86.69 85 THR B CA 1
ATOM 5659 C C . THR B 1 85 ? -18.938 64.062 -9.156 1 86.69 85 THR B C 1
ATOM 5661 O O . THR B 1 85 ? -19.984 63.469 -9.359 1 86.69 85 THR B O 1
ATOM 5664 N N . LEU B 1 86 ? -18.891 65.062 -8.297 1 85.38 86 LEU B N 1
ATOM 5665 C CA . LEU B 1 86 ? -20.031 65.5 -7.492 1 85.38 86 LEU B CA 1
ATOM 5666 C C . LEU B 1 86 ? -21.062 66.188 -8.352 1 85.38 86 LEU B C 1
ATOM 5668 O O . LEU B 1 86 ? -22.266 66.062 -8.141 1 85.38 86 LEU B O 1
ATOM 5672 N N . LYS B 1 87 ? -20.609 66.938 -9.297 1 81.06 87 LYS B N 1
ATOM 5673 C CA . LYS B 1 87 ? -21.516 67.625 -10.219 1 81.06 87 LYS B CA 1
ATOM 5674 C C . LYS B 1 87 ? -22.297 66.625 -11.047 1 81.06 87 LYS B C 1
ATOM 5676 O O . LYS B 1 87 ? -23.5 66.75 -11.258 1 81.06 87 LYS B O 1
ATOM 5681 N N . LYS B 1 88 ? -21.547 65.688 -11.422 1 81.88 88 LYS B N 1
ATOM 5682 C CA . LYS B 1 88 ? -22.203 64.625 -12.211 1 81.88 88 LYS B CA 1
ATOM 5683 C C . LYS B 1 88 ? -23.297 63.938 -11.406 1 81.88 88 LYS B C 1
ATOM 5685 O O . LYS B 1 88 ? -24.375 63.656 -11.93 1 81.88 88 LYS B O 1
ATOM 5690 N N . HIS B 1 89 ? -23.031 63.719 -10.133 1 79.12 89 HIS B N 1
ATOM 5691 C CA . HIS B 1 89 ? -24 63.062 -9.266 1 79.12 89 HIS B CA 1
ATOM 5692 C C . HIS B 1 89 ? -25.203 63.938 -9.008 1 79.12 89 HIS B C 1
ATOM 5694 O O . HIS B 1 89 ? -26.344 63.469 -8.961 1 79.12 89 HIS B O 1
ATOM 5700 N N . MET B 1 90 ? -24.984 65.188 -8.844 1 75.94 90 MET B N 1
ATOM 5701 C CA . MET B 1 90 ? -26.062 66.125 -8.602 1 75.94 90 MET B CA 1
ATOM 5702 C C . MET B 1 90 ? -26.938 66.312 -9.836 1 75.94 90 MET B C 1
ATOM 5704 O O . MET B 1 90 ? -28.172 66.375 -9.719 1 75.94 90 MET B O 1
ATOM 5708 N N . ASP B 1 91 ? -26.281 66.312 -10.938 1 76.31 91 ASP B N 1
ATOM 5709 C CA . ASP B 1 91 ? -27.031 66.375 -12.195 1 76.31 91 ASP B CA 1
ATOM 5710 C C . ASP B 1 91 ? -27.906 65.188 -12.43 1 76.31 91 ASP B C 1
ATOM 5712 O O . ASP B 1 91 ? -29.047 65.312 -12.883 1 76.31 91 ASP B O 1
ATOM 5716 N N . LYS B 1 92 ? -27.359 64.125 -12.055 1 75.75 92 LYS B N 1
ATOM 5717 C CA . LYS B 1 92 ? -28.125 62.875 -12.234 1 75.75 92 LYS B CA 1
ATOM 5718 C C . LYS B 1 92 ? -29.328 62.844 -11.305 1 75.75 92 LYS B C 1
ATOM 5720 O O . LYS B 1 92 ? -30.406 62.375 -11.695 1 75.75 92 LYS B O 1
ATOM 5725 N N . GLU B 1 93 ? -29.219 63.312 -10.094 1 71.12 93 GLU B N 1
ATOM 5726 C CA . GLU B 1 93 ? -30.328 63.344 -9.133 1 71.12 93 GLU B CA 1
ATOM 5727 C C . GLU B 1 93 ? -31.406 64.312 -9.578 1 71.12 93 GLU B C 1
ATOM 5729 O O . GLU B 1 93 ? -32.594 64.062 -9.406 1 71.12 93 GLU B O 1
ATOM 5734 N N . LEU B 1 94 ? -30.984 65.375 -10.18 1 67.38 94 LEU B N 1
ATOM 5735 C CA . LEU B 1 94 ? -31.922 66.375 -10.688 1 67.38 94 LEU B CA 1
ATOM 5736 C C . LEU B 1 94 ? -32.688 65.812 -11.898 1 67.38 94 LEU B C 1
ATOM 5738 O O . LEU B 1 94 ? -33.906 66 -12.023 1 67.38 94 LEU B O 1
ATOM 5742 N N . LYS B 1 95 ? -31.922 65.062 -12.68 1 61.53 95 LYS B N 1
ATOM 5743 C CA . LYS B 1 95 ? -32.594 64.438 -13.844 1 61.53 95 LYS B CA 1
ATOM 5744 C C . LYS B 1 95 ? -33.562 63.375 -13.438 1 61.53 95 LYS B C 1
ATOM 5746 O O . LYS B 1 95 ? -34.656 63.25 -14.008 1 61.53 95 LYS B O 1
ATOM 5751 N N . LYS B 1 96 ? -33.219 62.656 -12.43 1 60.19 96 LYS B N 1
ATOM 5752 C CA . LYS B 1 96 ? -34.125 61.625 -11.945 1 60.19 96 LYS B CA 1
ATOM 5753 C C . LYS B 1 96 ? -35.375 62.219 -11.281 1 60.19 96 LYS B C 1
ATOM 5755 O O . LYS B 1 96 ? -36.469 61.719 -11.469 1 60.19 96 LYS B O 1
ATOM 5760 N N . ARG B 1 97 ? -35.344 63.219 -10.625 1 62.28 97 ARG B N 1
ATOM 5761 C CA . ARG B 1 97 ? -36.469 63.938 -10.008 1 62.28 97 ARG B CA 1
ATOM 5762 C C . ARG B 1 97 ? -37.344 64.562 -11.062 1 62.28 97 ARG B C 1
ATOM 5764 O O . ARG B 1 97 ? -38.562 64.562 -10.93 1 62.28 97 ARG B O 1
ATOM 5771 N N . LYS B 1 98 ? -36.781 64.938 -12.125 1 58.84 98 LYS B N 1
ATOM 5772 C CA . LYS B 1 98 ? -37.562 65.5 -13.211 1 58.84 98 LYS B CA 1
ATOM 5773 C C . LYS B 1 98 ? -38.312 64.438 -13.984 1 58.84 98 LYS B C 1
ATOM 5775 O O . LYS B 1 98 ? -39.438 64.688 -14.43 1 58.84 98 LYS B O 1
ATOM 5780 N N . LYS B 1 99 ? -37.562 63.219 -14.078 1 54.78 99 LYS B N 1
ATOM 5781 C CA . LYS B 1 99 ? -38.25 62.156 -14.805 1 54.78 99 LYS B CA 1
ATOM 5782 C C . LYS B 1 99 ? -39.375 61.562 -13.977 1 54.78 99 LYS B C 1
ATOM 5784 O O . LYS B 1 99 ? -40.406 61.188 -14.523 1 54.78 99 LYS B O 1
ATOM 5789 N N . MET B 1 100 ? -39.344 61.5 -12.758 1 52.06 100 MET B N 1
ATOM 5790 C CA . MET B 1 100 ? -40.406 61 -11.891 1 52.06 100 MET B CA 1
ATOM 5791 C C . MET B 1 100 ? -41.531 62.062 -11.758 1 52.06 100 MET B C 1
ATOM 5793 O O . MET B 1 100 ? -42.656 61.719 -11.398 1 52.06 100 MET B O 1
ATOM 5797 N N . LYS B 1 101 ? -41.219 63.219 -11.773 1 48.31 101 LYS B N 1
ATOM 5798 C CA . LYS B 1 101 ? -42.25 64.25 -11.672 1 48.31 101 LYS B CA 1
ATOM 5799 C C . LYS B 1 101 ? -43.094 64.375 -12.938 1 48.31 101 LYS B C 1
ATOM 5801 O O . LYS B 1 101 ? -43.969 65.188 -13.055 1 48.31 101 LYS B O 1
ATOM 5806 N N . LEU B 1 102 ? -42.594 63.75 -14.008 1 45.09 102 LEU B N 1
ATOM 5807 C CA . LEU B 1 102 ? -43.531 63.844 -15.125 1 45.09 102 LEU B CA 1
ATOM 5808 C C . LEU B 1 102 ? -44.844 63.125 -14.805 1 45.09 102 LEU B C 1
ATOM 5810 O O . LEU B 1 102 ? -45.719 63.031 -15.656 1 45.09 102 LEU B O 1
ATOM 5814 N N . ASP B 1 103 ? -45 62.312 -13.727 1 40.84 103 ASP B N 1
ATOM 5815 C CA . ASP B 1 103 ? -46.375 61.938 -13.414 1 40.84 103 ASP B CA 1
ATOM 5816 C C . ASP B 1 103 ? -47.125 63.156 -12.82 1 40.84 103 ASP B C 1
ATOM 5818 O O . ASP B 1 103 ? -46.5 64.062 -12.281 1 40.84 103 ASP B O 1
ATOM 5822 N N . ASP B 1 104 ? -48.562 63.281 -12.719 1 41.09 104 ASP B N 1
ATOM 5823 C CA . ASP B 1 104 ? -49.531 64.375 -12.75 1 41.09 104 ASP B CA 1
ATOM 5824 C C . ASP B 1 104 ? -49.188 65.438 -11.734 1 41.09 104 ASP B C 1
ATOM 5826 O O . ASP B 1 104 ? -49.281 66.625 -12.023 1 41.09 104 ASP B O 1
ATOM 5830 N N . SER B 1 105 ? -49.562 65.25 -10.359 1 39 105 SER B N 1
ATOM 5831 C CA . SER B 1 105 ? -50.156 66.25 -9.477 1 39 105 SER B CA 1
ATOM 5832 C C . SER B 1 105 ? -49.125 67.125 -8.883 1 39 105 SER B C 1
ATOM 5834 O O . SER B 1 105 ? -49.406 67.938 -8.008 1 39 105 SER B O 1
ATOM 5836 N N . VAL B 1 106 ? -47.875 66.75 -8.812 1 40.56 106 VAL B N 1
ATOM 5837 C CA . VAL B 1 106 ? -47.062 67.438 -7.809 1 40.56 106 VAL B CA 1
ATOM 5838 C C . VAL B 1 106 ? -46.594 68.812 -8.359 1 40.56 106 VAL B C 1
ATOM 5840 O O . VAL B 1 106 ? -46.406 68.938 -9.562 1 40.56 106 VAL B O 1
ATOM 5843 N N . ALA B 1 107 ? -46.812 70 -7.496 1 46.44 107 ALA B N 1
ATOM 5844 C CA . ALA B 1 107 ? -46.562 71.375 -7.637 1 46.44 107 ALA B CA 1
ATOM 5845 C C . ALA B 1 107 ? -45.219 71.688 -8.289 1 46.44 107 ALA B C 1
ATOM 5847 O O . ALA B 1 107 ? -44.25 70.938 -8.039 1 46.44 107 ALA B O 1
ATOM 5848 N N . PRO B 1 108 ? -45.156 72.5 -9.391 1 42.19 108 PRO B N 1
ATOM 5849 C CA . PRO B 1 108 ? -43.969 72.875 -10.172 1 42.19 108 PRO B CA 1
ATOM 5850 C C . PRO B 1 108 ? -42.812 73.375 -9.305 1 42.19 108 PRO B C 1
ATOM 5852 O O . PRO B 1 108 ? -43.031 74.062 -8.305 1 42.19 108 PRO B O 1
ATOM 5855 N N . LEU B 1 109 ? -41.719 72.625 -9.18 1 39.38 109 LEU B N 1
ATOM 5856 C CA . LEU B 1 109 ? -40.531 73.062 -8.484 1 39.38 109 LEU B CA 1
ATOM 5857 C C . LEU B 1 109 ? -40.094 74.438 -8.969 1 39.38 109 LEU B C 1
ATOM 5859 O O . LEU B 1 109 ? -40.375 74.812 -10.109 1 39.38 109 LEU B O 1
ATOM 5863 N N . ASN B 1 110 ? -39.938 75.438 -8.039 1 42.72 110 ASN B N 1
ATOM 5864 C CA . ASN B 1 110 ? -39.469 76.812 -8.305 1 42.72 110 ASN B CA 1
ATOM 5865 C C . ASN B 1 110 ? -38.312 76.812 -9.297 1 42.72 110 ASN B C 1
ATOM 5867 O O . ASN B 1 110 ? -37.312 76.062 -9.117 1 42.72 110 ASN B O 1
ATOM 5871 N N . PRO B 1 111 ? -38.531 77.188 -10.594 1 43 111 PRO B N 1
ATOM 5872 C CA . PRO B 1 111 ? -37.531 77.25 -11.68 1 43 111 PRO B CA 1
ATOM 5873 C C . PRO B 1 111 ? -36.219 77.938 -11.242 1 43 111 PRO B C 1
ATOM 5875 O O . PRO B 1 111 ? -35.25 77.938 -11.992 1 43 111 PRO B O 1
ATOM 5878 N N . ASN B 1 112 ? -36.375 78.812 -10.305 1 41.16 112 ASN B N 1
ATOM 5879 C CA . ASN B 1 112 ? -35.188 79.562 -10.039 1 41.16 112 ASN B CA 1
ATOM 5880 C C . ASN B 1 112 ? -34.094 78.75 -9.406 1 41.16 112 ASN B C 1
ATOM 5882 O O . ASN B 1 112 ? -33.094 79.25 -8.914 1 41.16 112 ASN B O 1
ATOM 5886 N N . GLU B 1 113 ? -34.344 77.625 -9.016 1 36.81 113 GLU B N 1
ATOM 5887 C CA . GLU B 1 113 ? -33.125 77 -8.555 1 36.81 113 GLU B CA 1
ATOM 5888 C C . GLU B 1 113 ? -32.156 76.75 -9.711 1 36.81 113 GLU B C 1
ATOM 5890 O O . GLU B 1 113 ? -32.469 75.938 -10.602 1 36.81 113 GLU B O 1
ATOM 5895 N N . LYS B 1 114 ? -31.594 77.812 -10.242 1 41.75 114 LYS B N 1
ATOM 5896 C CA . LYS B 1 114 ? -30.547 77.688 -11.242 1 41.75 114 LYS B CA 1
ATOM 5897 C C . LYS B 1 114 ? -29.641 76.5 -10.922 1 41.75 114 LYS B C 1
ATOM 5899 O O . LYS B 1 114 ? -29.141 76.375 -9.797 1 41.75 114 LYS B O 1
ATOM 5904 N N . PRO B 1 115 ? -29.734 75.5 -11.617 1 43.66 115 PRO B N 1
ATOM 5905 C CA . PRO B 1 115 ? -28.922 74.312 -11.484 1 43.66 115 PRO B CA 1
ATOM 5906 C C . PRO B 1 115 ? -27.453 74.625 -11.18 1 43.66 115 PRO B C 1
ATOM 5908 O O . PRO B 1 115 ? -26.688 73.75 -10.844 1 43.66 115 PRO B O 1
ATOM 5911 N N . ASN B 1 116 ? -26.969 75.688 -11.727 1 45.66 116 ASN B N 1
ATOM 5912 C CA . ASN B 1 116 ? -25.547 75.812 -12 1 45.66 116 ASN B CA 1
ATOM 5913 C C . ASN B 1 116 ? -24.75 76.125 -10.734 1 45.66 116 ASN B C 1
ATOM 5915 O O . ASN B 1 116 ? -23.766 76.875 -10.766 1 45.66 116 ASN B O 1
ATOM 5919 N N . ASP B 1 117 ? -25.219 76.188 -9.617 1 51.5 117 ASP B N 1
ATOM 5920 C CA . ASP B 1 117 ? -24.328 76.625 -8.547 1 51.5 117 ASP B CA 1
ATOM 5921 C C . ASP B 1 117 ? -23.062 75.812 -8.492 1 51.5 117 ASP B C 1
ATOM 5923 O O . ASP B 1 117 ? -23.141 74.562 -8.391 1 51.5 117 ASP B O 1
ATOM 5927 N N . GLU B 1 118 ? -21.953 76.375 -9.102 1 64.06 118 GLU B N 1
ATOM 5928 C CA . GLU B 1 118 ? -20.609 75.812 -9.094 1 64.06 118 GLU B CA 1
ATOM 5929 C C . GLU B 1 118 ? -20.219 75.312 -7.699 1 64.06 118 GLU B C 1
ATOM 5931 O O . GLU B 1 118 ? -20.281 76.062 -6.73 1 64.06 118 GLU B O 1
ATOM 5936 N N . LEU B 1 119 ? -20.156 74.062 -7.484 1 78.19 119 LEU B N 1
ATOM 5937 C CA . LEU B 1 119 ? -19.719 73.438 -6.234 1 78.19 119 LEU B CA 1
ATOM 5938 C C . LEU B 1 119 ? -18.266 73.812 -5.941 1 78.19 119 LEU B C 1
ATOM 5940 O O . LEU B 1 119 ? -17.359 73.5 -6.715 1 78.19 119 LEU B O 1
ATOM 5944 N N . ASN B 1 120 ? -18.031 74.812 -5.059 1 85.75 120 ASN B N 1
ATOM 5945 C CA . ASN B 1 120 ? -16.672 75.188 -4.656 1 85.75 120 ASN B CA 1
ATOM 5946 C C . ASN B 1 120 ? -16.016 74.125 -3.797 1 85.75 120 ASN B C 1
ATOM 5948 O O . ASN B 1 120 ? -16.547 73.75 -2.752 1 85.75 120 ASN B O 1
ATOM 5952 N N . VAL B 1 121 ? -14.883 73.562 -4.344 1 92.62 121 VAL B N 1
ATOM 5953 C CA . VAL B 1 121 ? -14.125 72.562 -3.629 1 92.62 121 VAL B CA 1
ATOM 5954 C C . VAL B 1 121 ? -12.703 73.062 -3.375 1 92.62 121 VAL B C 1
ATOM 5956 O O . VAL B 1 121 ? -12.016 73.5 -4.301 1 92.62 121 VAL B O 1
ATOM 5959 N N . PHE B 1 122 ? -12.258 73.125 -2.205 1 93.06 122 PHE B N 1
ATOM 5960 C CA . PHE B 1 122 ? -10.883 73.5 -1.897 1 93.06 122 PHE B CA 1
ATOM 5961 C C . PHE B 1 122 ? -10.406 72.812 -0.625 1 93.06 122 PHE B C 1
ATOM 5963 O O . PHE B 1 122 ? -11.211 72.25 0.138 1 93.06 122 PHE B O 1
ATOM 5970 N N . LEU B 1 123 ? -9.133 72.75 -0.373 1 94.44 123 LEU B N 1
ATOM 5971 C CA . LEU B 1 123 ? -8.484 72.125 0.777 1 94.44 123 LEU B CA 1
ATOM 5972 C C . LEU B 1 123 ? -7.797 73.188 1.646 1 94.44 123 LEU B C 1
ATOM 5974 O O . LEU B 1 123 ? -7.121 74.062 1.129 1 94.44 123 LEU B O 1
ATOM 5978 N N . MET B 1 124 ? -8.055 73.062 2.898 1 93.75 124 MET B N 1
ATOM 5979 C CA . MET B 1 124 ? -7.445 74 3.848 1 93.75 124 MET B CA 1
ATOM 5980 C C . MET B 1 124 ? -6.547 73.25 4.832 1 93.75 124 MET B C 1
ATOM 5982 O O . MET B 1 124 ? -6.812 72.125 5.176 1 93.75 124 MET B O 1
ATOM 5986 N N . SER B 1 125 ? -5.484 73.875 5.18 1 90.5 125 SER B N 1
ATOM 5987 C CA . SER B 1 125 ? -4.605 73.312 6.195 1 90.5 125 SER B CA 1
ATOM 5988 C C . SER B 1 125 ? -5.219 73.438 7.586 1 90.5 125 SER B C 1
ATOM 5990 O O . SER B 1 125 ? -6.258 74.062 7.758 1 90.5 125 SER B O 1
ATOM 5992 N N . ASN B 1 126 ? -4.562 72.812 8.547 1 82.88 126 ASN B N 1
ATOM 5993 C CA . ASN B 1 126 ? -5.016 72.875 9.938 1 82.88 126 ASN B CA 1
ATOM 5994 C C . ASN B 1 126 ? -5.059 74.25 10.5 1 82.88 126 ASN B C 1
ATOM 5996 O O . ASN B 1 126 ? -5.762 74.562 11.469 1 82.88 126 ASN B O 1
ATOM 6000 N N . ASP B 1 127 ? -4.309 75.188 9.844 1 83.12 127 ASP B N 1
ATOM 6001 C CA . ASP B 1 127 ? -4.254 76.562 10.281 1 83.12 127 ASP B CA 1
ATOM 6002 C C . ASP B 1 127 ? -5.254 77.438 9.516 1 83.12 127 ASP B C 1
ATOM 6004 O O . ASP B 1 127 ? -5.16 78.688 9.523 1 83.12 127 ASP B O 1
ATOM 6008 N N . ASN B 1 128 ? -6.148 76.75 8.852 1 82.62 128 ASN B N 1
ATOM 6009 C CA . ASN B 1 128 ? -7.211 77.438 8.109 1 82.62 128 ASN B CA 1
ATOM 6010 C C . ASN B 1 128 ? -6.648 78.25 6.953 1 82.62 128 ASN B C 1
ATOM 6012 O O . ASN B 1 128 ? -7.129 79.375 6.68 1 82.62 128 ASN B O 1
ATOM 6016 N N . THR B 1 129 ? -5.539 77.75 6.527 1 90.19 129 THR B N 1
ATOM 6017 C CA . THR B 1 129 ? -4.977 78.375 5.336 1 90.19 129 THR B CA 1
ATOM 6018 C C . THR B 1 129 ? -5.234 77.5 4.102 1 90.19 129 THR B C 1
ATOM 6020 O O . THR B 1 129 ? -5.203 76.312 4.18 1 90.19 129 THR B O 1
ATOM 6023 N N . PHE B 1 130 ? -5.543 78.188 3.107 1 91.06 130 PHE B N 1
ATOM 6024 C CA . PHE B 1 130 ? -5.77 77.5 1.851 1 91.06 130 PHE B CA 1
ATOM 6025 C C . PHE B 1 130 ? -4.488 76.875 1.365 1 91.06 130 PHE B C 1
ATOM 6027 O O . PHE B 1 130 ? -3.412 77.438 1.424 1 91.06 130 PHE B O 1
ATOM 6034 N N . ILE B 1 131 ? -4.621 75.625 1.015 1 93.5 131 ILE B N 1
ATOM 6035 C CA . ILE B 1 131 ? -3.479 74.938 0.438 1 93.5 131 ILE B CA 1
ATOM 6036 C C . ILE B 1 131 ? -3.387 75.25 -1.056 1 93.5 131 ILE B C 1
ATOM 6038 O O . ILE B 1 131 ? -4.391 75.188 -1.771 1 93.5 131 ILE B O 1
ATOM 6042 N N . ASP B 1 132 ? -2.109 75.562 -1.452 1 92.81 132 ASP B N 1
ATOM 6043 C CA . ASP B 1 132 ? -1.858 75.875 -2.854 1 92.81 132 ASP B CA 1
ATOM 6044 C C . ASP B 1 132 ? -2.207 74.688 -3.758 1 92.81 132 ASP B C 1
ATOM 6046 O O . ASP B 1 132 ? -1.851 73.562 -3.463 1 92.81 132 ASP B O 1
ATOM 6050 N N . VAL B 1 133 ? -2.875 74.875 -4.812 1 92.56 133 VAL B N 1
ATOM 6051 C CA . VAL B 1 133 ? -3.389 73.875 -5.711 1 92.56 133 VAL B CA 1
ATOM 6052 C C . VAL B 1 133 ? -2.232 73.25 -6.477 1 92.56 133 VAL B C 1
ATOM 6054 O O . VAL B 1 133 ? -2.381 72.125 -7.039 1 92.56 133 VAL B O 1
ATOM 6057 N N . ASN B 1 134 ? -1.067 73.812 -6.473 1 93 134 ASN B N 1
ATOM 6058 C CA . ASN B 1 134 ? 0.083 73.312 -7.199 1 93 134 ASN B CA 1
ATOM 6059 C C . ASN B 1 134 ? 0.886 72.312 -6.344 1 93 134 ASN B C 1
ATOM 6061 O O . ASN B 1 134 ? 1.787 71.625 -6.844 1 93 134 ASN B O 1
ATOM 6065 N N . VAL B 1 135 ? 0.49 72.25 -5.102 1 94.25 135 VAL B N 1
ATOM 6066 C CA . VAL B 1 135 ? 1.157 71.312 -4.215 1 94.25 135 VAL B CA 1
ATOM 6067 C C . VAL B 1 135 ? 0.778 69.875 -4.605 1 94.25 135 VAL B C 1
ATOM 6069 O O . VAL B 1 135 ? -0.331 69.625 -5.086 1 94.25 135 VAL B O 1
ATOM 6072 N N . LEU B 1 136 ? 1.778 69 -4.465 1 94.94 136 LEU B N 1
ATOM 6073 C CA . LEU B 1 136 ? 1.524 67.625 -4.805 1 94.94 136 LEU B CA 1
ATOM 6074 C C . LEU B 1 136 ? 0.535 67 -3.826 1 94.94 136 LEU B C 1
ATOM 6076 O O . LEU B 1 136 ? 0.503 67.375 -2.65 1 94.94 136 LEU B O 1
ATOM 6080 N N . ASN B 1 137 ? -0.238 66.062 -4.332 1 94.75 137 ASN B N 1
ATOM 6081 C CA . ASN B 1 137 ? -1.236 65.375 -3.512 1 94.75 137 ASN B CA 1
ATOM 6082 C C . ASN B 1 137 ? -0.618 64.812 -2.246 1 94.75 137 ASN B C 1
ATOM 6084 O O . ASN B 1 137 ? -1.195 64.875 -1.162 1 94.75 137 ASN B O 1
ATOM 6088 N N . GLU B 1 138 ? 0.536 64.125 -2.35 1 93.69 138 GLU B N 1
ATOM 6089 C CA . GLU B 1 138 ? 1.193 63.469 -1.219 1 93.69 138 GLU B CA 1
ATOM 6090 C C . GLU B 1 138 ? 1.463 64.5 -0.094 1 93.69 138 GLU B C 1
ATOM 6092 O O . GLU B 1 138 ? 1.417 64.125 1.084 1 93.69 138 GLU B O 1
ATOM 6097 N N . LYS B 1 139 ? 1.644 65.75 -0.421 1 92.88 139 LYS B N 1
ATOM 6098 C CA . LYS B 1 139 ? 1.977 66.75 0.567 1 92.88 139 LYS B CA 1
ATOM 6099 C C . LYS B 1 139 ? 0.741 67.562 0.967 1 92.88 139 LYS B C 1
ATOM 6101 O O . LYS B 1 139 ? 0.702 68.188 2.047 1 92.88 139 LYS B O 1
ATOM 6106 N N . ALA B 1 140 ? -0.225 67.625 0.109 1 94.44 140 ALA B N 1
ATOM 6107 C CA . ALA B 1 140 ? -1.4 68.438 0.323 1 94.44 140 A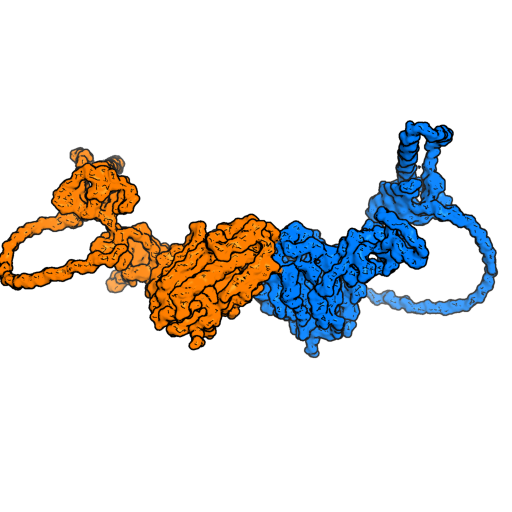LA B CA 1
ATOM 6108 C C . ALA B 1 140 ? -2.361 67.812 1.316 1 94.44 140 ALA B C 1
ATOM 6110 O O . ALA B 1 140 ? -2.832 68.438 2.25 1 94.44 140 ALA B O 1
ATOM 6111 N N . TRP B 1 141 ? -2.576 66.5 1.13 1 94.31 141 TRP B N 1
ATOM 6112 C CA . TRP B 1 141 ? -3.568 65.812 1.923 1 94.31 141 TRP B CA 1
ATOM 6113 C C . TRP B 1 141 ? -2.975 65.312 3.25 1 94.31 141 TRP B C 1
ATOM 6115 O O . TRP B 1 141 ? -2.727 64.125 3.445 1 94.31 141 TRP B O 1
ATOM 6125 N N . ARG B 1 142 ? -2.801 66.25 4.141 1 90.5 142 ARG B N 1
ATOM 6126 C CA . ARG B 1 142 ? -2.221 65.938 5.449 1 90.5 142 ARG B CA 1
ATOM 6127 C C . ARG B 1 142 ? -3.311 65.688 6.492 1 90.5 142 ARG B C 1
ATOM 6129 O O . ARG B 1 142 ? -4.441 66.188 6.328 1 90.5 142 ARG B O 1
ATOM 6136 N N . ASP B 1 143 ? -2.859 64.938 7.426 1 89.5 143 ASP B N 1
ATOM 6137 C CA . ASP B 1 143 ? -3.771 64.688 8.539 1 89.5 143 ASP B CA 1
ATOM 6138 C C . ASP B 1 143 ? -4.203 66 9.188 1 89.5 143 ASP B C 1
ATOM 6140 O O . ASP B 1 143 ? -3.363 66.812 9.531 1 89.5 143 ASP B O 1
ATOM 6144 N N . GLY B 1 144 ? -5.508 66.25 9.312 1 87.31 144 GLY B N 1
ATOM 6145 C CA . GLY B 1 144 ? -6.035 67.438 9.945 1 87.31 144 GLY B CA 1
ATOM 6146 C C . GLY B 1 144 ? -6.441 68.5 8.945 1 87.31 144 GLY B C 1
ATOM 6147 O O . GLY B 1 144 ? -7.094 69.5 9.312 1 87.31 144 GLY B O 1
ATOM 6148 N N . ALA B 1 145 ? -6.062 68.312 7.746 1 92.12 145 ALA B N 1
ATOM 6149 C CA . ALA B 1 145 ? -6.539 69.25 6.719 1 92.12 145 ALA B CA 1
ATOM 6150 C C . ALA B 1 145 ? -8.055 69.188 6.578 1 92.12 145 ALA B C 1
ATOM 6152 O O . ALA B 1 145 ? -8.688 68.25 7.094 1 92.12 145 ALA B O 1
ATOM 6153 N N . VAL B 1 146 ? -8.617 70.25 5.996 1 94.19 146 VAL B N 1
ATOM 6154 C CA . VAL B 1 146 ? -10.07 70.312 5.867 1 94.19 146 VAL B CA 1
ATOM 6155 C C . VAL B 1 146 ? -10.453 70.438 4.398 1 94.19 146 VAL B C 1
ATOM 6157 O O . VAL B 1 146 ? -10.07 71.438 3.746 1 94.19 146 VAL B O 1
ATOM 6160 N N . LEU B 1 147 ? -11.164 69.5 3.961 1 93.88 147 LEU B N 1
ATOM 6161 C CA . LEU B 1 147 ? -11.742 69.562 2.623 1 93.88 147 LEU B CA 1
ATOM 6162 C C . LEU B 1 147 ? -13.102 70.25 2.654 1 93.88 147 LEU B C 1
ATOM 6164 O O . LEU B 1 147 ? -13.992 69.812 3.412 1 93.88 147 LEU B O 1
ATOM 6168 N N . SER B 1 148 ? -13.25 71.188 1.87 1 91.94 148 SER B N 1
ATOM 6169 C CA . SER B 1 148 ? -14.523 71.875 1.784 1 91.94 148 SER B CA 1
ATOM 6170 C C . SER B 1 148 ? -15.203 71.625 0.445 1 91.94 148 SER B C 1
ATOM 6172 O O . SER B 1 148 ? -14.617 71.875 -0.613 1 91.94 148 SER B O 1
ATOM 6174 N N . VAL B 1 149 ? -16.359 71.125 0.566 1 90.5 149 VAL B N 1
ATOM 6175 C CA . VAL B 1 149 ? -17.203 70.875 -0.604 1 90.5 149 VAL B CA 1
ATOM 6176 C C . VAL B 1 149 ? -18.531 71.625 -0.445 1 90.5 149 VAL B C 1
ATOM 6178 O O . VAL B 1 149 ? -19.453 71.125 0.213 1 90.5 149 VAL B O 1
ATOM 6181 N N . GLY B 1 150 ? -18.625 72.688 -1.135 1 82.81 150 GLY B N 1
ATOM 6182 C CA . GLY B 1 150 ? -19.828 73.5 -0.926 1 82.81 150 GLY B CA 1
ATOM 6183 C C . GLY B 1 150 ? -20 73.938 0.512 1 82.81 150 GLY B C 1
ATOM 6184 O O . GLY B 1 150 ? -19.125 74.625 1.067 1 82.81 150 GLY B O 1
ATOM 6185 N N . GLU B 1 151 ? -21.078 73.438 1.08 1 82.38 151 GLU B N 1
ATOM 6186 C CA . GLU B 1 151 ? -21.359 73.812 2.457 1 82.38 151 GLU B CA 1
ATOM 6187 C C . GLU B 1 151 ? -20.875 72.75 3.443 1 82.38 151 GLU B C 1
ATOM 6189 O O . GLU B 1 151 ? -20.875 73 4.656 1 82.38 151 GLU B O 1
ATOM 6194 N N . MET B 1 152 ? -20.375 71.75 2.863 1 88.25 152 MET B N 1
ATOM 6195 C CA . MET B 1 152 ? -19.969 70.625 3.723 1 88.25 152 MET B CA 1
ATOM 6196 C C . MET B 1 152 ? -18.453 70.625 3.926 1 88.25 152 MET B C 1
ATOM 6198 O O . MET B 1 152 ? -17.703 70.938 3 1 88.25 152 MET B O 1
ATOM 6202 N N . GLN B 1 153 ? -18.016 70.438 5.086 1 90.69 153 GLN B N 1
ATOM 6203 C CA . GLN B 1 153 ? -16.594 70.375 5.422 1 90.69 153 GLN B CA 1
ATOM 6204 C C . GLN B 1 153 ? -16.25 68.938 5.941 1 90.69 153 GLN B C 1
ATOM 6206 O O . GLN B 1 153 ? -17.031 68.312 6.656 1 90.69 153 GLN B O 1
ATOM 6211 N N . TYR B 1 154 ? -15.062 68.438 5.48 1 92.81 154 TYR B N 1
ATOM 6212 C CA . TYR B 1 154 ? -14.586 67.125 5.879 1 92.81 154 TYR B CA 1
ATOM 6213 C C . TYR B 1 154 ? -13.188 67.25 6.477 1 92.81 154 TYR B C 1
ATOM 6215 O O . TYR B 1 154 ? -12.297 67.875 5.898 1 92.81 154 TYR B O 1
ATOM 6223 N N . GLU B 1 155 ? -13.055 66.688 7.629 1 91.62 155 GLU B N 1
ATOM 6224 C CA . GLU B 1 155 ? -11.703 66.5 8.164 1 91.62 155 GLU B CA 1
ATOM 6225 C C . GLU B 1 155 ? -10.938 65.438 7.43 1 91.62 155 GLU B C 1
ATOM 6227 O O . GLU B 1 155 ? -11.43 64.312 7.309 1 91.62 155 GLU B O 1
ATOM 6232 N N . VAL B 1 156 ? -9.781 65.75 6.992 1 93.25 156 VAL B N 1
ATOM 6233 C CA . VAL B 1 156 ? -8.969 64.75 6.281 1 93.25 156 VAL B CA 1
ATOM 6234 C C . VAL B 1 156 ? -8.305 63.844 7.285 1 93.25 156 VAL B C 1
ATOM 6236 O O . VAL B 1 156 ? -7.598 64.312 8.195 1 93.25 156 VAL B O 1
ATOM 6239 N N . CYS B 1 157 ? -8.578 62.562 7.117 1 91.56 157 CYS B N 1
ATOM 6240 C CA . CYS B 1 157 ? -7.973 61.5 7.895 1 91.56 157 CYS B CA 1
ATOM 6241 C C . CYS B 1 157 ? -7.012 60.656 7.039 1 91.56 157 CYS B C 1
ATOM 6243 O O . CYS B 1 157 ? -7.426 59.719 6.355 1 91.56 157 CYS B O 1
ATOM 6245 N N . ARG B 1 158 ? -5.727 60.969 7.258 1 92.75 158 ARG B N 1
ATOM 6246 C CA . ARG B 1 158 ? -4.715 60.281 6.441 1 92.75 158 ARG B CA 1
ATOM 6247 C C . ARG B 1 158 ? -4.242 59 7.105 1 92.75 158 ARG B C 1
ATOM 6249 O O . ARG B 1 158 ? -3.791 59.031 8.25 1 92.75 158 ARG B O 1
ATOM 6256 N N . ASN B 1 159 ? -4.266 57.906 6.41 1 93.31 159 ASN B N 1
ATOM 6257 C CA . ASN B 1 159 ? -3.777 56.594 6.844 1 93.31 159 ASN B CA 1
ATOM 6258 C C . ASN B 1 159 ? -4.348 56.188 8.203 1 93.31 159 ASN B C 1
ATOM 6260 O O . ASN B 1 159 ? -3.602 55.812 9.109 1 93.31 159 ASN B O 1
ATOM 6264 N N . PHE B 1 160 ? -5.641 56.375 8.297 1 91.5 160 PHE B N 1
ATOM 6265 C CA . PHE B 1 160 ? -6.336 55.969 9.516 1 91.5 160 PHE B CA 1
ATOM 6266 C C . PHE B 1 160 ? -6.496 54.469 9.578 1 91.5 160 PHE B C 1
ATOM 6268 O O . PHE B 1 160 ? -6.562 53.812 8.547 1 91.5 160 PHE B O 1
ATOM 6275 N N . PRO B 1 161 ? -6.512 53.969 10.859 1 94.06 161 PRO B N 1
ATOM 6276 C CA . PRO B 1 161 ? -6.711 52.531 11.016 1 94.06 161 PRO B CA 1
ATOM 6277 C C . PRO B 1 161 ? -7.953 52.031 10.281 1 94.06 161 PRO B C 1
ATOM 6279 O O . PRO B 1 161 ? -9.023 52.625 10.383 1 94.06 161 PRO B O 1
ATOM 6282 N N . SER B 1 162 ? -7.766 50.969 9.508 1 92.44 162 SER B N 1
ATOM 6283 C CA . SER B 1 162 ? -8.875 50.438 8.719 1 92.44 162 SER B CA 1
ATOM 6284 C C . SER B 1 162 ? -8.875 48.906 8.719 1 92.44 162 SER B C 1
ATOM 6286 O O . SER B 1 162 ? -7.809 48.281 8.742 1 92.44 162 SER B O 1
ATOM 6288 N N . VAL B 1 163 ? -10.102 48.344 8.703 1 93.88 163 VAL B N 1
ATOM 6289 C CA . VAL B 1 163 ? -10.273 46.906 8.516 1 93.88 163 VAL B CA 1
ATOM 6290 C C . VAL B 1 163 ? -10.531 46.625 7.039 1 93.88 163 VAL B C 1
ATOM 6292 O O . VAL B 1 163 ? -11.547 47.031 6.484 1 93.88 163 VAL B O 1
ATOM 6295 N N . LEU B 1 164 ? -9.602 45.938 6.457 1 91.06 164 LEU B N 1
ATOM 6296 C CA . LEU B 1 164 ? -9.727 45.625 5.039 1 91.06 164 LEU B CA 1
ATOM 6297 C C . LEU B 1 164 ? -10.648 44.406 4.824 1 91.06 164 LEU B C 1
ATOM 6299 O O . LEU B 1 164 ? -11.469 44.406 3.906 1 91.06 164 LEU B O 1
ATOM 6303 N N . ARG B 1 165 ? -10.391 43.469 5.598 1 92.56 165 ARG B N 1
ATOM 6304 C CA . ARG B 1 165 ? -11.195 42.25 5.5 1 92.56 165 ARG B CA 1
ATOM 6305 C C . ARG B 1 165 ? -11.5 41.688 6.883 1 92.56 165 ARG B C 1
ATOM 6307 O O . ARG B 1 165 ? -10.648 41.688 7.773 1 92.56 165 ARG B O 1
ATOM 6314 N N . LEU B 1 166 ? -12.727 41.344 7.07 1 94.38 166 LEU B N 1
ATOM 6315 C CA . LEU B 1 166 ? -13.188 40.656 8.281 1 94.38 166 LEU B CA 1
ATOM 6316 C C . LEU B 1 166 ? -14.094 39.5 7.949 1 94.38 166 LEU B C 1
ATOM 6318 O O . LEU B 1 166 ? -15.148 39.656 7.34 1 94.38 166 LEU B O 1
ATOM 6322 N N . CYS B 1 167 ? -13.586 38.312 8.312 1 92.88 167 CYS B N 1
ATOM 6323 C CA . CYS B 1 167 ? -14.359 37.094 8.039 1 92.88 167 CYS B CA 1
ATOM 6324 C C . CYS B 1 167 ? -14.469 36.219 9.281 1 92.88 167 CYS B C 1
ATOM 6326 O O . CYS B 1 167 ? -13.516 36.125 10.055 1 92.88 167 CYS B O 1
ATOM 6328 N N . LEU B 1 168 ? -15.664 35.688 9.422 1 93.44 168 LEU B N 1
ATOM 6329 C CA . LEU B 1 168 ? -15.891 34.688 10.477 1 93.44 168 LEU B CA 1
ATOM 6330 C C . LEU B 1 168 ? -16.062 33.312 9.891 1 93.44 168 LEU B C 1
ATOM 6332 O O . LEU B 1 168 ? -16.453 33.156 8.734 1 93.44 168 LEU B O 1
ATOM 6336 N N . PRO B 1 169 ? -15.719 32.281 10.695 1 91.56 169 PRO B N 1
ATOM 6337 C CA . PRO B 1 169 ? -15.93 30.922 10.203 1 91.56 169 PRO B CA 1
ATOM 6338 C C . PRO B 1 169 ? -17.391 30.625 9.875 1 91.56 169 PRO B C 1
ATOM 6340 O O . PRO B 1 169 ? -18.297 31.125 10.555 1 91.56 169 PRO B O 1
ATOM 6343 N N . SER B 1 170 ? -17.609 29.781 8.836 1 89.56 170 SER B N 1
ATOM 6344 C CA . SER B 1 170 ? -18.953 29.438 8.391 1 89.56 170 SER B CA 1
ATOM 6345 C C . SER B 1 170 ? -19.656 28.531 9.398 1 89.56 170 SER B C 1
ATOM 6347 O O . SER B 1 170 ? -20.875 28.422 9.406 1 89.56 170 SER B O 1
ATOM 6349 N N . PHE B 1 171 ? -18.797 27.859 10.188 1 89.94 171 PHE B N 1
ATOM 6350 C CA . PHE B 1 171 ? -19.328 26.969 11.211 1 89.94 171 PHE B CA 1
ATOM 6351 C C . PHE B 1 171 ? -18.781 27.328 12.586 1 89.94 171 PHE B C 1
ATOM 6353 O O . PHE B 1 171 ? -17.578 27.578 12.734 1 89.94 171 PHE B O 1
ATOM 6360 N N . VAL B 1 172 ? -19.781 27.453 13.5 1 93.31 172 VAL B N 1
ATOM 6361 C CA . VAL B 1 172 ? -19.391 27.812 14.852 1 93.31 172 VAL B CA 1
ATOM 6362 C C . VAL B 1 172 ? -20 26.812 15.844 1 93.31 172 VAL B C 1
ATOM 6364 O O . VAL B 1 172 ? -21.203 26.594 15.852 1 93.31 172 VAL B O 1
ATOM 6367 N N . LEU B 1 173 ? -19.125 26.203 16.688 1 92.56 173 LEU B N 1
ATOM 6368 C CA . LEU B 1 173 ? -19.562 25.188 17.641 1 92.56 173 LEU B CA 1
ATOM 6369 C C . LEU B 1 173 ? -19.453 25.719 19.062 1 92.56 173 LEU B C 1
ATOM 6371 O O . LEU B 1 173 ? -18.531 26.453 19.406 1 92.56 173 LEU B O 1
ATOM 6375 N N . VAL B 1 174 ? -20.438 25.219 19.875 1 92.38 174 VAL B N 1
ATOM 6376 C CA . VAL B 1 174 ? -20.422 25.562 21.297 1 92.38 174 VAL B CA 1
ATOM 6377 C C . VAL B 1 174 ? -19.141 25.016 21.938 1 92.38 174 VAL B C 1
ATOM 6379 O O . VAL B 1 174 ? -18.719 23.906 21.641 1 92.38 174 VAL B O 1
ATOM 6382 N N . GLY B 1 175 ? -18.516 25.859 22.656 1 86.12 175 GLY B N 1
ATOM 6383 C CA . GLY B 1 175 ? -17.359 25.406 23.422 1 86.12 175 GLY B CA 1
ATOM 6384 C C . GLY B 1 175 ? -16.062 25.562 22.656 1 86.12 175 GLY B C 1
ATOM 6385 O O . GLY B 1 175 ? -14.977 25.344 23.203 1 86.12 175 GLY B O 1
ATOM 6386 N N . CYS B 1 176 ? -16.125 25.984 21.438 1 87.19 176 CYS B N 1
ATOM 6387 C CA . CYS B 1 176 ? -14.938 26.219 20.625 1 87.19 176 CYS B CA 1
ATOM 6388 C C . CYS B 1 176 ? -14.742 27.703 20.359 1 87.19 176 CYS B C 1
ATOM 6390 O O . CYS B 1 176 ? -15.633 28.359 19.828 1 87.19 176 CYS B O 1
ATOM 6392 N N . PRO B 1 177 ? -13.625 28.172 20.719 1 86.69 177 PRO B N 1
ATOM 6393 C CA . PRO B 1 177 ? -13.383 29.594 20.453 1 86.69 177 PRO B CA 1
ATOM 6394 C C . PRO B 1 177 ? -13.406 29.938 18.969 1 86.69 177 PRO B C 1
ATOM 6396 O O . PRO B 1 177 ? -12.906 29.156 18.141 1 86.69 177 PRO B O 1
ATOM 6399 N N . VAL B 1 178 ? -13.992 31.047 18.703 1 89.75 178 VAL B N 1
ATOM 6400 C CA . VAL B 1 178 ? -14.062 31.531 17.328 1 89.75 178 VAL B CA 1
ATOM 6401 C C . VAL B 1 178 ? -12.938 32.531 17.078 1 89.75 178 VAL B C 1
ATOM 6403 O O . VAL B 1 178 ? -12.82 33.531 17.766 1 89.75 178 VAL B O 1
ATOM 6406 N N . PHE B 1 179 ? -12.133 32.25 16.062 1 88.44 179 PHE B N 1
ATOM 6407 C CA . PHE B 1 179 ? -11.039 33.125 15.695 1 88.44 179 PHE B CA 1
ATOM 6408 C C . PHE B 1 179 ? -11.359 33.875 14.398 1 88.44 179 PHE B C 1
ATOM 6410 O O . PHE B 1 179 ? -11.32 33.281 13.312 1 88.44 179 PHE B O 1
ATOM 6417 N N . PRO B 1 180 ? -11.594 35.156 14.492 1 91.25 180 PRO B N 1
ATOM 6418 C CA . PRO B 1 180 ? -11.891 35.938 13.273 1 91.25 180 PRO B CA 1
ATOM 6419 C C . PRO B 1 180 ? -10.672 36.125 12.383 1 91.25 180 PRO B C 1
ATOM 6421 O O . PRO B 1 180 ? -9.547 36.219 12.883 1 91.25 180 PRO B O 1
ATOM 6424 N N . ARG B 1 181 ? -10.93 36.125 11.141 1 91.12 181 ARG B N 1
ATOM 6425 C CA . ARG B 1 181 ? -9.914 36.469 10.156 1 91.12 181 ARG B CA 1
ATOM 6426 C C . ARG B 1 181 ? -10 37.938 9.758 1 91.12 181 ARG B C 1
ATOM 6428 O O . ARG B 1 181 ? -10.859 38.344 8.977 1 91.12 181 ARG B O 1
ATOM 6435 N N . ILE B 1 182 ? -8.977 38.688 10.273 1 91.56 182 ILE B N 1
ATOM 6436 C CA . ILE B 1 182 ? -9.039 40.125 10.086 1 91.56 182 ILE B CA 1
ATOM 6437 C C . ILE B 1 182 ? -7.762 40.625 9.406 1 91.56 182 ILE B C 1
ATOM 6439 O O . ILE B 1 182 ? -6.656 40.281 9.82 1 91.56 182 ILE B O 1
ATOM 6443 N N . THR B 1 183 ? -7.965 41.25 8.352 1 90.12 183 THR B N 1
ATOM 6444 C CA . THR B 1 183 ? -6.871 41.969 7.715 1 90.12 183 THR B CA 1
ATOM 6445 C C . THR B 1 183 ? -7.016 43.469 7.934 1 90.12 183 THR B C 1
ATOM 6447 O O . THR B 1 183 ? -8.07 44.062 7.66 1 90.12 183 THR B O 1
ATOM 6450 N N . THR B 1 184 ? -5.988 44.094 8.5 1 92.12 184 THR B N 1
ATOM 6451 C CA . THR B 1 184 ? -6.047 45.5 8.82 1 92.12 184 THR B CA 1
ATOM 6452 C C . THR B 1 184 ? -4.871 46.25 8.195 1 92.12 184 THR B C 1
ATOM 6454 O O . THR B 1 184 ? -3.945 45.625 7.664 1 92.12 184 THR B O 1
ATOM 6457 N N . GLU B 1 185 ? -5.086 47.5 8.117 1 92.5 185 GLU B N 1
ATOM 6458 C CA . GLU B 1 185 ? -4.023 48.406 7.688 1 92.5 185 GLU B CA 1
ATOM 6459 C C . GLU B 1 185 ? -3.9 49.594 8.633 1 92.5 185 GLU B C 1
ATOM 6461 O O . GLU B 1 185 ? -4.91 50.125 9.102 1 92.5 185 GLU B O 1
ATOM 6466 N N . PHE B 1 186 ? -2.607 50.031 8.945 1 92.75 186 PHE B N 1
ATOM 6467 C CA . PHE B 1 186 ? -2.252 51.219 9.75 1 92.75 186 PHE B CA 1
ATOM 6468 C C . PHE B 1 186 ? -2.73 51.031 11.188 1 92.75 186 PHE B C 1
ATOM 6470 O O . PHE B 1 186 ? -3.215 51.969 11.805 1 92.75 186 PHE B O 1
ATOM 6477 N N . VAL B 1 187 ? -2.736 49.812 11.648 1 92.75 187 VAL B N 1
ATOM 6478 C CA . VAL B 1 187 ? -3.258 49.469 12.969 1 92.75 187 VAL B CA 1
ATOM 6479 C C . VAL B 1 187 ? -2.129 48.969 13.859 1 92.75 187 VAL B C 1
ATOM 6481 O O . VAL B 1 187 ? -1.104 48.5 13.359 1 92.75 187 VAL B O 1
ATOM 6484 N N . LYS B 1 188 ? -2.227 49.281 15.055 1 90.12 188 LYS B N 1
ATOM 6485 C CA . LYS B 1 188 ? -1.558 48.5 16.078 1 90.12 188 LYS B CA 1
ATOM 6486 C C . LYS B 1 188 ? -2.514 47.469 16.688 1 90.12 188 LYS B C 1
ATOM 6488 O O . LYS B 1 188 ? -3.357 47.812 17.516 1 90.12 188 LYS B O 1
ATOM 6493 N N . GLU B 1 189 ? -2.303 46.281 16.422 1 85.19 189 GLU B N 1
ATOM 6494 C CA . GLU B 1 189 ? -3.258 45.219 16.672 1 85.19 189 GLU B CA 1
ATOM 6495 C C . GLU B 1 189 ? -3.688 45.188 18.141 1 85.19 189 GLU B C 1
ATOM 6497 O O . GLU B 1 189 ? -4.84 44.875 18.453 1 85.19 189 GLU B O 1
ATOM 6502 N N . GLU B 1 190 ? -2.783 45.594 19 1 85.81 190 GLU B N 1
ATOM 6503 C CA . GLU B 1 190 ? -3.066 45.531 20.438 1 85.81 190 GLU B CA 1
ATOM 6504 C C . GLU B 1 190 ? -4.098 46.594 20.844 1 85.81 190 GLU B C 1
ATOM 6506 O O . GLU B 1 190 ? -4.707 46.469 21.906 1 85.81 190 GLU B O 1
ATOM 6511 N N . TRP B 1 191 ? -4.363 47.562 19.953 1 90.75 191 TRP B N 1
ATOM 6512 C CA . TRP B 1 191 ? -5.25 48.656 20.312 1 90.75 191 TRP B CA 1
ATOM 6513 C C . TRP B 1 191 ? -6.648 48.438 19.75 1 90.75 191 TRP B C 1
ATOM 6515 O O . TRP B 1 191 ? -7.594 49.156 20.125 1 90.75 191 TRP B O 1
ATOM 6525 N N . ASN B 1 192 ? -6.75 47.5 18.891 1 93.06 192 ASN B N 1
ATOM 6526 C CA . ASN B 1 192 ? -8.07 47.219 18.328 1 93.06 192 ASN B CA 1
ATOM 6527 C C . ASN B 1 192 ? -9.078 46.844 19.422 1 93.06 192 ASN B C 1
ATOM 6529 O O . ASN B 1 192 ? -8.711 46.25 20.438 1 93.06 192 ASN B O 1
ATOM 6533 N N . THR B 1 193 ? -10.281 47.281 19.188 1 94.5 193 THR B N 1
ATOM 6534 C CA . THR B 1 193 ? -11.352 46.844 20.078 1 94.5 193 THR B CA 1
ATOM 6535 C C . THR B 1 193 ? -12.328 45.938 19.375 1 94.5 193 THR B C 1
ATOM 6537 O O . THR B 1 193 ? -12.539 46.062 18.156 1 94.5 193 THR B O 1
ATOM 6540 N N . TYR B 1 194 ? -12.875 45.031 20.125 1 95.75 194 TYR B N 1
ATOM 6541 C CA . TYR B 1 194 ? -13.781 44.031 19.594 1 95.75 194 TYR B CA 1
ATOM 6542 C C . TYR B 1 194 ? -15.055 43.969 20.422 1 95.75 194 TYR B C 1
ATOM 6544 O O . TYR B 1 194 ? -15.023 44.156 21.641 1 95.75 194 TYR B O 1
ATOM 6552 N N . GLN B 1 195 ? -16.188 43.781 19.719 1 96.69 195 GLN B N 1
ATOM 6553 C CA . GLN B 1 195 ? -17.453 43.531 20.375 1 96.69 195 GLN B CA 1
ATOM 6554 C C . GLN B 1 195 ? -18.203 42.375 19.688 1 96.69 195 GLN B C 1
ATOM 6556 O O . GLN B 1 195 ? -18.391 42.406 18.484 1 96.69 195 GLN B O 1
ATOM 6561 N N . TRP B 1 196 ? -18.562 41.375 20.516 1 97.06 196 TRP B N 1
ATOM 6562 C CA . TRP B 1 196 ? -19.344 40.25 20.016 1 97.06 196 TRP B CA 1
ATOM 6563 C C . TRP B 1 196 ? -20.812 40.406 20.406 1 97.06 196 TRP B C 1
ATOM 6565 O O . TRP B 1 196 ? -21.125 40.812 21.516 1 97.06 196 TRP B O 1
ATOM 6575 N N . PHE B 1 197 ? -21.688 40.094 19.422 1 96.94 197 PHE B N 1
ATOM 6576 C CA . PHE B 1 197 ? -23.125 40.188 19.656 1 96.94 197 PHE B CA 1
ATOM 6577 C C . PHE B 1 197 ? -23.797 38.844 19.312 1 96.94 197 PHE B C 1
ATOM 6579 O O . PHE B 1 197 ? -23.328 38.125 18.422 1 96.94 197 PHE B O 1
ATOM 6586 N N . ARG B 1 198 ? -24.875 38.5 19.969 1 96.88 198 ARG B N 1
ATOM 6587 C CA . ARG B 1 198 ? -25.75 37.375 19.688 1 96.88 198 ARG B CA 1
ATOM 6588 C C . ARG B 1 198 ? -27.109 37.844 19.203 1 96.88 198 ARG B C 1
ATOM 6590 O O . ARG B 1 198 ? -27.688 38.781 19.75 1 96.88 198 ARG B O 1
ATOM 6597 N N . GLN B 1 199 ? -27.578 37.188 18.219 1 95 199 GLN B N 1
ATOM 6598 C CA . GLN B 1 199 ? -28.906 37.5 17.703 1 95 199 GLN B CA 1
ATOM 6599 C C . GLN B 1 199 ? -30 37 18.641 1 95 199 GLN B C 1
ATOM 6601 O O . GLN B 1 199 ? -30 35.812 19.047 1 95 199 GLN B O 1
ATOM 6606 N N . VAL B 1 200 ? -30.922 37.875 19.047 1 91.75 200 VAL B N 1
ATOM 6607 C CA . VAL B 1 200 ? -32 37.5 19.938 1 91.75 200 VAL B CA 1
ATOM 6608 C C . VAL B 1 200 ? -33.344 37.969 19.359 1 91.75 200 VAL B C 1
ATOM 6610 O O . VAL B 1 200 ? -33.375 38.906 18.562 1 91.75 200 VAL B O 1
ATOM 6613 N N . ASN B 1 201 ? -34.5 37.188 19.578 1 79.75 201 ASN B N 1
ATOM 6614 C CA . ASN B 1 201 ? -35.844 37.625 19.172 1 79.75 201 ASN B CA 1
ATOM 6615 C C . ASN B 1 201 ? -36.344 38.75 20.047 1 79.75 201 ASN B C 1
ATOM 6617 O O . ASN B 1 201 ? -36.062 38.781 21.25 1 79.75 201 ASN B O 1
ATOM 6621 N N . LYS B 1 202 ? -36.906 39.812 19.578 1 70.12 202 LYS B N 1
ATOM 6622 C CA . LYS B 1 202 ? -37.406 40.969 20.281 1 70.12 202 LYS B CA 1
ATOM 6623 C C . LYS B 1 202 ? -38.375 40.562 21.406 1 70.12 202 LYS B C 1
ATOM 6625 O O . LYS B 1 202 ? -38.438 41.25 22.438 1 70.12 202 LYS B O 1
ATOM 6630 N N . ASP B 1 203 ? -39.219 39.594 21.172 1 55.53 203 ASP B N 1
ATOM 6631 C CA . ASP B 1 203 ? -40.219 39.375 22.219 1 55.53 203 ASP B CA 1
ATOM 6632 C C . ASP B 1 203 ? -39.562 38.969 23.531 1 55.53 203 ASP B C 1
ATOM 6634 O O . ASP B 1 203 ? -40.094 39.25 24.609 1 55.53 203 ASP B O 1
ATOM 6638 N N . MET B 1 204 ? -38.469 38.25 23.484 1 49.03 204 MET B N 1
ATOM 6639 C CA . MET B 1 204 ? -37.906 37.688 24.719 1 49.03 204 MET B CA 1
ATOM 6640 C C . MET B 1 204 ? -37.188 38.781 25.531 1 49.03 204 MET B C 1
ATOM 6642 O O . MET B 1 204 ? -36.812 38.531 26.672 1 49.03 204 MET B O 1
ATOM 6646 N N . SER B 1 205 ? -36.781 39.812 24.859 1 41.97 205 SER B N 1
ATOM 6647 C CA . SER B 1 205 ? -36.156 40.781 25.734 1 41.97 205 SER B CA 1
ATOM 6648 C C . SER B 1 205 ? -37.188 41.5 26.594 1 41.97 205 SER B C 1
ATOM 6650 O O . SER B 1 205 ? -36.844 41.969 27.703 1 41.97 205 SER B O 1
ATOM 6652 N N . GLU B 1 206 ? -38.375 41.938 25.984 1 36.5 206 GLU B N 1
ATOM 6653 C CA . GLU B 1 206 ? -39.312 42.719 26.766 1 36.5 206 GLU B CA 1
ATOM 6654 C C . GLU B 1 206 ? -40.156 41.812 27.688 1 36.5 206 GLU B C 1
ATOM 6656 O O . GLU B 1 206 ? -41.156 42.281 28.25 1 36.5 206 GLU B O 1
ATOM 6661 N N . LYS B 1 207 ? -39.938 40.594 27.766 1 38.25 207 LYS B N 1
ATOM 6662 C CA . LYS B 1 207 ? -40.906 40 28.672 1 38.25 207 LYS B CA 1
ATOM 6663 C C . LYS B 1 207 ? -40.906 40.688 30.031 1 38.25 207 LYS B C 1
ATOM 6665 O O . LYS B 1 207 ? -41.594 40.281 30.953 1 38.25 207 LYS B O 1
ATOM 6670 N N . ASP B 1 208 ? -39.906 41.5 30.609 1 33.72 208 ASP B N 1
ATOM 6671 C CA . ASP B 1 208 ? -40.562 41.875 31.844 1 33.72 208 ASP B CA 1
ATOM 6672 C C . ASP B 1 208 ? -41.844 42.656 31.578 1 33.72 208 ASP B C 1
ATOM 6674 O O . ASP B 1 208 ? -42.562 43.062 32.531 1 33.72 208 ASP B O 1
ATOM 6678 N N . VAL B 1 209 ? -41.812 43.625 30.594 1 30.22 209 VAL B N 1
ATOM 6679 C CA . VAL B 1 209 ? -43.031 44.438 30.75 1 30.22 209 VAL B CA 1
ATOM 6680 C C . VAL B 1 209 ? -44.25 43.656 30.234 1 30.22 209 VAL B C 1
ATOM 6682 O O . VAL B 1 209 ? -44.094 42.719 29.422 1 30.22 209 VAL B O 1
ATOM 6685 N N . ASN B 1 210 ? -45.625 44.125 30.344 1 28.39 210 ASN B N 1
ATOM 6686 C CA . ASN B 1 210 ? -47 43.688 30.453 1 28.39 210 ASN B CA 1
ATOM 6687 C C . ASN B 1 210 ? -47.5 43.062 29.141 1 28.39 210 ASN B C 1
ATOM 6689 O O . ASN B 1 210 ? -48.688 42.75 29.031 1 28.39 210 ASN B O 1
ATOM 6693 N N . LYS B 1 211 ? -47.188 43.75 27.844 1 27.2 211 LYS B N 1
ATOM 6694 C CA . LYS B 1 211 ? -48.312 43.625 26.953 1 27.2 211 LYS B CA 1
ATOM 6695 C C . LYS B 1 211 ? -48.469 42.188 26.438 1 27.2 211 LYS B C 1
ATOM 6697 O O . LYS B 1 211 ? -47.5 41.594 26 1 27.2 211 LYS B O 1
ATOM 6702 N N . GLU B 1 212 ? -49.625 41.406 26.719 1 28.33 212 GLU B N 1
ATOM 6703 C CA . GLU B 1 212 ? -50.25 40.188 26.281 1 28.33 212 GLU B CA 1
ATOM 6704 C C . GLU B 1 212 ? -50.25 40.062 24.766 1 28.33 212 GLU B C 1
ATOM 6706 O O . GLU B 1 212 ? -50.594 39 24.219 1 28.33 212 GLU B O 1
ATOM 6711 N N . SER B 1 213 ? -50.438 41.25 23.969 1 27.16 213 SER B N 1
ATOM 6712 C CA . SER B 1 213 ? -51.406 41.062 22.891 1 27.16 213 SER B CA 1
ATOM 6713 C C . SER B 1 213 ? -50.875 40.062 21.875 1 27.16 213 SER B C 1
ATOM 6715 O O . SER B 1 213 ? -51.562 39.062 21.562 1 27.16 213 SER B O 1
ATOM 6717 N N . SER B 1 214 ? -50.812 40.531 20.453 1 29 214 SER B N 1
ATOM 6718 C CA . SER B 1 214 ? -51.312 40 19.188 1 29 214 SER B CA 1
ATOM 6719 C C . SER B 1 214 ? -50.281 39.094 18.531 1 29 214 SER B C 1
ATOM 6721 O O . SER B 1 214 ? -49.094 39.344 18.578 1 29 214 SER B O 1
ATOM 6723 N N . ASN B 1 215 ? -50.688 37.812 18.234 1 30.77 215 ASN B N 1
ATOM 6724 C CA . ASN B 1 215 ? -50.156 36.594 17.641 1 30.77 215 ASN B CA 1
ATOM 6725 C C . ASN B 1 215 ? -49.625 36.844 16.234 1 30.77 215 ASN B C 1
ATOM 6727 O O . ASN B 1 215 ? -49.5 35.938 15.43 1 30.77 215 ASN B O 1
ATOM 6731 N N . ASP B 1 216 ? -49.688 38.125 15.664 1 29.48 216 ASP B N 1
ATOM 6732 C CA . ASP B 1 216 ? -49.469 38.062 14.227 1 29.48 216 ASP B CA 1
ATOM 6733 C C . ASP B 1 216 ? -48.094 37.469 13.914 1 29.48 216 ASP B C 1
ATOM 6735 O O . ASP B 1 216 ? -47.094 37.844 14.523 1 29.48 216 ASP B O 1
ATOM 6739 N N . ALA B 1 217 ? -48.031 36.344 13.188 1 31.89 217 ALA B N 1
ATOM 6740 C CA . ALA B 1 217 ? -47.062 35.406 12.617 1 31.89 217 ALA B CA 1
ATOM 6741 C C . ALA B 1 217 ? -45.969 36.125 11.844 1 31.89 217 ALA B C 1
ATOM 6743 O O . ALA B 1 217 ? -45.031 35.469 11.383 1 31.89 217 ALA B O 1
ATOM 6744 N N . THR B 1 218 ? -46.5 37.156 11.117 1 33.66 218 THR B N 1
ATOM 6745 C CA . THR B 1 218 ? -45.469 37.5 10.156 1 33.66 218 THR B CA 1
ATOM 6746 C C . THR B 1 218 ? -44.219 37.969 10.875 1 33.66 218 THR B C 1
ATOM 6748 O O . THR B 1 218 ? -44.125 39.125 11.312 1 33.66 218 THR B O 1
ATOM 6751 N N . LYS B 1 219 ? -43.562 37.219 11.672 1 39.16 219 LYS B N 1
ATOM 6752 C CA . LYS B 1 219 ? -42.312 37.625 12.305 1 39.16 219 LYS B CA 1
ATOM 6753 C C . LYS B 1 219 ? -41.344 38.25 11.281 1 39.16 219 LYS B C 1
ATOM 6755 O O . LYS B 1 219 ? -40.75 37.531 10.492 1 39.16 219 LYS B O 1
ATOM 6760 N N . THR B 1 220 ? -41.688 39.406 10.617 1 38.12 220 THR B N 1
ATOM 6761 C CA . THR B 1 220 ? -40.844 40.125 9.664 1 38.12 220 THR B CA 1
ATOM 6762 C C . THR B 1 220 ? -39.406 40.281 10.203 1 38.12 220 THR B C 1
ATOM 6764 O O . THR B 1 220 ? -39.188 40.312 11.414 1 38.12 220 THR B O 1
ATOM 6767 N N . GLU B 1 221 ? -38.25 40.156 9.414 1 46.59 221 GLU B N 1
ATOM 6768 C CA . GLU B 1 221 ? -36.812 40.438 9.555 1 46.59 221 GLU B CA 1
ATOM 6769 C C . GLU B 1 221 ? -36.594 41.656 10.453 1 46.59 221 GLU B C 1
ATOM 6771 O O . GLU B 1 221 ? -35.469 41.938 10.82 1 46.59 221 GLU B O 1
ATOM 6776 N N . HIS B 1 222 ? -37.594 42.406 10.742 1 48.09 222 HIS B N 1
ATOM 6777 C CA . HIS B 1 222 ? -37.5 43.688 11.445 1 48.09 222 HIS B CA 1
ATOM 6778 C C . HIS B 1 222 ? -37.281 43.469 12.938 1 48.09 222 HIS B C 1
ATOM 6780 O O . HIS B 1 222 ? -36.906 44.406 13.648 1 48.09 222 HIS B O 1
ATOM 6786 N N . ASP B 1 223 ? -37.562 42.344 13.453 1 54.5 223 ASP B N 1
ATOM 6787 C CA . ASP B 1 223 ? -37.656 42.188 14.906 1 54.5 223 ASP B CA 1
ATOM 6788 C C . ASP B 1 223 ? -36.375 41.625 15.484 1 54.5 223 ASP B C 1
ATOM 6790 O O . ASP B 1 223 ? -36.406 41.031 16.578 1 54.5 223 ASP B O 1
ATOM 6794 N N . LEU B 1 224 ? -35.312 41.531 14.867 1 69.94 224 LEU B N 1
ATOM 6795 C CA . LEU B 1 224 ? -34.094 40.938 15.406 1 69.94 224 LEU B CA 1
ATOM 6796 C C . LEU B 1 224 ? -33.219 42 16.094 1 69.94 224 LEU B C 1
ATOM 6798 O O . LEU B 1 224 ? -33.062 43.125 15.578 1 69.94 224 LEU B O 1
ATOM 6802 N N . GLU B 1 225 ? -33 41.781 17.375 1 88 225 GLU B N 1
ATOM 6803 C CA . GLU B 1 225 ? -32.094 42.625 18.156 1 88 225 GLU B CA 1
ATOM 6804 C C . GLU B 1 225 ? -30.766 41.906 18.438 1 88 225 GLU B C 1
ATOM 6806 O O . GLU B 1 225 ? -30.672 40.688 18.25 1 88 225 GLU B O 1
ATOM 6811 N N . TRP B 1 226 ? -29.719 42.625 18.625 1 94.56 226 TRP B N 1
ATOM 6812 C CA . TRP B 1 226 ? -28.391 42.125 18.922 1 94.56 226 TRP B CA 1
ATOM 6813 C C . TRP B 1 226 ? -28 42.406 20.359 1 94.56 226 TRP B C 1
ATOM 6815 O O . TRP B 1 226 ? -28.094 43.562 20.812 1 94.56 226 TRP B O 1
ATOM 6825 N N . LEU B 1 227 ? -27.656 41.312 21.109 1 95.12 227 LEU B N 1
ATOM 6826 C CA . LEU B 1 227 ? -27.188 41.438 22.484 1 95.12 227 LEU B CA 1
ATOM 6827 C C . LEU B 1 227 ? -25.672 41.281 22.562 1 95.12 227 LEU B C 1
ATOM 6829 O O . LEU B 1 227 ? -25.109 40.281 22.062 1 95.12 227 LEU B O 1
ATOM 6833 N N . GLU B 1 228 ? -25 42.25 23.203 1 96.25 228 GLU B N 1
ATOM 6834 C CA . GLU B 1 228 ? -23.547 42.156 23.344 1 96.25 228 GLU B CA 1
ATOM 6835 C C . GLU B 1 228 ? -23.156 41.031 24.281 1 96.25 228 GLU B C 1
ATOM 6837 O O . GLU B 1 228 ? -23.656 40.969 25.422 1 96.25 228 GLU B O 1
ATOM 6842 N N . VAL B 1 229 ? -22.281 40.188 23.922 1 95.75 229 VAL B N 1
ATOM 6843 C CA . VAL B 1 229 ? -21.984 39 24.719 1 95.75 229 VAL B CA 1
ATOM 6844 C C . VAL B 1 229 ? -20.484 38.938 25.016 1 95.75 229 VAL B C 1
ATOM 6846 O O . VAL B 1 229 ? -20.031 38.094 25.781 1 95.75 229 VAL B O 1
ATOM 6849 N N . GLY B 1 230 ? -19.703 39.781 24.391 1 94.31 230 GLY B N 1
ATOM 6850 C CA . GLY B 1 230 ? -18.266 39.75 24.625 1 94.31 230 GLY B CA 1
ATOM 6851 C C . GLY B 1 230 ? -17.531 40.906 24.031 1 94.31 230 GLY B C 1
ATOM 6852 O O . GLY B 1 230 ? -18.031 41.562 23.109 1 94.31 230 GLY B O 1
ATOM 6853 N N . GLN B 1 231 ? -16.25 41.188 24.484 1 94.56 231 GLN B N 1
ATOM 6854 C CA . GLN B 1 231 ? -15.477 42.344 24.031 1 94.56 231 GLN B CA 1
ATOM 6855 C C . GLN B 1 231 ? -14.047 41.938 23.688 1 94.56 231 GLN B C 1
ATOM 6857 O O . GLN B 1 231 ? -13.219 42.781 23.375 1 94.56 231 GLN B O 1
ATOM 6862 N N . ARG B 1 232 ? -13.758 40.625 23.734 1 91.19 232 ARG B N 1
ATOM 6863 C CA . ARG B 1 232 ? -12.445 40.125 23.359 1 91.19 232 ARG B CA 1
ATOM 6864 C C . ARG B 1 232 ? -12.391 39.781 21.875 1 91.19 232 ARG B C 1
ATOM 6866 O O . ARG B 1 232 ? -13.422 39.781 21.188 1 91.19 232 ARG B O 1
ATOM 6873 N N . LYS B 1 233 ? -11.164 39.688 21.422 1 90.12 233 LYS B N 1
ATOM 6874 C CA . LYS B 1 233 ? -10.992 39.375 20 1 90.12 233 LYS B CA 1
ATOM 6875 C C . LYS B 1 233 ? -11.672 38.062 19.656 1 90.12 233 LYS B C 1
ATOM 6877 O O . LYS B 1 233 ? -12.25 37.906 18.578 1 90.12 233 LYS B O 1
ATOM 6882 N N . THR B 1 234 ? -11.523 37.125 20.625 1 90.94 234 THR B N 1
ATOM 6883 C CA . THR B 1 234 ? -12.125 35.812 20.422 1 90.94 234 THR B CA 1
ATOM 6884 C C . THR B 1 234 ? -13.328 35.625 21.344 1 90.94 234 THR B C 1
ATOM 6886 O O . THR B 1 234 ? -13.43 36.25 22.391 1 90.94 234 THR B O 1
ATOM 6889 N N . TYR B 1 235 ? -14.289 34.844 20.828 1 92.94 235 TYR B N 1
ATOM 6890 C CA . TYR B 1 235 ? -15.477 34.5 21.609 1 92.94 235 TYR B CA 1
ATOM 6891 C C . TYR B 1 235 ? -15.734 33 21.594 1 92.94 235 TYR B C 1
ATOM 6893 O O . TYR B 1 235 ? -15.578 32.344 20.562 1 92.94 235 TYR B O 1
ATOM 6901 N N . THR B 1 236 ? -15.992 32.438 22.75 1 91.75 236 THR B N 1
ATOM 6902 C CA . THR B 1 236 ? -16.359 31.031 22.859 1 91.75 236 THR B CA 1
ATOM 6903 C C . THR B 1 236 ? -17.859 30.875 23.109 1 91.75 236 THR B C 1
ATOM 6905 O O . THR B 1 236 ? -18.344 31.125 24.203 1 91.75 236 THR B O 1
ATOM 6908 N N . PRO B 1 237 ? -18.547 30.469 22.109 1 94.56 237 PRO B N 1
ATOM 6909 C CA . PRO B 1 237 ? -19.984 30.312 22.266 1 94.56 237 PRO B CA 1
ATOM 6910 C C . PRO B 1 237 ? -20.359 29.359 23.406 1 94.56 237 PRO B C 1
ATOM 6912 O O . PRO B 1 237 ? -19.672 28.375 23.641 1 94.56 237 PRO B O 1
ATOM 6915 N N . THR B 1 238 ? -21.469 29.672 23.984 1 93.75 238 THR B N 1
ATOM 6916 C CA . THR B 1 238 ? -22.016 28.844 25.047 1 93.75 238 THR B CA 1
ATOM 6917 C C . THR B 1 238 ? -23.344 28.203 24.594 1 93.75 238 THR B C 1
ATOM 6919 O O . THR B 1 238 ? -23.797 28.438 23.484 1 93.75 238 THR B O 1
ATOM 6922 N N . LEU B 1 239 ? -23.859 27.438 25.469 1 93.62 239 LEU B N 1
ATOM 6923 C CA . LEU B 1 239 ? -25.125 26.766 25.172 1 93.62 239 LEU B CA 1
ATOM 6924 C C . LEU B 1 239 ? -26.219 27.781 24.891 1 93.62 239 LEU B C 1
ATOM 6926 O O . LEU B 1 239 ? -27.141 27.516 24.125 1 93.62 239 LEU B O 1
ATOM 6930 N N . THR B 1 240 ? -26.141 28.938 25.453 1 93.88 240 THR B N 1
ATOM 6931 C CA . THR B 1 240 ? -27.141 29.984 25.266 1 93.88 240 THR B CA 1
ATOM 6932 C C . THR B 1 240 ? -27.094 30.547 23.844 1 93.88 240 THR B C 1
ATOM 6934 O O . THR B 1 240 ? -28.047 31.188 23.391 1 93.88 240 THR B O 1
ATOM 6937 N N . ASP B 1 241 ? -25.969 30.297 23.203 1 95.88 241 ASP B N 1
ATOM 6938 C CA . ASP B 1 241 ? -25.781 30.844 21.859 1 95.88 241 ASP B CA 1
ATOM 6939 C C . ASP B 1 241 ? -26.344 29.922 20.797 1 95.88 241 ASP B C 1
ATOM 6941 O O . ASP B 1 241 ? -26.469 30.312 19.625 1 95.88 241 ASP B O 1
ATOM 6945 N N . VAL B 1 242 ? -26.719 28.703 21.203 1 95.5 242 VAL B N 1
ATOM 6946 C CA . VAL B 1 242 ? -27.141 27.703 20.234 1 95.5 242 VAL B CA 1
ATOM 6947 C C . VAL B 1 242 ? -28.375 28.188 19.484 1 95.5 242 VAL B C 1
ATOM 6949 O O . VAL B 1 242 ? -29.328 28.672 20.094 1 95.5 242 VAL B O 1
ATOM 6952 N N . GLY B 1 243 ? -28.297 28.062 18.141 1 94.81 243 GLY B N 1
ATOM 6953 C CA . GLY B 1 243 ? -29.422 28.469 17.312 1 94.81 243 GLY B CA 1
ATOM 6954 C C . GLY B 1 243 ? -29.375 29.922 16.891 1 94.81 243 GLY B C 1
ATOM 6955 O O . GLY B 1 243 ? -30.156 30.359 16.047 1 94.81 243 GLY B O 1
ATOM 6956 N N . SER B 1 244 ? -28.453 30.719 17.469 1 95.31 244 SER B N 1
ATOM 6957 C CA . SER B 1 244 ? -28.328 32.125 17.156 1 95.31 244 SER B CA 1
ATOM 6958 C C . SER B 1 244 ? -27.094 32.406 16.297 1 95.31 244 SER B C 1
ATOM 6960 O O . SER B 1 244 ? -26.109 31.672 16.375 1 95.31 244 SER B O 1
ATOM 6962 N N . LYS B 1 245 ? -27.203 33.406 15.562 1 96.06 245 LYS B N 1
ATOM 6963 C CA . LYS B 1 245 ? -26.016 33.875 14.844 1 96.06 245 LYS B CA 1
ATOM 6964 C C . LYS B 1 245 ? -25.188 34.812 15.719 1 96.06 245 LYS B C 1
ATOM 6966 O O . LYS B 1 245 ? -25.688 35.344 16.703 1 96.06 245 LYS B O 1
ATOM 6971 N N . LEU B 1 246 ? -24.016 34.906 15.375 1 96.06 246 LEU B N 1
ATOM 6972 C CA . LEU B 1 246 ? -23.109 35.812 16.062 1 96.06 246 LEU B CA 1
ATOM 6973 C C . LEU B 1 246 ? -22.641 36.938 15.133 1 96.06 246 LEU B C 1
ATOM 6975 O O . LEU B 1 246 ? -22.562 36.75 13.914 1 96.06 246 LEU B O 1
ATOM 6979 N N . LYS B 1 247 ? -22.391 38.062 15.719 1 96.75 247 LYS B N 1
ATOM 6980 C CA . LYS B 1 247 ? -21.875 39.219 15.008 1 96.75 247 LYS B CA 1
ATOM 6981 C C . LYS B 1 247 ? -20.641 39.781 15.703 1 96.75 247 LYS B C 1
ATOM 6983 O O . LYS B 1 247 ? -20.609 39.906 16.922 1 96.75 247 LYS B O 1
ATOM 6988 N N . LEU B 1 248 ? -19.672 40.062 14.969 1 97 248 LEU B N 1
ATOM 6989 C CA . LEU B 1 248 ? -18.469 40.688 15.492 1 97 248 LEU B CA 1
ATOM 6990 C C . LEU B 1 248 ? -18.312 42.094 14.914 1 97 248 LEU B C 1
ATOM 6992 O O . LEU B 1 248 ? -18.438 42.312 13.703 1 97 248 LEU B O 1
ATOM 6996 N N . LEU B 1 249 ? -18.125 43.062 15.797 1 96.94 249 LEU B N 1
ATOM 6997 C CA . LEU B 1 249 ? -17.75 44.406 15.422 1 96.94 249 LEU B CA 1
ATOM 6998 C C . LEU B 1 249 ? -16.281 44.688 15.781 1 96.94 249 LEU B C 1
ATOM 7000 O O . LEU B 1 249 ? -15.906 44.594 16.953 1 96.94 249 LEU B O 1
ATOM 7004 N N . CYS B 1 250 ? -15.516 44.906 14.828 1 96.06 250 CYS B N 1
ATOM 7005 C CA . CYS B 1 250 ? -14.109 45.25 15.039 1 96.06 250 CYS B CA 1
ATOM 7006 C C . CYS B 1 250 ? -13.836 46.688 14.727 1 96.06 250 CYS B C 1
ATOM 7008 O O . CYS B 1 250 ? -14.133 47.156 13.625 1 96.06 250 CYS B O 1
ATOM 7010 N N . THR B 1 251 ? -13.289 47.406 15.664 1 95.5 251 THR B N 1
ATOM 7011 C CA . THR B 1 251 ? -12.906 48.812 15.477 1 95.5 251 THR B CA 1
ATOM 7012 C C . THR B 1 251 ? -11.383 48.938 15.492 1 95.5 251 THR B C 1
ATOM 7014 O O . THR B 1 251 ? -10.75 48.781 16.547 1 95.5 251 THR B O 1
ATOM 7017 N N . PRO B 1 252 ? -10.852 49.25 14.359 1 95 252 PRO B N 1
ATOM 7018 C CA . PRO B 1 252 ? -9.391 49.406 14.289 1 95 252 PRO B CA 1
ATOM 7019 C C . PRO B 1 252 ? -8.883 50.688 14.969 1 95 252 PRO B C 1
ATOM 7021 O O . PRO B 1 252 ? -9.523 51.719 14.875 1 95 252 PRO B O 1
ATOM 7024 N N . LYS B 1 253 ? -7.746 50.5 15.617 1 94.56 253 LYS B N 1
ATOM 7025 C CA . LYS B 1 253 ? -7.199 51.656 16.359 1 94.56 253 LYS B CA 1
ATOM 7026 C C . LYS B 1 253 ? -5.68 51.719 16.234 1 94.56 253 LYS B C 1
ATOM 7028 O O . LYS B 1 253 ? -5.031 50.688 15.977 1 94.56 253 LYS B O 1
ATOM 7033 N N . ASN B 1 254 ? -5.215 52.812 16.25 1 92.88 254 ASN B N 1
ATOM 7034 C CA . ASN B 1 254 ? -3.791 53.094 16.344 1 92.88 254 ASN B CA 1
ATOM 7035 C C . ASN B 1 254 ? -3.529 54.281 17.281 1 92.88 254 ASN B C 1
ATOM 7037 O O . ASN B 1 254 ? -3.516 55.438 16.859 1 92.88 254 ASN B O 1
ATOM 7041 N N . GLY B 1 255 ? -3.307 53.969 18.547 1 88.19 255 GLY B N 1
ATOM 7042 C CA . GLY B 1 255 ? -3.215 55.031 19.516 1 88.19 255 GLY B CA 1
ATOM 7043 C C . GLY B 1 255 ? -4.516 55.781 19.703 1 88.19 255 GLY B C 1
ATOM 7044 O O . GLY B 1 255 ? -5.555 55.188 19.984 1 88.19 255 GLY B O 1
ATOM 7045 N N . GLU B 1 256 ? -4.438 57.062 19.359 1 84.38 256 GLU B N 1
ATOM 7046 C CA . GLU B 1 256 ? -5.617 57.906 19.547 1 84.38 256 GLU B CA 1
ATOM 7047 C C . GLU B 1 256 ? -6.484 57.906 18.297 1 84.38 256 GLU B C 1
ATOM 7049 O O . GLU B 1 256 ? -7.648 58.312 18.328 1 84.38 256 GLU B O 1
ATOM 7054 N N . LYS B 1 257 ? -5.898 57.344 17.25 1 88.44 257 LYS B N 1
ATOM 7055 C CA . LYS B 1 257 ? -6.645 57.312 15.992 1 88.44 257 LYS B CA 1
ATOM 7056 C C . LYS B 1 257 ? -7.496 56.031 15.922 1 88.44 257 LYS B C 1
ATOM 7058 O O . LYS B 1 257 ? -7.031 54.938 16.281 1 88.44 257 LYS B O 1
ATOM 7063 N N . PHE B 1 258 ? -8.82 56.25 15.625 1 89.62 258 PHE B N 1
ATOM 7064 C CA . PHE B 1 258 ? -9.672 55.094 15.453 1 89.62 258 PHE B CA 1
ATOM 7065 C C . PHE B 1 258 ? -10.406 55.125 14.125 1 89.62 258 PHE B C 1
ATOM 7067 O O . PHE B 1 258 ? -10.82 56.188 13.672 1 89.62 258 PHE B O 1
ATOM 7074 N N . GLY B 1 259 ? -10.477 54.031 13.5 1 89.25 259 GLY B N 1
ATOM 7075 C CA . GLY B 1 259 ? -11.18 53.906 12.234 1 89.25 259 GLY B CA 1
ATOM 7076 C C . GLY B 1 259 ? -12.617 53.469 12.391 1 89.25 259 GLY B C 1
ATOM 7077 O O . GLY B 1 259 ? -13.109 53.312 13.508 1 89.25 259 GLY B O 1
ATOM 7078 N N . GLU B 1 260 ? -13.242 53.375 11.141 1 88 260 GLU B N 1
ATOM 7079 C CA . GLU B 1 260 ? -14.633 52.906 11.133 1 88 260 GLU B CA 1
ATOM 7080 C C . GLU B 1 260 ? -14.727 51.438 11.477 1 88 260 GLU B C 1
ATOM 7082 O O . GLU B 1 260 ? -13.938 50.625 10.984 1 88 260 GLU B O 1
ATOM 7087 N N . GLY B 1 261 ? -15.625 51.156 12.352 1 92.69 261 GLY B N 1
ATOM 7088 C CA . GLY B 1 261 ? -15.844 49.75 12.703 1 92.69 261 GLY B CA 1
ATOM 7089 C C . GLY B 1 261 ? -16.422 48.938 11.562 1 92.69 261 GLY B C 1
ATOM 7090 O O . GLY B 1 261 ? -17.25 49.406 10.797 1 92.69 261 GLY B O 1
ATOM 7091 N N . LYS B 1 262 ? -15.922 47.75 11.477 1 94.94 262 LYS B N 1
ATOM 7092 C CA . LYS B 1 262 ? -16.453 46.812 10.508 1 94.94 262 LYS B CA 1
ATOM 7093 C C . LYS B 1 262 ? -17.141 45.656 11.211 1 94.94 262 LYS B C 1
ATOM 7095 O O . LYS B 1 262 ? -16.625 45.125 12.203 1 94.94 262 LYS B O 1
ATOM 7100 N N . GLU B 1 263 ? -18.328 45.312 10.656 1 95.44 263 GLU B N 1
ATOM 7101 C CA . GLU B 1 263 ? -19.078 44.219 11.258 1 95.44 263 GLU B CA 1
ATOM 7102 C C . GLU B 1 263 ? -19.125 43 10.344 1 95.44 263 GLU B C 1
ATOM 7104 O O . GLU B 1 263 ? -19.031 43.125 9.117 1 95.44 263 GLU B O 1
ATOM 7109 N N . CYS B 1 264 ? -19.203 41.844 10.953 1 96.06 264 CYS B N 1
ATOM 7110 C CA . CYS B 1 264 ? -19.375 40.562 10.234 1 96.06 264 CYS B CA 1
ATOM 7111 C C . CYS B 1 264 ? -20.266 39.625 11.016 1 96.06 264 CYS B C 1
ATOM 7113 O O . CYS B 1 264 ? -20.094 39.438 12.227 1 96.06 264 CYS B O 1
ATOM 7115 N N . VAL B 1 265 ? -21.25 39.094 10.281 1 95.5 265 VAL B N 1
ATOM 7116 C CA . VAL B 1 265 ? -22.172 38.125 10.898 1 95.5 265 VAL B CA 1
ATOM 7117 C C . VAL B 1 265 ? -21.844 36.719 10.43 1 95.5 265 VAL B C 1
ATOM 7119 O O . VAL B 1 265 ? -21.484 36.5 9.273 1 95.5 265 VAL B O 1
ATOM 7122 N N . THR B 1 266 ? -21.953 35.75 11.352 1 94.69 266 THR B N 1
ATOM 7123 C CA . THR B 1 266 ? -21.719 34.375 10.969 1 94.69 266 THR B CA 1
ATOM 7124 C C . THR B 1 266 ? -22.75 33.906 9.93 1 94.69 266 THR B C 1
ATOM 7126 O O . THR B 1 266 ? -23.906 34.312 9.984 1 94.69 266 THR B O 1
ATOM 7129 N N . MET B 1 267 ? -22.25 33.094 9.016 1 91.19 267 MET B N 1
ATOM 7130 C CA . MET B 1 267 ? -23.125 32.594 7.957 1 91.19 267 MET B CA 1
ATOM 7131 C C . MET B 1 267 ? -24.203 31.672 8.523 1 91.19 267 MET B C 1
ATOM 7133 O O . MET B 1 267 ? -25.312 31.609 8.008 1 91.19 267 MET B O 1
ATOM 7137 N N . ARG B 1 268 ? -23.797 30.844 9.539 1 92.19 268 ARG B N 1
ATOM 7138 C CA . ARG B 1 268 ? -24.703 29.875 10.156 1 92.19 268 ARG B CA 1
ATOM 7139 C C . ARG B 1 268 ? -24.844 30.125 11.648 1 92.19 268 ARG B C 1
ATOM 7141 O O . ARG B 1 268 ? -24.031 30.844 12.242 1 92.19 268 ARG B O 1
ATOM 7148 N N . ALA B 1 269 ? -25.969 29.578 12.156 1 95.06 269 ALA B N 1
ATOM 7149 C CA . ALA B 1 269 ? -26.188 29.672 13.602 1 95.06 269 ALA B CA 1
ATOM 7150 C C . ALA B 1 269 ? -25.219 28.766 14.367 1 95.06 269 ALA B C 1
ATOM 7152 O O . ALA B 1 269 ? -24.703 27.797 13.82 1 95.06 269 ALA B O 1
ATOM 7153 N N . VAL B 1 270 ? -24.984 29.141 15.547 1 95.75 270 VAL B N 1
ATOM 7154 C CA . VAL B 1 270 ? -24.141 28.344 16.453 1 95.75 270 VAL B CA 1
ATOM 7155 C C . VAL B 1 270 ? -24.781 26.969 16.672 1 95.75 270 VAL B C 1
ATOM 7157 O O . VAL B 1 270 ? -26 26.875 16.859 1 95.75 270 VAL B O 1
ATOM 7160 N N . LYS B 1 271 ? -23.984 25.953 16.578 1 93.69 271 LYS B N 1
ATOM 7161 C CA . LYS B 1 271 ? -24.469 24.594 16.781 1 93.69 271 LYS B CA 1
ATOM 7162 C C . LYS B 1 271 ? -23.703 23.891 17.891 1 93.69 271 LYS B C 1
ATOM 7164 O O . LYS B 1 271 ? -22.625 24.328 18.281 1 93.69 271 LYS B O 1
ATOM 7169 N N . CYS B 1 272 ? -24.375 22.844 18.406 1 91 272 CYS B N 1
ATOM 7170 C CA . CYS B 1 272 ? -23.672 21.969 19.328 1 91 272 CYS B CA 1
ATOM 7171 C C . CYS B 1 272 ? -22.797 20.969 18.578 1 91 272 CYS B C 1
ATOM 7173 O O . CYS B 1 272 ? -23.219 20.422 17.547 1 91 272 CYS B O 1
ATOM 7175 N N . GLY B 1 273 ? -21.594 20.984 18.953 1 86 273 GLY B N 1
ATOM 7176 C CA . GLY B 1 273 ? -20.75 19.953 18.391 1 86 273 GLY B CA 1
ATOM 7177 C C . GLY B 1 273 ? -21.078 18.562 18.875 1 86 273 GLY B C 1
ATOM 7178 O O . GLY B 1 273 ? -22.094 18.359 19.547 1 86 273 GLY B O 1
ATOM 7179 N N . PRO B 1 274 ? -20.281 17.594 18.469 1 87.12 274 PRO B N 1
ATOM 7180 C CA . PRO B 1 274 ? -20.453 16.234 18.969 1 87.12 274 PRO B CA 1
ATOM 7181 C C . PRO B 1 274 ? -20.391 16.141 20.5 1 87.12 274 PRO B C 1
ATOM 7183 O O . PRO B 1 274 ? -19.719 16.953 21.141 1 87.12 274 PRO B O 1
ATOM 7186 N N . GLU B 1 275 ? -21.125 15.266 21.031 1 82.44 275 GLU B N 1
ATOM 7187 C CA . GLU B 1 275 ? -21.188 15.109 22.484 1 82.44 275 GLU B CA 1
ATOM 7188 C C . GLU B 1 275 ? -19.828 14.688 23.047 1 82.44 275 GLU B C 1
ATOM 7190 O O . GLU B 1 275 ? -19.438 15.133 24.125 1 82.44 275 GLU B O 1
ATOM 7195 N N . VAL B 1 276 ? -19.25 13.852 22.297 1 89.25 276 VAL B N 1
ATOM 7196 C CA . VAL B 1 276 ? -17.984 13.312 22.781 1 89.25 276 VAL B CA 1
ATOM 7197 C C . VAL B 1 276 ? -16.953 13.328 21.656 1 89.25 276 VAL B C 1
ATOM 7199 O O . VAL B 1 276 ? -17.25 12.922 20.516 1 89.25 276 VAL B O 1
ATOM 7202 N N . TYR B 1 277 ? -15.836 13.922 22.016 1 92.44 277 TYR B N 1
ATOM 7203 C CA . TYR B 1 277 ? -14.695 13.852 21.109 1 92.44 277 TYR B CA 1
ATOM 7204 C C . TYR B 1 277 ? -13.703 12.781 21.562 1 92.44 277 TYR B C 1
ATOM 7206 O O . TYR B 1 277 ? -13.25 12.797 22.703 1 92.44 277 TYR B O 1
ATOM 7214 N N . PRO B 1 278 ? -13.266 11.891 20.656 1 95.62 278 PRO B N 1
ATOM 7215 C CA . PRO B 1 278 ? -12.375 10.797 21.047 1 95.62 278 PRO B CA 1
ATOM 7216 C C . PRO B 1 278 ? -11.062 11.289 21.656 1 95.62 278 PRO B C 1
ATOM 7218 O O . PRO B 1 278 ? -10.5 10.633 22.531 1 95.62 278 PRO B O 1
ATOM 7221 N N . PHE B 1 279 ? -10.633 12.477 21.266 1 96.25 279 PHE B N 1
ATOM 7222 C CA . PHE B 1 279 ? -9.344 12.953 21.766 1 96.25 279 PHE B CA 1
ATOM 7223 C C . PHE B 1 279 ? -9.445 13.375 23.219 1 96.25 279 PHE B C 1
ATOM 7225 O O . PHE B 1 279 ? -8.43 13.57 23.891 1 96.25 279 PHE B O 1
ATOM 7232 N N . GLN B 1 280 ? -10.609 13.523 23.766 1 94.38 280 GLN B N 1
ATOM 7233 C CA . GLN B 1 280 ? -10.773 13.859 25.188 1 94.38 280 GLN B CA 1
ATOM 7234 C C . GLN B 1 280 ? -10.273 12.734 26.078 1 94.38 280 GLN B C 1
ATOM 7236 O O . GLN B 1 280 ? -9.758 12.984 27.172 1 94.38 280 GLN B O 1
ATOM 7241 N N . LYS B 1 281 ? -10.406 11.477 25.562 1 96.5 281 LYS B N 1
ATOM 7242 C CA . LYS B 1 281 ? -9.844 10.344 26.297 1 96.5 281 LYS B CA 1
ATOM 7243 C C . LYS B 1 281 ? -8.32 10.453 26.391 1 96.5 281 LYS B C 1
ATOM 7245 O O . LYS B 1 281 ? -7.734 10.102 27.406 1 96.5 281 LYS B O 1
ATOM 7250 N N . ARG B 1 282 ? -7.719 10.945 25.406 1 97.5 282 ARG B N 1
ATOM 7251 C CA . ARG B 1 282 ? -6.273 11.125 25.375 1 97.5 282 ARG B CA 1
ATOM 7252 C C . ARG B 1 282 ? -5.848 12.289 26.281 1 97.5 282 ARG B C 1
ATOM 7254 O O . ARG B 1 282 ? -4.789 12.234 26.906 1 97.5 282 ARG B O 1
ATOM 7261 N N . HIS B 1 283 ? -6.711 13.312 26.344 1 96.56 283 HIS B N 1
ATOM 7262 C CA . HIS B 1 283 ? -6.434 14.477 27.188 1 96.56 283 HIS B CA 1
ATOM 7263 C C . HIS B 1 283 ? -6.312 14.086 28.641 1 96.56 283 HIS B C 1
ATOM 7265 O O . HIS B 1 283 ? -5.66 14.781 29.422 1 96.56 283 HIS B O 1
ATOM 7271 N N . GLU B 1 284 ? -6.91 12.961 28.984 1 97.19 284 GLU B N 1
ATOM 7272 C CA . GLU B 1 284 ? -6.797 12.484 30.359 1 97.19 284 GLU B CA 1
ATOM 7273 C C . GLU B 1 284 ? -5.348 12.148 30.703 1 97.19 284 GLU B C 1
ATOM 7275 O O . GLU B 1 284 ? -4.949 12.242 31.875 1 97.19 284 GLU B O 1
ATOM 7280 N N . PHE B 1 285 ? -4.57 11.891 29.703 1 97.69 285 PHE B N 1
ATOM 7281 C CA . PHE B 1 285 ? -3.178 11.523 29.922 1 97.69 285 PHE B CA 1
ATOM 7282 C C . PHE B 1 285 ? -2.27 12.742 29.844 1 97.69 285 PHE B C 1
ATOM 7284 O O . PHE B 1 285 ? -1.074 12.656 30.125 1 97.69 285 PHE B O 1
ATOM 7291 N N . THR B 1 286 ? -2.848 13.898 29.438 1 97.94 286 THR B N 1
ATOM 7292 C CA . THR B 1 286 ? -2.033 15.094 29.219 1 97.94 286 THR B CA 1
ATOM 7293 C C . THR B 1 286 ? -2.604 16.281 29.984 1 97.94 286 THR B C 1
ATOM 7295 O O . THR B 1 286 ? -2.359 17.438 29.609 1 97.94 286 THR B O 1
ATOM 7298 N N . LYS B 1 287 ? -3.385 16.062 30.922 1 94.94 287 LYS B N 1
ATOM 7299 C CA . LYS B 1 287 ? -4.086 17.109 31.672 1 94.94 287 LYS B CA 1
ATOM 7300 C C . LYS B 1 287 ? -3.102 18.062 32.344 1 94.94 287 LYS B C 1
ATOM 7302 O O . LYS B 1 287 ? -3.334 19.281 32.375 1 94.94 287 LYS B O 1
ATOM 7307 N N . ASN B 1 288 ? -2.045 17.5 32.844 1 94.94 288 ASN B N 1
ATOM 7308 C CA . ASN B 1 288 ? -1.059 18.297 33.531 1 94.94 288 ASN B CA 1
ATOM 7309 C C . ASN B 1 288 ? 0.143 18.625 32.656 1 94.94 288 ASN B C 1
ATOM 7311 O O . ASN B 1 288 ? 0.563 17.797 31.844 1 94.94 288 ASN B O 1
ATOM 7315 N N . ARG B 1 289 ? 0.645 19.781 32.906 1 95.31 289 ARG B N 1
ATOM 7316 C CA . ARG B 1 289 ? 1.893 20.156 32.25 1 95.31 289 ARG B CA 1
ATOM 7317 C C . ARG B 1 289 ? 3.049 19.297 32.719 1 95.31 289 ARG B C 1
ATOM 7319 O O . ARG B 1 289 ? 2.998 18.75 33.844 1 95.31 289 ARG B O 1
ATOM 7326 N N . THR B 1 290 ? 4.02 19.234 31.859 1 95.81 290 THR B N 1
ATOM 7327 C CA . THR B 1 290 ? 5.172 18.406 32.219 1 95.81 290 THR B CA 1
ATOM 7328 C C . THR B 1 290 ? 6.074 19.141 33.188 1 95.81 290 THR B C 1
ATOM 7330 O O . THR B 1 290 ? 5.984 20.359 33.344 1 95.81 290 THR B O 1
ATOM 7333 N N . THR B 1 291 ? 6.906 18.344 33.906 1 92.75 291 THR B N 1
ATOM 7334 C CA . THR B 1 291 ? 7.938 18.906 34.781 1 92.75 291 THR B CA 1
ATOM 7335 C C . THR B 1 291 ? 9.141 19.359 33.969 1 92.75 291 THR B C 1
ATOM 7337 O O . THR B 1 291 ? 9.289 18.969 32.781 1 92.75 291 THR B O 1
ATOM 7340 N N . PRO B 1 292 ? 10 20.188 34.531 1 89.06 292 PRO B N 1
ATOM 7341 C CA . PRO B 1 292 ? 11.141 20.734 33.781 1 89.06 292 PRO B CA 1
ATOM 7342 C C . PRO B 1 292 ? 12.062 19.656 33.25 1 89.06 292 PRO B C 1
ATOM 7344 O O . PRO B 1 292 ? 12.781 19.891 32.25 1 89.06 292 PRO B O 1
ATOM 7347 N N . ASP B 1 293 ? 12.07 18.516 33.812 1 90 293 ASP B N 1
ATOM 7348 C CA . ASP B 1 293 ? 12.977 17.453 33.375 1 90 293 ASP B CA 1
ATOM 7349 C C . ASP B 1 293 ? 12.32 16.594 32.281 1 90 293 ASP B C 1
ATOM 7351 O O . ASP B 1 293 ? 12.969 15.719 31.703 1 90 293 ASP B O 1
ATOM 7355 N N . CYS B 1 294 ? 11.07 16.828 32.031 1 94.81 294 CYS B N 1
ATOM 7356 C CA . CYS B 1 294 ? 10.305 16.047 31.078 1 94.81 294 CYS B CA 1
ATOM 7357 C C . CYS B 1 294 ? 9.852 16.906 29.922 1 94.81 294 CYS B C 1
ATOM 7359 O O . CYS B 1 294 ? 9.648 18.109 30.078 1 94.81 294 CYS B O 1
ATOM 7361 N N . LEU B 1 295 ? 9.805 16.297 28.781 1 96.5 295 LEU B N 1
ATOM 7362 C CA . LEU B 1 295 ? 9.336 16.953 27.562 1 96.5 295 LEU B CA 1
ATOM 7363 C C . LEU B 1 295 ? 8.203 16.172 26.922 1 96.5 295 LEU B C 1
ATOM 7365 O O . LEU B 1 295 ? 8.312 14.953 26.719 1 96.5 295 LEU B O 1
ATOM 7369 N N . ARG B 1 296 ? 7.094 16.812 26.703 1 98.69 296 ARG B N 1
ATOM 7370 C CA . ARG B 1 296 ? 6.012 16.203 25.938 1 98.69 296 ARG B CA 1
ATOM 7371 C C . ARG B 1 296 ? 6.051 16.656 24.484 1 98.69 296 ARG B C 1
ATOM 7373 O O . ARG B 1 296 ? 5.949 17.859 24.203 1 98.69 296 ARG B O 1
ATOM 7380 N N . ILE B 1 297 ? 6.199 15.711 23.547 1 98.81 297 ILE B N 1
ATOM 7381 C CA . ILE B 1 297 ? 6.363 16 22.125 1 98.81 297 ILE B CA 1
ATOM 7382 C C . ILE B 1 297 ? 5.219 15.375 21.328 1 98.81 297 ILE B C 1
ATOM 7384 O O . ILE B 1 297 ? 4.875 14.211 21.531 1 98.81 297 ILE B O 1
ATOM 7388 N N . PHE B 1 298 ? 4.625 16.188 20.422 1 98.88 298 PHE B N 1
ATOM 7389 C CA . PHE B 1 298 ? 3.607 15.672 19.516 1 98.88 298 PHE B CA 1
ATOM 7390 C C . PHE B 1 298 ? 3.982 15.938 18.062 1 98.88 298 PHE B C 1
ATOM 7392 O O . PHE B 1 298 ? 4.516 17 17.75 1 98.88 298 PHE B O 1
ATOM 7399 N N . SER B 1 299 ? 3.748 15.008 17.203 1 98.94 299 SER B N 1
ATOM 7400 C CA . SER B 1 299 ? 3.752 15.141 15.742 1 98.94 299 SER B CA 1
ATOM 7401 C C . SER B 1 299 ? 2.373 14.859 15.156 1 98.94 299 SER B C 1
ATOM 7403 O O . SER B 1 299 ? 1.722 13.883 15.539 1 98.94 299 SER B O 1
ATOM 7405 N N . TYR B 1 300 ? 1.897 15.75 14.281 1 98.88 300 TYR B N 1
ATOM 7406 C CA . TYR B 1 300 ? 0.522 15.625 13.812 1 98.88 300 TYR B CA 1
ATOM 7407 C C . TYR B 1 300 ? 0.362 16.219 12.422 1 98.88 300 TYR B C 1
ATOM 7409 O O . TYR B 1 300 ? 0.484 17.438 12.242 1 98.88 300 TYR B O 1
ATOM 7417 N N . ASN B 1 301 ? 0.145 15.383 11.391 1 98.94 301 ASN B N 1
ATOM 7418 C CA . ASN B 1 301 ? -0.325 15.867 10.094 1 98.94 301 ASN B CA 1
ATOM 7419 C C . ASN B 1 301 ? -1.794 16.281 10.148 1 98.94 301 ASN B C 1
ATOM 7421 O O . ASN B 1 301 ? -2.676 15.422 10.273 1 98.94 301 ASN B O 1
ATOM 7425 N N . ILE B 1 302 ? -2.049 17.531 9.969 1 98.81 302 ILE B N 1
ATOM 7426 C CA . ILE B 1 302 ? -3.377 18.031 10.305 1 98.81 302 ILE B CA 1
ATOM 7427 C C . ILE B 1 302 ? -4.207 18.188 9.031 1 98.81 302 ILE B C 1
ATOM 7429 O O . ILE B 1 302 ? -5.301 18.766 9.07 1 98.81 302 ILE B O 1
ATOM 7433 N N . LEU B 1 303 ? -3.729 17.719 7.902 1 98.62 303 LEU B N 1
ATOM 7434 C CA . LEU B 1 303 ? -4.445 17.688 6.633 1 98.62 303 LEU B CA 1
ATOM 7435 C C . LEU B 1 303 ? -4.727 19.109 6.137 1 98.62 303 LEU B C 1
ATOM 7437 O O . LEU B 1 303 ? -5.633 19.781 6.645 1 98.62 303 LEU B O 1
ATOM 7441 N N . ALA B 1 304 ? -4.082 19.547 5.141 1 98.06 304 ALA B N 1
ATOM 7442 C CA . ALA B 1 304 ? -4.281 20.875 4.574 1 98.06 304 ALA B CA 1
ATOM 7443 C C . ALA B 1 304 ? -5.66 21 3.934 1 98.06 304 ALA B C 1
ATOM 7445 O O . ALA B 1 304 ? -6.18 20.031 3.373 1 98.06 304 ALA B O 1
ATOM 7446 N N . ASP B 1 305 ? -6.172 22.172 3.939 1 95.94 305 ASP B N 1
ATOM 7447 C CA . ASP B 1 305 ? -7.512 22.438 3.43 1 95.94 305 ASP B CA 1
ATOM 7448 C C . ASP B 1 305 ? -7.633 22.016 1.965 1 95.94 305 ASP B C 1
ATOM 7450 O O . ASP B 1 305 ? -8.641 21.422 1.562 1 95.94 305 ASP B O 1
ATOM 7454 N N . MET B 1 306 ? -6.672 22.281 1.171 1 94 306 MET B N 1
ATOM 7455 C CA . MET B 1 306 ? -6.719 22.016 -0.265 1 94 306 MET B CA 1
ATOM 7456 C C . MET B 1 306 ? -6.762 20.531 -0.547 1 94 306 MET B C 1
ATOM 7458 O O . MET B 1 306 ? -7.242 20.094 -1.6 1 94 306 MET B O 1
ATOM 7462 N N . TYR B 1 307 ? -6.297 19.719 0.397 1 94.81 307 TYR B N 1
ATOM 7463 C CA . TYR B 1 307 ? -6.32 18.266 0.218 1 94.81 307 TYR B CA 1
ATOM 7464 C C . TYR B 1 307 ? -7.605 17.672 0.771 1 94.81 307 TYR B C 1
ATOM 7466 O O . TYR B 1 307 ? -7.965 16.531 0.441 1 94.81 307 TYR B O 1
ATOM 7474 N N . ALA B 1 308 ? -8.258 18.359 1.626 1 94.81 308 ALA B N 1
ATOM 7475 C CA . ALA B 1 308 ? -9.453 17.859 2.305 1 94.81 308 ALA B CA 1
ATOM 7476 C C . ALA B 1 308 ? -10.711 18.156 1.49 1 94.81 308 ALA B C 1
ATOM 7478 O O . ALA B 1 308 ? -11.594 17.312 1.358 1 94.81 308 ALA B O 1
ATOM 7479 N N . ASP B 1 309 ? -10.742 19.344 0.991 1 87.81 309 ASP B N 1
ATOM 7480 C CA . ASP B 1 309 ? -12.008 19.781 0.408 1 87.81 309 ASP B CA 1
ATOM 7481 C C . ASP B 1 309 ? -11.859 20.031 -1.088 1 87.81 309 ASP B C 1
ATOM 7483 O O . ASP B 1 309 ? -11.867 21.188 -1.523 1 87.81 309 ASP B O 1
ATOM 7487 N N . SER B 1 310 ? -11.766 19.062 -1.879 1 90.44 310 SER B N 1
ATOM 7488 C CA . SER B 1 310 ? -11.797 19.062 -3.338 1 90.44 310 SER B CA 1
ATOM 7489 C C . SER B 1 310 ? -12.789 18.031 -3.865 1 90.44 310 SER B C 1
ATOM 7491 O O . SER B 1 310 ? -13.242 17.156 -3.119 1 90.44 310 SER B O 1
ATOM 7493 N N . ASP B 1 311 ? -13.141 18.141 -5.09 1 91.19 311 ASP B N 1
ATOM 7494 C CA . ASP B 1 311 ? -14.039 17.156 -5.688 1 91.19 311 ASP B CA 1
ATOM 7495 C C . ASP B 1 311 ? -13.43 15.758 -5.621 1 91.19 311 ASP B C 1
ATOM 7497 O O . ASP B 1 311 ? -14.133 14.789 -5.312 1 91.19 311 ASP B O 1
ATOM 7501 N N . PHE B 1 312 ? -12.25 15.727 -5.871 1 92.62 312 PHE B N 1
ATOM 7502 C CA . PHE B 1 312 ? -11.555 14.445 -5.832 1 92.62 312 PHE B CA 1
ATOM 7503 C C . PHE B 1 312 ? -11.57 13.867 -4.422 1 92.62 312 PHE B C 1
ATOM 7505 O O . PHE B 1 312 ? -11.852 12.68 -4.234 1 92.62 312 PHE B O 1
ATOM 7512 N N . SER B 1 313 ? -11.234 14.672 -3.445 1 93.06 313 SER B N 1
ATOM 7513 C CA . SER B 1 313 ? -11.227 14.203 -2.062 1 93.06 313 SER B CA 1
ATOM 7514 C C . SER B 1 313 ? -12.617 13.766 -1.615 1 93.06 313 SER B C 1
ATOM 7516 O O . SER B 1 313 ? -12.781 12.727 -0.98 1 93.06 313 SER B O 1
ATOM 7518 N N . ARG B 1 314 ? -13.625 14.523 -1.97 1 94.06 314 ARG B N 1
ATOM 7519 C CA . ARG B 1 314 ? -15 14.242 -1.562 1 94.06 314 ARG B CA 1
ATOM 7520 C C . ARG B 1 314 ? -15.516 12.961 -2.207 1 94.06 314 ARG B C 1
ATOM 7522 O O . ARG B 1 314 ? -16.25 12.195 -1.576 1 94.06 314 ARG B O 1
ATOM 7529 N N . ASP B 1 315 ? -15.023 12.75 -3.412 1 93.88 315 ASP B N 1
ATOM 7530 C CA . ASP B 1 315 ? -15.625 11.664 -4.176 1 93.88 315 ASP B CA 1
ATOM 7531 C C . ASP B 1 315 ? -14.789 10.391 -4.078 1 93.88 315 ASP B C 1
ATOM 7533 O O . ASP B 1 315 ? -15.312 9.289 -4.223 1 93.88 315 ASP B O 1
ATOM 7537 N N . TYR B 1 316 ? -13.547 10.602 -3.781 1 93.56 316 TYR B N 1
ATOM 7538 C CA . TYR B 1 316 ? -12.68 9.445 -3.959 1 93.56 316 TYR B CA 1
ATOM 7539 C C . TYR B 1 316 ? -11.844 9.188 -2.711 1 93.56 316 TYR B C 1
ATOM 7541 O O . TYR B 1 316 ? -11.734 8.055 -2.248 1 93.56 316 TYR B O 1
ATOM 7549 N N . LEU B 1 317 ? -11.273 10.164 -2.107 1 94.31 317 LEU B N 1
ATOM 7550 C CA . LEU B 1 317 ? -10.375 9.961 -0.979 1 94.31 317 LEU B CA 1
ATOM 7551 C C . LEU B 1 317 ? -11.164 9.75 0.312 1 94.31 317 LEU B C 1
ATOM 7553 O O . LEU B 1 317 ? -10.859 8.844 1.089 1 94.31 317 LEU B O 1
ATOM 7557 N N . TYR B 1 318 ? -12.18 10.648 0.488 1 97.25 318 TYR B N 1
ATOM 7558 C CA . TYR B 1 318 ? -12.977 10.617 1.707 1 97.25 318 TYR B CA 1
ATOM 7559 C C . TYR B 1 318 ? -14.469 10.539 1.382 1 97.25 318 TYR B C 1
ATOM 7561 O O . TYR B 1 318 ? -15.258 11.336 1.886 1 97.25 318 TYR B O 1
ATOM 7569 N N . PRO B 1 319 ? -14.844 9.562 0.593 1 96.06 319 PRO B N 1
ATOM 7570 C CA . PRO B 1 319 ? -16.234 9.516 0.138 1 96.06 319 PRO B CA 1
ATOM 7571 C C . PRO B 1 319 ? -17.219 9.297 1.283 1 96.06 319 PRO B C 1
ATOM 7573 O O . PRO B 1 319 ? -18.422 9.562 1.129 1 96.06 319 PRO B O 1
ATOM 7576 N N . TYR B 1 320 ? -16.859 8.875 2.426 1 96.88 320 TYR B N 1
ATOM 7577 C CA . TYR B 1 320 ? -17.688 8.594 3.584 1 96.88 320 TYR B CA 1
ATOM 7578 C C . TYR B 1 320 ? -17.875 9.836 4.449 1 96.88 320 TYR B C 1
ATOM 7580 O O . TYR B 1 320 ? -18.75 9.875 5.316 1 96.88 320 TYR B O 1
ATOM 7588 N N . CYS B 1 321 ? -17.047 10.82 4.297 1 97.06 321 CYS B N 1
ATOM 7589 C CA . CYS B 1 321 ? -17.031 11.992 5.168 1 97.06 321 CYS B CA 1
ATOM 7590 C C . CYS B 1 321 ? -17.984 13.07 4.668 1 97.06 321 CYS B C 1
ATOM 7592 O O . CYS B 1 321 ? -18.016 13.359 3.471 1 97.06 321 CYS B O 1
ATOM 7594 N N . SER B 1 322 ? -18.719 13.695 5.555 1 94.69 322 SER B N 1
ATOM 7595 C CA . SER B 1 322 ? -19.641 14.758 5.172 1 94.69 322 SER B CA 1
ATOM 7596 C C . SER B 1 322 ? -18.891 16.016 4.727 1 94.69 322 SER B C 1
ATOM 7598 O O . SER B 1 322 ? -17.812 16.312 5.234 1 94.69 322 SER B O 1
ATOM 7600 N N . PRO B 1 323 ? -19.5 16.734 3.846 1 93.5 323 PRO B N 1
ATOM 7601 C CA . PRO B 1 323 ? -18.875 17.984 3.424 1 93.5 323 PRO B CA 1
ATOM 7602 C C . PRO B 1 323 ? -18.609 18.953 4.59 1 93.5 323 PRO B C 1
ATOM 7604 O O . PRO B 1 323 ? -17.625 19.672 4.59 1 93.5 323 PRO B O 1
ATOM 7607 N N . VAL B 1 324 ? -19.438 18.969 5.578 1 91.44 324 VAL B N 1
ATOM 7608 C CA . VAL B 1 324 ? -19.281 19.844 6.742 1 91.44 324 VAL B CA 1
ATOM 7609 C C . VAL B 1 324 ? -18.016 19.453 7.5 1 91.44 324 VAL B C 1
ATOM 7611 O O . VAL B 1 324 ? -17.234 20.328 7.902 1 91.44 324 VAL B O 1
ATOM 7614 N N . ALA B 1 325 ? -17.766 18.188 7.617 1 94.88 325 ALA B N 1
ATOM 7615 C CA . ALA B 1 325 ? -16.625 17.703 8.383 1 94.88 325 ALA B CA 1
ATOM 7616 C C . ALA B 1 325 ? -15.328 17.906 7.613 1 94.88 325 ALA B C 1
ATOM 7618 O O . ALA B 1 325 ? -14.242 17.844 8.195 1 94.88 325 ALA B O 1
ATOM 7619 N N . LEU B 1 326 ? -15.453 18.219 6.324 1 96.75 326 LEU B N 1
ATOM 7620 C CA . LEU B 1 326 ? -14.273 18.453 5.504 1 96.75 326 LEU B CA 1
ATOM 7621 C C . LEU B 1 326 ? -13.945 19.938 5.438 1 96.75 326 LEU B C 1
ATOM 7623 O O . LEU B 1 326 ? -12.836 20.328 5.047 1 96.75 326 LEU B O 1
ATOM 7627 N N . ASP B 1 327 ? -14.906 20.75 5.812 1 94.44 327 ASP B N 1
ATOM 7628 C CA . ASP B 1 327 ? -14.727 22.188 5.758 1 94.44 327 ASP B CA 1
ATOM 7629 C C . ASP B 1 327 ? -13.734 22.672 6.816 1 94.44 327 ASP B C 1
ATOM 7631 O O . ASP B 1 327 ? -13.836 22.281 7.984 1 94.44 327 ASP B O 1
ATOM 7635 N N . ILE B 1 328 ? -12.852 23.516 6.402 1 95.44 328 ILE B N 1
ATOM 7636 C CA . ILE B 1 328 ? -11.781 23.938 7.289 1 95.44 328 ILE B CA 1
ATOM 7637 C C . ILE B 1 328 ? -12.359 24.719 8.469 1 95.44 328 ILE B C 1
ATOM 7639 O O . ILE B 1 328 ? -11.82 24.688 9.578 1 95.44 328 ILE B O 1
ATOM 7643 N N . ASP B 1 329 ? -13.484 25.422 8.297 1 92.81 329 ASP B N 1
ATOM 7644 C CA . ASP B 1 329 ? -14.102 26.203 9.367 1 92.81 329 ASP B CA 1
ATOM 7645 C C . ASP B 1 329 ? -14.625 25.297 10.477 1 92.81 329 ASP B C 1
ATOM 7647 O O . ASP B 1 329 ? -14.703 25.703 11.633 1 92.81 329 ASP B O 1
ATOM 7651 N N . TYR B 1 330 ? -14.961 24.109 10.078 1 93.12 330 TYR B N 1
ATOM 7652 C CA . TYR B 1 330 ? -15.344 23.109 11.07 1 93.12 330 TYR B CA 1
ATOM 7653 C C . TYR B 1 330 ? -14.117 22.422 11.664 1 93.12 330 TYR B C 1
ATOM 7655 O O . TYR B 1 330 ? -13.977 22.344 12.883 1 93.12 330 TYR B O 1
ATOM 7663 N N . ARG B 1 331 ? -13.219 21.984 10.859 1 95.94 331 ARG B N 1
ATOM 7664 C CA . ARG B 1 331 ? -12.047 21.203 11.266 1 95.94 331 ARG B CA 1
ATOM 7665 C C . ARG B 1 331 ? -11.141 22.016 12.18 1 95.94 331 ARG B C 1
ATOM 7667 O O . ARG B 1 331 ? -10.555 21.484 13.117 1 95.94 331 ARG B O 1
ATOM 7674 N N . GLU B 1 332 ? -10.992 23.312 11.867 1 95.06 332 GLU B N 1
ATOM 7675 C CA . GLU B 1 332 ? -10.078 24.141 12.656 1 95.06 332 GLU B CA 1
ATOM 7676 C C . GLU B 1 332 ? -10.508 24.203 14.117 1 95.06 332 GLU B C 1
ATOM 7678 O O . GLU B 1 332 ? -9.664 24.25 15.016 1 95.06 332 GLU B O 1
ATOM 7683 N N . GLN B 1 333 ? -11.781 24.234 14.375 1 92.44 333 GLN B N 1
ATOM 7684 C CA . GLN B 1 333 ? -12.289 24.266 15.742 1 92.44 333 GLN B CA 1
ATOM 7685 C C . GLN B 1 333 ? -11.953 22.969 16.484 1 92.44 333 GLN B C 1
ATOM 7687 O O . GLN B 1 333 ? -11.562 23 17.641 1 92.44 333 GLN B O 1
ATOM 7692 N N . LEU B 1 334 ? -12.07 21.844 15.758 1 94.12 334 LEU B N 1
ATOM 7693 C CA . LEU B 1 334 ? -11.719 20.562 16.359 1 94.12 334 LEU B CA 1
ATOM 7694 C C . LEU B 1 334 ? -10.211 20.469 16.578 1 94.12 334 LEU B C 1
ATOM 7696 O O . LEU B 1 334 ? -9.766 19.984 17.625 1 94.12 334 LEU B O 1
ATOM 7700 N N . LEU B 1 335 ? -9.469 20.906 15.625 1 96.81 335 LEU B N 1
ATOM 7701 C CA . LEU B 1 335 ? -8.008 20.891 15.719 1 96.81 335 LEU B CA 1
ATOM 7702 C C . LEU B 1 335 ? -7.535 21.672 16.938 1 96.81 335 LEU B C 1
ATOM 7704 O O . LEU B 1 335 ? -6.703 21.203 17.703 1 96.81 335 LEU B O 1
ATOM 7708 N N . LEU B 1 336 ? -8.047 22.859 17.078 1 93.38 336 LEU B N 1
ATOM 7709 C CA . LEU B 1 336 ? -7.637 23.719 18.188 1 93.38 336 LEU B CA 1
ATOM 7710 C C . LEU B 1 336 ? -7.992 23.078 19.516 1 93.38 336 LEU B C 1
ATOM 7712 O O . LEU B 1 336 ? -7.195 23.109 20.453 1 93.38 336 LEU B O 1
ATOM 7716 N N . LYS B 1 337 ? -9.203 22.547 19.562 1 90.81 337 LYS B N 1
ATOM 7717 C CA . LYS B 1 337 ? -9.617 21.859 20.781 1 90.81 337 LYS B CA 1
ATOM 7718 C C . LYS B 1 337 ? -8.688 20.688 21.094 1 90.81 337 LYS B C 1
ATOM 7720 O O . LYS B 1 337 ? -8.258 20.5 22.234 1 90.81 337 LYS B O 1
ATOM 7725 N N . GLU B 1 338 ? -8.406 19.906 20.125 1 95.88 338 GLU B N 1
ATOM 7726 C CA . GLU B 1 338 ? -7.57 18.719 20.297 1 95.88 338 GLU B CA 1
ATOM 7727 C C . GLU B 1 338 ? -6.148 19.109 20.688 1 95.88 338 GLU B C 1
ATOM 7729 O O . GLU B 1 338 ? -5.637 18.625 21.719 1 95.88 338 GLU B O 1
ATOM 7734 N N . ILE B 1 339 ? -5.57 19.969 19.953 1 97.31 339 ILE B N 1
ATOM 7735 C CA . ILE B 1 339 ? -4.164 20.328 20.109 1 97.31 339 ILE B CA 1
ATOM 7736 C C . ILE B 1 339 ? -3.961 21.016 21.469 1 97.31 339 ILE B C 1
ATOM 7738 O O . ILE B 1 339 ? -2.969 20.75 22.156 1 97.31 339 ILE B O 1
ATOM 7742 N N . SER B 1 340 ? -4.895 21.844 21.828 1 93.19 340 SER B N 1
ATOM 7743 C CA . SER B 1 340 ? -4.785 22.578 23.094 1 93.19 340 SER B CA 1
ATOM 7744 C C . SER B 1 340 ? -4.762 21.625 24.281 1 93.19 340 SER B C 1
ATOM 7746 O O . SER B 1 340 ? -4.059 21.875 25.266 1 93.19 340 SER B O 1
ATOM 7748 N N . GLY B 1 341 ? -5.48 20.547 24.188 1 94.19 341 GLY B N 1
ATOM 7749 C CA . GLY B 1 341 ? -5.602 19.625 25.297 1 94.19 341 GLY B CA 1
ATOM 7750 C C . GLY B 1 341 ? -4.375 18.766 25.5 1 94.19 341 GLY B C 1
ATOM 7751 O O . GLY B 1 341 ? -4.211 18.125 26.547 1 94.19 341 GLY B O 1
ATOM 7752 N N . TYR B 1 342 ? -3.514 18.734 24.531 1 97.75 342 TYR B N 1
ATOM 7753 C CA . TYR B 1 342 ? -2.352 17.859 24.625 1 97.75 342 TYR B CA 1
ATOM 7754 C C . TYR B 1 342 ? -1.293 18.438 25.547 1 97.75 342 TYR B C 1
ATOM 7756 O O . TYR B 1 342 ? -0.391 17.734 26 1 97.75 342 TYR B O 1
ATOM 7764 N N . ASN B 1 343 ? -1.375 19.797 25.797 1 97.25 343 ASN B N 1
ATOM 7765 C CA . ASN B 1 343 ? -0.378 20.438 26.656 1 97.25 343 ASN B CA 1
ATOM 7766 C C . ASN B 1 343 ? 1.04 20.031 26.25 1 97.25 343 ASN B C 1
ATOM 7768 O O . ASN B 1 343 ? 1.837 19.641 27.109 1 97.25 343 ASN B O 1
ATOM 7772 N N . ALA B 1 344 ? 1.292 20.062 24.984 1 98.56 344 ALA B N 1
ATOM 7773 C CA . ALA B 1 344 ? 2.609 19.688 24.484 1 98.56 344 ALA B CA 1
ATOM 7774 C C . ALA B 1 344 ? 3.646 20.766 24.797 1 98.56 344 ALA B C 1
ATOM 7776 O O . ALA B 1 344 ? 3.316 21.953 24.875 1 98.56 344 ALA B O 1
ATOM 7777 N N . ASP B 1 345 ? 4.859 20.375 25.047 1 98.56 345 ASP B N 1
ATOM 7778 C CA . ASP B 1 345 ? 5.965 21.328 25.125 1 98.56 345 ASP B CA 1
ATOM 7779 C C . ASP B 1 345 ? 6.48 21.688 23.734 1 98.56 345 ASP B C 1
ATOM 7781 O O . ASP B 1 345 ? 6.902 22.828 23.5 1 98.56 345 ASP B O 1
ATOM 7785 N N . ILE B 1 346 ? 6.523 20.688 22.922 1 98.75 346 ILE B N 1
ATOM 7786 C CA . ILE B 1 346 ? 6.902 20.828 21.516 1 98.75 346 ILE B CA 1
ATOM 7787 C C . ILE B 1 346 ? 5.84 20.172 20.625 1 98.75 346 ILE B C 1
ATOM 7789 O O . ILE B 1 346 ? 5.5 19 20.812 1 98.75 346 ILE B O 1
ATOM 7793 N N . LEU B 1 347 ? 5.316 20.953 19.734 1 98.88 347 LEU B N 1
ATOM 7794 C CA . LEU B 1 347 ? 4.273 20.484 18.828 1 98.88 347 LEU B CA 1
ATOM 7795 C C . LEU B 1 347 ? 4.699 20.672 17.375 1 98.88 347 LEU B C 1
ATOM 7797 O O . LEU B 1 347 ? 4.91 21.797 16.922 1 98.88 347 LEU B O 1
ATOM 7801 N N . CYS B 1 348 ? 4.879 19.594 16.625 1 98.94 348 CYS B N 1
ATOM 7802 C CA . CYS B 1 348 ? 5.223 19.609 15.203 1 98.94 348 CYS B CA 1
ATOM 7803 C C . CYS B 1 348 ? 4.012 19.266 14.344 1 98.94 348 CYS B C 1
ATOM 7805 O O . CYS B 1 348 ? 3.465 18.172 14.445 1 98.94 348 CYS B O 1
ATOM 7807 N N . LEU B 1 349 ? 3.627 20.172 13.492 1 98.94 349 LEU B N 1
ATOM 7808 C CA . LEU B 1 349 ? 2.477 19.969 12.617 1 98.94 349 LEU B CA 1
ATOM 7809 C C . LEU B 1 349 ? 2.908 19.906 11.156 1 98.94 349 LEU B C 1
ATOM 7811 O O . LEU B 1 349 ? 3.795 20.656 10.734 1 98.94 349 LEU B O 1
ATOM 7815 N N . GLN B 1 350 ? 2.367 19 10.391 1 98.94 350 GLN B N 1
ATOM 7816 C CA . GLN B 1 350 ? 2.537 18.906 8.945 1 98.94 350 GLN B CA 1
ATOM 7817 C C . GLN B 1 350 ? 1.241 19.266 8.219 1 98.94 350 GLN B C 1
ATOM 7819 O O . GLN B 1 350 ? 0.157 19.188 8.797 1 98.94 350 GLN B O 1
ATOM 7824 N N . GLU B 1 351 ? 1.371 19.703 6.953 1 98.56 351 GLU B N 1
ATOM 7825 C CA . GLU B 1 351 ? 0.251 20.156 6.137 1 98.56 351 GLU B CA 1
ATOM 7826 C C . GLU B 1 351 ? -0.507 21.281 6.828 1 98.56 351 GLU B C 1
ATOM 7828 O O . GLU B 1 351 ? -1.739 21.281 6.867 1 98.56 351 GLU B O 1
ATOM 7833 N N . CYS B 1 352 ? 0.231 22.109 7.387 1 98.69 352 CYS B N 1
ATOM 7834 C CA . CYS B 1 352 ? -0.348 23.297 8.008 1 98.69 352 CYS B CA 1
ATOM 7835 C C . CYS B 1 352 ? -0.548 24.406 6.977 1 98.69 352 CYS B C 1
ATOM 7837 O O . CYS B 1 352 ? 0.421 25 6.5 1 98.69 352 CYS B O 1
ATOM 7839 N N . GLY B 1 353 ? -1.799 24.672 6.738 1 98.12 353 GLY B N 1
ATOM 7840 C CA . GLY B 1 353 ? -2.082 25.75 5.809 1 98.12 353 GLY B CA 1
ATOM 7841 C C . GLY B 1 353 ? -1.639 27.109 6.32 1 98.12 353 GLY B C 1
ATOM 7842 O O . GLY B 1 353 ? -1.748 27.406 7.512 1 98.12 353 GLY B O 1
ATOM 7843 N N . LYS B 1 354 ? -1.197 27.938 5.387 1 97.06 354 LYS B N 1
ATOM 7844 C CA . LYS B 1 354 ? -0.711 29.266 5.746 1 97.06 354 LYS B CA 1
ATOM 7845 C C . LYS B 1 354 ? -1.813 30.094 6.398 1 97.06 354 LYS B C 1
ATOM 7847 O O . LYS B 1 354 ? -1.59 30.734 7.434 1 97.06 354 LYS B O 1
ATOM 7852 N N . LYS B 1 355 ? -2.971 30.125 5.855 1 93.38 355 LYS B N 1
ATOM 7853 C CA . LYS B 1 355 ? -4.09 30.891 6.395 1 93.38 355 LYS B CA 1
ATOM 7854 C C . LYS B 1 355 ? -4.52 30.359 7.758 1 93.38 355 LYS B C 1
ATOM 7856 O O . LYS B 1 355 ? -4.777 31.125 8.68 1 93.38 355 LYS B O 1
ATOM 7861 N N . LEU B 1 356 ? -4.625 29.078 7.816 1 95.56 356 LEU B N 1
ATOM 7862 C CA . LEU B 1 356 ? -4.977 28.469 9.094 1 95.56 356 LEU B CA 1
ATOM 7863 C C . LEU B 1 356 ? -3.979 28.859 10.18 1 95.56 356 LEU B C 1
ATOM 7865 O O . LEU B 1 356 ? -4.371 29.188 11.297 1 95.56 356 LEU B O 1
ATOM 7869 N N . TYR B 1 357 ? -2.744 28.781 9.852 1 97 357 TYR B N 1
ATOM 7870 C CA . TYR B 1 357 ? -1.685 29.141 10.789 1 97 357 TYR B CA 1
ATOM 7871 C C . TYR B 1 357 ? -1.824 30.594 11.242 1 97 357 TYR B C 1
ATOM 7873 O O . TYR B 1 357 ? -1.829 30.875 12.438 1 97 357 TYR B O 1
ATOM 7881 N N . GLU B 1 358 ? -1.947 31.484 10.312 1 93.94 358 GLU B N 1
ATOM 7882 C CA . GLU B 1 358 ? -1.897 32.938 10.562 1 93.94 358 GLU B CA 1
ATOM 7883 C C . GLU B 1 358 ? -3.137 33.406 11.32 1 93.94 358 GLU B C 1
ATOM 7885 O O . GLU B 1 358 ? -3.043 34.25 12.219 1 93.94 358 GLU B O 1
ATOM 7890 N N . TYR B 1 359 ? -4.246 32.781 11.023 1 89.5 359 TYR B N 1
ATOM 7891 C CA . TYR B 1 359 ? -5.48 33.375 11.5 1 89.5 359 TYR B CA 1
ATOM 7892 C C . TYR B 1 359 ? -6.039 32.625 12.695 1 89.5 359 TYR B C 1
ATOM 7894 O O . TYR B 1 359 ? -6.852 33.156 13.453 1 89.5 359 TYR B O 1
ATOM 7902 N N . SER B 1 360 ? -5.621 31.391 12.844 1 92 360 SER B N 1
ATOM 7903 C CA . SER B 1 360 ? -6.266 30.609 13.898 1 92 360 SER B CA 1
ATOM 7904 C C . SER B 1 360 ? -5.234 29.984 14.828 1 92 360 SER B C 1
ATOM 7906 O O . SER B 1 360 ? -5.168 30.328 16.016 1 92 360 SER B O 1
ATOM 7908 N N . LEU B 1 361 ? -4.352 29.203 14.297 1 96.25 361 LEU B N 1
ATOM 7909 C CA . LEU B 1 361 ? -3.463 28.422 15.148 1 96.25 361 LEU B CA 1
ATOM 7910 C C . LEU B 1 361 ? -2.508 29.344 15.914 1 96.25 361 LEU B C 1
ATOM 7912 O O . LEU B 1 361 ? -2.389 29.219 17.141 1 96.25 361 LEU B O 1
ATOM 7916 N N . LYS B 1 362 ? -1.82 30.266 15.195 1 95.44 362 LYS B N 1
ATOM 7917 C CA . LYS B 1 362 ? -0.811 31.094 15.836 1 95.44 362 LYS B CA 1
ATOM 7918 C C . LYS B 1 362 ? -1.43 31.969 16.922 1 95.44 362 LYS B C 1
ATOM 7920 O O . LYS B 1 362 ? -0.988 31.953 18.062 1 95.44 362 LYS B O 1
ATOM 7925 N N . PRO B 1 363 ? -2.475 32.719 16.609 1 88.81 363 PRO B N 1
ATOM 7926 C CA . PRO B 1 363 ? -3.047 33.562 17.672 1 88.81 363 PRO B CA 1
ATOM 7927 C C . PRO B 1 363 ? -3.584 32.719 18.844 1 88.81 363 PRO B C 1
ATOM 7929 O O . PRO B 1 363 ? -3.371 33.094 20 1 88.81 363 PRO B O 1
ATOM 7932 N N . ALA B 1 364 ? -4.273 31.609 18.578 1 90.19 364 ALA B N 1
ATOM 7933 C CA . ALA B 1 364 ? -4.859 30.766 19.625 1 90.19 364 ALA B CA 1
ATOM 7934 C C . ALA B 1 364 ? -3.779 30.172 20.531 1 90.19 364 ALA B C 1
ATOM 7936 O O . ALA B 1 364 ? -3.896 30.203 21.75 1 90.19 364 ALA B O 1
ATOM 7937 N N . LEU B 1 365 ? -2.785 29.672 19.922 1 95.38 365 LEU B N 1
ATOM 7938 C CA . LEU B 1 365 ? -1.753 28.984 20.703 1 95.38 365 LEU B CA 1
ATOM 7939 C C . LEU B 1 365 ? -0.837 30 21.391 1 95.38 365 LEU B C 1
ATOM 7941 O O . LEU B 1 365 ? -0.307 29.734 22.469 1 95.38 365 LEU B O 1
ATOM 7945 N N . THR B 1 366 ? -0.656 31.156 20.781 1 92.88 366 THR B N 1
ATOM 7946 C CA . THR B 1 366 ? 0.072 32.219 21.453 1 92.88 366 THR B CA 1
ATOM 7947 C C . THR B 1 366 ? -0.609 32.594 22.766 1 92.88 366 THR B C 1
ATOM 7949 O O . THR B 1 366 ? 0.059 32.781 23.781 1 92.88 366 THR B O 1
ATOM 7952 N N . ASP B 1 367 ? -1.862 32.688 22.688 1 85.69 367 ASP B N 1
ATOM 7953 C CA . ASP B 1 367 ? -2.635 33 23.891 1 85.69 367 ASP B CA 1
ATOM 7954 C C . ASP B 1 367 ? -2.434 31.922 24.969 1 85.69 367 ASP B C 1
ATOM 7956 O O . ASP B 1 367 ? -2.619 32.188 26.156 1 85.69 367 ASP B O 1
ATOM 7960 N N . GLN B 1 368 ? -2.078 30.797 24.562 1 90.69 368 GLN B N 1
ATOM 7961 C CA . GLN B 1 368 ? -1.879 29.688 25.5 1 90.69 368 GLN B CA 1
ATOM 7962 C C . GLN B 1 368 ? -0.415 29.578 25.906 1 90.69 368 GLN B C 1
ATOM 7964 O O . GLN B 1 368 ? -0.035 28.641 26.625 1 90.69 368 GLN B O 1
ATOM 7969 N N . GLY B 1 369 ? 0.397 30.453 25.406 1 94 369 GLY B N 1
ATOM 7970 C CA . GLY B 1 369 ? 1.78 30.516 25.844 1 94 369 GLY B CA 1
ATOM 7971 C C . GLY B 1 369 ? 2.75 29.875 24.859 1 94 369 GLY B C 1
ATOM 7972 O O . GLY B 1 369 ? 3.906 29.625 25.203 1 94 369 GLY B O 1
ATOM 7973 N N . TYR B 1 370 ? 2.285 29.656 23.641 1 97.75 370 TYR B N 1
ATOM 7974 C CA . TYR B 1 370 ? 3.164 29.062 22.641 1 97.75 370 TYR B CA 1
ATOM 7975 C C . TYR B 1 370 ? 3.734 30.141 21.719 1 97.75 370 TYR B C 1
ATOM 7977 O O . TYR B 1 370 ? 3.135 31.219 21.562 1 97.75 370 TYR B O 1
ATOM 7985 N N . LYS B 1 371 ? 4.859 29.875 21.219 1 98.12 371 LYS B N 1
ATOM 7986 C CA . LYS B 1 371 ? 5.387 30.562 20.047 1 98.12 371 LYS B CA 1
ATOM 7987 C C . LYS B 1 371 ? 5.398 29.641 18.828 1 98.12 371 LYS B C 1
ATOM 7989 O O . LYS B 1 371 ? 5.707 28.453 18.953 1 98.12 371 LYS B O 1
ATOM 7994 N N . GLY B 1 372 ? 5.023 30.188 17.672 1 98.38 372 GLY B N 1
ATOM 7995 C CA . GLY B 1 372 ? 4.906 29.359 16.484 1 98.38 372 GLY B CA 1
ATOM 7996 C C . GLY B 1 372 ? 5.848 29.781 15.375 1 98.38 372 GLY B C 1
ATOM 7997 O O . GLY B 1 372 ? 6.152 30.969 15.227 1 98.38 372 GLY B O 1
ATOM 7998 N N . LEU B 1 373 ? 6.348 28.844 14.625 1 98.69 373 LEU B N 1
ATOM 7999 C CA . LEU B 1 373 ? 7.129 29 13.398 1 98.69 373 LEU B CA 1
ATOM 8000 C C . LEU B 1 373 ? 6.496 28.234 12.242 1 98.69 373 LEU B C 1
ATOM 8002 O O . LEU B 1 373 ? 5.996 27.125 12.43 1 98.69 373 LEU B O 1
ATOM 8006 N N . LEU B 1 374 ? 6.441 28.859 11.062 1 98.62 374 LEU B N 1
ATOM 8007 C CA . LEU B 1 374 ? 5.891 28.188 9.883 1 98.62 374 LEU B CA 1
ATOM 8008 C C . LEU B 1 374 ? 6.863 28.266 8.711 1 98.62 374 LEU B C 1
ATOM 8010 O O . LEU B 1 374 ? 7.5 29.297 8.492 1 98.62 374 LEU B O 1
ATOM 8014 N N . ILE B 1 375 ? 7.051 27.219 8.023 1 98.62 375 ILE B N 1
ATOM 8015 C CA . ILE B 1 375 ? 7.664 27.234 6.695 1 98.62 375 ILE B CA 1
ATOM 8016 C C . ILE B 1 375 ? 6.758 26.5 5.703 1 98.62 375 ILE B C 1
ATOM 8018 O O . ILE B 1 375 ? 6.297 25.391 5.965 1 98.62 375 ILE B O 1
ATOM 8022 N N . CYS B 1 376 ? 6.48 27.141 4.617 1 98.25 376 CYS B N 1
ATOM 8023 C CA . CYS B 1 376 ? 5.645 26.531 3.588 1 98.25 376 CYS B CA 1
ATOM 8024 C C . CYS B 1 376 ? 6.488 25.766 2.584 1 98.25 376 CYS B C 1
ATOM 8026 O O . CYS B 1 376 ? 7.688 26.016 2.447 1 98.25 376 CYS B O 1
ATOM 8028 N N . LYS B 1 377 ? 5.891 24.828 1.974 1 97.62 377 LYS B N 1
ATOM 8029 C CA . LYS B 1 377 ? 6.523 24.125 0.858 1 97.62 377 LYS B CA 1
ATOM 8030 C C . LYS B 1 377 ? 6.898 25.109 -0.257 1 97.62 377 LYS B C 1
ATOM 8032 O O . LYS B 1 377 ? 6.367 26.219 -0.321 1 97.62 377 LYS B O 1
ATOM 8037 N N . THR B 1 378 ? 7.801 24.625 -1.037 1 95.19 378 THR B N 1
ATOM 8038 C CA . THR B 1 378 ? 8.234 25.469 -2.143 1 95.19 378 THR B CA 1
ATOM 8039 C C . THR B 1 378 ? 7.195 25.469 -3.264 1 95.19 378 THR B C 1
ATOM 8041 O O . THR B 1 378 ? 6.094 24.938 -3.094 1 95.19 378 THR B O 1
ATOM 8044 N N . ARG B 1 379 ? 7.453 26.234 -4.344 1 91.69 379 ARG B N 1
ATOM 8045 C CA . ARG B 1 379 ? 6.652 26.297 -5.562 1 91.69 379 ARG B CA 1
ATOM 8046 C C . ARG B 1 379 ? 5.266 26.859 -5.273 1 91.69 379 ARG B C 1
ATOM 8048 O O . ARG B 1 379 ? 4.258 26.312 -5.727 1 91.69 379 ARG B O 1
ATOM 8055 N N . GLN B 1 380 ? 5.156 27.75 -4.371 1 89.75 380 GLN B N 1
ATOM 8056 C CA . GLN B 1 380 ? 3.957 28.516 -4.051 1 89.75 380 GLN B CA 1
ATOM 8057 C C . GLN B 1 380 ? 2.863 27.609 -3.482 1 89.75 380 GLN B C 1
ATOM 8059 O O . GLN B 1 380 ? 1.68 27.812 -3.768 1 89.75 380 GLN B O 1
ATOM 8064 N N . THR B 1 381 ? 3.293 26.594 -2.846 1 91.81 381 THR B N 1
ATOM 8065 C CA . THR B 1 381 ? 2.346 25.734 -2.131 1 91.81 381 THR B CA 1
ATOM 8066 C C . THR B 1 381 ? 1.973 26.359 -0.787 1 91.81 381 THR B C 1
ATOM 8068 O O . THR B 1 381 ? 2.832 26.547 0.078 1 91.81 381 THR B O 1
ATOM 8071 N N . PRO B 1 382 ? 0.723 26.641 -0.52 1 94.75 382 PRO B N 1
ATOM 8072 C CA . PRO B 1 382 ? 0.356 27.438 0.653 1 94.75 382 PRO B CA 1
ATOM 8073 C C . PRO B 1 382 ? 0.147 26.578 1.903 1 94.75 382 PRO B C 1
ATOM 8075 O O . PRO B 1 382 ? -0.815 26.797 2.646 1 94.75 382 PRO B O 1
ATOM 8078 N N . GLU B 1 383 ? 0.856 25.547 2.037 1 97.62 383 GLU B N 1
ATOM 8079 C CA . GLU B 1 383 ? 0.884 24.75 3.256 1 97.62 383 GLU B CA 1
ATOM 8080 C C . GLU B 1 383 ? 2.279 24.188 3.516 1 97.62 383 GLU B C 1
ATOM 8082 O O . GLU B 1 383 ? 3.119 24.156 2.613 1 97.62 383 GLU B O 1
ATOM 8087 N N . GLY B 1 384 ? 2.547 23.891 4.75 1 98.5 384 GLY B N 1
ATOM 8088 C CA . GLY B 1 384 ? 3.852 23.344 5.102 1 98.5 384 GLY B CA 1
ATOM 8089 C C . GLY B 1 384 ? 3.924 22.844 6.527 1 98.5 384 GLY B C 1
ATOM 8090 O O . GLY B 1 384 ? 3.002 22.172 7 1 98.5 384 GLY B O 1
ATOM 8091 N N . GLU B 1 385 ? 5.164 23.047 7.129 1 98.88 385 GLU B N 1
ATOM 8092 C CA . GLU B 1 385 ? 5.465 22.562 8.477 1 98.88 385 GLU B CA 1
ATOM 8093 C C . GLU B 1 385 ? 5.371 23.703 9.5 1 98.88 385 GLU B C 1
ATOM 8095 O O . GLU B 1 385 ? 5.871 24.797 9.266 1 98.88 385 GLU B O 1
ATOM 8100 N N . ALA B 1 386 ? 4.68 23.406 10.602 1 98.94 386 ALA B N 1
ATOM 8101 C CA . ALA B 1 386 ? 4.605 24.359 11.703 1 98.94 386 ALA B CA 1
ATOM 8102 C C . ALA B 1 386 ? 5.145 23.75 12.992 1 98.94 386 ALA B C 1
ATOM 8104 O O . ALA B 1 386 ? 4.898 22.578 13.281 1 98.94 386 ALA B O 1
ATOM 8105 N N . LEU B 1 387 ? 5.902 24.516 13.695 1 98.88 387 LEU B N 1
ATOM 8106 C CA . LEU B 1 387 ? 6.461 24.141 14.992 1 98.88 387 LEU B CA 1
ATOM 8107 C C . LEU B 1 387 ? 5.992 25.094 16.078 1 98.88 387 LEU B C 1
ATOM 8109 O O . LEU B 1 387 ? 6.113 26.312 15.938 1 98.88 387 LEU B O 1
ATOM 8113 N N . PHE B 1 388 ? 5.359 24.625 17.094 1 98.88 388 PHE B N 1
ATOM 8114 C CA . PHE B 1 388 ? 4.996 25.391 18.281 1 98.88 388 PHE B CA 1
ATOM 8115 C C . PHE B 1 388 ? 5.754 24.906 19.5 1 98.88 388 PHE B C 1
ATOM 8117 O O . PHE B 1 388 ? 5.938 23.703 19.688 1 98.88 388 PHE B O 1
ATOM 8124 N N . TYR B 1 389 ? 6.242 25.797 20.312 1 98.81 389 TYR B N 1
ATOM 8125 C CA . TYR B 1 389 ? 6.895 25.453 21.578 1 98.81 389 TYR B CA 1
ATOM 8126 C C . TYR B 1 389 ? 6.445 26.391 22.688 1 98.81 389 TYR B C 1
ATOM 8128 O O . TYR B 1 389 ? 6.039 27.516 22.438 1 98.81 389 TYR B O 1
ATOM 8136 N N . ARG B 1 390 ? 6.496 25.953 23.875 1 97.81 390 ARG B N 1
ATOM 8137 C CA . ARG B 1 390 ? 6.102 26.75 25.031 1 97.81 390 ARG B CA 1
ATOM 8138 C C . ARG B 1 390 ? 7.164 27.797 25.359 1 97.81 390 ARG B C 1
ATOM 8140 O O . ARG B 1 390 ? 8.32 27.453 25.625 1 97.81 390 ARG B O 1
ATOM 8147 N N . GLU B 1 391 ? 6.758 28.984 25.5 1 96.62 391 GLU B N 1
ATOM 8148 C CA . GLU B 1 391 ? 7.688 30.109 25.656 1 96.62 391 GLU B CA 1
ATOM 8149 C C . GLU B 1 391 ? 8.281 30.125 27.062 1 96.62 391 GLU B C 1
ATOM 8151 O O . GLU B 1 391 ? 9.367 30.672 27.281 1 96.62 391 GLU B O 1
ATOM 8156 N N . ASP B 1 392 ? 7.562 29.625 28 1 96 392 ASP B N 1
ATOM 8157 C CA . ASP B 1 392 ? 8.078 29.625 29.359 1 96 392 ASP B CA 1
ATOM 8158 C C . ASP B 1 392 ? 9.078 28.5 29.578 1 96 392 ASP B C 1
ATOM 8160 O O . ASP B 1 392 ? 9.773 28.453 30.594 1 96 392 ASP B O 1
ATOM 8164 N N . ARG B 1 393 ? 9.234 27.641 28.594 1 96.94 393 ARG B N 1
ATOM 8165 C CA . ARG B 1 393 ? 10.141 26.5 28.719 1 96.94 393 ARG B CA 1
ATOM 8166 C C . ARG B 1 393 ? 11.344 26.656 27.797 1 96.94 393 ARG B C 1
ATOM 8168 O O . ARG B 1 393 ? 12.43 26.172 28.109 1 96.94 393 ARG B O 1
ATOM 8175 N N . PHE B 1 394 ? 11.062 27.281 26.609 1 98 394 PHE B N 1
ATOM 8176 C CA . PHE B 1 394 ? 12.117 27.312 25.609 1 98 394 PHE B CA 1
ATOM 8177 C C . PHE B 1 394 ? 12.273 28.703 25.031 1 98 394 PHE B C 1
ATOM 8179 O O . PHE B 1 394 ? 11.32 29.484 25.016 1 98 394 PHE B O 1
ATOM 8186 N N . ARG B 1 395 ? 13.453 28.984 24.562 1 97.69 395 ARG B N 1
ATOM 8187 C CA . ARG B 1 395 ? 13.773 30.172 23.766 1 97.69 395 ARG B CA 1
ATOM 8188 C C . ARG B 1 395 ? 14.398 29.766 22.438 1 97.69 395 ARG B C 1
ATOM 8190 O O . ARG B 1 395 ? 15.25 28.875 22.391 1 97.69 395 ARG B O 1
ATOM 8197 N N . LEU B 1 396 ? 13.938 30.406 21.422 1 98.31 396 LEU B N 1
ATOM 8198 C CA . LEU B 1 396 ? 14.484 30.125 20.109 1 98.31 396 LEU B CA 1
ATOM 8199 C C . LEU B 1 396 ? 15.93 30.609 20 1 98.31 396 LEU B C 1
ATOM 8201 O O . LEU B 1 396 ? 16.203 31.797 20.188 1 98.31 396 LEU B O 1
ATOM 8205 N N . HIS B 1 397 ? 16.797 29.75 19.797 1 96.94 397 HIS B N 1
ATOM 8206 C CA . HIS B 1 397 ? 18.203 30.094 19.641 1 96.94 397 HIS B CA 1
ATOM 8207 C C . HIS B 1 397 ? 18.547 30.391 18.188 1 96.94 397 HIS B C 1
ATOM 8209 O O . HIS B 1 397 ? 19.188 31.406 17.891 1 96.94 397 HIS B O 1
ATOM 8215 N N . GLU B 1 398 ? 18.141 29.5 17.234 1 97.19 398 GLU B N 1
ATOM 8216 C CA . GLU B 1 398 ? 18.406 29.672 15.805 1 97.19 398 GLU B CA 1
ATOM 8217 C C . GLU B 1 398 ? 17.484 28.781 14.961 1 97.19 398 GLU B C 1
ATOM 8219 O O . GLU B 1 398 ? 16.969 27.781 15.445 1 97.19 398 GLU B O 1
ATOM 8224 N N . GLN B 1 399 ? 17.25 29.203 13.688 1 98.44 399 GLN B N 1
ATOM 8225 C CA . GLN B 1 399 ? 16.484 28.438 12.711 1 98.44 399 GLN B CA 1
ATOM 8226 C C . GLN B 1 399 ? 17.344 28.047 11.516 1 98.44 399 GLN B C 1
ATOM 8228 O O . GLN B 1 399 ? 18.172 28.828 11.055 1 98.44 399 GLN B O 1
ATOM 8233 N N . TYR B 1 400 ? 17.109 26.828 11 1 98.62 400 TYR B N 1
ATOM 8234 C CA . TYR B 1 400 ? 17.922 26.312 9.898 1 98.62 400 TYR B CA 1
ATOM 8235 C C . TYR B 1 400 ? 17.047 25.672 8.836 1 98.62 400 TYR B C 1
ATOM 8237 O O . TYR B 1 400 ? 17.391 24.609 8.305 1 98.62 400 TYR B O 1
ATOM 8245 N N . ASP B 1 401 ? 15.922 26.266 8.523 1 98.75 401 ASP B N 1
ATOM 8246 C CA . ASP B 1 401 ? 14.977 25.703 7.555 1 98.75 401 ASP B CA 1
ATOM 8247 C C . ASP B 1 401 ? 15.617 25.578 6.176 1 98.75 401 ASP B C 1
ATOM 8249 O O . ASP B 1 401 ? 16.406 26.422 5.77 1 98.75 401 ASP B O 1
ATOM 8253 N N . ILE B 1 402 ? 15.156 24.484 5.418 1 98.69 402 ILE B N 1
ATOM 8254 C CA . ILE B 1 402 ? 15.688 24.328 4.07 1 98.69 402 ILE B CA 1
ATOM 8255 C C . ILE B 1 402 ? 14.609 23.75 3.154 1 98.69 402 ILE B C 1
ATOM 8257 O O . ILE B 1 402 ? 13.672 23.094 3.623 1 98.69 402 ILE B O 1
ATOM 8261 N N . SER B 1 403 ? 14.789 24.047 1.801 1 98.44 403 SER B N 1
ATOM 8262 C CA . SER B 1 403 ? 14.188 23.25 0.737 1 98.44 403 SER B CA 1
ATOM 8263 C C . SER B 1 403 ? 15 21.984 0.464 1 98.44 403 SER B C 1
ATOM 8265 O O . SER B 1 403 ? 16.219 22.062 0.243 1 98.44 403 SER B O 1
ATOM 8267 N N . LEU B 1 404 ? 14.375 20.906 0.453 1 98.75 404 LEU B N 1
ATOM 8268 C CA . LEU B 1 404 ? 15.133 19.672 0.299 1 98.75 404 LEU B CA 1
ATOM 8269 C C . LEU B 1 404 ? 15.742 19.578 -1.096 1 98.75 404 LEU B C 1
ATOM 8271 O O . LEU B 1 404 ? 16.875 19.125 -1.25 1 98.75 404 LEU B O 1
ATOM 8275 N N . ALA B 1 405 ? 14.984 19.953 -2.092 1 98.5 405 ALA B N 1
ATOM 8276 C CA . ALA B 1 405 ? 15.5 19.906 -3.457 1 98.5 405 ALA B CA 1
ATOM 8277 C C . ALA B 1 405 ? 16.703 20.844 -3.615 1 98.5 405 ALA B C 1
ATOM 8279 O O . ALA B 1 405 ? 17.688 20.484 -4.242 1 98.5 405 ALA B O 1
ATOM 8280 N N . GLU B 1 406 ? 16.594 22.062 -3.027 1 98.19 406 GLU B N 1
ATOM 8281 C CA . GLU B 1 406 ? 17.688 23.016 -3.121 1 98.19 406 GLU B CA 1
ATOM 8282 C C . GLU B 1 406 ? 18.906 22.547 -2.342 1 98.19 406 GLU B C 1
ATOM 8284 O O . GLU B 1 406 ? 20.047 22.688 -2.811 1 98.19 406 GLU B O 1
ATOM 8289 N N . ALA B 1 407 ? 18.656 22.062 -1.181 1 98.56 407 ALA B N 1
ATOM 8290 C CA . ALA B 1 407 ? 19.766 21.562 -0.378 1 98.56 407 ALA B CA 1
ATOM 8291 C C . ALA B 1 407 ? 20.469 20.406 -1.089 1 98.56 407 ALA B C 1
ATOM 8293 O O . ALA B 1 407 ? 21.703 20.312 -1.07 1 98.56 407 ALA B O 1
ATOM 8294 N N . PHE B 1 408 ? 19.734 19.5 -1.661 1 98.31 408 PHE B N 1
ATOM 8295 C CA . PHE B 1 408 ? 20.266 18.391 -2.443 1 98.31 408 PHE B CA 1
ATOM 8296 C C . PHE B 1 408 ? 21.203 18.906 -3.531 1 98.31 408 PHE B C 1
ATOM 8298 O O . PHE B 1 408 ? 22.328 18.406 -3.682 1 98.31 408 PHE B O 1
ATOM 8305 N N . GLN B 1 409 ? 20.797 19.859 -4.199 1 97.75 409 GLN B N 1
ATOM 8306 C CA . GLN B 1 409 ? 21.5 20.344 -5.379 1 97.75 409 GLN B CA 1
ATOM 8307 C C . GLN B 1 409 ? 22.672 21.234 -4.988 1 97.75 409 GLN B C 1
ATOM 8309 O O . GLN B 1 409 ? 23.734 21.188 -5.625 1 97.75 409 GLN B O 1
ATOM 8314 N N . LYS B 1 410 ? 22.578 22.062 -3.916 1 97.12 410 LYS B N 1
ATOM 8315 C CA . LYS B 1 410 ? 23.5 23.172 -3.713 1 97.12 410 LYS B CA 1
ATOM 8316 C C . LYS B 1 410 ? 24.484 22.859 -2.584 1 97.12 410 LYS B C 1
ATOM 8318 O O . LYS B 1 410 ? 25.578 23.422 -2.541 1 97.12 410 LYS B O 1
ATOM 8323 N N . GLU B 1 411 ? 24.109 22.062 -1.676 1 97.06 411 GLU B N 1
ATOM 8324 C CA . GLU B 1 411 ? 25 21.828 -0.539 1 97.06 411 GLU B CA 1
ATOM 8325 C C . GLU B 1 411 ? 26.156 20.922 -0.931 1 97.06 411 GLU B C 1
ATOM 8327 O O . GLU B 1 411 ? 25.969 19.875 -1.555 1 97.06 411 GLU B O 1
ATOM 8332 N N . SER B 1 412 ? 27.328 21.25 -0.534 1 96.31 412 SER B N 1
ATOM 8333 C CA . SER B 1 412 ? 28.547 20.516 -0.889 1 96.31 412 SER B CA 1
ATOM 8334 C C . SER B 1 412 ? 28.562 19.125 -0.271 1 96.31 412 SER B C 1
ATOM 8336 O O . SER B 1 412 ? 29.109 18.188 -0.853 1 96.31 412 SER B O 1
ATOM 8338 N N . SER B 1 413 ? 27.922 18.984 0.847 1 96 413 SER B N 1
ATOM 8339 C CA . SER B 1 413 ? 27.875 17.703 1.537 1 96 413 SER B CA 1
ATOM 8340 C C . SER B 1 413 ? 27.078 16.672 0.742 1 96 413 SER B C 1
ATOM 8342 O O . SER B 1 413 ? 27.172 15.469 1.008 1 96 413 SER B O 1
ATOM 8344 N N . ASN B 1 414 ? 26.344 17.141 -0.266 1 98 414 ASN B N 1
ATOM 8345 C CA . ASN B 1 414 ? 25.5 16.234 -1.045 1 98 414 ASN B CA 1
ATOM 8346 C C . ASN B 1 414 ? 26.047 16.031 -2.455 1 98 414 ASN B C 1
ATOM 8348 O O . ASN B 1 414 ? 25.359 15.5 -3.322 1 98 414 ASN B O 1
ATOM 8352 N N . SER B 1 415 ? 27.266 16.438 -2.725 1 97.62 415 SER B N 1
ATOM 8353 C CA . SER B 1 415 ? 27.844 16.359 -4.066 1 97.62 415 SER B CA 1
ATOM 8354 C C . SER B 1 415 ? 27.875 14.914 -4.566 1 97.62 415 SER B C 1
ATOM 8356 O O . SER B 1 415 ? 27.656 14.656 -5.754 1 97.62 415 SER B O 1
ATOM 8358 N N . ASP B 1 416 ? 28.172 13.992 -3.689 1 97.44 416 ASP B N 1
ATOM 8359 C CA . ASP B 1 416 ? 28.203 12.578 -4.066 1 97.44 416 ASP B CA 1
ATOM 8360 C C . ASP B 1 416 ? 26.812 12.094 -4.449 1 97.44 416 ASP B C 1
ATOM 8362 O O . ASP B 1 416 ? 26.656 11.297 -5.375 1 97.44 416 ASP B O 1
ATOM 8366 N N . LEU B 1 417 ? 25.797 12.586 -3.744 1 97.75 417 LEU B N 1
ATOM 8367 C CA . LEU B 1 417 ? 24.406 12.234 -4.051 1 97.75 417 LEU B CA 1
ATOM 8368 C C . LEU B 1 417 ? 24.016 12.727 -5.438 1 97.75 417 LEU B C 1
ATOM 8370 O O . LEU B 1 417 ? 23.406 12 -6.215 1 97.75 417 LEU B O 1
ATOM 8374 N N . VAL B 1 418 ? 24.375 13.961 -5.676 1 98.12 418 VAL B N 1
ATOM 8375 C CA . VAL B 1 418 ? 24.031 14.578 -6.953 1 98.12 418 VAL B CA 1
ATOM 8376 C C . VAL B 1 418 ? 24.703 13.805 -8.094 1 98.12 418 VAL B C 1
ATOM 8378 O O . VAL B 1 418 ? 24.078 13.547 -9.125 1 98.12 418 VAL B O 1
ATOM 8381 N N . GLU B 1 419 ? 25.906 13.461 -7.91 1 97.81 419 GLU B N 1
ATOM 8382 C CA . GLU B 1 419 ? 26.641 12.703 -8.922 1 97.81 419 GLU B CA 1
ATOM 8383 C C . GLU B 1 419 ? 25.969 11.359 -9.195 1 97.81 419 GLU B C 1
ATOM 8385 O O . GLU B 1 419 ? 25.797 10.969 -10.352 1 97.81 419 GLU B O 1
ATOM 8390 N N . ALA B 1 420 ? 25.578 10.695 -8.172 1 97.44 420 ALA B N 1
ATOM 8391 C CA . ALA B 1 420 ? 24.938 9.391 -8.312 1 97.44 420 ALA B CA 1
ATOM 8392 C C . ALA B 1 420 ? 23.578 9.5 -8.977 1 97.44 420 ALA B C 1
ATOM 8394 O O . ALA B 1 420 ? 23.281 8.773 -9.922 1 97.44 420 ALA B O 1
ATOM 8395 N N . VAL B 1 421 ? 22.734 10.398 -8.516 1 98.19 421 VAL B N 1
ATOM 8396 C CA . VAL B 1 421 ? 21.359 10.547 -8.977 1 98.19 421 VAL B CA 1
ATOM 8397 C C . VAL B 1 421 ? 21.344 11.062 -10.414 1 98.19 421 VAL B C 1
ATOM 8399 O O . VAL B 1 421 ? 20.453 10.711 -11.195 1 98.19 421 VAL B O 1
ATOM 8402 N N . SER B 1 422 ? 22.391 11.781 -10.797 1 97.5 422 SER B N 1
ATOM 8403 C CA . SER B 1 422 ? 22.469 12.367 -12.125 1 97.5 422 SER B CA 1
ATOM 8404 C C . SER B 1 422 ? 22.703 11.305 -13.195 1 97.5 422 SER B C 1
ATOM 8406 O O . SER B 1 422 ? 22.531 11.562 -14.383 1 97.5 422 SER B O 1
ATOM 8408 N N . LYS B 1 423 ? 23.078 10.117 -12.758 1 97.19 423 LYS B N 1
ATOM 8409 C CA . LYS B 1 423 ? 23.219 9.008 -13.695 1 97.19 423 LYS B CA 1
ATOM 8410 C C . LYS B 1 423 ? 21.891 8.648 -14.336 1 97.19 423 LYS B C 1
ATOM 8412 O O . LYS B 1 423 ? 21.844 8.047 -15.406 1 97.19 423 LYS B O 1
ATOM 8417 N N . SER B 1 424 ? 20.797 9.023 -13.688 1 97.81 424 SER B N 1
ATOM 8418 C CA . SER B 1 424 ? 19.453 8.914 -14.234 1 97.81 424 SER B CA 1
ATOM 8419 C C . SER B 1 424 ? 18.781 10.273 -14.32 1 97.81 424 SER B C 1
ATOM 8421 O O . SER B 1 424 ? 18.312 10.812 -13.312 1 97.81 424 SER B O 1
ATOM 8423 N N . PRO B 1 425 ? 18.672 10.766 -15.531 1 97.75 425 PRO B N 1
ATOM 8424 C CA . PRO B 1 425 ? 18.016 12.062 -15.68 1 97.75 425 PRO B CA 1
ATOM 8425 C C . PRO B 1 425 ? 16.578 12.062 -15.164 1 97.75 425 PRO B C 1
ATOM 8427 O O . PRO B 1 425 ? 16.109 13.062 -14.602 1 97.75 425 PRO B O 1
ATOM 8430 N N . ALA B 1 426 ? 15.938 10.938 -15.352 1 97.94 426 ALA B N 1
ATOM 8431 C CA . ALA B 1 426 ? 14.562 10.828 -14.883 1 97.94 426 ALA B CA 1
ATOM 8432 C C . ALA B 1 426 ? 14.492 10.922 -13.359 1 97.94 426 ALA B C 1
ATOM 8434 O O . ALA B 1 426 ? 13.617 11.602 -12.812 1 97.94 426 ALA B O 1
ATOM 8435 N N . MET B 1 427 ? 15.344 10.242 -12.719 1 98 427 MET B N 1
ATOM 8436 C CA . MET B 1 427 ? 15.383 10.289 -11.258 1 98 427 MET B CA 1
ATOM 8437 C C . MET B 1 427 ? 15.742 11.688 -10.766 1 98 427 MET B C 1
ATOM 8439 O O . MET B 1 427 ? 15.156 12.18 -9.805 1 98 427 MET B O 1
ATOM 8443 N N . LEU B 1 428 ? 16.734 12.297 -11.414 1 98.44 428 LEU B N 1
ATOM 8444 C CA . LEU B 1 428 ? 17.156 13.648 -11.055 1 98.44 428 LEU B CA 1
ATOM 8445 C C . LEU B 1 428 ? 15.977 14.617 -11.141 1 98.44 428 LEU B C 1
ATOM 8447 O O . LEU B 1 428 ? 15.781 15.445 -10.25 1 98.44 428 LEU B O 1
ATOM 8451 N N . ASN B 1 429 ? 15.273 14.492 -12.18 1 98.25 429 ASN B N 1
ATOM 8452 C CA . ASN B 1 429 ? 14.109 15.344 -12.359 1 98.25 429 ASN B CA 1
ATOM 8453 C C . ASN B 1 429 ? 13.094 15.141 -11.242 1 98.25 429 ASN B C 1
ATOM 8455 O O . ASN B 1 429 ? 12.477 16.109 -10.766 1 98.25 429 ASN B O 1
ATOM 8459 N N . GLN B 1 430 ? 12.859 13.945 -10.82 1 97.94 430 GLN B N 1
ATOM 8460 C CA . GLN B 1 430 ? 11.922 13.648 -9.742 1 97.94 430 GLN B CA 1
ATOM 8461 C C . GLN B 1 430 ? 12.367 14.297 -8.43 1 97.94 430 GLN B C 1
ATOM 8463 O O . GLN B 1 430 ? 11.547 14.82 -7.68 1 97.94 430 GLN B O 1
ATOM 8468 N N . VAL B 1 431 ? 13.617 14.281 -8.141 1 98.31 431 VAL B N 1
ATOM 8469 C CA . VAL B 1 431 ? 14.148 14.836 -6.898 1 98.31 431 VAL B CA 1
ATOM 8470 C C . VAL B 1 431 ? 14.031 16.359 -6.922 1 98.31 431 VAL B C 1
ATOM 8472 O O . VAL B 1 431 ? 13.586 16.969 -5.945 1 98.31 431 VAL B O 1
ATOM 8475 N N . LEU B 1 432 ? 14.328 16.984 -8.031 1 98.06 432 LEU B N 1
ATOM 8476 C CA . LEU B 1 432 ? 14.445 18.422 -8.133 1 98.06 432 LEU B CA 1
ATOM 8477 C C . LEU B 1 432 ? 13.07 19.078 -8.195 1 98.06 432 LEU B C 1
ATOM 8479 O O . LEU B 1 432 ? 12.938 20.281 -7.914 1 98.06 432 LEU B O 1
ATOM 8483 N N . THR B 1 433 ? 12.07 18.344 -8.516 1 97.44 433 THR B N 1
ATOM 8484 C CA . THR B 1 433 ? 10.758 18.938 -8.727 1 97.44 433 THR B CA 1
ATOM 8485 C C . THR B 1 433 ? 9.883 18.766 -7.488 1 97.44 433 THR B C 1
ATOM 8487 O O . THR B 1 433 ? 8.719 19.188 -7.477 1 97.44 433 THR B O 1
ATOM 8490 N N . ARG B 1 434 ? 10.383 18.141 -6.457 1 97.31 434 ARG B N 1
ATOM 8491 C CA . ARG B 1 434 ? 9.625 18 -5.215 1 97.31 434 ARG B CA 1
ATOM 8492 C C . ARG B 1 434 ? 9.633 19.312 -4.422 1 97.31 434 ARG B C 1
ATOM 8494 O O . ARG B 1 434 ? 10.609 20.062 -4.465 1 97.31 434 ARG B O 1
ATOM 8501 N N . SER B 1 435 ? 8.602 19.578 -3.67 1 98 435 SER B N 1
ATOM 8502 C CA . SER B 1 435 ? 8.461 20.844 -2.959 1 98 435 SER B CA 1
ATOM 8503 C C . SER B 1 435 ? 8.703 20.656 -1.464 1 98 435 SER B C 1
ATOM 8505 O O . SER B 1 435 ? 8.594 21.609 -0.693 1 98 435 SER B O 1
ATOM 8507 N N . SER B 1 436 ? 9.07 19.5 -1.024 1 98.44 436 SER B N 1
ATOM 8508 C CA . SER B 1 436 ? 9.203 19.203 0.397 1 98.44 436 SER B CA 1
ATOM 8509 C C . SER B 1 436 ? 10.242 20.094 1.062 1 98.44 436 SER B C 1
ATOM 8511 O O . SER B 1 436 ? 11.25 20.453 0.443 1 98.44 436 SER B O 1
ATOM 8513 N N . VAL B 1 437 ? 9.992 20.438 2.332 1 98.88 437 VAL B N 1
ATOM 8514 C CA . VAL B 1 437 ? 10.891 21.281 3.115 1 98.88 437 VAL B CA 1
ATOM 8515 C C . VAL B 1 437 ? 11.211 20.609 4.445 1 98.88 437 VAL B C 1
ATOM 8517 O O . VAL B 1 437 ? 10.539 19.656 4.844 1 98.88 437 VAL B O 1
ATOM 8520 N N . LEU B 1 438 ? 12.266 21.031 5.027 1 98.94 438 LEU B N 1
ATOM 8521 C CA . LEU B 1 438 ? 12.641 20.688 6.391 1 98.94 438 LEU B CA 1
ATOM 8522 C C . LEU B 1 438 ? 12.656 21.922 7.285 1 98.94 438 LEU B C 1
ATOM 8524 O O . LEU B 1 438 ? 13.383 22.875 7.012 1 98.94 438 LEU B O 1
ATOM 8528 N N . GLN B 1 439 ? 11.797 21.875 8.289 1 98.94 439 GLN B N 1
ATOM 8529 C CA . GLN B 1 439 ? 11.82 22.891 9.328 1 98.94 439 GLN B CA 1
ATOM 8530 C C . GLN B 1 439 ? 12.742 22.5 10.477 1 98.94 439 GLN B C 1
ATOM 8532 O O . GLN B 1 439 ? 12.648 21.375 10.992 1 98.94 439 GLN B O 1
ATOM 8537 N N . VAL B 1 440 ? 13.688 23.422 10.836 1 98.94 440 VAL B N 1
ATOM 8538 C CA . VAL B 1 440 ? 14.609 23.109 11.922 1 98.94 440 VAL B CA 1
ATOM 8539 C C . VAL B 1 440 ? 14.742 24.312 12.859 1 98.94 440 VAL B C 1
ATOM 8541 O O . VAL B 1 440 ? 15.023 25.422 12.414 1 98.94 440 VAL B O 1
ATOM 8544 N N . ALA B 1 441 ? 14.539 24.094 14.109 1 98.88 441 ALA B N 1
ATOM 8545 C CA . ALA B 1 441 ? 14.727 25.125 15.141 1 98.88 441 ALA B CA 1
ATOM 8546 C C . ALA B 1 441 ? 15.547 24.578 16.297 1 98.88 441 ALA B C 1
ATOM 8548 O O . ALA B 1 441 ? 15.344 23.438 16.734 1 98.88 441 ALA B O 1
ATOM 8549 N N . VAL B 1 442 ? 16.547 25.312 16.734 1 98.75 442 VAL B N 1
ATOM 8550 C CA . VAL B 1 442 ? 17.266 24.984 17.969 1 98.75 442 VAL B CA 1
ATOM 8551 C C . VAL B 1 442 ? 16.688 25.781 19.141 1 98.75 442 VAL B C 1
ATOM 8553 O O . VAL B 1 442 ? 16.672 27.016 19.109 1 98.75 442 VAL B O 1
ATOM 8556 N N . LEU B 1 443 ? 16.203 25.062 20.125 1 98.62 443 LEU B N 1
ATOM 8557 C CA . LEU B 1 443 ? 15.562 25.656 21.297 1 98.62 443 LEU B CA 1
ATOM 8558 C C . LEU B 1 443 ? 16.438 25.5 22.531 1 98.62 443 LEU B C 1
ATOM 8560 O O . LEU B 1 443 ? 16.984 24.422 22.781 1 98.62 443 LEU B O 1
ATOM 8564 N N . GLU B 1 444 ? 16.578 26.578 23.234 1 97.69 444 GLU B N 1
ATOM 8565 C CA . GLU B 1 444 ? 17.297 26.562 24.5 1 97.69 444 GLU B CA 1
ATOM 8566 C C . GLU B 1 444 ? 16.344 26.391 25.672 1 97.69 444 GLU B C 1
ATOM 8568 O O . GLU B 1 444 ? 15.312 27.062 25.75 1 97.69 444 GLU B O 1
ATOM 8573 N N . ASP B 1 445 ? 16.672 25.484 26.547 1 95.75 445 ASP B N 1
ATOM 8574 C CA . ASP B 1 445 ? 15.867 25.281 27.75 1 95.75 445 ASP B CA 1
ATOM 8575 C C . ASP B 1 445 ? 16.016 26.453 28.703 1 95.75 445 ASP B C 1
ATOM 8577 O O . ASP B 1 445 ? 17.125 26.781 29.141 1 95.75 445 ASP B O 1
ATOM 8581 N N . CYS B 1 446 ? 14.922 27.062 29.094 1 95.69 446 CYS B N 1
ATOM 8582 C CA . CYS B 1 446 ? 14.945 28.234 29.953 1 95.69 446 CYS B CA 1
ATOM 8583 C C . CYS B 1 446 ? 15.406 27.891 31.359 1 95.69 446 CYS B C 1
ATOM 8585 O O . CYS B 1 446 ? 15.945 28.75 32.062 1 95.69 446 CYS B O 1
ATOM 8587 N N . HIS B 1 447 ? 15.25 26.656 31.75 1 92.12 447 HIS B N 1
ATOM 8588 C CA . HIS B 1 447 ? 15.609 26.25 33.094 1 92.12 447 HIS B CA 1
ATOM 8589 C C . HIS B 1 447 ? 17.078 25.828 33.188 1 92.12 447 HIS B C 1
ATOM 8591 O O . HIS B 1 447 ? 17.688 25.906 34.25 1 92.12 447 HIS B O 1
ATOM 8597 N N . ASP B 1 448 ? 17.625 25.344 32.094 1 92.75 448 ASP B N 1
ATOM 8598 C CA . ASP B 1 448 ? 19.031 24.938 31.984 1 92.75 448 ASP B CA 1
ATOM 8599 C C . ASP B 1 448 ? 19.594 25.281 30.609 1 92.75 448 ASP B C 1
ATOM 8601 O O . ASP B 1 448 ? 19.547 24.453 29.688 1 92.75 448 ASP B O 1
ATOM 8605 N N . PRO B 1 449 ? 20.234 26.344 30.5 1 90.94 449 PRO B N 1
ATOM 8606 C CA . PRO B 1 449 ? 20.703 26.828 29.188 1 90.94 449 PRO B CA 1
ATOM 8607 C C . PRO B 1 449 ? 21.734 25.875 28.547 1 90.94 449 PRO B C 1
ATOM 8609 O O . PRO B 1 449 ? 22.047 26.016 27.375 1 90.94 449 PRO B O 1
ATOM 8612 N N . ARG B 1 450 ? 22.266 24.938 29.312 1 93.81 450 ARG B N 1
ATOM 8613 C CA . ARG B 1 450 ? 23.188 23.953 28.75 1 93.81 450 ARG B CA 1
ATOM 8614 C C . ARG B 1 450 ? 22.422 22.906 27.922 1 93.81 450 ARG B C 1
ATOM 8616 O O . ARG B 1 450 ? 23.031 22.188 27.109 1 93.81 450 ARG B O 1
ATOM 8623 N N . ARG B 1 451 ? 21.141 22.828 28.188 1 94.94 451 ARG B N 1
ATOM 8624 C CA . ARG B 1 451 ? 20.297 21.906 27.438 1 94.94 451 ARG B CA 1
ATOM 8625 C C . ARG B 1 451 ? 19.656 22.594 26.234 1 94.94 451 ARG B C 1
ATOM 8627 O O . ARG B 1 451 ? 18.953 23.594 26.391 1 94.94 451 ARG B O 1
ATOM 8634 N N . ARG B 1 452 ? 19.938 22.078 25.094 1 97.12 452 ARG B N 1
ATOM 8635 C CA . ARG B 1 452 ? 19.312 22.547 23.859 1 97.12 452 ARG B CA 1
ATOM 8636 C C . ARG B 1 452 ? 18.703 21.391 23.078 1 97.12 452 ARG B C 1
ATOM 8638 O O . ARG B 1 452 ? 19.156 20.25 23.188 1 97.12 452 ARG B O 1
ATOM 8645 N N . ILE B 1 453 ? 17.672 21.703 22.391 1 98.19 453 ILE B N 1
ATOM 8646 C CA . ILE B 1 453 ? 16.969 20.719 21.562 1 98.19 453 ILE B CA 1
ATOM 8647 C C . ILE B 1 453 ? 16.922 21.203 20.109 1 98.19 453 ILE B C 1
ATOM 8649 O O . ILE B 1 453 ? 16.5 22.344 19.859 1 98.19 453 ILE B O 1
ATOM 8653 N N . CYS B 1 454 ? 17.453 20.453 19.234 1 98.81 454 CYS B N 1
ATOM 8654 C CA . CYS B 1 454 ? 17.266 20.703 17.812 1 98.81 454 CYS B CA 1
ATOM 8655 C C . CYS B 1 454 ? 16.047 19.953 17.297 1 98.81 454 CYS B C 1
ATOM 8657 O O . CYS B 1 454 ? 16.078 18.734 17.156 1 98.81 454 CYS B O 1
ATOM 8659 N N . VAL B 1 455 ? 14.977 20.672 17.016 1 98.88 455 VAL B N 1
ATOM 8660 C CA . VAL B 1 455 ? 13.727 20.062 16.547 1 98.88 455 VAL B CA 1
ATOM 8661 C C . VAL B 1 455 ? 13.625 20.188 15.031 1 98.88 455 VAL B C 1
ATOM 8663 O O . VAL B 1 455 ? 13.664 21.281 14.484 1 98.88 455 VAL B O 1
ATOM 8666 N N . ALA B 1 456 ? 13.562 19.062 14.414 1 98.94 456 ALA B N 1
ATOM 8667 C CA . ALA B 1 456 ? 13.336 18.984 12.969 1 98.94 456 ALA B CA 1
ATOM 8668 C C . ALA B 1 456 ? 11.945 18.438 12.656 1 98.94 456 ALA B C 1
ATOM 8670 O O . ALA B 1 456 ? 11.469 17.531 13.328 1 98.94 456 ALA B O 1
ATOM 8671 N N . ASN B 1 457 ? 11.234 19.047 11.703 1 98.94 457 ASN B N 1
ATOM 8672 C CA . ASN B 1 457 ? 9.875 18.719 11.273 1 98.94 457 ASN B CA 1
ATOM 8673 C C . ASN B 1 457 ? 9.766 18.656 9.758 1 98.94 457 ASN B C 1
ATOM 8675 O O . ASN B 1 457 ? 10.227 19.562 9.055 1 98.94 457 ASN B O 1
ATOM 8679 N N . THR B 1 458 ? 9.148 17.516 9.219 1 98.94 458 THR B N 1
ATOM 8680 C CA . THR B 1 458 ? 9.102 17.406 7.766 1 98.94 458 THR B CA 1
ATOM 8681 C C . THR B 1 458 ? 7.914 16.562 7.324 1 98.94 458 THR B C 1
ATOM 8683 O O . THR B 1 458 ? 7.238 15.945 8.156 1 98.94 458 THR B O 1
ATOM 8686 N N . HIS B 1 459 ? 7.559 16.641 6.09 1 98.88 459 HIS B N 1
ATOM 8687 C CA . HIS B 1 459 ? 6.582 15.828 5.367 1 98.88 459 HIS B CA 1
ATOM 8688 C C . HIS B 1 459 ? 7.145 15.359 4.031 1 98.88 459 HIS B C 1
ATOM 8690 O O . HIS B 1 459 ? 7.18 16.125 3.062 1 98.88 459 HIS B O 1
ATOM 8696 N N . LEU B 1 460 ? 7.48 14.109 3.967 1 98.75 460 LEU B N 1
ATOM 8697 C CA . LEU B 1 460 ? 8.156 13.586 2.787 1 98.75 460 LEU B CA 1
ATOM 8698 C C . LEU B 1 460 ? 7.16 13.312 1.664 1 98.75 460 LEU B C 1
ATOM 8700 O O . LEU B 1 460 ? 5.957 13.203 1.909 1 98.75 460 LEU B O 1
ATOM 8704 N N . TYR B 1 461 ? 7.684 13.156 0.464 1 97.69 461 TYR B N 1
ATOM 8705 C CA . TYR B 1 461 ? 6.906 12.938 -0.752 1 97.69 461 TYR B CA 1
ATOM 8706 C C . TYR B 1 461 ? 6.18 11.594 -0.703 1 97.69 461 TYR B C 1
ATOM 8708 O O . TYR B 1 461 ? 6.77 10.578 -0.34 1 97.69 461 TYR B O 1
ATOM 8716 N N . PHE B 1 462 ? 4.914 11.695 -1.199 1 94.38 462 PHE B N 1
ATOM 8717 C CA . PHE B 1 462 ? 4.176 10.438 -1.225 1 94.38 462 PHE B CA 1
ATOM 8718 C C . PHE B 1 462 ? 3.936 9.984 -2.658 1 94.38 462 PHE B C 1
ATOM 8720 O O . PHE B 1 462 ? 3.361 10.719 -3.463 1 94.38 462 PHE B O 1
ATOM 8727 N N . HIS B 1 463 ? 4.285 8.844 -2.85 1 93.62 463 HIS B N 1
ATOM 8728 C CA . HIS B 1 463 ? 3.951 7.969 -3.971 1 93.62 463 HIS B CA 1
ATOM 8729 C C . HIS B 1 463 ? 4.34 6.523 -3.678 1 93.62 463 HIS B C 1
ATOM 8731 O O . HIS B 1 463 ? 5.41 6.262 -3.129 1 93.62 463 HIS B O 1
ATOM 8737 N N . PRO B 1 464 ? 3.453 5.59 -4.008 1 88.69 464 PRO B N 1
ATOM 8738 C CA . PRO B 1 464 ? 3.738 4.199 -3.652 1 88.69 464 PRO B CA 1
ATOM 8739 C C . PRO B 1 464 ? 5.082 3.715 -4.195 1 88.69 464 PRO B C 1
ATOM 8741 O O . PRO B 1 464 ? 5.723 2.854 -3.59 1 88.69 464 PRO B O 1
ATOM 8744 N N . ARG B 1 465 ? 5.555 4.27 -5.258 1 93.19 465 ARG B N 1
ATOM 8745 C CA . ARG B 1 465 ? 6.781 3.812 -5.902 1 93.19 465 ARG B CA 1
ATOM 8746 C C . ARG B 1 465 ? 7.867 4.883 -5.832 1 93.19 465 ARG B C 1
ATOM 8748 O O . ARG B 1 465 ? 8.641 5.055 -6.777 1 93.19 465 ARG B O 1
ATOM 8755 N N . ALA B 1 466 ? 7.84 5.602 -4.762 1 96.25 466 ALA B N 1
ATOM 8756 C CA . ALA B 1 466 ? 8.82 6.68 -4.656 1 96.25 466 ALA B CA 1
ATOM 8757 C C . ALA B 1 466 ? 9.734 6.477 -3.453 1 96.25 466 ALA B C 1
ATOM 8759 O O . ALA B 1 466 ? 10.18 7.445 -2.832 1 96.25 466 ALA B O 1
ATOM 8760 N N . GLY B 1 467 ? 10.008 5.215 -3.127 1 97 467 GLY B N 1
ATOM 8761 C CA . GLY B 1 467 ? 10.883 4.934 -2 1 97 467 GLY B CA 1
ATOM 8762 C C . GLY B 1 467 ? 12.281 5.5 -2.178 1 97 467 GLY B C 1
ATOM 8763 O O . GLY B 1 467 ? 12.883 5.992 -1.223 1 97 467 GLY B O 1
ATOM 8764 N N . HIS B 1 468 ? 12.82 5.484 -3.396 1 97.69 468 HIS B N 1
ATOM 8765 C CA . HIS B 1 468 ? 14.156 5.984 -3.701 1 97.69 468 HIS B CA 1
ATOM 8766 C C . HIS B 1 468 ? 14.227 7.5 -3.543 1 97.69 468 HIS B C 1
ATOM 8768 O O . HIS B 1 468 ? 15.25 8.039 -3.109 1 97.69 468 HIS B O 1
ATOM 8774 N N . ILE B 1 469 ? 13.133 8.195 -3.828 1 98.31 469 ILE B N 1
ATOM 8775 C CA . ILE B 1 469 ? 13.078 9.641 -3.658 1 98.31 469 ILE B CA 1
ATOM 8776 C C . ILE B 1 469 ? 13.078 9.992 -2.172 1 98.31 469 ILE B C 1
ATOM 8778 O O . ILE B 1 469 ? 13.781 10.898 -1.738 1 98.31 469 ILE B O 1
ATOM 8782 N N . ARG B 1 470 ? 12.297 9.234 -1.389 1 98.44 470 ARG B N 1
ATOM 8783 C CA . ARG B 1 470 ? 12.234 9.477 0.05 1 98.44 470 ARG B CA 1
ATOM 8784 C C . ARG B 1 470 ? 13.578 9.18 0.712 1 98.44 470 ARG B C 1
ATOM 8786 O O . ARG B 1 470 ? 13.945 9.828 1.695 1 98.44 470 ARG B O 1
ATOM 8793 N N . LEU B 1 471 ? 14.297 8.227 0.175 1 98.38 471 LEU B N 1
ATOM 8794 C CA . LEU B 1 471 ? 15.641 7.957 0.693 1 98.38 471 LEU B CA 1
ATOM 8795 C C . LEU B 1 471 ? 16.547 9.156 0.486 1 98.38 471 LEU B C 1
ATOM 8797 O O . LEU B 1 471 ? 17.297 9.539 1.393 1 98.38 471 LEU B O 1
ATOM 8801 N N . ILE B 1 472 ? 16.484 9.727 -0.718 1 98.62 472 ILE B N 1
ATOM 8802 C CA . ILE B 1 472 ? 17.297 10.898 -1.023 1 98.62 472 ILE B CA 1
ATOM 8803 C C . ILE B 1 472 ? 16.906 12.047 -0.104 1 98.62 472 ILE B C 1
ATOM 8805 O O . ILE B 1 472 ? 17.766 12.75 0.432 1 98.62 472 ILE B O 1
ATOM 8809 N N . GLN B 1 473 ? 15.656 12.25 0.07 1 98.81 473 GLN B N 1
ATOM 8810 C CA . GLN B 1 473 ? 15.18 13.297 0.973 1 98.81 473 GLN B CA 1
ATOM 8811 C C . GLN B 1 473 ? 15.68 13.055 2.396 1 98.81 473 GLN B C 1
ATOM 8813 O O . GLN B 1 473 ? 16.141 13.984 3.062 1 98.81 473 GLN B O 1
ATOM 8818 N N . THR B 1 474 ? 15.555 11.836 2.834 1 98.81 474 THR B N 1
ATOM 8819 C CA . THR B 1 474 ? 15.914 11.492 4.203 1 98.81 474 THR B CA 1
ATOM 8820 C C . THR B 1 474 ? 17.406 11.711 4.445 1 98.81 474 THR B C 1
ATOM 8822 O O . THR B 1 474 ? 17.797 12.289 5.461 1 98.81 474 THR B O 1
ATOM 8825 N N . ILE B 1 475 ? 18.25 11.273 3.533 1 98.81 475 ILE B N 1
ATOM 8826 C CA . ILE B 1 475 ? 19.688 11.43 3.74 1 98.81 475 ILE B CA 1
ATOM 8827 C C . ILE B 1 475 ? 20.062 12.906 3.682 1 98.81 475 ILE B C 1
ATOM 8829 O O . ILE B 1 475 ? 20.969 13.352 4.391 1 98.81 475 ILE B O 1
ATOM 8833 N N . THR B 1 476 ? 19.406 13.648 2.818 1 98.88 476 THR B N 1
ATOM 8834 C CA . THR B 1 476 ? 19.625 15.094 2.768 1 98.88 476 THR B CA 1
ATOM 8835 C C . THR B 1 476 ? 19.297 15.734 4.113 1 98.88 476 THR B C 1
ATOM 8837 O O . THR B 1 476 ? 20.031 16.609 4.586 1 98.88 476 THR B O 1
ATOM 8840 N N . ILE B 1 477 ? 18.234 15.344 4.727 1 98.88 477 ILE B N 1
ATOM 8841 C CA . ILE B 1 477 ? 17.812 15.82 6.043 1 98.88 477 ILE B CA 1
ATOM 8842 C C . ILE B 1 477 ? 18.875 15.461 7.078 1 98.88 477 ILE B C 1
ATOM 8844 O O . ILE B 1 477 ? 19.312 16.328 7.848 1 98.88 477 ILE B O 1
ATOM 8848 N N . LEU B 1 478 ? 19.312 14.234 7.059 1 98.81 478 LEU B N 1
ATOM 8849 C CA . LEU B 1 478 ? 20.25 13.742 8.07 1 98.81 478 LEU B CA 1
ATOM 8850 C C . LEU B 1 478 ? 21.594 14.453 7.973 1 98.81 478 LEU B C 1
ATOM 8852 O O . LEU B 1 478 ? 22.188 14.805 8.992 1 98.81 478 LEU B O 1
ATOM 8856 N N . ARG B 1 479 ? 22.031 14.648 6.797 1 98.75 479 ARG B N 1
ATOM 8857 C CA . ARG B 1 479 ? 23.297 15.359 6.602 1 98.75 479 ARG B CA 1
ATOM 8858 C C . ARG B 1 479 ? 23.188 16.797 7.074 1 98.75 479 ARG B C 1
ATOM 8860 O O . ARG B 1 479 ? 24.125 17.328 7.676 1 98.75 479 ARG B O 1
ATOM 8867 N N . HIS B 1 480 ? 22.078 17.422 6.746 1 98.69 480 HIS B N 1
ATOM 8868 C CA . HIS B 1 480 ? 21.844 18.781 7.219 1 98.69 480 HIS B CA 1
ATOM 8869 C C . HIS B 1 480 ? 21.844 18.844 8.742 1 98.69 480 HIS B C 1
ATOM 8871 O O . HIS B 1 480 ? 22.438 19.734 9.336 1 98.69 480 HIS B O 1
ATOM 8877 N N . LEU B 1 481 ? 21.203 17.953 9.398 1 98.75 481 LEU B N 1
ATOM 8878 C CA . LEU B 1 481 ? 21.125 17.906 10.852 1 98.75 481 LEU B CA 1
ATOM 8879 C C . LEU B 1 481 ? 22.484 17.641 11.469 1 98.75 481 LEU B C 1
ATOM 8881 O O . LEU B 1 481 ? 22.828 18.188 12.523 1 98.75 481 LEU B O 1
ATOM 8885 N N . GLN B 1 482 ? 23.234 16.75 10.828 1 98.38 482 GLN B N 1
ATOM 8886 C CA . GLN B 1 482 ? 24.594 16.484 11.305 1 98.38 482 GLN B CA 1
ATOM 8887 C C . GLN B 1 482 ? 25.438 17.75 11.281 1 98.38 482 GLN B C 1
ATOM 8889 O O . GLN B 1 482 ? 26.219 18 12.195 1 98.38 482 GLN B O 1
ATOM 8894 N N . LYS B 1 483 ? 25.281 18.453 10.195 1 98.12 483 LYS B N 1
ATOM 8895 C CA . LYS B 1 483 ? 26.016 19.703 10.07 1 98.12 483 LYS B CA 1
ATOM 8896 C C . LYS B 1 483 ? 25.641 20.672 11.195 1 98.12 483 LYS B C 1
ATOM 8898 O O . LYS B 1 483 ? 26.5 21.297 11.797 1 98.12 483 LYS B O 1
ATOM 8903 N N . ILE B 1 484 ? 24.391 20.797 11.492 1 98.12 484 ILE B N 1
ATOM 8904 C CA . ILE B 1 484 ? 23.906 21.672 12.555 1 98.12 484 ILE B CA 1
ATOM 8905 C C . ILE B 1 484 ? 24.453 21.219 13.898 1 98.12 484 ILE B C 1
ATOM 8907 O O . ILE B 1 484 ? 24.922 22.031 14.703 1 98.12 484 ILE B O 1
ATOM 8911 N N . GLN B 1 485 ? 24.359 19.938 14.148 1 97.88 485 GLN B N 1
ATOM 8912 C CA . GLN B 1 485 ? 24.875 19.391 15.398 1 97.88 485 GLN B CA 1
ATOM 8913 C C . GLN B 1 485 ? 26.359 19.734 15.586 1 97.88 485 GLN B C 1
ATOM 8915 O O . GLN B 1 485 ? 26.75 20.188 16.656 1 97.88 485 GLN B O 1
ATOM 8920 N N . GLN B 1 486 ? 27.125 19.516 14.547 1 97.12 486 GLN B N 1
ATOM 8921 C CA . GLN B 1 486 ? 28.562 19.797 14.594 1 97.12 486 GLN B CA 1
ATOM 8922 C C . GLN B 1 486 ? 28.828 21.266 14.867 1 97.12 486 GLN B C 1
ATOM 8924 O O . GLN B 1 486 ? 29.672 21.609 15.703 1 97.12 486 GLN B O 1
ATOM 8929 N N . GLN B 1 487 ? 28.156 22.094 14.188 1 97.12 487 GLN B N 1
ATOM 8930 C CA . GLN B 1 487 ? 28.344 23.531 14.336 1 97.12 487 GLN B CA 1
ATOM 8931 C C . GLN B 1 487 ? 28.062 23.984 15.758 1 97.12 487 GLN B C 1
ATOM 8933 O O . GLN B 1 487 ? 28.812 24.781 16.328 1 97.12 487 GLN B O 1
ATOM 8938 N N . HIS B 1 488 ? 27.016 23.516 16.359 1 96.69 488 HIS B N 1
ATOM 8939 C CA . HIS B 1 488 ? 26.625 23.922 17.703 1 96.69 488 HIS B CA 1
ATOM 8940 C C . HIS B 1 488 ? 27.578 23.375 18.75 1 96.69 488 HIS B C 1
ATOM 8942 O O . HIS B 1 488 ? 27.922 24.078 19.703 1 96.69 488 HIS B O 1
ATOM 8948 N N . LEU B 1 489 ? 28 22.156 18.578 1 95.75 489 LEU B N 1
ATOM 8949 C CA . LEU B 1 489 ? 28.891 21.531 19.547 1 95.75 489 LEU B CA 1
ATOM 8950 C C . LEU B 1 489 ? 30.297 22.125 19.469 1 95.75 489 LEU B C 1
ATOM 8952 O O . LEU B 1 489 ? 31 22.188 20.469 1 95.75 489 LEU B O 1
ATOM 8956 N N . GLU B 1 490 ? 30.703 22.516 18.266 1 96.56 490 GLU B N 1
ATOM 8957 C CA . GLU B 1 490 ? 31.984 23.188 18.094 1 96.56 490 GLU B CA 1
ATOM 8958 C C . GLU B 1 490 ? 31.984 24.547 18.766 1 96.56 490 GLU B C 1
ATOM 8960 O O . GLU B 1 490 ? 32.969 24.938 19.391 1 96.56 490 GLU B O 1
ATOM 8965 N N . LYS B 1 491 ? 30.922 25.25 18.594 1 95 491 LYS B N 1
ATOM 8966 C CA . LYS B 1 491 ? 30.797 26.594 19.172 1 95 491 LYS B CA 1
ATOM 8967 C C . LYS B 1 491 ? 30.656 26.531 20.688 1 95 491 LYS B C 1
ATOM 8969 O O . LYS B 1 491 ? 31.156 27.406 21.406 1 95 491 LYS B O 1
ATOM 8974 N N . ASN B 1 492 ? 29.922 25.531 21.156 1 93.38 492 ASN B N 1
ATOM 8975 C CA . ASN B 1 492 ? 29.672 25.359 22.594 1 93.38 492 ASN B CA 1
ATOM 8976 C C . ASN B 1 492 ? 29.859 23.906 23.016 1 93.38 492 ASN B C 1
ATOM 8978 O O . ASN B 1 492 ? 28.875 23.172 23.188 1 93.38 492 ASN B O 1
ATOM 8982 N N . PRO B 1 493 ? 31.031 23.531 23.375 1 91.25 493 PRO B N 1
ATOM 8983 C CA . PRO B 1 493 ? 31.312 22.125 23.656 1 91.25 493 PRO B CA 1
ATOM 8984 C C . PRO B 1 493 ? 30.641 21.641 24.938 1 91.25 493 PRO B C 1
ATOM 8986 O O . PRO B 1 493 ? 30.453 20.438 25.125 1 91.25 493 PRO B O 1
ATOM 8989 N N . ASP B 1 494 ? 30.188 22.516 25.766 1 92 494 ASP B N 1
ATOM 8990 C CA . ASP B 1 494 ? 29.656 22.125 27.078 1 92 494 ASP B CA 1
ATOM 8991 C C . ASP B 1 494 ? 28.141 21.922 27 1 92 494 ASP B C 1
ATOM 8993 O O . ASP B 1 494 ? 27.531 21.438 27.969 1 92 494 ASP B O 1
ATOM 8997 N N . ILE B 1 495 ? 27.547 22.109 25.875 1 93.81 495 ILE B N 1
ATOM 8998 C CA . ILE B 1 495 ? 26.109 21.984 25.797 1 93.81 495 ILE B CA 1
ATOM 8999 C C . ILE B 1 495 ? 25.734 20.531 25.469 1 93.81 495 ILE B C 1
ATOM 9001 O O . ILE B 1 495 ? 26.531 19.797 24.891 1 93.81 495 ILE B O 1
ATOM 9005 N N . LYS B 1 496 ? 24.531 20.141 25.922 1 94.94 496 LYS B N 1
ATOM 9006 C CA . LYS B 1 496 ? 23.859 18.922 25.469 1 94.94 496 LYS B CA 1
ATOM 9007 C C . LYS B 1 496 ? 22.828 19.25 24.375 1 94.94 496 LYS B C 1
ATOM 9009 O O . LYS B 1 496 ? 21.844 19.938 24.641 1 94.94 496 LYS B O 1
ATOM 9014 N N . LEU B 1 497 ? 23.125 18.812 23.234 1 97.38 497 LEU B N 1
ATOM 9015 C CA . LEU B 1 497 ? 22.203 19.062 22.125 1 97.38 497 LEU B CA 1
ATOM 9016 C C . LEU B 1 497 ? 21.453 17.797 21.75 1 97.38 497 LEU B C 1
ATOM 9018 O O . LEU B 1 497 ? 22.031 16.891 21.141 1 97.38 497 LEU B O 1
ATOM 9022 N N . ALA B 1 498 ? 20.203 17.703 22.125 1 97.81 498 ALA B N 1
ATOM 9023 C CA . ALA B 1 498 ? 19.375 16.562 21.766 1 97.81 498 ALA B CA 1
ATOM 9024 C C . ALA B 1 498 ? 18.672 16.781 20.422 1 97.81 498 ALA B C 1
ATOM 9026 O O . ALA B 1 498 ? 18.031 17.812 20.203 1 97.81 498 ALA B O 1
ATOM 9027 N N . MET B 1 499 ? 18.844 15.844 19.516 1 98.5 499 MET B N 1
ATOM 9028 C CA . MET B 1 499 ? 18.219 15.914 18.203 1 98.5 499 MET B CA 1
ATOM 9029 C C . MET B 1 499 ? 16.828 15.258 18.234 1 98.5 499 MET B C 1
ATOM 9031 O O . MET B 1 499 ? 16.688 14.141 18.734 1 98.5 499 MET B O 1
ATOM 9035 N N . ILE B 1 500 ? 15.82 15.945 17.734 1 98.81 500 ILE B N 1
ATOM 9036 C CA . ILE B 1 500 ? 14.477 15.406 17.594 1 98.81 500 ILE B CA 1
ATOM 9037 C C . ILE B 1 500 ? 14 15.555 16.156 1 98.81 500 ILE B C 1
ATOM 9039 O O . ILE B 1 500 ? 14.109 16.641 15.562 1 98.81 500 ILE B O 1
ATOM 9043 N N . LEU B 1 501 ? 13.57 14.508 15.531 1 98.94 501 LEU B N 1
ATOM 9044 C CA . LEU B 1 501 ? 13 14.523 14.188 1 98.94 501 LEU B CA 1
ATOM 9045 C C . LEU B 1 501 ? 11.555 14.047 14.211 1 98.94 501 LEU B C 1
ATOM 9047 O O . LEU B 1 501 ? 11.273 12.898 14.562 1 98.94 501 LEU B O 1
ATOM 9051 N N . CYS B 1 502 ? 10.617 14.914 13.875 1 98.81 502 CYS B N 1
ATOM 9052 C CA . CYS B 1 502 ? 9.195 14.609 13.773 1 98.81 502 CYS B CA 1
ATOM 9053 C C . CYS B 1 502 ? 8.711 14.758 12.336 1 98.81 502 CYS B C 1
ATOM 9055 O O . CYS B 1 502 ? 9.297 15.508 11.547 1 98.81 502 CYS B O 1
ATOM 9057 N N . GLY B 1 503 ? 7.668 14.023 12.039 1 98.69 503 GLY B N 1
ATOM 9058 C CA . GLY B 1 503 ? 7.043 14.312 10.758 1 98.69 503 GLY B CA 1
ATOM 9059 C C . GLY B 1 503 ? 6.305 13.125 10.18 1 98.69 503 GLY B C 1
ATOM 9060 O O . GLY B 1 503 ? 6.289 12.039 10.773 1 98.69 503 GLY B O 1
ATOM 9061 N N . ASP B 1 504 ? 5.625 13.352 9.086 1 98.75 504 ASP B N 1
ATOM 9062 C CA . ASP B 1 504 ? 5.062 12.336 8.203 1 98.75 504 ASP B CA 1
ATOM 9063 C C . ASP B 1 504 ? 6.078 11.898 7.152 1 98.75 504 ASP B C 1
ATOM 9065 O O . ASP B 1 504 ? 6.32 12.617 6.18 1 98.75 504 ASP B O 1
ATOM 9069 N N . LEU B 1 505 ? 6.582 10.727 7.359 1 98.62 505 LEU B N 1
ATOM 9070 C CA . LEU B 1 505 ? 7.68 10.297 6.5 1 98.62 505 LEU B CA 1
ATOM 9071 C C . LEU B 1 505 ? 7.16 9.469 5.328 1 98.62 505 LEU B C 1
ATOM 9073 O O . LEU B 1 505 ? 7.938 9.047 4.469 1 98.62 505 LEU B O 1
ATOM 9077 N N . ASN B 1 506 ? 5.883 9.234 5.266 1 97.75 506 ASN B N 1
ATOM 9078 C CA . ASN B 1 506 ? 5.25 8.461 4.203 1 97.75 506 ASN B CA 1
ATOM 9079 C C . ASN B 1 506 ? 5.957 7.129 3.979 1 97.75 506 ASN B C 1
ATOM 9081 O O . ASN B 1 506 ? 6.164 6.715 2.836 1 97.75 506 ASN B O 1
ATOM 9085 N N . SER B 1 507 ? 6.387 6.551 5.031 1 96.5 507 SER B N 1
ATOM 9086 C CA . SER B 1 507 ? 7.039 5.246 5.051 1 96.5 507 SER B CA 1
ATOM 9087 C C . SER B 1 507 ? 6.762 4.508 6.359 1 96.5 507 SER B C 1
ATOM 9089 O O . SER B 1 507 ? 7.066 5.02 7.441 1 96.5 507 SER B O 1
ATOM 9091 N N . ALA B 1 508 ? 6.191 3.377 6.223 1 93.5 508 ALA B N 1
ATOM 9092 C CA . ALA B 1 508 ? 5.898 2.574 7.406 1 93.5 508 ALA B CA 1
ATOM 9093 C C . ALA B 1 508 ? 7.16 1.902 7.941 1 93.5 508 ALA B C 1
ATOM 9095 O O . ALA B 1 508 ? 8.117 1.68 7.195 1 93.5 508 ALA B O 1
ATOM 9096 N N . PRO B 1 509 ? 7.172 1.54 9.211 1 91.75 509 PRO B N 1
ATOM 9097 C CA . PRO B 1 509 ? 8.352 0.896 9.805 1 91.75 509 PRO B CA 1
ATOM 9098 C C . PRO B 1 509 ? 8.68 -0.443 9.148 1 91.75 509 PRO B C 1
ATOM 9100 O O . PRO B 1 509 ? 9.844 -0.854 9.133 1 91.75 509 PRO B O 1
ATOM 9103 N N . THR B 1 510 ? 7.691 -1.101 8.586 1 86.06 510 THR B N 1
ATOM 9104 C CA . THR B 1 510 ? 7.891 -2.424 8.008 1 86.06 510 THR B CA 1
ATOM 9105 C C . THR B 1 510 ? 8.422 -2.316 6.582 1 86.06 510 THR B C 1
ATOM 9107 O O . THR B 1 510 ? 8.875 -3.309 6.004 1 86.06 510 THR B O 1
ATOM 9110 N N . CYS B 1 511 ? 8.336 -1.182 6.066 1 88.5 511 CYS B N 1
ATOM 9111 C CA . CYS B 1 511 ? 8.844 -0.964 4.719 1 88.5 511 CYS B CA 1
ATOM 9112 C C . CYS B 1 511 ? 10.352 -0.735 4.73 1 88.5 511 CYS B C 1
ATOM 9114 O O . CYS B 1 511 ? 10.859 0.017 5.559 1 88.5 511 CYS B O 1
ATOM 9116 N N . PRO B 1 512 ? 11.016 -1.303 3.842 1 90.69 512 PRO B N 1
ATOM 9117 C CA . PRO B 1 512 ? 12.453 -1.007 3.758 1 90.69 512 PRO B CA 1
ATOM 9118 C C . PRO B 1 512 ? 12.734 0.444 3.373 1 90.69 512 PRO B C 1
ATOM 9120 O O . PRO B 1 512 ? 11.875 1.108 2.789 1 90.69 512 PRO B O 1
ATOM 9123 N N . GLY B 1 513 ? 13.906 0.905 3.742 1 94.25 513 GLY B N 1
ATOM 9124 C CA . GLY B 1 513 ? 14.375 2.182 3.227 1 94.25 513 GLY B CA 1
ATOM 9125 C C . GLY B 1 513 ? 14.484 3.254 4.293 1 94.25 513 GLY B C 1
ATOM 9126 O O . GLY B 1 513 ? 15.492 3.344 4.996 1 94.25 513 GLY B O 1
ATOM 9127 N N . VAL B 1 514 ? 13.406 4.055 4.422 1 97.31 514 VAL B N 1
ATOM 9128 C CA . VAL B 1 514 ? 13.477 5.289 5.199 1 97.31 514 VAL B CA 1
ATOM 9129 C C . VAL B 1 514 ? 13.719 4.961 6.672 1 97.31 514 VAL B C 1
ATOM 9131 O O . VAL B 1 514 ? 14.711 5.398 7.262 1 97.31 514 VAL B O 1
ATOM 9134 N N . PHE B 1 515 ? 12.844 4.18 7.238 1 96 515 PHE B N 1
ATOM 9135 C CA . PHE B 1 515 ? 12.984 3.855 8.648 1 96 515 PHE B CA 1
ATOM 9136 C C . PHE B 1 515 ? 14.242 3.037 8.898 1 96 515 PHE B C 1
ATOM 9138 O O . PHE B 1 515 ? 14.891 3.182 9.938 1 96 515 PHE B O 1
ATOM 9145 N N . GLU B 1 516 ? 14.547 2.18 7.957 1 95.81 516 GLU B N 1
ATOM 9146 C CA . GLU B 1 516 ? 15.789 1.416 8.023 1 95.81 516 GLU B CA 1
ATOM 9147 C C . GLU B 1 516 ? 17 2.34 8.125 1 95.81 516 GLU B C 1
ATOM 9149 O O . GLU B 1 516 ? 17.891 2.123 8.961 1 95.81 516 GLU B O 1
ATOM 9154 N N . LEU B 1 517 ? 17.062 3.328 7.281 1 98.19 517 LEU B N 1
ATOM 9155 C CA . LEU B 1 517 ? 18.156 4.297 7.309 1 98.19 517 LEU B CA 1
ATOM 9156 C C . LEU B 1 517 ? 18.203 5.027 8.648 1 98.19 517 LEU B C 1
ATOM 9158 O O . LEU B 1 517 ? 19.281 5.207 9.219 1 98.19 517 LEU B O 1
ATOM 9162 N N . LEU B 1 518 ? 17.078 5.387 9.148 1 98.12 518 LEU B N 1
ATOM 9163 C CA . LEU B 1 518 ? 17 6.141 10.391 1 98.12 518 LEU B CA 1
ATOM 9164 C C . LEU B 1 518 ? 17.406 5.273 11.578 1 98.12 518 LEU B C 1
ATOM 9166 O O . LEU B 1 518 ? 18.078 5.754 12.5 1 98.12 518 LEU B O 1
ATOM 9170 N N . SER B 1 519 ? 17.031 4.035 11.57 1 95.56 519 SER B N 1
ATOM 9171 C CA . SER B 1 519 ? 17.234 3.156 12.719 1 95.56 519 SER B CA 1
ATOM 9172 C C . SER B 1 519 ? 18.578 2.438 12.648 1 95.56 519 SER B C 1
ATOM 9174 O O . SER B 1 519 ? 19.297 2.363 13.641 1 95.56 519 SER B O 1
ATOM 9176 N N . LYS B 1 520 ? 18.969 1.927 11.453 1 95.75 520 LYS B N 1
ATOM 9177 C CA . LYS B 1 520 ? 20.188 1.129 11.305 1 95.75 520 LYS B CA 1
ATOM 9178 C C . LYS B 1 520 ? 21.359 1.993 10.852 1 95.75 520 LYS B C 1
ATOM 9180 O O . LYS B 1 520 ? 22.5 1.546 10.859 1 95.75 520 LYS B O 1
ATOM 9185 N N . LYS B 1 521 ? 21.094 3.195 10.359 1 98.06 521 LYS B N 1
ATOM 9186 C CA . LYS B 1 521 ? 22.078 4.207 10.008 1 98.06 521 LYS B CA 1
ATOM 9187 C C . LYS B 1 521 ? 22.812 3.83 8.719 1 98.06 521 LYS B C 1
ATOM 9189 O O . LYS B 1 521 ? 23.875 4.379 8.422 1 98.06 521 LYS B O 1
ATOM 9194 N N . HIS B 1 522 ? 22.188 2.846 8.016 1 97.75 522 HIS B N 1
ATOM 9195 C CA . HIS B 1 522 ? 22.891 2.344 6.836 1 97.75 522 HIS B CA 1
ATOM 9196 C C . HIS B 1 522 ? 21.906 1.776 5.816 1 97.75 522 HIS B C 1
ATOM 9198 O O . HIS B 1 522 ? 20.938 1.104 6.184 1 97.75 522 HIS B O 1
ATOM 9204 N N . ILE B 1 523 ? 22.094 2.092 4.531 1 97.75 523 ILE B N 1
ATOM 9205 C CA . ILE B 1 523 ? 21.406 1.493 3.385 1 97.75 523 ILE B CA 1
ATOM 9206 C C . ILE B 1 523 ? 22.438 0.962 2.395 1 97.75 523 ILE B C 1
ATOM 9208 O O . ILE B 1 523 ? 23.281 1.717 1.901 1 97.75 523 ILE B O 1
ATOM 9212 N N . PRO B 1 524 ? 22.453 -0.313 2.164 1 96.81 524 PRO B N 1
ATOM 9213 C CA . PRO B 1 524 ? 23.406 -0.848 1.188 1 96.81 524 PRO B CA 1
ATOM 9214 C C . PRO B 1 524 ? 23.062 -0.46 -0.247 1 96.81 524 PRO B C 1
ATOM 9216 O O . PRO B 1 524 ? 21.922 -0.049 -0.523 1 96.81 524 PRO B O 1
ATOM 9219 N N . GLU B 1 525 ? 23.984 -0.616 -1.119 1 96.44 525 GLU B N 1
ATOM 9220 C CA . GLU B 1 525 ? 23.859 -0.233 -2.521 1 96.44 525 GLU B CA 1
ATOM 9221 C C . GLU B 1 525 ? 22.797 -1.068 -3.223 1 96.44 525 GLU B C 1
ATOM 9223 O O . GLU B 1 525 ? 22.141 -0.597 -4.156 1 96.44 525 GLU B O 1
ATOM 9228 N N . ASN B 1 526 ? 22.562 -2.252 -2.787 1 95.19 526 ASN B N 1
ATOM 9229 C CA . ASN B 1 526 ? 21.609 -3.145 -3.445 1 95.19 526 ASN B CA 1
ATOM 9230 C C . ASN B 1 526 ? 20.266 -3.164 -2.723 1 95.19 526 ASN B C 1
ATOM 9232 O O . ASN B 1 526 ? 19.516 -4.145 -2.812 1 95.19 526 ASN B O 1
ATOM 9236 N N . ASN B 1 527 ? 19.953 -2.148 -1.99 1 96.81 527 ASN B N 1
ATOM 9237 C CA . ASN B 1 527 ? 18.641 -2.043 -1.359 1 96.81 527 ASN B CA 1
ATOM 9238 C C . ASN B 1 527 ? 17.531 -1.961 -2.396 1 96.81 527 ASN B C 1
ATOM 9240 O O . ASN B 1 527 ? 17.672 -1.282 -3.416 1 96.81 527 ASN B O 1
ATOM 9244 N N . VAL B 1 528 ? 16.422 -2.594 -2.121 1 97.06 528 VAL B N 1
ATOM 9245 C CA . VAL B 1 528 ? 15.336 -2.754 -3.072 1 97.06 528 VAL B CA 1
ATOM 9246 C C . VAL B 1 528 ? 14.711 -1.395 -3.377 1 97.06 528 VAL B C 1
ATOM 9248 O O . VAL B 1 528 ? 14.18 -1.179 -4.469 1 97.06 528 VAL B O 1
ATOM 9251 N N . GLN B 1 529 ? 14.773 -0.441 -2.52 1 96.69 529 GLN B N 1
ATOM 9252 C CA . GLN B 1 529 ? 14.133 0.861 -2.662 1 96.69 529 GLN B CA 1
ATOM 9253 C C . GLN B 1 529 ? 14.711 1.631 -3.848 1 96.69 529 GLN B C 1
ATOM 9255 O O . GLN B 1 529 ? 14.039 2.484 -4.426 1 96.69 529 GLN B O 1
ATOM 9260 N N . TRP B 1 530 ? 15.953 1.352 -4.188 1 97.62 530 TRP B N 1
ATOM 9261 C CA . TRP B 1 530 ? 16.562 2.047 -5.309 1 97.62 530 TRP B CA 1
ATOM 9262 C C . TRP B 1 530 ? 15.859 1.709 -6.617 1 97.62 530 TRP B C 1
ATOM 9264 O O . TRP B 1 530 ? 16 2.424 -7.613 1 97.62 530 TRP B O 1
ATOM 9274 N N . TYR B 1 531 ? 15.102 0.635 -6.594 1 97.06 531 TYR B N 1
ATOM 9275 C CA . TYR B 1 531 ? 14.508 0.123 -7.82 1 97.06 531 TYR B CA 1
ATOM 9276 C C . TYR B 1 531 ? 13.031 0.509 -7.91 1 97.06 531 TYR B C 1
ATOM 9278 O O . TYR B 1 531 ? 12.336 0.112 -8.844 1 97.06 531 TYR B O 1
ATOM 9286 N N . CYS B 1 532 ? 12.508 1.297 -7.027 1 96.19 532 CYS B N 1
ATOM 9287 C CA . CYS B 1 532 ? 11.086 1.602 -6.922 1 96.19 532 CYS B CA 1
ATOM 9288 C C . CYS B 1 532 ? 10.594 2.355 -8.156 1 96.19 532 CYS B C 1
ATOM 9290 O O . CYS B 1 532 ? 9.438 2.219 -8.555 1 96.19 532 CYS B O 1
ATOM 9292 N N . GLY B 1 533 ? 11.5 3.08 -8.789 1 96 533 GLY B N 1
ATOM 9293 C CA . GLY B 1 533 ? 11.094 3.859 -9.945 1 96 533 GLY B CA 1
ATOM 9294 C C . GLY B 1 533 ? 11.289 3.121 -11.258 1 96 533 GLY B C 1
ATOM 9295 O O . GLY B 1 533 ? 11.078 3.688 -12.336 1 96 533 GLY B O 1
ATOM 9296 N N . GLY B 1 534 ? 11.695 1.897 -11.219 1 96.31 534 GLY B N 1
ATOM 9297 C CA . GLY B 1 534 ? 11.992 1.152 -12.43 1 96.31 534 GLY B CA 1
ATOM 9298 C C . GLY B 1 534 ? 13.391 1.416 -12.961 1 96.31 534 GLY B C 1
ATOM 9299 O O . GLY B 1 534 ? 14.164 2.145 -12.344 1 96.31 534 GLY B O 1
ATOM 9300 N N . LYS B 1 535 ? 13.625 0.864 -14.109 1 95.19 535 LYS B N 1
ATOM 9301 C CA . LYS B 1 535 ? 14.953 1 -14.719 1 95.19 535 LYS B CA 1
ATOM 9302 C C . LYS B 1 535 ? 15.227 2.447 -15.109 1 95.19 535 LYS B C 1
ATOM 9304 O O . LYS B 1 535 ? 16.375 2.902 -15.055 1 95.19 535 LYS B O 1
ATOM 9309 N N . GLU B 1 536 ? 14.188 3.104 -15.445 1 95.62 536 GLU B N 1
ATOM 9310 C CA . GLU B 1 536 ? 14.328 4.48 -15.914 1 95.62 536 GLU B CA 1
ATOM 9311 C C . GLU B 1 536 ? 14.82 5.395 -14.797 1 95.62 536 GLU B C 1
ATOM 9313 O O . GLU B 1 536 ?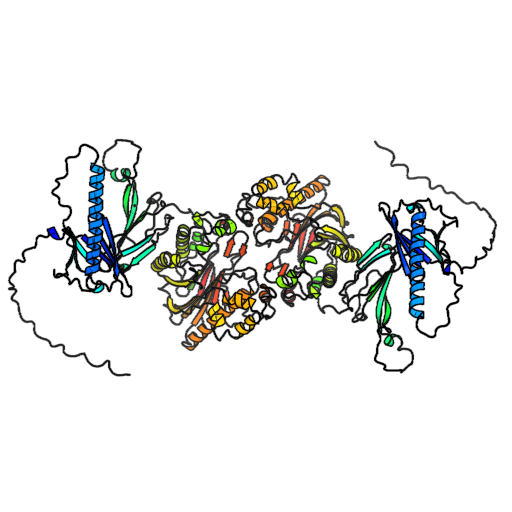 15.578 6.332 -15.047 1 95.62 536 GLU B O 1
ATOM 9318 N N . GLU B 1 537 ? 14.352 5.129 -13.602 1 96.88 537 GLU B N 1
ATOM 9319 C CA . GLU B 1 537 ? 14.727 5.965 -12.469 1 96.88 537 GLU B CA 1
ATOM 9320 C C . GLU B 1 537 ? 15.719 5.246 -11.562 1 96.88 537 GLU B C 1
ATOM 9322 O O . GLU B 1 537 ? 15.633 5.34 -10.336 1 96.88 537 GLU B O 1
ATOM 9327 N N . PHE B 1 538 ? 16.609 4.523 -12.156 1 97.06 538 PHE B N 1
ATOM 9328 C CA . PHE B 1 538 ? 17.625 3.799 -11.398 1 97.06 538 PHE B CA 1
ATOM 9329 C C . PHE B 1 538 ? 18.984 4.453 -11.562 1 97.06 538 PHE B C 1
ATOM 9331 O O . PHE B 1 538 ? 19.5 4.586 -12.68 1 97.06 538 PHE B O 1
ATOM 9338 N N . CYS B 1 539 ? 19.562 4.754 -10.453 1 95.5 539 CYS B N 1
ATOM 9339 C CA . CYS B 1 539 ? 20.828 5.48 -10.508 1 95.5 539 CYS B CA 1
ATOM 9340 C C . CYS B 1 539 ? 22.016 4.543 -10.289 1 95.5 539 CYS B C 1
ATOM 9342 O O . CYS B 1 539 ? 23.156 4.992 -10.156 1 95.5 539 CYS B O 1
ATOM 9344 N N . GLY B 1 540 ? 21.844 3.312 -10.164 1 94.38 540 GLY B N 1
ATOM 9345 C CA . GLY B 1 540 ? 22.922 2.359 -9.922 1 94.38 540 GLY B CA 1
ATOM 9346 C C . GLY B 1 540 ? 23.062 1.99 -8.453 1 94.38 540 GLY B C 1
ATOM 9347 O O . GLY B 1 540 ? 23.969 1.256 -8.078 1 94.38 540 GLY B O 1
ATOM 9348 N N . GLY B 1 541 ? 22.156 2.498 -7.676 1 93.12 541 GLY B N 1
ATOM 9349 C CA . GLY B 1 541 ? 22.234 2.246 -6.246 1 93.12 541 GLY B CA 1
ATOM 9350 C C . GLY B 1 541 ? 23.359 3.023 -5.57 1 93.12 541 GLY B C 1
ATOM 9351 O O . GLY B 1 541 ? 24.312 3.438 -6.223 1 93.12 541 GLY B O 1
ATOM 9352 N N . MET B 1 542 ? 23.125 3.244 -4.27 1 95.56 542 MET B N 1
ATOM 9353 C CA . MET B 1 542 ? 24.125 3.955 -3.479 1 95.56 542 MET B CA 1
ATOM 9354 C C . MET B 1 542 ? 24.078 3.531 -2.016 1 95.56 542 MET B C 1
ATOM 9356 O O . MET B 1 542 ? 23 3.219 -1.499 1 95.56 542 MET B O 1
ATOM 9360 N N . THR B 1 543 ? 25.25 3.451 -1.481 1 97.81 543 THR B N 1
ATOM 9361 C CA . THR B 1 543 ? 25.312 3.221 -0.042 1 97.81 543 THR B CA 1
ATOM 9362 C C . THR B 1 543 ? 25.094 4.523 0.724 1 97.81 543 THR B C 1
ATOM 9364 O O . THR B 1 543 ? 25.672 5.555 0.376 1 97.81 543 THR B O 1
ATOM 9367 N N . LEU B 1 544 ? 24.234 4.516 1.672 1 98.38 544 LEU B N 1
ATOM 9368 C CA . LEU B 1 544 ? 23.984 5.676 2.52 1 98.38 544 LEU B CA 1
ATOM 9369 C C . LEU B 1 544 ? 24.312 5.363 3.977 1 98.38 544 LEU B C 1
ATOM 9371 O O . LEU B 1 544 ? 24.109 4.238 4.434 1 98.38 544 LEU B O 1
ATOM 9375 N N . SER B 1 545 ? 24.797 6.324 4.676 1 98.19 545 SER B N 1
ATOM 9376 C CA . SER B 1 545 ? 25.094 6.199 6.102 1 98.19 545 SER B CA 1
ATOM 9377 C C . SER B 1 545 ? 25 7.547 6.805 1 98.19 545 SER B C 1
ATOM 9379 O O . SER B 1 545 ? 25.078 8.594 6.16 1 98.19 545 SER B O 1
ATOM 9381 N N . HIS B 1 546 ? 24.781 7.566 8.047 1 97.94 546 HIS B N 1
ATOM 9382 C CA . HIS B 1 546 ? 24.781 8.758 8.891 1 97.94 546 HIS B CA 1
ATOM 9383 C C . HIS B 1 546 ? 25.219 8.414 10.312 1 97.94 546 HIS B C 1
ATOM 9385 O O . HIS B 1 546 ? 25.375 7.242 10.656 1 97.94 546 HIS B O 1
ATOM 9391 N N . SER B 1 547 ? 25.406 9.422 11.172 1 97.56 547 SER B N 1
ATOM 9392 C CA . SER B 1 547 ? 26 9.164 12.477 1 97.56 547 SER B CA 1
ATOM 9393 C C . SER B 1 547 ? 25.047 9.531 13.609 1 97.56 547 SER B C 1
ATOM 9395 O O . SER B 1 547 ? 25.391 9.398 14.781 1 97.56 547 SER B O 1
ATOM 9397 N N . LEU B 1 548 ? 23.891 10.023 13.289 1 98.25 548 LEU B N 1
ATOM 9398 C CA . LEU B 1 548 ? 22.953 10.438 14.32 1 98.25 548 LEU B CA 1
ATOM 9399 C C . LEU B 1 548 ? 22.312 9.227 14.992 1 98.25 548 LEU B C 1
ATOM 9401 O O . LEU B 1 548 ? 22.016 8.227 14.336 1 98.25 548 LEU B O 1
ATOM 9405 N N . ASP B 1 549 ? 22.109 9.336 16.328 1 97.69 549 ASP B N 1
ATOM 9406 C CA . ASP B 1 549 ? 21.516 8.25 17.094 1 97.69 549 ASP B CA 1
ATOM 9407 C C . ASP B 1 549 ? 20.062 8.555 17.438 1 97.69 549 ASP B C 1
ATOM 9409 O O . ASP B 1 549 ? 19.781 9.305 18.391 1 97.69 549 ASP B O 1
ATOM 9413 N N . PHE B 1 550 ? 19.172 7.863 16.75 1 97.94 550 PHE B N 1
ATOM 9414 C CA . PHE B 1 550 ? 17.75 8.094 16.969 1 97.94 550 PHE B CA 1
ATOM 9415 C C . PHE B 1 550 ? 17.078 6.852 17.547 1 97.94 550 PHE B C 1
ATOM 9417 O O . PHE B 1 550 ? 17.484 5.727 17.25 1 97.94 550 PHE B O 1
ATOM 9424 N N . THR B 1 551 ? 16.156 7.094 18.359 1 97.31 551 THR B N 1
ATOM 9425 C CA . THR B 1 551 ? 15.203 6.078 18.781 1 97.31 551 THR B CA 1
ATOM 9426 C C . THR B 1 551 ? 13.773 6.527 18.5 1 97.31 551 THR B C 1
ATOM 9428 O O . THR B 1 551 ? 13.43 7.695 18.719 1 97.31 551 THR B O 1
ATOM 9431 N N . ASN B 1 552 ? 12.992 5.621 17.922 1 97.69 552 ASN B N 1
ATOM 9432 C CA . ASN B 1 552 ? 11.57 5.898 17.719 1 97.69 552 ASN B CA 1
ATOM 9433 C C . ASN B 1 552 ? 10.828 5.965 19.047 1 97.69 552 ASN B C 1
ATOM 9435 O O . ASN B 1 552 ? 10.75 4.973 19.781 1 97.69 552 ASN B O 1
ATOM 9439 N N . ALA B 1 553 ? 10.234 7.059 19.359 1 98.06 553 ALA B N 1
ATOM 9440 C CA . ALA B 1 553 ? 9.664 7.273 20.688 1 98.06 553 ALA B CA 1
ATOM 9441 C C . ALA B 1 553 ? 8.242 6.727 20.766 1 98.06 553 ALA B C 1
ATOM 9443 O O . ALA B 1 553 ? 7.695 6.535 21.859 1 98.06 553 ALA B O 1
ATOM 9444 N N . CYS B 1 554 ? 7.598 6.523 19.625 1 97.06 554 CYS B N 1
ATOM 9445 C CA . CYS B 1 554 ? 6.25 5.969 19.547 1 97.06 554 CYS B CA 1
ATOM 9446 C C . CYS B 1 554 ? 6.23 4.699 18.703 1 97.06 554 CYS B C 1
ATOM 9448 O O . CYS B 1 554 ? 6.488 4.742 17.5 1 97.06 554 CYS B O 1
ATOM 9450 N N . THR B 1 555 ? 5.848 3.59 19.312 1 93.75 555 THR B N 1
ATOM 9451 C CA . THR B 1 555 ? 5.961 2.326 18.594 1 93.75 555 THR B CA 1
ATOM 9452 C C . THR B 1 555 ? 4.688 1.496 18.766 1 93.75 555 THR B C 1
ATOM 9454 O O . THR B 1 555 ? 4.535 0.455 18.125 1 93.75 555 THR B O 1
ATOM 9457 N N . SER B 1 556 ? 3.783 1.917 19.516 1 90 556 SER B N 1
ATOM 9458 C CA . SER B 1 556 ? 2.646 1.079 19.891 1 90 556 SER B CA 1
ATOM 9459 C C . SER B 1 556 ? 1.518 1.201 18.875 1 90 556 SER B C 1
ATOM 9461 O O . SER B 1 556 ? 0.591 0.388 18.859 1 90 556 SER B O 1
ATOM 9463 N N . GLN B 1 557 ? 1.611 2.145 18.031 1 89.62 557 GLN B N 1
ATOM 9464 C CA . GLN B 1 557 ? 0.515 2.412 17.109 1 89.62 557 GLN B CA 1
ATOM 9465 C C . GLN B 1 557 ? 0.463 1.368 16 1 89.62 557 GLN B C 1
ATOM 9467 O O . GLN B 1 557 ? 1.503 0.939 15.492 1 89.62 557 GLN B O 1
ATOM 9472 N N . GLU B 1 558 ? -0.713 0.976 15.641 1 91.56 558 GLU B N 1
ATOM 9473 C CA . GLU B 1 558 ? -0.909 0.11 14.484 1 91.56 558 GLU B CA 1
ATOM 9474 C C . GLU B 1 558 ? -0.941 0.918 13.195 1 91.56 558 GLU B C 1
ATOM 9476 O O . GLU B 1 558 ? -0.498 0.441 12.148 1 91.56 558 GLU B O 1
ATOM 9481 N N . TYR B 1 559 ? -1.494 2.018 13.312 1 96.38 559 TYR B N 1
ATOM 9482 C CA . TYR B 1 559 ? -1.585 2.947 12.195 1 96.38 559 TYR B CA 1
ATOM 9483 C C . TYR B 1 559 ? -1.656 4.387 12.688 1 96.38 559 TYR B C 1
ATOM 9485 O O . TYR B 1 559 ? -1.971 4.637 13.852 1 96.38 559 TYR B O 1
ATOM 9493 N N . THR B 1 560 ? -1.327 5.34 11.859 1 98.19 560 THR B N 1
ATOM 9494 C CA . THR B 1 560 ? -1.53 6.762 12.117 1 98.19 560 THR B CA 1
ATOM 9495 C C . THR B 1 560 ? -2.383 7.398 11.023 1 98.19 560 THR B C 1
ATOM 9497 O O . THR B 1 560 ? -2.805 8.547 11.148 1 98.19 560 THR B O 1
ATOM 9500 N N . ASN B 1 561 ? -2.578 6.703 9.961 1 97.88 561 ASN B N 1
ATOM 9501 C CA . ASN B 1 561 ? -3.455 7.055 8.852 1 97.88 561 ASN B CA 1
ATOM 9502 C C . ASN B 1 561 ? -4.469 5.949 8.562 1 97.88 561 ASN B C 1
ATOM 9504 O O . ASN B 1 561 ? -4.109 4.773 8.508 1 97.88 561 ASN B O 1
ATOM 9508 N N . PHE B 1 562 ? -5.699 6.25 8.438 1 97.06 562 PHE B N 1
ATOM 9509 C CA . PHE B 1 562 ? -6.762 5.266 8.242 1 97.06 562 PHE B CA 1
ATOM 9510 C C . PHE B 1 562 ? -7.828 5.805 7.293 1 97.06 562 PHE B C 1
ATOM 9512 O O . PHE B 1 562 ? -8.789 6.434 7.73 1 97.06 562 PHE B O 1
ATOM 9519 N N . VAL B 1 563 ? -7.723 5.527 6.004 1 96.75 563 VAL B N 1
ATOM 9520 C CA . VAL B 1 563 ? -8.664 5.98 4.984 1 96.75 563 VAL B CA 1
ATOM 9521 C C . VAL B 1 563 ? -9.086 4.805 4.109 1 96.75 563 VAL B C 1
ATOM 9523 O O . VAL B 1 563 ? -8.531 3.707 4.227 1 96.75 563 VAL B O 1
ATOM 9526 N N . ALA B 1 564 ? -10.062 5.031 3.23 1 94.12 564 ALA B N 1
ATOM 9527 C CA . ALA B 1 564 ? -10.5 3.984 2.309 1 94.12 564 ALA B CA 1
ATOM 9528 C C . ALA B 1 564 ? -9.383 3.602 1.344 1 94.12 564 ALA B C 1
ATOM 9530 O O . ALA B 1 564 ? -8.836 4.457 0.645 1 94.12 564 ALA B O 1
ATOM 9531 N N . GLY B 1 565 ? -9.023 2.363 1.384 1 90.25 565 GLY B N 1
ATOM 9532 C CA . GLY B 1 565 ? -8.055 1.867 0.419 1 90.25 565 GLY B CA 1
ATOM 9533 C C . GLY B 1 565 ? -6.625 1.971 0.906 1 90.25 565 GLY B C 1
ATOM 9534 O O . GLY B 1 565 ? -5.699 1.535 0.22 1 90.25 565 GLY B O 1
ATOM 9535 N N . PHE B 1 566 ? -6.438 2.541 2.1 1 92.75 566 PHE B N 1
ATOM 9536 C CA . PHE B 1 566 ? -5.066 2.707 2.562 1 92.75 566 PHE B CA 1
ATOM 9537 C C . PHE B 1 566 ? -5.02 2.855 4.078 1 92.75 566 PHE B C 1
ATOM 9539 O O . PHE B 1 566 ? -5.684 3.727 4.645 1 92.75 566 PHE B O 1
ATOM 9546 N N . VAL B 1 567 ? -4.242 2.07 4.777 1 93.69 567 VAL B N 1
ATOM 9547 C CA . VAL B 1 567 ? -3.986 2.125 6.211 1 93.69 567 VAL B CA 1
ATOM 9548 C C . VAL B 1 567 ? -2.5 1.912 6.48 1 93.69 567 VAL B C 1
ATOM 9550 O O . VAL B 1 567 ? -1.916 0.922 6.031 1 93.69 567 VAL B O 1
ATOM 9553 N N . ALA B 1 568 ? -1.872 2.887 7.32 1 94.94 568 ALA B N 1
ATOM 9554 C CA . ALA B 1 568 ? -0.445 2.723 7.59 1 94.94 568 ALA B CA 1
ATOM 9555 C C . ALA B 1 568 ? 0.009 3.635 8.727 1 94.94 568 ALA B C 1
ATOM 9557 O O . ALA B 1 568 ? -0.678 4.602 9.062 1 94.94 568 ALA B O 1
ATOM 9558 N N . SER B 1 569 ? 1.089 3.246 9.336 1 96.75 569 SER B N 1
ATOM 9559 C CA . SER B 1 569 ? 1.788 4.113 10.273 1 96.75 569 SER B CA 1
ATOM 9560 C C . SER B 1 569 ? 2.859 4.941 9.578 1 96.75 569 SER B C 1
ATOM 9562 O O . SER B 1 569 ? 3.889 4.41 9.156 1 96.75 569 SER B O 1
ATOM 9564 N N . LEU B 1 570 ? 2.674 6.258 9.547 1 97.94 570 LEU B N 1
ATOM 9565 C CA . LEU B 1 570 ? 3.52 7.078 8.68 1 97.94 570 LEU B CA 1
ATOM 9566 C C . LEU B 1 570 ? 4.184 8.195 9.477 1 97.94 570 LEU B C 1
ATOM 9568 O O . LEU B 1 570 ? 5.121 8.836 8.992 1 97.94 570 LEU B O 1
ATOM 9572 N N . ASP B 1 571 ? 3.688 8.445 10.68 1 98.69 571 ASP B N 1
ATOM 9573 C CA . ASP B 1 571 ? 4.129 9.578 11.484 1 98.69 571 ASP B CA 1
ATOM 9574 C C . ASP B 1 571 ? 5.125 9.133 12.555 1 98.69 571 ASP B C 1
ATOM 9576 O O . ASP B 1 571 ? 4.992 8.039 13.117 1 98.69 571 ASP B O 1
ATOM 9580 N N . TYR B 1 572 ? 6.078 10.039 12.852 1 98.69 572 TYR B N 1
ATOM 9581 C CA . TYR B 1 572 ? 7.156 9.617 13.734 1 98.69 572 TYR B CA 1
ATOM 9582 C C . TYR B 1 572 ? 7.52 10.727 14.719 1 98.69 572 TYR B C 1
ATOM 9584 O O . TYR B 1 572 ? 7.359 11.914 14.414 1 98.69 572 TYR B O 1
ATOM 9592 N N . VAL B 1 573 ? 7.945 10.359 15.859 1 98.81 573 VAL B N 1
ATOM 9593 C CA . VAL B 1 573 ? 8.742 11.133 16.812 1 98.81 573 VAL B CA 1
ATOM 9594 C C . VAL B 1 573 ? 10.039 10.391 17.125 1 98.81 573 VAL B C 1
ATOM 9596 O O . VAL B 1 573 ? 10.039 9.445 17.922 1 98.81 573 VAL B O 1
ATOM 9599 N N . LEU B 1 574 ? 11.078 10.828 16.484 1 98.81 574 LEU B N 1
ATOM 9600 C CA . LEU B 1 574 ? 12.398 10.258 16.734 1 98.81 574 LEU B CA 1
ATOM 9601 C C . LEU B 1 574 ? 13.203 11.148 17.672 1 98.81 574 LEU B C 1
ATOM 9603 O O . LEU B 1 574 ? 13.297 12.359 17.453 1 98.81 574 LEU B O 1
ATOM 9607 N N . ILE B 1 575 ? 13.797 10.547 18.688 1 98.62 575 ILE B N 1
ATOM 9608 C CA . ILE B 1 575 ? 14.516 11.336 19.688 1 98.62 575 ILE B CA 1
ATOM 9609 C C . ILE B 1 575 ? 15.969 10.875 19.75 1 98.62 575 ILE B C 1
ATOM 9611 O O . ILE B 1 575 ? 16.281 9.734 19.406 1 98.62 575 ILE B O 1
ATOM 9615 N N . ASP B 1 576 ? 16.766 11.742 20.203 1 97.06 576 ASP B N 1
ATOM 9616 C CA . ASP B 1 576 ? 18.172 11.461 20.422 1 97.06 576 ASP B CA 1
ATOM 9617 C C . ASP B 1 576 ? 18.359 10.398 21.5 1 97.06 576 ASP B C 1
ATOM 9619 O O . ASP B 1 576 ? 18.031 10.633 22.672 1 97.06 576 ASP B O 1
ATOM 9623 N N . SER B 1 577 ? 18.969 9.32 21.219 1 96.12 577 SER B N 1
ATOM 9624 C CA . SER B 1 577 ? 19.062 8.195 22.141 1 96.12 577 SER B CA 1
ATOM 9625 C C . SER B 1 577 ? 20.141 8.438 23.188 1 96.12 577 SER B C 1
ATOM 9627 O O . SER B 1 577 ? 20.172 7.773 24.234 1 96.12 577 SER B O 1
ATOM 9629 N N . ASN B 1 578 ? 21.031 9.367 22.938 1 95.75 578 ASN B N 1
ATOM 9630 C CA . ASN B 1 578 ? 22.125 9.633 23.859 1 95.75 578 ASN B CA 1
ATOM 9631 C C . ASN B 1 578 ? 21.672 10.555 25 1 95.75 578 ASN B C 1
ATOM 9633 O O . ASN B 1 578 ? 22.141 10.422 26.125 1 95.75 578 ASN B O 1
ATOM 9637 N N . HIS B 1 579 ? 20.75 11.43 24.703 1 96.31 579 HIS B N 1
ATOM 9638 C CA . HIS B 1 579 ? 20.453 12.484 25.672 1 96.31 579 HIS B CA 1
ATOM 9639 C C . HIS B 1 579 ? 19.047 12.32 26.234 1 96.31 579 HIS B C 1
ATOM 9641 O O . HIS B 1 579 ? 18.734 12.859 27.297 1 96.31 579 HIS B O 1
ATOM 9647 N N . LEU B 1 580 ? 18.188 11.633 25.5 1 97.75 580 LEU B N 1
ATOM 9648 C CA . LEU B 1 580 ? 16.797 11.539 25.906 1 97.75 580 LEU B CA 1
ATOM 9649 C C . LEU B 1 580 ? 16.375 10.078 26.047 1 97.75 580 LEU B C 1
ATOM 9651 O O . LEU B 1 580 ? 16.969 9.195 25.438 1 97.75 580 LEU B O 1
ATOM 9655 N N . GLU B 1 581 ? 15.406 9.812 26.875 1 97.88 581 GLU B N 1
ATOM 9656 C CA . GLU B 1 581 ? 14.773 8.508 27.016 1 97.88 581 GLU B CA 1
ATOM 9657 C C . GLU B 1 581 ? 13.258 8.633 27.094 1 97.88 581 GLU B C 1
ATOM 9659 O O . GLU B 1 581 ? 12.734 9.609 27.641 1 97.88 581 GLU B O 1
ATOM 9664 N N . VAL B 1 582 ? 12.586 7.633 26.609 1 98.12 582 VAL B N 1
ATOM 9665 C CA . VAL B 1 582 ? 11.133 7.652 26.562 1 98.12 582 VAL B CA 1
ATOM 9666 C C . VAL B 1 582 ? 10.57 7.273 27.938 1 98.12 582 VAL B C 1
ATOM 9668 O O . VAL B 1 582 ? 10.938 6.242 28.5 1 98.12 582 VAL B O 1
ATOM 9671 N N . LEU B 1 583 ? 9.703 8.094 28.438 1 97.38 583 LEU B N 1
ATOM 9672 C CA . LEU B 1 583 ? 9 7.797 29.688 1 97.38 583 LEU B CA 1
ATOM 9673 C C . LEU B 1 583 ? 7.695 7.059 29.406 1 97.38 583 LEU B C 1
ATOM 9675 O O . LEU B 1 583 ? 7.391 6.062 30.062 1 97.38 583 LEU B O 1
ATOM 9679 N N . ARG B 1 584 ? 6.992 7.566 28.469 1 97.12 584 ARG B N 1
ATOM 9680 C CA . ARG B 1 584 ? 5.73 6.934 28.094 1 97.12 584 ARG B CA 1
ATOM 9681 C C . ARG B 1 584 ? 5.215 7.48 26.766 1 97.12 584 ARG B C 1
ATOM 9683 O O . ARG B 1 584 ? 5.504 8.625 26.406 1 97.12 584 ARG B O 1
ATOM 9690 N N . GLU B 1 585 ? 4.484 6.652 26.078 1 98.06 585 GLU B N 1
ATOM 9691 C CA . GLU B 1 585 ? 3.707 7.055 24.906 1 98.06 585 GLU B CA 1
ATOM 9692 C C . GLU B 1 585 ? 2.295 7.48 25.297 1 98.06 585 GLU B C 1
ATOM 9694 O O . GLU B 1 585 ? 1.682 6.871 26.172 1 98.06 585 GLU B O 1
ATOM 9699 N N . ILE B 1 586 ? 1.854 8.562 24.734 1 98.31 586 ILE B N 1
ATOM 9700 C CA . ILE B 1 586 ? 0.444 8.891 24.922 1 98.31 586 ILE B CA 1
ATOM 9701 C C . ILE B 1 586 ? -0.417 7.906 24.125 1 98.31 586 ILE B C 1
ATOM 9703 O O . ILE B 1 586 ? -0.228 7.742 22.922 1 98.31 586 ILE B O 1
ATOM 9707 N N . PRO B 1 587 ? -1.324 7.258 24.734 1 97.56 587 PRO B N 1
ATOM 9708 C CA . PRO B 1 587 ? -2.086 6.207 24.062 1 97.56 587 PRO B CA 1
ATOM 9709 C C . PRO B 1 587 ? -2.812 6.707 22.828 1 97.56 587 PRO B C 1
ATOM 9711 O O . PRO B 1 587 ? -3.332 7.828 22.812 1 97.56 587 PRO B O 1
ATOM 9714 N N . MET B 1 588 ? -2.84 5.887 21.844 1 97.88 588 MET B N 1
ATOM 9715 C CA . MET B 1 588 ? -3.588 6.184 20.625 1 97.88 588 MET B CA 1
ATOM 9716 C C . MET B 1 588 ? -5.09 6.078 20.875 1 97.88 588 MET B C 1
ATOM 9718 O O . MET B 1 588 ? -5.523 5.457 21.844 1 97.88 588 MET B O 1
ATOM 9722 N N . PRO B 1 589 ? -5.875 6.715 19.969 1 97.25 589 PRO B N 1
ATOM 9723 C CA . PRO B 1 589 ? -7.316 6.484 20.078 1 97.25 589 PRO B CA 1
ATOM 9724 C C . PRO B 1 589 ? -7.695 5.016 19.906 1 97.25 589 PRO B C 1
ATOM 9726 O O . PRO B 1 589 ? -7.031 4.285 19.172 1 97.25 589 PRO B O 1
ATOM 9729 N N . ASP B 1 590 ? -8.773 4.668 20.609 1 96.06 590 ASP B N 1
ATOM 9730 C CA . ASP B 1 590 ? -9.305 3.324 20.406 1 96.06 590 ASP B CA 1
ATOM 9731 C C . ASP B 1 590 ? -9.734 3.119 18.969 1 96.06 590 ASP B C 1
ATOM 9733 O O . ASP B 1 590 ? -10.32 4.016 18.344 1 96.06 590 ASP B O 1
ATOM 9737 N N . HIS B 1 591 ? -9.445 1.957 18.484 1 95.12 591 HIS B N 1
ATOM 9738 C CA . HIS B 1 591 ? -9.805 1.643 17.109 1 9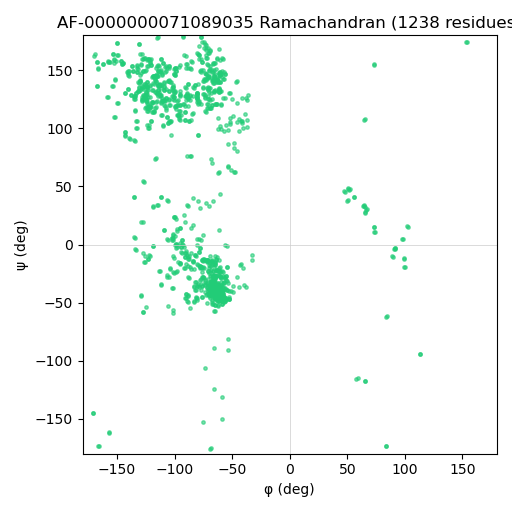5.12 591 HIS B CA 1
ATOM 9739 C C . HIS B 1 591 ? -11.305 1.795 16.875 1 95.12 591 HIS B C 1
ATOM 9741 O O . HIS B 1 591 ? -11.727 2.25 15.812 1 95.12 591 HIS B O 1
ATOM 9747 N N . ASP B 1 592 ? -12.156 1.442 17.828 1 95.38 592 ASP B N 1
ATOM 9748 C CA . ASP B 1 592 ? -13.609 1.549 17.719 1 95.38 592 ASP B CA 1
ATOM 9749 C C . ASP B 1 592 ? -14.039 3.002 17.531 1 95.38 592 ASP B C 1
ATOM 9751 O O . ASP B 1 592 ? -15.023 3.277 16.844 1 95.38 592 ASP B O 1
ATOM 9755 N N . ASP B 1 593 ? -13.328 3.918 18.172 1 96.5 593 ASP B N 1
ATOM 9756 C CA . ASP B 1 593 ? -13.625 5.336 17.984 1 96.5 593 ASP B CA 1
ATOM 9757 C C . ASP B 1 593 ? -13.297 5.789 16.562 1 96.5 593 ASP B C 1
ATOM 9759 O O . ASP B 1 593 ? -14.023 6.59 15.977 1 96.5 593 ASP B O 1
ATOM 9763 N N . VAL B 1 594 ? -12.195 5.246 16.047 1 97.06 594 VAL B N 1
ATOM 9764 C CA . VAL B 1 594 ? -11.711 5.645 14.727 1 97.06 594 VAL B CA 1
ATOM 9765 C C . VAL B 1 594 ? -12.703 5.199 13.656 1 97.06 594 VAL B C 1
ATOM 9767 O O . VAL B 1 594 ? -12.984 5.945 12.711 1 97.06 594 VAL B O 1
ATOM 9770 N N . ILE B 1 595 ? -13.312 4.035 13.812 1 96.06 595 ILE B N 1
ATOM 9771 C CA . ILE B 1 595 ? -14.148 3.475 12.758 1 96.06 595 ILE B CA 1
ATOM 9772 C C . ILE B 1 595 ? -15.617 3.785 13.039 1 96.06 595 ILE B C 1
ATOM 9774 O O . ILE B 1 595 ? -16.5 3.352 12.305 1 96.06 595 ILE B O 1
ATOM 9778 N N . ALA B 1 596 ? -15.914 4.5 14.172 1 95.81 596 ALA B N 1
ATOM 9779 C CA . ALA B 1 596 ? -17.297 4.812 14.523 1 95.81 596 ALA B CA 1
ATOM 9780 C C . ALA B 1 596 ? -18 5.555 13.383 1 95.81 596 ALA B C 1
ATOM 9782 O O . ALA B 1 596 ? -19.203 5.375 13.172 1 95.81 596 ALA B O 1
ATOM 9783 N N . HIS B 1 597 ? -17.281 6.434 12.719 1 96.06 597 HIS B N 1
ATOM 9784 C CA . HIS B 1 597 ? -17.781 7.125 11.539 1 96.06 597 HIS B CA 1
ATOM 9785 C C . HIS B 1 597 ? -17.047 6.68 10.281 1 96.06 597 HIS B C 1
ATOM 9787 O O . HIS B 1 597 ? -16.625 7.508 9.477 1 96.06 597 HIS B O 1
ATOM 9793 N N . VAL B 1 598 ? -16.781 5.414 10.156 1 96.62 598 VAL B N 1
ATOM 9794 C CA . VAL B 1 598 ? -16.25 4.688 9 1 96.62 598 VAL B CA 1
ATOM 9795 C C . VAL B 1 598 ? -14.734 4.797 8.961 1 96.62 598 VAL B C 1
ATOM 9797 O O . VAL B 1 598 ? -14.031 3.781 8.992 1 96.62 598 VAL B O 1
ATOM 9800 N N . ALA B 1 599 ? -14.172 5.996 8.828 1 97.94 599 ALA B N 1
ATOM 9801 C CA . ALA B 1 599 ? -12.734 6.219 8.695 1 97.94 599 ALA B CA 1
ATOM 9802 C C . ALA B 1 599 ? -12.383 7.688 8.906 1 97.94 599 ALA B C 1
ATOM 9804 O O . ALA B 1 599 ? -13.219 8.477 9.359 1 97.94 599 ALA B O 1
ATOM 9805 N N . LEU B 1 600 ? -11.102 8 8.672 1 98.31 600 LEU B N 1
ATOM 9806 C CA . LEU B 1 600 ? -10.625 9.367 8.852 1 98.31 600 LEU B CA 1
ATOM 9807 C C . LEU B 1 600 ? -10.555 10.102 7.516 1 98.31 600 LEU B C 1
ATOM 9809 O O . LEU B 1 600 ? -10.297 9.492 6.48 1 98.31 600 LEU B O 1
ATOM 9813 N N . PRO B 1 601 ? -10.773 11.445 7.609 1 98.12 601 PRO B N 1
ATOM 9814 C CA . PRO B 1 601 ? -11.375 12.266 8.656 1 98.12 601 PRO B CA 1
ATOM 9815 C C . PRO B 1 601 ? -12.883 12.047 8.797 1 98.12 601 PRO B C 1
ATOM 9817 O O . PRO B 1 601 ? -13.484 11.352 7.973 1 98.12 601 PRO B O 1
ATOM 9820 N N . ASN B 1 602 ? -13.406 12.516 9.82 1 97.62 602 ASN B N 1
ATOM 9821 C CA . ASN B 1 602 ? -14.844 12.438 10.039 1 97.62 602 ASN B CA 1
ATOM 9822 C C . ASN B 1 602 ? -15.32 13.523 11.008 1 97.62 602 ASN B C 1
ATOM 9824 O O . ASN B 1 602 ? -14.625 14.516 11.227 1 97.62 602 ASN B O 1
ATOM 9828 N N . GLU B 1 603 ? -16.453 13.453 11.609 1 95.12 603 GLU B N 1
ATOM 9829 C CA . GLU B 1 603 ? -17.109 14.492 12.406 1 95.12 603 GLU B CA 1
ATOM 9830 C C . GLU B 1 603 ? -16.344 14.75 13.703 1 95.12 603 GLU B C 1
ATOM 9832 O O . GLU B 1 603 ? -16.469 15.82 14.297 1 95.12 603 GLU B O 1
ATOM 9837 N N . VAL B 1 604 ? -15.547 13.727 14.086 1 96.62 604 VAL B N 1
ATOM 9838 C CA . VAL B 1 604 ? -14.938 13.883 15.398 1 96.62 604 VAL B CA 1
ATOM 9839 C C . VAL B 1 604 ? -13.414 13.828 15.273 1 96.62 604 VAL B C 1
ATOM 9841 O O . VAL B 1 604 ? -12.695 14.086 16.234 1 96.62 604 VAL B O 1
ATOM 9844 N N . PHE B 1 605 ? -12.898 13.453 14.086 1 98.12 605 PHE B N 1
ATOM 9845 C CA . PHE B 1 605 ? -11.477 13.492 13.75 1 98.12 605 PHE B CA 1
ATOM 9846 C C . PHE B 1 605 ? -11.219 14.422 12.57 1 98.12 605 PHE B C 1
ATOM 9848 O O . PHE B 1 605 ? -11.562 14.102 11.438 1 98.12 605 PHE B O 1
ATOM 9855 N N . PRO B 1 606 ? -10.531 15.477 12.781 1 97.44 606 PRO B N 1
ATOM 9856 C CA . PRO B 1 606 ? -10.43 16.531 11.758 1 97.44 606 PRO B CA 1
ATOM 9857 C C . PRO B 1 606 ? -9.367 16.219 10.703 1 97.44 606 PRO B C 1
ATOM 9859 O O . PRO B 1 606 ? -9.242 16.953 9.719 1 97.44 606 PRO B O 1
ATOM 9862 N N . SER B 1 607 ? -8.562 15.242 10.852 1 98.69 607 SER B N 1
ATOM 9863 C CA . SER B 1 607 ? -7.5 14.883 9.922 1 98.69 607 SER B CA 1
ATOM 9864 C C . SER B 1 607 ? -7.562 13.406 9.547 1 98.69 607 SER B C 1
ATOM 9866 O O . SER B 1 607 ? -8.125 12.594 10.289 1 98.69 607 SER B O 1
ATOM 9868 N N . ASP B 1 608 ? -7.012 13.078 8.367 1 98.5 608 ASP B N 1
ATOM 9869 C CA . ASP B 1 608 ? -6.91 11.68 7.98 1 98.5 608 ASP B CA 1
ATOM 9870 C C . ASP B 1 608 ? -5.742 10.992 8.695 1 98.5 608 ASP B C 1
ATOM 9872 O O . ASP B 1 608 ? -5.535 9.789 8.539 1 98.5 608 ASP B O 1
ATOM 9876 N N . HIS B 1 609 ? -4.969 11.727 9.492 1 98.81 609 HIS B N 1
ATOM 9877 C CA . HIS B 1 609 ? -3.93 11.203 10.367 1 98.81 609 HIS B CA 1
ATOM 9878 C C . HIS B 1 609 ? -4.312 11.367 11.836 1 98.81 609 HIS B C 1
ATOM 9880 O O . HIS B 1 609 ? -5.195 12.164 12.164 1 98.81 609 HIS B O 1
ATOM 9886 N N . LEU B 1 610 ? -3.686 10.594 12.648 1 98.69 610 LEU B N 1
ATOM 9887 C CA . LEU B 1 610 ? -3.781 10.719 14.094 1 98.69 610 LEU B CA 1
ATOM 9888 C C . LEU B 1 610 ? -2.506 11.32 14.68 1 98.69 610 LEU B C 1
ATOM 9890 O O . LEU B 1 610 ? -1.403 11.008 14.219 1 98.69 610 LEU B O 1
ATOM 9894 N N . ALA B 1 611 ? -2.693 12.156 15.633 1 98.69 611 ALA B N 1
ATOM 9895 C CA . ALA B 1 611 ? -1.53 12.703 16.328 1 98.69 611 ALA B CA 1
ATOM 9896 C C . ALA B 1 611 ? -0.803 11.617 17.125 1 98.69 611 ALA B C 1
ATOM 9898 O O . ALA B 1 611 ? -1.438 10.742 17.719 1 98.69 611 ALA B O 1
ATOM 9899 N N . ILE B 1 612 ? 0.501 11.695 17.125 1 98.62 612 ILE B N 1
ATOM 9900 C CA . ILE B 1 612 ? 1.278 10.812 17.984 1 98.62 612 ILE B CA 1
ATOM 9901 C C . ILE B 1 612 ? 2.076 11.641 19 1 98.62 612 ILE B C 1
ATOM 9903 O O . ILE B 1 612 ? 2.564 12.727 18.672 1 98.62 612 ILE B O 1
ATOM 9907 N N . GLY B 1 613 ? 2.115 11.172 20.25 1 98.44 613 GLY B N 1
ATOM 9908 C CA . GLY B 1 613 ? 2.77 11.93 21.297 1 98.44 613 GLY B CA 1
ATOM 9909 C C . GLY B 1 613 ? 3.434 11.047 22.344 1 98.44 613 GLY B C 1
ATOM 9910 O O . GLY B 1 613 ? 3.086 9.875 22.484 1 98.44 613 GLY B O 1
ATOM 9911 N N . CYS B 1 614 ? 4.379 11.625 23.031 1 98.69 614 CYS B N 1
ATOM 9912 C CA . CYS B 1 614 ? 5.109 10.922 24.078 1 98.69 614 CYS B CA 1
ATOM 9913 C C . CYS B 1 614 ? 5.711 11.891 25.078 1 98.69 614 CYS B C 1
ATOM 9915 O O . CYS B 1 614 ? 5.859 13.086 24.781 1 98.69 614 CYS B O 1
ATOM 9917 N N . ASP B 1 615 ? 5.965 11.398 26.234 1 98.56 615 ASP B N 1
ATOM 9918 C CA . ASP B 1 615 ? 6.777 12.062 27.25 1 98.56 615 ASP B CA 1
ATOM 9919 C C . ASP B 1 615 ? 8.195 11.492 27.281 1 98.56 615 ASP B C 1
ATOM 9921 O O . ASP B 1 615 ? 8.375 10.273 27.328 1 98.56 615 ASP B O 1
ATOM 9925 N N . VAL B 1 616 ? 9.109 12.414 27.172 1 98.31 616 VAL B N 1
ATOM 9926 C CA . VAL B 1 616 ? 10.508 11.984 27.234 1 98.31 616 VAL B CA 1
ATOM 9927 C C . VAL B 1 616 ? 11.227 12.734 28.359 1 98.31 616 VAL B C 1
ATOM 9929 O O . VAL B 1 616 ? 10.742 13.766 28.828 1 98.31 616 VAL B O 1
ATOM 9932 N N . ARG B 1 617 ? 12.344 12.188 28.812 1 97.19 617 ARG B N 1
ATOM 9933 C CA . ARG B 1 617 ? 13.125 12.852 29.844 1 97.19 617 ARG B CA 1
ATOM 9934 C C . ARG B 1 617 ? 14.609 12.883 29.484 1 97.19 617 ARG B C 1
ATOM 9936 O O . ARG B 1 617 ? 15.086 12.023 28.734 1 97.19 617 ARG B O 1
ATOM 9943 N N . TRP B 1 618 ? 15.281 13.93 30.016 1 95.56 618 TRP B N 1
ATOM 9944 C CA . TRP B 1 618 ? 16.734 14.008 29.875 1 95.56 618 TRP B CA 1
ATOM 9945 C C . TRP B 1 618 ? 17.422 12.883 30.641 1 95.56 618 TRP B C 1
ATOM 9947 O O . TRP B 1 618 ? 17.062 12.594 31.781 1 95.56 618 TRP B O 1
ATOM 9957 N N . LYS B 1 619 ? 18.344 12.258 29.938 1 93.75 619 LYS B N 1
ATOM 9958 C CA . LYS B 1 619 ? 19.141 11.242 30.625 1 93.75 619 LYS B CA 1
ATOM 9959 C C . LYS B 1 619 ? 20.094 11.867 31.625 1 93.75 619 LYS B C 1
ATOM 9961 O O . LYS B 1 619 ? 20.609 12.969 31.391 1 93.75 619 LYS B O 1
ATOM 9966 N N . ASN B 1 620 ? 20.297 11.125 32.75 1 81.44 620 ASN B N 1
ATOM 9967 C CA . ASN B 1 620 ? 21.25 11.562 33.75 1 81.44 620 ASN B CA 1
ATOM 9968 C C . ASN B 1 620 ? 22.672 11.242 33.375 1 81.44 620 ASN B C 1
ATOM 9970 O O . ASN B 1 620 ? 22.969 10.125 32.938 1 81.44 620 ASN B O 1
ATOM 9974 N N . THR B 1 621 ? 23.422 12.086 32.781 1 56.72 621 THR B N 1
ATOM 9975 C CA . THR B 1 621 ? 24.844 11.766 32.656 1 56.72 621 THR B CA 1
ATOM 9976 C C . THR B 1 621 ? 25.516 11.734 34.031 1 56.72 621 THR B C 1
ATOM 9978 O O . THR B 1 621 ? 25.141 12.484 34.938 1 56.72 621 THR B O 1
#

Sequence (1242 aa):
MKLLRYIQNALAVIVPRGRQGTLPLKLARRSLPGSLLDKMGRAYVRCVEGEENMNISFSYRNKQSSLNRPQNEALEKALARIQCTLKKHMDKELKKRKKMKLDDSVAPLNPNEKPNDELNVFLMSNDNTFIDVNVLNEKAWRDGAVLSVGEMQYEVCRNFPSVLRLCLPSFVLVGCPVFPRITTEFVKEEWNTYQWFRQVNKDMSEKDVNKESSNDATKTEHDLEWLEVGQRKTYTPTLTDVGSKLKLLCTPKNGEKFGEGKECVTMRAVKCGPEVYPFQKRHEFTKNRTTPDCLRIFSYNILADMYADSDFSRDYLYPYCSPVALDIDYREQLLLKEISGYNADILCLQECGKKLYEYSLKPALTDQGYKGLLICKTRQTPEGEALFYREDRFRLHEQYDISLAEAFQKESSNSDLVEAVSKSPAMLNQVLTRSSVLQVAVLEDCHDPRRRICVANTHLYFHPRAGHIRLIQTITILRHLQKIQQQHLEKNPDIKLAMILCGDLNSAPTCPGVFELLSKKHIPENNVQWYCGGKEEFCGGMTLSHSLDFTNACTSQEYTNFVAGFVASLDYVLIDSNHLEVLREIPMPDHDDVIAHVALPNEVFPSDHLAIGCDVRWKNTMKLLRYIQNALAVIVPRGRQGTLPLKLARRSLPGSLLDKMGRAYVRCVEGEENMNISFSYRNKQSSLNRPQNEALEKALARIQCTLKKHMDKELKKRKKMKLDDSVAPLNPNEKPNDELNVFLMSNDNTFIDVNVLNEKAWRDGAVLSVGEMQYEVCRNFPSVLRLCLPSFVLVGCPVFPRITTEFVKEEWNTYQWFRQVNKDMSEKDVNKESSNDATKTEHDLEWLEVGQRKTYTPTLTDVGSKLKLLCTPKNGEKFGEGKECVTMRAVKCGPEVYPFQKRHEFTKNRTTPDCLRIFSYNILADMYADSDFSRDYLYPYCSPVALDIDYREQLLLKEISGYNADILCLQECGKKLYEYSLKPALTDQGYKGLLICKTRQTPEGEALFYREDRFRLHEQYDISLAEAFQKESSNSDLVEAVSKSPAMLNQVLTRSSVLQVAVLEDCHDPRRRICVANTHLYFHPRAGHIRLIQTITILRHLQKIQQQHLEKNPDIKLAMILCGDLNSAPTCPGVFELLSKKHIPENNVQWYCGGKEEFCGGMTLSHSLDFTNACTSQEYTNFVAGFVASLDYVLIDSNHLEVLREIPMPDHDDVIAHVALPNEVFPSDHLAIGCDVRWKNT